Protein AF-0000000082584158 (afdb_homodimer)

Organism: NCBI:txid2716538

Solvent-accessible surface area (backbone atoms only — not comparable to full-atom values): 53406 Å² total; per-residue (Å²): 128,78,51,41,59,41,56,48,48,25,51,49,51,40,50,51,49,51,50,50,45,48,49,50,52,51,50,45,69,68,42,42,55,60,50,47,50,53,51,48,50,51,53,50,51,53,52,48,51,52,47,58,72,67,56,78,82,52,64,82,81,42,44,67,56,53,48,36,52,22,46,51,65,37,32,40,38,36,30,24,39,76,85,61,49,75,77,41,50,41,42,44,72,75,77,73,77,75,73,71,77,64,89,67,87,72,73,70,71,71,72,42,59,91,51,42,69,52,47,55,53,51,57,69,66,47,51,70,74,43,78,45,79,47,79,44,70,38,77,89,64,71,42,52,22,47,29,40,37,31,22,37,95,83,52,26,38,38,36,44,34,28,41,47,60,36,52,52,48,51,42,52,52,52,49,53,49,49,52,54,53,43,52,53,46,49,56,55,48,40,54,51,29,46,55,46,23,50,65,68,38,47,63,56,52,51,43,30,52,45,42,46,36,42,57,70,72,42,61,85,68,70,60,85,57,80,49,81,22,54,64,16,48,32,26,49,27,50,40,49,36,37,52,50,49,52,50,51,51,51,48,50,50,51,51,51,52,50,50,53,50,51,51,52,50,50,51,51,50,53,50,49,48,40,50,48,42,53,48,52,34,56,63,53,45,53,44,42,50,51,34,48,52,34,50,51,55,54,66,62,51,80,83,65,50,71,66,50,49,48,47,35,51,48,50,34,50,53,34,50,52,50,48,43,49,50,51,49,50,48,28,51,40,40,37,47,69,52,63,72,50,73,79,66,65,42,80,44,46,54,44,59,50,51,51,51,54,51,59,73,42,44,65,57,31,59,74,68,61,42,46,77,44,76,52,65,72,86,76,46,58,27,49,39,33,64,74,59,50,49,49,40,51,51,37,54,50,51,49,34,67,70,51,36,39,91,81,24,39,35,40,40,38,53,45,77,54,88,69,26,39,36,40,36,45,32,19,24,30,73,66,74,57,77,84,44,62,74,46,44,48,34,74,56,35,56,95,55,66,80,73,40,60,77,72,71,62,71,27,45,54,49,23,39,38,50,46,54,28,57,75,66,73,32,55,69,51,73,45,74,46,92,69,9,36,32,39,37,40,40,43,40,40,54,74,69,72,70,76,82,121,128,80,50,42,58,42,56,49,48,24,50,49,50,40,48,51,48,51,50,52,46,50,49,51,52,51,49,46,70,70,43,42,56,60,52,48,52,54,52,49,50,52,54,50,50,53,52,50,51,53,48,58,73,67,57,80,82,52,64,81,82,43,44,66,56,52,49,35,51,22,46,52,67,37,32,41,37,37,30,22,41,78,86,59,48,76,77,43,49,41,41,43,73,75,77,74,76,76,73,72,76,66,89,67,85,71,73,71,69,66,76,41,58,89,48,42,69,52,46,56,53,51,56,69,67,47,49,71,73,42,78,45,78,48,80,42,71,39,77,90,63,71,42,52,22,48,30,39,38,32,21,36,96,83,51,26,37,38,37,42,31,28,41,47,60,37,54,52,50,50,42,50,53,52,52,54,48,50,53,55,53,42,53,54,45,49,54,55,48,39,53,50,30,47,54,45,23,50,64,69,38,47,63,57,53,50,43,30,52,45,42,46,36,41,56,71,72,41,62,85,68,70,61,85,57,80,50,80,24,55,64,17,48,32,24,49,27,50,39,50,38,37,53,52,50,51,50,50,52,52,49,49,51,50,51,49,51,51,49,51,51,50,51,52,49,49,51,52,49,51,51,49,49,38,51,47,42,52,48,52,34,56,63,52,45,54,43,40,51,50,34,49,53,34,50,51,56,56,68,63,53,78,83,64,50,72,66,50,48,49,47,35,51,48,51,35,50,52,34,50,53,51,47,43,50,50,51,50,51,49,30,50,40,40,38,47,69,51,64,72,51,74,80,68,63,42,80,42,48,55,42,57,50,50,51,53,55,50,58,73,42,43,66,59,30,58,73,69,60,41,47,78,45,74,53,66,69,86,75,45,58,25,48,38,33,65,73,58,49,49,48,40,52,50,39,52,51,50,50,34,66,70,52,36,39,92,82,23,40,36,38,39,39,52,46,78,55,90,67,25,39,34,42,36,43,32,20,25,30,74,66,73,54,76,84,45,62,74,47,44,48,34,74,58,34,57,97,55,66,78,72,42,61,76,74,70,63,70,27,44,52,49,23,40,38,50,47,53,28,57,74,66,73,34,55,70,52,73,43,73,47,92,70,11,35,33,39,36,40,40,45,41,40,54,75,70,72,72,74,82,120

Radius of gyration: 66.21 Å; Cα contacts (8 Å, |Δi|>4): 1316; chains: 2; bounding box: 75×198×122 Å

Nearest PDB structures (foldseek):
  7zp0-assembly1_A  TM=9.210E-01  e=2.986E-15  Escherichia coli 'BL21-Gold(DE3)pLysS AG'
  4u7o-assembly1_B  TM=6.635E-01  e=1.120E-14  Lactiplantibacillus plantarum JDM1
  6paj-assembly1_B  TM=6.908E-01  e=1.089E-12  Staphylococcus aureus
  6paj-assembly1_A  TM=7.003E-01  e=5.620E-13  Staphylococcus aureus
  9eut-assembly1_B  TM=6.343E-01  e=1.836E-13  Pseudomonas aeruginosa

Secondary structure (DSSP, 8-state):
----HHHHHHHHHHHHHHHHHHHHHHHHHHHHHHHHHHHHHHHHHHHHHHHHHH-SS-GGGTHHHHHHHHHHTT-EEEEE-TTS-EEEESBPPP-------SSS-----S-S-TTHHHHHHHHHHSPBT-EEEEEEEETTTTEEEEEEEEE-TTS-EEEEEEEHHHHHHHHHHHHHHHHHHHHHHHHHHHHHHHHHHHHHHHHHHHHHHHHHHHHTT----------SSHHHHHHHHHHHHHHHHHHHHHHHHHHHHHHHHHHHHHHHHHHHHHHHHHHHHHHHHHHHHHHHHHHHHHHT-SS--HHHHHHHHHHHHHHHHHHHHHHHHHHHHHHHHTS------EEEEHHHHHHHHHHHTHHHHHHHT-EEEEE--S--EEEE-HHHHHHHHHHHHHHHHHT--TT-EEEEEEEEETTEEEEEEEEESPPPPHHHHTGGGSTT--SSTTTGGGGT--S-HHHHHHHHHHHHT--EEEEEETTEEEEEEEEEB--------/----HHHHHHHHHHHHHHHHHHHHHHHHHHHHHHHHHHHHHHHHHHHHHHHHHH-SS-GGGTHHHHHHHHHHHT-EEEEE-TTS-EEEESBPPP--------SS-----S-S-TTHHHHHHHHHHS-BT-EEEEEEEETTTTEEEEEEEEE-TTS-EEEEEEEHHHHHHHHHHHHHHHHHHHHHHHHHHHHHHHHHHHHHHHHHHHHHHHHHHHHTT----------SSHHHHHHHHHHHHHHHHHHHHHHHHHHHHHHHHHHHHHHHHHHHHHHHHHHHHHHHHHHHHHHHHHHHHHHT-SS--HHHHHHHHHHHHHHHHHHHHHHHHHHHHHHHHTS------EEEEHHHHHHHHHHHTHHHHHHTT-EEEEE--S--EEEE-HHHHHHHHHHHHHHHHHT--TT-EEEEEEEEETTEEEEEEEEESPPPPHHHHTGGGSTT--SSTTTGGGGT--S-HHHHHHHHHHHHT--EEEEEETTEEEEEEEEEB--------

Foldseek 3Di:
DDPDLLVVQLVVLLVVLVVVLVVVLVCLVPCVLVVLVVVLVVVVVVLVVVCLVVDPPDCVVCVVVQLVSCVVSVKWKWKAALQRHTPDTNDDDDPFPPDPPPPDPPDGDCSPVVPVVVVNVVLVVADAADKDWDWDADPVVRFIWTWIWHQHPNSMIMIITHTSVVSVVVSVVVSVVSVVVSVVCSVVSSVVSSVVSCVVCVLVVQLVVCVVCVVVVHLPDARPDCDPDPSNVSRVVSNVCSVVVVVVVVVVVVVVVVVVVVVVVVVVVVVLVVVVVVLLVVLLVVLVVLLVVLVVVLVVPDDDDPVSNVVSVVSNVVSVVLNVVSVVLVVLLCCLVVVVDQWDKDKDWVVVLLVVLCVVCVVVCVVVVAAEAEDEDDTFIFIGRSVLVSLLSVLLVLVQQQFADPVRYKYWYWDDDDQKIKIKIKHFHDDDDPVCFVVLLRFQDDSDNPPRVVSSDSSSSNVSNVSRCVSQVWDWGKDDDPRTIMTMIMTGGDPPPPPPD/DDPDLLVVQLVVLLVVLVVVLVVVLVCLVPCVLVVLVVVLVVVVVVLVVVCLVVDPPDCVVCVVVQLVSCVVSVKWKWKAALQRHTPDTNDDDDPDPPPPPDPDPPPPDVSPVVPVVVVNVVLVVADAADKDWDWDADPVVRFIWTWIWHQHPNSMIMIITHTSVVSVVVSVVVSVVSVVVSVVCSVVSSVVSSVVSCVVCVLVVQLVVCVVCVVVVHLPDARPDCDPDPSNVSRVVSNVCSVVVVVVVVVVVVVVVVVVVVVVVVVVVVVLVVVVVVLLVVLLVVLVVLLVVLVVVLVVPDDDDPVSNVVSVVSNVVSVVLNVVSVVLVVLLCCLVVVVDQWDKDKDWVVVLLVVLCVVCVVVCVVVVAAEAEAEDDTFIFIGRSVLVSLLSVLLVLVQQQFADPVRYWYWYWDDDPQKIKIKIKGFHDDDDPVCFVVLLRFQDDSDNPPRVVSSDSSSSNVSNVSRCVSQVWDWGKDDDPRTIMTMIMTGGPPPPPPPD

InterPro domains:
  IPR003594 Histidine kinase/HSP90-like ATPase domain [PF02518] (384-491)
  IPR003594 Histidine kinase/HSP90-like ATPase domain [SM00387] (384-495)
  IPR003660 HAMP domain [PF00672] (195-246)
  IPR003660 HAMP domain [PS50885] (198-250)
  IPR003660 HAMP domain [SM00304] (198-250)
  IPR003661 Signal transduction histidine kinase, dimerisation/phosphoacceptor domain [PF00512] (272-339)
  IPR003661 Signal transduction histidine kinase, dimerisation/phosphoacceptor domain [SM00388] (272-339)
  IPR003661 Signal transduction histidine kinase, dimerisation/phosphoacceptor domain [cd00082] (270-335)
  IPR005467 Histidine kinase domain [PS50109] (279-495)
  IPR008358 Signal transduction histidine kinase/phosphatase, lantibiotic regulatory protein MprB [PR01780] (124-139)
  IPR008358 Signal transduction histidine kinase/phosphatase, lantibiotic regulatory protein MprB [PR01780] (281-297)
  IPR008358 Signal transduction histidine kinase/phosphatase, lantibiotic regulatory protein MprB [PR01780] (380-395)
  IPR008358 Signal transduction histidine kinase/phosphatase, lantibiotic regulatory protein MprB [PR01780] (423-439)
  IPR008358 Signal transduction histidine kinase/phosphatase, lantibiotic regulatory protein MprB [PR01780] (444-459)
  IPR036097 Signal transduction histidine kinase, dimerisation/phosphoacceptor domain superfamily [SSF47384] (259-339)
  IPR036890 Histidine kinase/HSP90-like ATPase superfamily [G3DSA:3.30.565.10] (341-497)
  IPR036890 Histidine kinase/HSP90-like ATPase superfamily [SSF55874] (329-491)
  IPR050351 Bacteriophytochrome/Sensor protein kinase WalK/GraS-like [PTHR45453] (3-495)

Sequence (1002 aa):
MIKSIRAKLFMFITLLLICFISLIWILNSMYLEKYYINKKKNILKQNANTIVSMYKGNISSIQNELDRIANITGSNIDIRDKNGKIIYMSARRPPEEKNTDNNSQQKPPPDKPRNLDDYNAKAKEYPIGKISFENRMDVQMKIEFLTLVVKLSNEDIMAIRVPIVSIKESVDIANRFVIIIGSIIIFLGSIGAYLFSRKFTKPILEVNNIARNMAKFDFSQKCSISGSDEIGQLGQSVNYLSEELDTAITELNIKNKKLEEDIEKERKIDEMRKEFISSVSHELRTPLSLIQGYAEGLISNVNESEEDRNFYCDVIMQETIKMNKLVRDLLNLSQIESGYFQIEKSEFDIIHLIKYVLTKYKSIFTEKGIEVQTQLDESYIVYGDMVRIEQVLTNYINNAINHIDENRVIKITSSIDKSKIRVSIFNTGKHIPEDSLKKLWNSFYKVDKARTRAYGGYGLGLSIVKAIQDLHKSGYGVENVESGVSFWFEIGKKKSKDLTTMIKSIRAKLFMFITLLLICFISLIWILNSMYLEKYYINKKKNILKQNANTIVSMYKGNISSIQNELDRIANITGSNIDIRDKNGKIIYMSARRPPEEKNTDNNSQQKPPPDKPRNLDDYNAKAKEYPIGKISFENRMDVQMKIEFLTLVVKLSNEDIMAIRVPIVSIKESVDIANRFVIIIGSIIIFLGSIGAYLFSRKFTKPILEVNNIARNMAKFDFSQKCSISGSDEIGQLGQSVNYLSEELDTAITELNIKNKKLEEDIEKERKIDEMRKEFISSVSHELRTPLSLIQGYAEGLISNVNESEEDRNFYCDVIMQETIKMNKLVRDLLNLSQIESGYFQIEKSEFDIIHLIKYVLTKYKSIFTEKGIEVQTQLDESYIVYGDMVRIEQVLTNYINNAINHIDENRVIKITSSIDKSKIRVSIFNTGKHIPEDSLKKLWNSFYKVDKARTRAYGGYGLGLSIVKAIQDLHKSGYGVENVESGVSFWFEIGKKKSKDLTT

Structure (mmCIF, N/CA/C/O backbone):
data_AF-0000000082584158-model_v1
#
loop_
_entity.id
_entity.type
_entity.pdbx_description
1 polymer 'histidine kinase'
#
loop_
_atom_site.group_PDB
_atom_site.id
_atom_site.type_symbol
_atom_site.label_atom_id
_atom_site.label_alt_id
_atom_site.label_comp_id
_atom_site.label_asym_id
_atom_site.label_entity_id
_atom_site.label_seq_id
_atom_site.pdbx_PDB_ins_code
_atom_site.Cartn_x
_atom_site.Cartn_y
_atom_site.Cartn_z
_atom_site.occupancy
_atom_site.B_iso_or_equiv
_atom_site.auth_seq_id
_atom_site.auth_comp_id
_atom_site.auth_asym_id
_atom_site.auth_atom_id
_atom_site.pdbx_PDB_model_num
ATOM 1 N N . MET A 1 1 ? -0.15 -8.648 -24.781 1 51.31 1 MET A N 1
ATOM 2 C CA . MET A 1 1 ? 0.512 -8.914 -23.516 1 51.31 1 MET A CA 1
ATOM 3 C C . MET A 1 1 ? -0.51 -9.172 -22.406 1 51.31 1 MET A C 1
ATOM 5 O O . MET A 1 1 ? -1.52 -8.477 -22.312 1 51.31 1 MET A O 1
ATOM 9 N N . ILE A 1 2 ? -0.528 -10.266 -21.859 1 64.06 2 ILE A N 1
ATOM 10 C CA . ILE A 1 2 ? -1.55 -10.664 -20.891 1 64.06 2 ILE A CA 1
ATOM 11 C C . ILE A 1 2 ? -1.54 -9.711 -19.703 1 64.06 2 ILE A C 1
ATOM 13 O O . ILE A 1 2 ? -0.517 -9.555 -19.031 1 64.06 2 ILE A O 1
ATOM 17 N N . LYS A 1 3 ? -2.59 -9.023 -19.562 1 76.75 3 LYS A N 1
ATOM 18 C CA . LYS A 1 3 ? -2.695 -7.906 -18.625 1 76.75 3 LYS A CA 1
ATOM 19 C C . LYS A 1 3 ? -3.148 -8.383 -17.25 1 76.75 3 LYS A C 1
ATOM 21 O O . LYS A 1 3 ? -2.99 -7.672 -16.266 1 76.75 3 LYS A O 1
ATOM 26 N N . SER A 1 4 ? -3.559 -9.68 -17.203 1 88.56 4 SER A N 1
ATOM 27 C CA . SER A 1 4 ? -4.062 -10.141 -15.914 1 88.56 4 SER A CA 1
ATOM 28 C C . SER A 1 4 ? -3.109 -11.148 -15.281 1 88.56 4 SER A C 1
ATOM 30 O O . SER A 1 4 ? -2.633 -12.07 -15.953 1 88.56 4 SER A O 1
ATOM 32 N N . ILE A 1 5 ? -2.719 -10.922 -14.062 1 89.69 5 ILE A N 1
ATOM 33 C CA . ILE A 1 5 ? -1.833 -11.836 -13.344 1 89.69 5 ILE A CA 1
ATOM 34 C C . ILE A 1 5 ? -2.473 -13.219 -13.258 1 89.69 5 ILE A C 1
ATOM 36 O O . ILE A 1 5 ? -1.776 -14.234 -13.297 1 89.69 5 ILE A O 1
ATOM 40 N N . ARG A 1 6 ? -3.807 -13.211 -13.211 1 91.5 6 ARG A N 1
ATOM 41 C CA . ARG A 1 6 ? -4.543 -14.469 -13.203 1 91.5 6 ARG A CA 1
ATOM 42 C C . ARG A 1 6 ? -4.348 -15.227 -14.508 1 91.5 6 ARG A C 1
ATOM 44 O O . ARG A 1 6 ? -4.062 -16.422 -14.5 1 91.5 6 ARG A O 1
ATOM 51 N N . ALA A 1 7 ? -4.477 -14.523 -15.57 1 93 7 ALA A N 1
ATOM 52 C CA . ALA A 1 7 ? -4.297 -15.117 -16.891 1 93 7 ALA A CA 1
ATOM 53 C C . ALA A 1 7 ? -2.854 -15.57 -17.094 1 93 7 ALA A C 1
ATOM 55 O O . ALA A 1 7 ? -2.602 -16.609 -17.703 1 93 7 ALA A O 1
ATOM 56 N N . LYS A 1 8 ? -1.925 -14.828 -16.578 1 90.12 8 LYS A N 1
ATOM 57 C CA . LYS A 1 8 ? -0.514 -15.18 -16.719 1 90.12 8 LYS A CA 1
ATOM 58 C C . LYS A 1 8 ? -0.198 -16.484 -15.977 1 90.12 8 LYS A C 1
ATOM 60 O O . LYS A 1 8 ? 0.475 -17.359 -16.516 1 90.12 8 LYS A O 1
ATOM 65 N N . LEU A 1 9 ? -0.744 -16.516 -14.742 1 91.75 9 LEU A N 1
ATOM 66 C CA . LEU A 1 9 ? -0.518 -17.719 -13.945 1 91.75 9 LEU A CA 1
ATOM 67 C C . LEU A 1 9 ? -1.185 -18.922 -14.586 1 91.75 9 LEU A C 1
ATOM 69 O O . LEU A 1 9 ? -0.571 -19.984 -14.703 1 91.75 9 LEU A O 1
ATOM 73 N N . PHE A 1 10 ? -2.41 -18.797 -15.109 1 93.38 10 PHE A N 1
ATOM 74 C CA . PHE A 1 10 ? -3.154 -19.844 -15.789 1 93.38 10 PHE A CA 1
ATOM 75 C C . PHE A 1 10 ? -2.414 -20.328 -17.031 1 93.38 10 PHE A C 1
ATOM 77 O O . PHE A 1 10 ? -2.24 -21.531 -17.234 1 93.38 10 PHE A O 1
ATOM 84 N N . MET A 1 11 ? -1.994 -19.391 -17.844 1 91.94 11 MET A N 1
ATOM 85 C CA . MET A 1 11 ? -1.296 -19.719 -19.094 1 91.94 11 MET A CA 1
ATOM 86 C C . MET A 1 11 ? 0.007 -20.453 -18.797 1 91.94 11 MET A C 1
ATOM 88 O O . MET A 1 11 ? 0.359 -21.391 -19.516 1 91.94 11 MET A O 1
ATOM 92 N N . PHE A 1 12 ? 0.679 -20.047 -17.781 1 89.5 12 PHE A N 1
ATOM 93 C CA . PHE A 1 12 ? 1.949 -20.688 -17.469 1 89.5 12 PHE A CA 1
ATOM 94 C C . PHE A 1 12 ? 1.732 -22.125 -17.016 1 89.5 12 PHE A C 1
ATOM 96 O O . PHE A 1 12 ? 2.43 -23.031 -17.484 1 89.5 12 PHE A O 1
ATOM 103 N N . ILE A 1 13 ? 0.756 -22.312 -16.125 1 90.38 13 ILE A N 1
ATOM 104 C CA . ILE A 1 13 ? 0.507 -23.656 -15.617 1 90.38 13 ILE A CA 1
ATOM 105 C C . ILE A 1 13 ? 0.049 -24.562 -16.75 1 90.38 13 ILE A C 1
ATOM 107 O O . ILE A 1 13 ? 0.513 -25.703 -16.875 1 90.38 13 ILE A O 1
ATOM 111 N N . THR A 1 14 ? -0.797 -24.031 -17.609 1 92.19 14 THR A N 1
ATOM 112 C CA . THR A 1 14 ? -1.3 -24.797 -18.734 1 92.19 14 THR A CA 1
ATOM 113 C C . THR A 1 14 ? -0.176 -25.109 -19.719 1 92.19 14 THR A C 1
ATOM 115 O O . THR A 1 14 ? -0.085 -26.234 -20.234 1 92.19 14 THR A O 1
ATOM 118 N N . LEU A 1 15 ? 0.671 -24.156 -19.953 1 91.12 15 LEU A N 1
ATOM 119 C CA . LEU A 1 15 ? 1.805 -24.359 -20.844 1 91.12 15 LEU A CA 1
ATOM 120 C C . LEU A 1 15 ? 2.762 -25.406 -20.297 1 91.12 15 LEU A C 1
ATOM 122 O O . LEU A 1 15 ? 3.297 -26.219 -21.047 1 91.12 15 LEU A O 1
ATOM 126 N N . LEU A 1 16 ? 2.977 -25.344 -19.031 1 88.56 16 LEU A N 1
ATOM 127 C CA . LEU A 1 16 ? 3.828 -26.344 -18.391 1 88.56 16 LEU A CA 1
ATOM 128 C C . LEU A 1 16 ? 3.242 -27.734 -18.531 1 88.56 16 LEU A C 1
ATOM 130 O O . LEU A 1 16 ? 3.975 -28.703 -18.797 1 88.56 16 LEU A O 1
ATOM 134 N N . LEU A 1 17 ? 1.92 -27.812 -18.375 1 88.94 17 LEU A N 1
ATOM 135 C CA . LEU A 1 17 ? 1.229 -29.078 -18.531 1 88.94 17 LEU A CA 1
ATOM 136 C C . LEU A 1 17 ? 1.38 -29.609 -19.953 1 88.94 17 LEU A C 1
ATOM 138 O O . LEU A 1 17 ? 1.681 -30.797 -20.156 1 88.94 17 LEU A O 1
ATOM 142 N N . ILE A 1 18 ? 1.177 -28.766 -20.906 1 92.81 18 ILE A N 1
ATOM 143 C CA . ILE A 1 18 ? 1.3 -29.141 -22.312 1 92.81 18 ILE A CA 1
ATOM 144 C C . ILE A 1 18 ? 2.736 -29.562 -22.609 1 92.81 18 ILE A C 1
ATOM 146 O O . ILE A 1 18 ? 2.967 -30.562 -23.281 1 92.81 18 ILE A O 1
ATOM 150 N N . CYS A 1 19 ? 3.684 -28.859 -22.062 1 91.81 19 CYS A N 1
ATOM 151 C CA . CYS A 1 19 ? 5.094 -29.172 -22.281 1 91.81 19 CYS A CA 1
ATOM 152 C C . CYS A 1 19 ? 5.441 -30.531 -21.703 1 91.81 19 CYS A C 1
ATOM 154 O O . CYS A 1 19 ? 6.137 -31.328 -22.344 1 91.81 19 CYS A O 1
ATOM 156 N N . PHE A 1 20 ? 4.91 -30.828 -20.562 1 89.62 20 PHE A N 1
ATOM 157 C CA . PHE A 1 20 ? 5.227 -32.094 -19.922 1 89.62 20 PHE A CA 1
ATOM 158 C C . PHE A 1 20 ? 4.605 -33.25 -20.672 1 89.62 20 PHE A C 1
ATOM 160 O O . PHE A 1 20 ? 5.246 -34.312 -20.859 1 89.62 20 PHE A O 1
ATOM 167 N N . ILE A 1 21 ? 3.387 -33.094 -21.125 1 91.25 21 ILE A N 1
ATOM 168 C CA . ILE A 1 21 ? 2.715 -34.156 -21.859 1 91.25 21 ILE A CA 1
ATOM 169 C C . ILE A 1 21 ? 3.418 -34.375 -23.203 1 91.25 21 ILE A C 1
ATOM 171 O O . ILE A 1 21 ? 3.6 -35.531 -23.641 1 91.25 21 ILE A O 1
ATOM 175 N N . SER A 1 22 ? 3.811 -33.312 -23.828 1 93.25 22 SER A N 1
ATOM 176 C CA . SER A 1 22 ? 4.555 -33.406 -25.078 1 93.25 22 SER A CA 1
ATOM 177 C C . SER A 1 22 ? 5.891 -34.125 -24.875 1 93.25 22 SER A C 1
ATOM 179 O O . SER A 1 22 ? 6.301 -34.938 -25.703 1 93.25 22 SER A O 1
ATOM 181 N N . LEU A 1 23 ? 6.535 -33.812 -23.812 1 92.12 23 LEU A N 1
ATOM 182 C CA . LEU A 1 23 ? 7.809 -34.469 -23.5 1 92.12 23 LEU A CA 1
ATOM 183 C C . LEU A 1 23 ? 7.633 -35.969 -23.281 1 92.12 23 LEU A C 1
ATOM 185 O O . LEU A 1 23 ? 8.453 -36.75 -23.734 1 92.12 23 LEU A O 1
ATOM 189 N N . ILE A 1 24 ? 6.555 -36.344 -22.594 1 91.56 24 ILE A N 1
ATOM 190 C CA . ILE A 1 24 ? 6.258 -37.75 -22.375 1 91.56 24 ILE A CA 1
ATOM 191 C C . ILE A 1 24 ? 6.039 -38.438 -23.719 1 91.56 24 ILE A C 1
ATOM 193 O O . ILE A 1 24 ? 6.566 -39.531 -23.953 1 91.56 24 ILE A O 1
ATOM 197 N N . TRP A 1 25 ? 5.293 -37.75 -24.516 1 92.19 25 TRP A N 1
ATOM 198 C CA . TRP A 1 25 ? 4.996 -38.312 -25.828 1 92.19 25 TRP A CA 1
ATOM 199 C C . TRP A 1 25 ? 6.273 -38.469 -26.656 1 92.19 25 TRP A C 1
ATOM 201 O O . TRP A 1 25 ? 6.48 -39.531 -27.266 1 92.19 25 TRP A O 1
ATOM 211 N N . ILE A 1 26 ? 7.141 -37.531 -26.641 1 93.94 26 ILE A N 1
ATOM 212 C CA . ILE A 1 26 ? 8.383 -37.562 -27.406 1 93.94 26 ILE A CA 1
ATOM 213 C C . ILE A 1 26 ? 9.297 -38.656 -26.875 1 93.94 26 ILE A C 1
ATOM 215 O O . ILE A 1 26 ? 9.828 -39.469 -27.656 1 93.94 26 ILE A O 1
ATOM 219 N N . LEU A 1 27 ? 9.445 -38.75 -25.562 1 93.5 27 LEU A N 1
ATOM 220 C CA . LEU A 1 27 ? 10.32 -39.75 -24.969 1 93.5 27 LEU A CA 1
ATOM 221 C C . LEU A 1 27 ? 9.781 -41.156 -25.219 1 93.5 27 LEU A C 1
ATOM 223 O O . LEU A 1 27 ? 10.555 -42.094 -25.484 1 93.5 27 LEU A O 1
ATOM 227 N N . ASN A 1 28 ? 8.453 -41.281 -25.141 1 92.5 28 ASN A N 1
ATOM 228 C CA . ASN A 1 28 ? 7.844 -42.562 -25.438 1 92.5 28 ASN A CA 1
ATOM 229 C C . ASN A 1 28 ? 8.094 -42.969 -26.891 1 92.5 28 ASN A C 1
ATOM 231 O O . ASN A 1 28 ? 8.43 -44.125 -27.172 1 92.5 28 ASN A O 1
ATOM 235 N N . SER A 1 29 ? 7.934 -42.062 -27.781 1 93.06 29 SER A N 1
ATOM 236 C CA . SER A 1 29 ? 8.07 -42.344 -29.203 1 93.06 29 SER A CA 1
ATOM 237 C C . SER A 1 29 ? 9.523 -42.656 -29.562 1 93.06 29 SER A C 1
ATOM 239 O O . SER A 1 29 ? 9.781 -43.5 -30.438 1 93.06 29 SER A O 1
ATOM 241 N N . MET A 1 30 ? 10.445 -42.094 -28.875 1 93.31 30 MET A N 1
ATOM 242 C CA . MET A 1 30 ? 11.859 -42.219 -29.25 1 93.31 30 MET A CA 1
ATOM 243 C C . MET A 1 30 ? 12.492 -43.406 -28.547 1 93.31 30 MET A C 1
ATOM 245 O O . MET A 1 30 ? 13.336 -44.094 -29.141 1 93.31 30 MET A O 1
ATOM 249 N N . TYR A 1 31 ? 12.023 -43.625 -27.281 1 95.12 31 TYR A N 1
ATOM 250 C CA . TYR A 1 31 ? 12.844 -44.531 -26.484 1 95.12 31 TYR A CA 1
ATOM 251 C C . TYR A 1 31 ? 12.062 -45.781 -26.109 1 95.12 31 TYR A C 1
ATOM 253 O O . TYR A 1 31 ? 12.656 -46.781 -25.672 1 95.12 31 TYR A O 1
ATOM 261 N N . LEU A 1 32 ? 10.758 -45.812 -26.203 1 95.88 32 LEU A N 1
ATOM 262 C CA . LEU A 1 32 ? 9.984 -46.969 -25.766 1 95.88 32 LEU A CA 1
ATOM 263 C C . LEU A 1 32 ? 10.359 -48.219 -26.562 1 95.88 32 LEU A C 1
ATOM 265 O O . LEU A 1 32 ? 10.445 -49.312 -26 1 95.88 32 LEU A O 1
ATOM 269 N N . GLU A 1 33 ? 10.547 -48.062 -27.875 1 96.5 33 GLU A N 1
ATOM 270 C CA . GLU A 1 33 ? 10.906 -49.219 -28.719 1 96.5 33 GLU A CA 1
ATOM 271 C C . GLU A 1 33 ? 12.211 -49.844 -28.25 1 96.5 33 GLU A C 1
ATOM 273 O O . GLU A 1 33 ? 12.281 -51.062 -28.062 1 96.5 33 GLU A O 1
ATOM 278 N N . LYS A 1 34 ? 13.258 -49.062 -28.078 1 96.19 34 LYS A N 1
ATOM 279 C CA . LYS A 1 34 ? 14.547 -49.531 -27.609 1 96.19 34 LYS A CA 1
ATOM 280 C C . LYS A 1 34 ? 14.406 -50.188 -26.234 1 96.19 34 LYS A C 1
ATOM 282 O O . LYS A 1 34 ? 15 -51.25 -25.984 1 96.19 34 LYS A O 1
ATOM 287 N N . TYR A 1 35 ? 13.656 -49.5 -25.391 1 96.56 35 TYR A N 1
ATOM 288 C CA . TYR A 1 35 ? 13.414 -50.062 -24.062 1 96.56 35 TYR A CA 1
ATOM 289 C C . TYR A 1 35 ? 12.719 -51.438 -24.156 1 96.56 35 TYR A C 1
ATOM 291 O O . TYR A 1 35 ? 13.078 -52.375 -23.453 1 96.56 35 TYR A O 1
ATOM 299 N N . TYR A 1 36 ? 11.695 -51.5 -25.016 1 96.5 36 TYR A N 1
ATOM 300 C CA . TYR A 1 36 ? 10.961 -52.75 -25.234 1 96.5 36 TYR A CA 1
ATOM 301 C C . TYR A 1 36 ? 11.883 -53.844 -25.719 1 96.5 36 TYR A C 1
ATOM 303 O O . TYR A 1 36 ? 11.844 -54.969 -25.219 1 96.5 36 TYR A O 1
ATOM 311 N N . ILE A 1 37 ? 12.711 -53.594 -26.688 1 96.38 37 ILE A N 1
ATOM 312 C CA . ILE A 1 37 ? 13.633 -54.562 -27.266 1 96.38 37 ILE A CA 1
ATOM 313 C C . ILE A 1 37 ? 14.578 -55.094 -26.188 1 96.38 37 ILE A C 1
ATOM 315 O O . ILE A 1 37 ? 14.805 -56.281 -26.078 1 96.38 37 ILE A O 1
ATOM 319 N N . ASN A 1 38 ? 15.117 -54.219 -25.406 1 96.19 38 ASN A N 1
ATOM 320 C CA . ASN A 1 38 ? 16.016 -54.594 -24.328 1 96.19 38 ASN A CA 1
ATOM 321 C C . ASN A 1 38 ? 15.312 -55.5 -23.312 1 96.19 38 ASN A C 1
ATOM 323 O O . ASN A 1 38 ? 15.883 -56.469 -22.844 1 96.19 38 ASN A O 1
ATOM 327 N N . LYS A 1 39 ? 14.141 -55.062 -22.938 1 95.69 39 LYS A N 1
ATOM 328 C CA . LYS A 1 39 ? 13.383 -55.906 -22 1 95.69 39 LYS A CA 1
ATOM 329 C C . LYS A 1 39 ? 13.078 -57.281 -22.594 1 95.69 39 LYS A C 1
ATOM 331 O O . LYS A 1 39 ? 13.141 -58.281 -21.906 1 95.69 39 LYS A O 1
ATOM 336 N N . LYS A 1 40 ? 12.695 -57.312 -23.906 1 95.25 40 LYS A N 1
ATOM 337 C CA . LYS A 1 40 ? 12.43 -58.562 -24.594 1 95.25 40 LYS A CA 1
ATOM 338 C C . LYS A 1 40 ? 13.68 -59.438 -24.625 1 95.25 40 LYS A C 1
ATOM 340 O O . LYS A 1 40 ? 13.594 -60.656 -24.453 1 95.25 40 LYS A O 1
ATOM 345 N N . LYS A 1 41 ? 14.836 -58.875 -24.875 1 96.31 41 LYS A N 1
ATOM 346 C CA . LYS A 1 41 ? 16.094 -59.625 -24.844 1 96.31 41 LYS A CA 1
ATOM 347 C C . LYS A 1 41 ? 16.297 -60.312 -23.5 1 96.31 41 LYS A C 1
ATOM 349 O O . LYS A 1 41 ? 16.656 -61.5 -23.453 1 96.31 41 LYS A O 1
ATOM 354 N N . ASN A 1 42 ? 16.016 -59.625 -22.484 1 96.12 42 ASN A N 1
ATOM 355 C CA . ASN A 1 42 ? 16.172 -60.188 -21.156 1 96.12 42 ASN A CA 1
ATOM 356 C C . ASN A 1 42 ? 15.195 -61.344 -20.922 1 96.12 42 ASN A C 1
ATOM 358 O O . ASN A 1 42 ? 15.57 -62.344 -20.328 1 96.12 42 ASN A O 1
ATOM 362 N N . ILE A 1 43 ? 13.992 -61.094 -21.344 1 95 43 ILE A N 1
ATOM 363 C CA . ILE A 1 43 ? 12.984 -62.125 -21.203 1 95 43 ILE A CA 1
ATOM 364 C C . ILE A 1 43 ? 13.422 -63.375 -21.984 1 95 43 ILE A C 1
ATOM 366 O O . ILE A 1 43 ? 13.344 -64.5 -21.484 1 95 43 ILE A O 1
ATOM 370 N N . LEU A 1 44 ? 13.914 -63.25 -23.266 1 95.56 44 LEU A N 1
ATOM 371 C CA . LEU A 1 44 ? 14.375 -64.312 -24.109 1 95.56 44 LEU A CA 1
ATOM 372 C C . LEU A 1 44 ? 15.57 -65.062 -23.469 1 95.56 44 LEU A C 1
ATOM 374 O O . LEU A 1 44 ? 15.656 -66.25 -23.484 1 95.56 44 LEU A O 1
ATOM 378 N N . LYS A 1 45 ? 16.469 -64.312 -22.891 1 96 45 LYS A N 1
ATOM 379 C CA . LYS A 1 45 ? 17.625 -64.875 -22.203 1 96 45 LYS A CA 1
ATOM 380 C C . LYS A 1 45 ? 17.188 -65.75 -21.047 1 96 45 LYS A C 1
ATOM 382 O O . LYS A 1 45 ? 17.703 -66.875 -20.906 1 96 45 LYS A O 1
ATOM 387 N N . GLN A 1 46 ? 16.312 -65.312 -20.297 1 95.25 46 GLN A N 1
ATOM 388 C CA . GLN A 1 46 ? 15.82 -66.062 -19.156 1 95.25 46 GLN A CA 1
ATOM 389 C C . GLN A 1 46 ? 15.172 -67.375 -19.625 1 95.25 46 GLN A C 1
ATOM 391 O O . GLN A 1 46 ? 15.422 -68.438 -19.047 1 95.25 46 GLN A O 1
ATOM 396 N N . ASN A 1 47 ? 14.312 -67.25 -20.641 1 93.25 47 ASN A N 1
ATOM 397 C CA . ASN A 1 47 ? 13.648 -68.438 -21.172 1 93.25 47 ASN A CA 1
ATOM 398 C C . ASN A 1 47 ? 14.641 -69.375 -21.781 1 93.25 47 ASN A C 1
ATOM 400 O O . ASN A 1 47 ? 14.516 -70.625 -21.625 1 93.25 47 ASN A O 1
ATOM 404 N N . ALA A 1 48 ? 15.648 -68.875 -22.484 1 94 48 ALA A N 1
ATOM 405 C CA . ALA A 1 48 ? 16.688 -69.688 -23.078 1 94 48 ALA A CA 1
ATOM 406 C C . ALA A 1 48 ? 17.453 -70.438 -22 1 94 48 ALA A C 1
ATOM 408 O O . ALA A 1 48 ? 17.703 -71.625 -22.141 1 94 48 ALA A O 1
ATOM 409 N N . ASN A 1 49 ? 17.734 -69.812 -20.938 1 93.5 49 ASN A N 1
ATOM 410 C CA . ASN A 1 49 ? 18.438 -70.438 -19.828 1 93.5 49 ASN A CA 1
ATOM 411 C C . ASN A 1 49 ? 17.609 -71.562 -19.203 1 93.5 49 ASN A C 1
ATOM 413 O O . ASN A 1 49 ? 18.141 -72.625 -18.812 1 93.5 49 ASN A O 1
ATOM 417 N N . THR A 1 50 ? 16.359 -71.312 -19.109 1 91.62 50 THR A N 1
ATOM 418 C CA . THR A 1 50 ? 15.461 -72.375 -18.578 1 91.62 50 THR A CA 1
ATOM 419 C C . THR A 1 50 ? 15.484 -73.562 -19.469 1 91.62 50 THR A C 1
ATOM 421 O O . THR A 1 50 ? 15.555 -74.688 -18.969 1 91.62 50 THR A O 1
ATOM 424 N N . ILE A 1 51 ? 15.492 -73.438 -20.812 1 90.12 51 ILE A N 1
ATOM 425 C CA . ILE A 1 51 ? 15.5 -74.5 -21.766 1 90.12 51 ILE A CA 1
ATOM 426 C C . ILE A 1 51 ? 16.844 -75.25 -21.688 1 90.12 51 ILE A C 1
ATOM 428 O O . ILE A 1 51 ? 16.891 -76.5 -21.688 1 90.12 51 ILE A O 1
ATOM 432 N N . VAL A 1 52 ? 17.906 -74.562 -21.625 1 89.62 52 VAL A N 1
ATOM 433 C CA . VAL A 1 52 ? 19.234 -75.125 -21.562 1 89.62 52 VAL A CA 1
ATOM 434 C C . VAL A 1 52 ? 19.359 -76 -20.328 1 89.62 52 VAL A C 1
ATOM 436 O O . VAL A 1 52 ? 19.938 -77.062 -20.391 1 89.62 52 VAL A O 1
ATOM 439 N N . SER A 1 53 ? 18.781 -75.562 -19.25 1 89.5 53 SER A N 1
ATOM 440 C CA . SER A 1 53 ? 18.859 -76.312 -18 1 89.5 53 SER A CA 1
ATOM 441 C C . SER A 1 53 ? 18 -77.625 -18.062 1 89.5 53 SER A C 1
ATOM 443 O O . SER A 1 53 ? 18.344 -78.625 -17.453 1 89.5 53 SER A O 1
ATOM 445 N N . MET A 1 54 ? 16.922 -77.5 -18.828 1 87.75 54 MET A N 1
ATOM 446 C CA . MET A 1 54 ? 15.992 -78.625 -18.906 1 87.75 54 MET A CA 1
ATOM 447 C C . MET A 1 54 ? 16.422 -79.625 -19.969 1 87.75 54 MET A C 1
ATOM 449 O O . MET A 1 54 ? 16.094 -80.812 -19.875 1 87.75 54 MET A O 1
ATOM 453 N N . TYR A 1 55 ? 17.125 -79.125 -20.984 1 85.75 55 TYR A N 1
ATOM 454 C CA . TYR A 1 55 ? 17.469 -79.938 -22.141 1 85.75 55 TYR A CA 1
ATOM 455 C C . TYR A 1 55 ? 18.562 -80.938 -21.797 1 85.75 55 TYR A C 1
ATOM 457 O O . TYR A 1 55 ? 19.703 -80.562 -21.5 1 85.75 55 TYR A O 1
ATOM 465 N N . LYS A 1 56 ? 18.266 -82.25 -21.781 1 78.12 56 LYS A N 1
ATOM 466 C CA . LYS A 1 56 ? 19.219 -83.312 -21.469 1 78.12 56 LYS A CA 1
ATOM 467 C C . LYS A 1 56 ? 19.469 -84.188 -22.672 1 78.12 56 LYS A C 1
ATOM 469 O O . LYS A 1 56 ? 19.766 -85.375 -22.531 1 78.12 56 LYS A O 1
ATOM 474 N N . GLY A 1 57 ? 19.281 -83.688 -23.812 1 75.25 57 GLY A N 1
ATOM 475 C CA . GLY A 1 57 ? 19.625 -84.438 -25.016 1 75.25 57 GLY A CA 1
ATOM 476 C C . GLY A 1 57 ? 18.422 -85 -25.75 1 75.25 57 GLY A C 1
ATOM 477 O O . GLY A 1 57 ? 18.531 -85.375 -26.906 1 75.25 57 GLY A O 1
ATOM 478 N N . ASN A 1 58 ? 17.25 -85.125 -25.109 1 81.31 58 ASN A N 1
ATOM 479 C CA . ASN A 1 58 ? 16.047 -85.625 -25.75 1 81.31 58 ASN A CA 1
ATOM 480 C C . ASN A 1 58 ? 15.008 -84.5 -25.953 1 81.31 58 ASN A C 1
ATOM 482 O O . ASN A 1 58 ? 14.43 -84 -24.984 1 81.31 58 ASN A O 1
ATOM 486 N N . ILE A 1 59 ? 14.703 -84.25 -27.156 1 82.94 59 ILE A N 1
ATOM 487 C CA . ILE A 1 59 ? 13.82 -83.188 -27.531 1 82.94 59 ILE A CA 1
ATOM 488 C C . ILE A 1 59 ? 12.383 -83.5 -27.125 1 82.94 59 ILE A C 1
ATOM 490 O O . ILE A 1 59 ? 11.617 -82.625 -26.75 1 82.94 59 ILE A O 1
ATOM 494 N N . SER A 1 60 ? 11.984 -84.75 -27.141 1 80.62 60 SER A N 1
ATOM 495 C CA . SER A 1 60 ? 10.609 -85.125 -26.875 1 80.62 60 SER A CA 1
ATOM 496 C C . SER A 1 60 ? 10.195 -84.812 -25.438 1 80.62 60 SER A C 1
ATOM 498 O O . SER A 1 60 ? 9.023 -84.562 -25.172 1 80.62 60 SER A O 1
ATOM 500 N N . SER A 1 61 ? 11.195 -84.75 -24.547 1 82.69 61 SER A N 1
ATOM 501 C CA . SER A 1 61 ? 10.898 -84.5 -23.141 1 82.69 61 SER A CA 1
ATOM 502 C C . SER A 1 61 ? 10.609 -83 -22.875 1 82.69 61 SER A C 1
ATOM 504 O O . SER A 1 61 ? 10 -82.688 -21.859 1 82.69 61 SER A O 1
ATOM 506 N N . ILE A 1 62 ? 10.992 -82.188 -23.828 1 87.25 62 ILE A N 1
ATOM 507 C CA . ILE A 1 62 ? 10.836 -80.75 -23.516 1 87.25 62 ILE A CA 1
ATOM 508 C C . ILE A 1 62 ? 9.984 -80.062 -24.578 1 87.25 62 ILE A C 1
ATOM 510 O O . ILE A 1 62 ? 9.891 -78.812 -24.625 1 87.25 62 ILE A O 1
ATOM 514 N N . GLN A 1 63 ? 9.438 -80.75 -25.406 1 85.56 63 GLN A N 1
ATOM 515 C CA . GLN A 1 63 ? 8.672 -80.188 -26.531 1 85.56 63 GLN A CA 1
ATOM 516 C C . GLN A 1 63 ? 7.531 -79.312 -26.062 1 85.56 63 GLN A C 1
ATOM 518 O O . GLN A 1 63 ? 7.305 -78.25 -26.609 1 85.56 63 GLN A O 1
ATOM 523 N N . ASN A 1 64 ? 6.828 -79.812 -25.031 1 82.75 64 ASN A N 1
ATOM 524 C CA . ASN A 1 64 ? 5.715 -79 -24.5 1 82.75 64 ASN A CA 1
ATOM 525 C C . ASN A 1 64 ? 6.191 -77.688 -23.938 1 82.75 64 ASN A C 1
ATOM 527 O O . ASN A 1 64 ? 5.535 -76.688 -24.125 1 82.75 64 ASN A O 1
ATOM 531 N N . GLU A 1 65 ? 7.285 -77.75 -23.312 1 88.56 65 GLU A N 1
ATOM 532 C CA . GLU A 1 65 ? 7.84 -76.562 -22.75 1 88.56 65 GLU A CA 1
A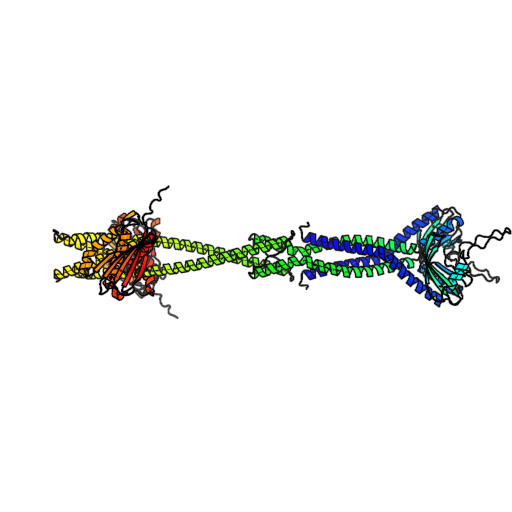TOM 533 C C . GLU A 1 65 ? 8.312 -75.562 -23.859 1 88.56 65 GLU A C 1
ATOM 535 O O . GLU A 1 65 ? 8.148 -74.375 -23.75 1 88.56 65 GLU A O 1
ATOM 540 N N . LEU A 1 66 ? 8.922 -76.125 -24.891 1 91 66 LEU A N 1
ATOM 541 C CA . LEU A 1 66 ? 9.344 -75.312 -26.047 1 91 66 LEU A CA 1
ATOM 542 C C . LEU A 1 66 ? 8.148 -74.625 -26.703 1 91 66 LEU A C 1
ATOM 544 O O . LEU A 1 66 ? 8.203 -73.438 -27.016 1 91 66 LEU A O 1
ATOM 548 N N . ASP A 1 67 ? 7.062 -75.375 -26.812 1 86.75 67 ASP A N 1
ATOM 549 C CA . ASP A 1 67 ? 5.844 -74.812 -27.391 1 86.75 67 ASP A CA 1
ATOM 550 C C . ASP A 1 67 ? 5.27 -73.75 -26.5 1 86.75 67 ASP A C 1
ATOM 552 O O . ASP A 1 67 ? 4.816 -72.688 -27.016 1 86.75 67 ASP A O 1
ATOM 556 N N . ARG A 1 68 ? 5.281 -74 -25.25 1 88.25 68 ARG A N 1
ATOM 557 C CA . ARG A 1 68 ? 4.773 -73 -24.297 1 88.25 68 ARG A CA 1
ATOM 558 C C . ARG A 1 68 ? 5.574 -71.688 -24.359 1 88.25 68 ARG A C 1
ATOM 560 O O . ARG A 1 68 ? 5.004 -70.625 -24.469 1 88.25 68 ARG A O 1
ATOM 567 N N . ILE A 1 69 ? 6.887 -71.812 -24.312 1 90.88 69 ILE A N 1
ATOM 568 C CA . ILE A 1 69 ? 7.766 -70.625 -24.328 1 90.88 69 ILE A CA 1
ATOM 569 C C . ILE A 1 69 ? 7.578 -69.875 -25.641 1 90.88 69 ILE A C 1
ATOM 571 O O . ILE A 1 69 ? 7.531 -68.625 -25.641 1 90.88 69 ILE A O 1
ATOM 575 N N . ALA A 1 70 ? 7.469 -70.562 -26.734 1 90.75 70 ALA A N 1
ATOM 576 C CA . ALA A 1 70 ? 7.246 -69.938 -28.031 1 90.75 70 ALA A CA 1
ATOM 577 C C . ALA A 1 70 ? 5.969 -69.125 -28.016 1 90.75 70 ALA A C 1
ATOM 579 O O . ALA A 1 70 ? 5.953 -68 -28.516 1 90.75 70 ALA A O 1
ATOM 580 N N . ASN A 1 71 ? 4.945 -69.625 -27.359 1 86.88 71 ASN A N 1
ATOM 581 C CA . ASN A 1 71 ? 3.666 -68.938 -27.312 1 86.88 71 ASN A CA 1
ATOM 582 C C . ASN A 1 71 ? 3.693 -67.75 -26.344 1 86.88 71 ASN A C 1
ATOM 584 O O . ASN A 1 71 ? 3.205 -66.688 -26.656 1 86.88 71 ASN A O 1
ATOM 588 N N . ILE A 1 72 ? 4.301 -67.938 -25.219 1 87.06 72 ILE A N 1
ATOM 589 C CA . ILE A 1 72 ? 4.297 -66.875 -24.203 1 87.06 72 ILE A CA 1
ATOM 590 C C . ILE A 1 72 ? 5.141 -65.688 -24.672 1 87.06 72 ILE A C 1
ATOM 592 O O . ILE A 1 72 ? 4.816 -64.562 -24.375 1 87.06 72 ILE A O 1
ATOM 596 N N . THR A 1 73 ? 6.184 -65.938 -25.438 1 88.81 73 THR A N 1
ATOM 597 C CA . THR A 1 73 ? 7.09 -64.875 -25.859 1 88.81 73 THR A CA 1
ATOM 598 C C . THR A 1 73 ? 6.73 -64.375 -27.25 1 88.81 73 THR A C 1
ATOM 600 O O . THR A 1 73 ? 7.316 -63.438 -27.75 1 88.81 73 THR A O 1
ATOM 603 N N . GLY A 1 74 ? 5.715 -65 -27.812 1 86 74 GLY A N 1
ATOM 604 C CA . GLY A 1 74 ? 5.402 -64.688 -29.203 1 86 74 GLY A CA 1
ATOM 605 C C . GLY A 1 74 ? 6.566 -64.875 -30.141 1 86 74 GLY A C 1
ATOM 606 O O . GLY A 1 74 ? 6.816 -64.062 -31.031 1 86 74 GLY A O 1
ATOM 607 N N . SER A 1 75 ? 7.293 -65.938 -29.938 1 90.81 75 SER A N 1
ATOM 608 C CA . SER A 1 75 ? 8.5 -66.25 -30.703 1 90.81 75 SER A CA 1
ATOM 609 C C . SER A 1 75 ? 8.406 -67.562 -31.453 1 90.81 75 SER A C 1
ATOM 611 O O . SER A 1 75 ? 7.449 -68.312 -31.281 1 90.81 75 SER A O 1
ATOM 613 N N . ASN A 1 76 ? 9.32 -67.75 -32.375 1 90 76 ASN A N 1
ATOM 614 C CA . ASN A 1 76 ? 9.57 -69 -33.031 1 90 76 ASN A CA 1
ATOM 615 C C . ASN A 1 76 ? 10.867 -69.625 -32.531 1 90 76 ASN A C 1
ATOM 617 O O . ASN A 1 76 ? 11.898 -69 -32.438 1 90 76 ASN A O 1
ATOM 621 N N . ILE A 1 77 ? 10.711 -70.938 -32.156 1 92.12 77 ILE A N 1
ATOM 622 C CA . ILE A 1 77 ? 11.891 -71.625 -31.672 1 92.12 77 ILE A CA 1
ATOM 623 C C . ILE A 1 77 ? 12.258 -72.75 -32.625 1 92.12 77 ILE A C 1
ATOM 625 O O . ILE A 1 77 ? 11.398 -73.5 -33.031 1 92.12 77 ILE A O 1
ATOM 629 N N . ASP A 1 78 ? 13.461 -72.812 -33 1 90.31 78 ASP A N 1
ATOM 630 C CA . ASP A 1 78 ? 13.969 -73.938 -33.781 1 90.31 78 ASP A CA 1
ATOM 631 C C . ASP A 1 78 ? 15.266 -74.5 -33.156 1 90.31 78 ASP A C 1
ATOM 633 O O . ASP A 1 78 ? 16.062 -73.688 -32.625 1 90.31 78 ASP A O 1
ATOM 637 N N . ILE A 1 79 ? 15.375 -75.75 -33.156 1 90.56 79 ILE A N 1
ATOM 638 C CA . ILE A 1 79 ? 16.594 -76.438 -32.719 1 90.56 79 ILE A CA 1
ATOM 639 C C . ILE A 1 79 ? 17.156 -77.25 -33.844 1 90.56 79 ILE A C 1
ATOM 641 O O . ILE A 1 79 ? 16.438 -78.062 -34.438 1 90.56 79 ILE A O 1
ATOM 645 N N . ARG A 1 80 ? 18.391 -77.062 -34.125 1 88.25 80 ARG A N 1
ATOM 646 C CA . ARG A 1 80 ? 19.109 -77.812 -35.188 1 88.25 80 ARG A CA 1
ATOM 647 C C . ARG A 1 80 ? 20.234 -78.625 -34.594 1 88.25 80 ARG A C 1
ATOM 649 O O . ARG A 1 80 ? 20.891 -78.188 -33.625 1 88.25 80 ARG A O 1
ATOM 656 N N . ASP A 1 81 ? 20.391 -79.75 -35.156 1 85.75 81 ASP A N 1
ATOM 657 C CA . ASP A 1 81 ? 21.484 -80.625 -34.688 1 85.75 81 ASP A CA 1
ATOM 658 C C . ASP A 1 81 ? 22.812 -80.125 -35.25 1 85.75 81 ASP A C 1
ATOM 660 O O . ASP A 1 81 ? 22.875 -79.188 -35.969 1 85.75 81 ASP A O 1
ATOM 664 N N . LYS A 1 82 ? 23.844 -80.875 -34.844 1 80.62 82 LYS A N 1
ATOM 665 C CA . LYS A 1 82 ? 25.203 -80.5 -35.188 1 80.62 82 LYS A CA 1
ATOM 666 C C . LYS A 1 82 ? 25.391 -80.5 -36.719 1 80.62 82 LYS A C 1
ATOM 668 O O . LYS A 1 82 ? 26.234 -79.812 -37.25 1 80.62 82 LYS A O 1
ATOM 673 N N . ASN A 1 83 ? 24.562 -81.25 -37.406 1 80.56 83 ASN A N 1
ATOM 674 C CA . ASN A 1 83 ? 24.672 -81.375 -38.875 1 80.56 83 ASN A CA 1
ATOM 675 C C . ASN A 1 83 ? 23.734 -80.375 -39.562 1 80.56 83 ASN A C 1
ATOM 677 O O . ASN A 1 83 ? 23.703 -80.312 -40.781 1 80.56 83 ASN A O 1
ATOM 681 N N . GLY A 1 84 ? 22.984 -79.562 -38.812 1 82.38 84 GLY A N 1
ATOM 682 C CA . GLY A 1 84 ? 22.125 -78.562 -39.375 1 82.38 84 GLY A CA 1
ATOM 683 C C . GLY A 1 84 ? 20.703 -79.062 -39.594 1 82.38 84 GLY A C 1
ATOM 684 O O . GLY A 1 84 ? 19.875 -78.312 -40.125 1 82.38 84 GLY A O 1
ATOM 685 N N . LYS A 1 85 ? 20.484 -80.25 -39.25 1 83.69 85 LYS A N 1
ATOM 686 C CA . LYS A 1 85 ? 19.125 -80.812 -39.438 1 83.69 85 LYS A CA 1
ATOM 687 C C . LYS A 1 85 ? 18.188 -80.312 -38.344 1 83.69 85 LYS A C 1
ATOM 689 O O . LYS A 1 85 ? 18.547 -80.25 -37.156 1 83.69 85 LYS A O 1
ATOM 694 N N . ILE A 1 86 ? 17.031 -80 -38.75 1 86.56 86 ILE A N 1
ATOM 695 C CA . ILE A 1 86 ? 16.047 -79.438 -37.812 1 86.56 86 ILE A CA 1
ATOM 696 C C . ILE A 1 86 ? 15.477 -80.562 -36.969 1 86.56 86 ILE A C 1
ATOM 698 O O . ILE A 1 86 ? 14.922 -81.562 -37.5 1 86.56 86 ILE A O 1
ATOM 702 N N . ILE A 1 87 ? 15.609 -80.438 -35.688 1 85.31 87 ILE A N 1
ATOM 703 C CA . ILE A 1 87 ? 15.109 -81.5 -34.781 1 85.31 87 ILE A CA 1
ATOM 704 C C . ILE A 1 87 ? 13.805 -81 -34.156 1 85.31 87 ILE A C 1
ATOM 706 O O . ILE A 1 87 ? 12.969 -81.812 -33.75 1 85.31 87 ILE A O 1
ATOM 710 N N . TYR A 1 88 ? 13.727 -79.75 -34.094 1 87.38 88 TYR A N 1
ATOM 711 C CA . TYR A 1 88 ? 12.508 -79.125 -33.562 1 87.38 88 TYR A CA 1
ATOM 712 C C . TYR A 1 88 ? 12.211 -77.812 -34.219 1 87.38 88 TYR A C 1
ATOM 714 O O . TYR A 1 88 ? 13.125 -77 -34.469 1 87.38 88 TYR A O 1
ATOM 722 N N . MET A 1 89 ? 10.953 -77.562 -34.469 1 86.44 89 MET A N 1
ATOM 723 C CA . MET A 1 89 ? 10.469 -76.312 -34.938 1 86.44 89 MET A CA 1
ATOM 724 C C . MET A 1 89 ? 9.086 -76 -34.344 1 86.44 89 MET A C 1
ATOM 726 O O . MET A 1 89 ? 8.18 -76.812 -34.438 1 86.44 89 MET A O 1
ATOM 730 N N . SER A 1 90 ? 9.07 -74.875 -33.688 1 82.31 90 SER A N 1
ATOM 731 C CA . SER A 1 90 ? 7.777 -74.5 -33.125 1 82.31 90 SER A CA 1
ATOM 732 C C . SER A 1 90 ? 6.809 -74.062 -34.188 1 82.31 90 SER A C 1
ATOM 734 O O . SER A 1 90 ? 5.594 -74.188 -34.062 1 82.31 90 SER A O 1
ATOM 736 N N . ALA A 1 91 ? 7.277 -73.438 -35.25 1 72.38 91 ALA A N 1
ATOM 737 C CA . ALA A 1 91 ? 6.473 -73 -36.375 1 72.38 91 ALA A CA 1
ATOM 738 C C . ALA A 1 91 ? 6.375 -74.062 -37.438 1 72.38 91 ALA A C 1
ATOM 740 O O . ALA A 1 91 ? 7.121 -75.062 -37.438 1 72.38 91 ALA A O 1
ATOM 741 N N . ARG A 1 92 ? 5.25 -74 -38.25 1 64.31 92 ARG A N 1
ATOM 742 C CA . ARG A 1 92 ? 5.051 -74.938 -39.344 1 64.31 92 ARG A CA 1
ATOM 743 C C . ARG A 1 92 ? 6.266 -75 -40.25 1 64.31 92 ARG A C 1
ATOM 745 O O . ARG A 1 92 ? 6.871 -73.938 -40.531 1 64.31 92 ARG A O 1
ATOM 752 N N . ARG A 1 93 ? 6.73 -76.312 -40.5 1 55.53 93 ARG A N 1
ATOM 753 C CA . ARG A 1 93 ? 7.762 -76.562 -41.5 1 55.53 93 ARG A CA 1
ATOM 754 C C . ARG A 1 93 ? 7.23 -76.25 -42.906 1 55.53 93 ARG A C 1
ATOM 756 O O . ARG A 1 93 ? 6.113 -76.625 -43.25 1 55.53 93 ARG A O 1
ATOM 763 N N . PRO A 1 94 ? 7.707 -75.375 -43.656 1 48.66 94 PRO A N 1
ATOM 764 C CA . PRO A 1 94 ? 7.254 -75.312 -45.062 1 48.66 94 PRO A CA 1
ATOM 765 C C . PRO A 1 94 ? 7.23 -76.688 -45.75 1 48.66 94 PRO A C 1
ATOM 767 O O . PRO A 1 94 ? 8.039 -77.5 -45.406 1 48.66 94 PRO A O 1
ATOM 770 N N . PRO A 1 95 ? 6.027 -77.188 -46.281 1 42.16 95 PRO A N 1
ATOM 771 C CA . PRO A 1 95 ? 6.043 -78.5 -46.969 1 42.16 95 PRO A CA 1
ATOM 772 C C . PRO A 1 95 ? 7.301 -78.688 -47.812 1 42.16 95 PRO A C 1
ATOM 774 O O . PRO A 1 95 ? 7.809 -77.75 -48.406 1 42.16 95 PRO A O 1
ATOM 777 N N . GLU A 1 96 ? 8.016 -79.688 -47.562 1 39.28 96 GLU A N 1
ATOM 778 C CA . GLU A 1 96 ? 8.992 -80.125 -48.562 1 39.28 96 GLU A CA 1
ATOM 779 C C . GLU A 1 96 ? 8.352 -80.25 -49.969 1 39.28 96 GLU A C 1
ATOM 781 O O . GLU A 1 96 ? 7.242 -80.75 -50.094 1 39.28 96 GLU A O 1
ATOM 786 N N . GLU A 1 97 ? 8.453 -79.438 -50.969 1 35.69 97 GLU A N 1
ATOM 787 C CA . GLU A 1 97 ? 8.102 -79.812 -52.344 1 35.69 97 GLU A CA 1
ATOM 788 C C . GLU A 1 97 ? 8.266 -81.312 -52.594 1 35.69 97 GLU A C 1
ATOM 790 O O . GLU A 1 97 ? 9.336 -81.875 -52.344 1 35.69 97 GLU A O 1
ATOM 795 N N . LYS A 1 98 ? 7.219 -82.125 -52.531 1 40.66 98 LYS A N 1
ATOM 796 C CA . LYS A 1 98 ? 7.273 -83.438 -53.156 1 40.66 98 LYS A CA 1
ATOM 797 C C . LYS A 1 98 ? 8.102 -83.375 -54.438 1 40.66 98 LYS A C 1
ATOM 799 O O . LYS A 1 98 ? 7.812 -82.625 -55.344 1 40.66 98 LYS A O 1
ATOM 804 N N . ASN A 1 99 ? 9.281 -83.875 -54.438 1 32.41 99 ASN A N 1
ATOM 805 C CA . ASN A 1 99 ? 9.875 -84.438 -55.656 1 32.41 99 ASN A CA 1
ATOM 806 C C . ASN A 1 99 ? 8.914 -85.375 -56.344 1 32.41 99 ASN A C 1
ATOM 808 O O . ASN A 1 99 ? 8.461 -86.375 -55.75 1 32.41 99 ASN A O 1
ATOM 812 N N . THR A 1 100 ? 8.055 -85 -57.281 1 32.84 100 THR A N 1
ATOM 813 C CA . THR A 1 100 ? 7.703 -86 -58.312 1 32.84 100 THR A CA 1
ATOM 814 C C . THR A 1 100 ? 8.891 -86.875 -58.656 1 32.84 100 THR A C 1
ATOM 816 O O . THR A 1 100 ? 9.992 -86.375 -58.938 1 32.84 100 THR A O 1
ATOM 819 N N . ASP A 1 101 ? 8.93 -88.125 -58.344 1 30.33 101 ASP A N 1
ATOM 820 C CA . ASP A 1 101 ? 9.82 -89.125 -58.812 1 30.33 101 ASP A CA 1
ATOM 821 C C . ASP A 1 101 ? 10.062 -89 -60.312 1 30.33 101 ASP A C 1
ATOM 823 O O . ASP A 1 101 ? 10.375 -90 -61 1 30.33 101 ASP A O 1
ATOM 827 N N . ASN A 1 102 ? 9.734 -88.25 -61.281 1 30.67 102 ASN A N 1
ATOM 828 C CA . ASN A 1 102 ? 10.609 -88.562 -62.375 1 30.67 102 ASN A CA 1
ATOM 829 C C . ASN A 1 102 ? 12.07 -88.625 -61.938 1 30.67 102 ASN A C 1
ATOM 831 O O . ASN A 1 102 ? 12.445 -88 -60.938 1 30.67 102 ASN A O 1
ATOM 835 N N . ASN A 1 103 ? 13.078 -89.438 -62.594 1 31.09 103 ASN A N 1
ATOM 836 C CA . ASN A 1 103 ? 14.508 -89.75 -62.469 1 31.09 103 ASN A CA 1
ATOM 837 C C . ASN A 1 103 ? 15.281 -88.5 -62.062 1 31.09 103 ASN A C 1
ATOM 839 O O . ASN A 1 103 ? 16.516 -88.5 -62.062 1 31.09 103 ASN A O 1
ATOM 843 N N . SER A 1 104 ? 14.969 -87.25 -62.562 1 29.11 104 SER A N 1
ATOM 844 C CA . SER A 1 104 ? 16.047 -86.312 -62.438 1 29.11 104 SER A CA 1
ATOM 845 C C . SER A 1 104 ? 16.312 -85.938 -61 1 29.11 104 SER A C 1
ATOM 847 O O . SER A 1 104 ? 15.406 -85.938 -60.156 1 29.11 104 SER A O 1
ATOM 849 N N . GLN A 1 105 ? 17.594 -85.812 -60.5 1 30.19 105 GLN A N 1
ATOM 850 C CA . GLN A 1 105 ? 18.359 -85.375 -59.312 1 30.19 105 GLN A CA 1
ATOM 851 C C . GLN A 1 105 ? 17.734 -84.188 -58.656 1 30.19 105 GLN A C 1
ATOM 853 O O . GLN A 1 105 ? 17.953 -83 -59.094 1 30.19 105 GLN A O 1
ATOM 858 N N . GLN A 1 106 ? 16.453 -84.188 -58.531 1 32.12 106 GLN A N 1
ATOM 859 C CA . GLN A 1 106 ? 15.891 -82.938 -57.969 1 32.12 106 GLN A CA 1
ATOM 860 C C . GLN A 1 106 ? 16.547 -82.625 -56.656 1 32.12 106 GLN A C 1
ATOM 862 O O . GLN A 1 106 ? 16.625 -83.438 -55.75 1 32.12 106 GLN A O 1
ATOM 867 N N . LYS A 1 107 ? 17.312 -81.5 -56.594 1 36.38 107 LYS A N 1
ATOM 868 C CA . LYS A 1 107 ? 18.141 -80.875 -55.562 1 36.38 107 LYS A CA 1
ATOM 869 C C . LYS A 1 107 ? 17.344 -80.688 -54.281 1 36.38 107 LYS A C 1
ATOM 871 O O . LYS A 1 107 ? 16.156 -80.375 -54.312 1 36.38 107 LYS A O 1
ATOM 876 N N . PRO A 1 108 ? 17.797 -81.25 -53.188 1 32.78 108 PRO A N 1
ATOM 877 C CA . PRO A 1 108 ? 17.25 -81.125 -51.844 1 32.78 108 PRO A CA 1
ATOM 878 C C . PRO A 1 108 ? 16.719 -79.75 -51.531 1 32.78 108 PRO A C 1
ATOM 880 O O . PRO A 1 108 ? 17.203 -78.75 -52.125 1 32.78 108 PRO A O 1
ATOM 883 N N . PRO A 1 109 ? 15.531 -79.688 -51.312 1 33.88 109 PRO A N 1
ATOM 884 C CA . PRO A 1 109 ? 15.086 -78.312 -50.938 1 33.88 109 PRO A CA 1
ATOM 885 C C . PRO A 1 109 ? 16.141 -77.562 -50.125 1 33.88 109 PRO A C 1
ATOM 887 O O . PRO A 1 109 ? 17 -78.188 -49.5 1 33.88 109 PRO A O 1
ATOM 890 N N . PRO A 1 110 ? 16.578 -76.312 -50.5 1 34.72 110 PRO A N 1
ATOM 891 C CA . PRO A 1 110 ? 17.594 -75.625 -49.719 1 34.72 110 PRO A CA 1
ATOM 892 C C . PRO A 1 110 ? 17.281 -75.688 -48.219 1 34.72 110 PRO A C 1
ATOM 894 O O . PRO A 1 110 ? 16.656 -74.75 -47.688 1 34.72 110 PRO A O 1
ATOM 897 N N . ASP A 1 111 ? 16.641 -76.625 -47.75 1 36.78 111 ASP A N 1
ATOM 898 C CA . ASP A 1 111 ? 16.641 -76.625 -46.312 1 36.78 111 ASP A CA 1
ATOM 899 C C . ASP A 1 111 ? 18.016 -76.25 -45.75 1 36.78 111 ASP A C 1
ATOM 901 O O . ASP A 1 111 ? 18.281 -76.438 -44.562 1 36.78 111 ASP A O 1
ATOM 905 N N . LYS A 1 112 ? 19.016 -76.562 -46.5 1 38.53 112 LYS A N 1
ATOM 906 C CA . LYS A 1 112 ? 20.328 -76.062 -46.094 1 38.53 112 LYS A CA 1
ATOM 907 C C . LYS A 1 112 ? 20.375 -74.562 -46.125 1 38.53 112 LYS A C 1
ATOM 909 O O . LYS A 1 112 ? 19.953 -73.938 -47.094 1 38.53 112 LYS A O 1
ATOM 914 N N . PRO A 1 113 ? 20.422 -73.812 -45 1 38.66 113 PRO A N 1
ATOM 915 C CA . PRO A 1 113 ? 20.797 -72.438 -45.375 1 38.66 113 PRO A CA 1
ATOM 916 C C . PRO A 1 113 ? 21.547 -72.375 -46.688 1 38.66 113 PRO A C 1
ATOM 918 O O . PRO A 1 113 ? 22.266 -73.312 -47.062 1 38.66 113 PRO A O 1
ATOM 921 N N . ARG A 1 114 ? 20.891 -71.938 -47.844 1 42.34 114 ARG A N 1
ATOM 922 C CA . ARG A 1 114 ? 21.609 -71.875 -49.125 1 42.34 114 ARG A CA 1
ATOM 923 C C . ARG A 1 114 ? 23.109 -72.062 -48.906 1 42.34 114 ARG A C 1
ATOM 925 O O . ARG A 1 114 ? 23.812 -72.625 -49.75 1 42.34 114 ARG A O 1
ATOM 932 N N . ASN A 1 115 ? 23.781 -71.375 -47.906 1 39.12 115 ASN A N 1
ATOM 933 C CA . ASN A 1 115 ? 25.203 -71.625 -47.656 1 39.12 115 ASN A CA 1
ATOM 934 C C . ASN A 1 115 ? 25.422 -72.5 -46.406 1 39.12 115 ASN A C 1
ATOM 936 O O . ASN A 1 115 ? 25.5 -71.938 -45.281 1 39.12 115 ASN A O 1
ATOM 940 N N . LEU A 1 116 ? 24.969 -73.625 -46.219 1 44.34 116 LEU A N 1
ATOM 941 C CA . LEU A 1 116 ? 25.344 -74.625 -45.25 1 44.34 116 LEU A CA 1
ATOM 942 C C . LEU A 1 116 ? 26.766 -74.375 -44.75 1 44.34 116 LEU A C 1
ATOM 944 O O . LEU A 1 116 ? 27.062 -74.625 -43.562 1 44.34 116 LEU A O 1
ATOM 948 N N . ASP A 1 117 ? 27.5 -74.188 -45.719 1 45.31 117 ASP A N 1
ATOM 949 C CA . ASP A 1 117 ? 28.859 -73.812 -45.375 1 45.31 117 ASP A CA 1
ATOM 950 C C . ASP A 1 117 ? 28.875 -72.625 -44.375 1 45.31 117 ASP A C 1
ATOM 952 O O . ASP A 1 117 ? 29.688 -72.625 -43.469 1 45.31 117 ASP A O 1
ATOM 956 N N . ASP A 1 118 ? 27.906 -71.75 -44.625 1 53.88 118 ASP A N 1
ATOM 957 C CA . ASP A 1 118 ? 27.844 -70.562 -43.75 1 53.88 118 ASP A CA 1
ATOM 958 C C . ASP A 1 118 ? 27.219 -70.875 -42.406 1 53.88 118 ASP A C 1
ATOM 960 O O . ASP A 1 118 ? 27.625 -70.375 -41.375 1 53.88 118 ASP A O 1
ATOM 964 N N . TYR A 1 119 ? 26.219 -71.875 -42.469 1 57.16 119 TYR A N 1
ATOM 965 C CA . TYR A 1 119 ? 25.688 -72.312 -41.188 1 57.16 119 TYR A CA 1
ATOM 966 C C . TYR A 1 119 ? 26.75 -73 -40.344 1 57.16 119 TYR A C 1
ATOM 968 O O . TYR A 1 119 ? 26.891 -72.688 -39.156 1 57.16 119 TYR A O 1
ATOM 976 N N . ASN A 1 120 ? 27.328 -73.938 -41.031 1 57.97 120 ASN A N 1
ATOM 977 C CA . ASN A 1 120 ? 28.375 -74.688 -40.312 1 57.97 120 ASN A CA 1
ATOM 978 C C . ASN A 1 120 ? 29.453 -73.75 -39.781 1 57.97 120 ASN A C 1
ATOM 980 O O . ASN A 1 120 ? 29.953 -73.938 -38.656 1 57.97 120 ASN A O 1
ATOM 984 N N . ALA A 1 121 ? 29.719 -72.812 -40.625 1 59.28 121 ALA A N 1
ATOM 985 C CA . ALA A 1 121 ? 30.734 -71.875 -40.219 1 59.28 121 ALA A CA 1
ATOM 986 C C . ALA A 1 121 ? 30.234 -71 -39.062 1 59.28 121 ALA A C 1
ATOM 988 O O . ALA A 1 121 ? 30.953 -70.75 -38.094 1 59.28 121 ALA A O 1
ATOM 989 N N . LYS A 1 122 ? 29.031 -70.625 -39.031 1 67.62 122 LYS A N 1
ATOM 990 C CA . LYS A 1 122 ? 28.484 -69.812 -37.969 1 67.62 122 LYS A CA 1
ATOM 991 C C . LYS A 1 122 ? 28.203 -70.625 -36.719 1 67.62 122 LYS A C 1
ATOM 993 O O . LYS A 1 122 ? 28.375 -70.125 -35.594 1 67.62 122 LYS A O 1
ATOM 998 N N . ALA A 1 123 ? 27.781 -71.875 -37 1 66.5 123 ALA A N 1
ATOM 999 C CA . ALA A 1 123 ? 27.5 -72.75 -35.875 1 66.5 123 ALA A CA 1
ATOM 1000 C C . ALA A 1 123 ? 28.734 -73 -35 1 66.5 123 ALA A C 1
ATOM 1002 O O . ALA A 1 123 ? 28.641 -73.125 -33.781 1 66.5 123 ALA A O 1
ATOM 1003 N N . LYS A 1 124 ? 29.859 -73.125 -35.812 1 68 124 LYS A N 1
ATOM 1004 C CA . LYS A 1 124 ? 31.109 -73.312 -35.094 1 68 124 LYS A CA 1
ATOM 1005 C C . LYS A 1 124 ? 31.5 -72.125 -34.281 1 68 124 LYS A C 1
ATOM 1007 O O . LYS A 1 124 ? 32.281 -72.188 -33.312 1 68 124 LYS A O 1
ATOM 1012 N N . GLU A 1 125 ? 30.953 -71 -34.594 1 74.5 125 GLU A N 1
ATOM 1013 C CA . GLU A 1 125 ? 31.328 -69.75 -33.969 1 74.5 125 GLU A CA 1
ATOM 1014 C C . GLU A 1 125 ? 30.594 -69.562 -32.625 1 74.5 125 GLU A C 1
ATOM 1016 O O . GLU A 1 125 ? 31.016 -68.75 -31.797 1 74.5 125 GLU A O 1
ATOM 1021 N N . TYR A 1 126 ? 29.562 -70.438 -32.375 1 78.88 126 TYR A N 1
ATOM 1022 C CA . TYR A 1 126 ? 28.812 -70.188 -31.141 1 78.88 126 TYR A CA 1
ATOM 1023 C C . TYR A 1 126 ? 29.375 -71.062 -30 1 78.88 126 TYR A C 1
ATOM 1025 O O . TYR A 1 126 ? 29.469 -72.25 -30.109 1 78.88 126 TYR A O 1
ATOM 1033 N N . PRO A 1 127 ? 29.891 -70.312 -29 1 80.38 127 PRO A N 1
ATOM 1034 C CA . PRO A 1 127 ? 30.328 -71.125 -27.844 1 80.38 127 PRO A CA 1
ATOM 1035 C C . PRO A 1 127 ? 29.172 -71.812 -27.125 1 80.38 127 PRO A C 1
ATOM 1037 O O . PRO A 1 127 ? 28.047 -71.312 -27.141 1 80.38 127 PRO A O 1
ATOM 1040 N N . ILE A 1 128 ? 29.516 -73 -26.594 1 81.38 128 ILE A N 1
ATOM 1041 C CA . ILE A 1 128 ? 28.5 -73.75 -25.891 1 81.38 128 ILE A CA 1
ATOM 1042 C C . ILE A 1 128 ? 28 -73 -24.688 1 81.38 128 ILE A C 1
ATOM 1044 O O . ILE A 1 128 ? 28.781 -72.5 -23.906 1 81.38 128 ILE A O 1
ATOM 1048 N N . GLY A 1 129 ? 26.766 -72.875 -24.547 1 81.12 129 GLY A N 1
ATOM 1049 C CA . GLY A 1 129 ? 26.109 -72.25 -23.391 1 81.12 129 GLY A CA 1
ATOM 1050 C C . GLY A 1 129 ? 26.094 -70.75 -23.422 1 81.12 129 GLY A C 1
ATOM 1051 O O . GLY A 1 129 ? 25.5 -70.125 -22.547 1 81.12 129 GLY A O 1
ATOM 1052 N N . LYS A 1 130 ? 26.734 -70.188 -24.375 1 88 130 LYS A N 1
ATOM 1053 C CA . LYS A 1 130 ? 26.766 -68.75 -24.438 1 88 130 LYS A CA 1
ATOM 1054 C C . LYS A 1 130 ? 25.672 -68.188 -25.359 1 88 130 LYS A C 1
ATOM 1056 O O . LYS A 1 130 ? 25.484 -68.688 -26.469 1 88 130 LYS A O 1
ATOM 1061 N N . ILE A 1 131 ? 24.922 -67.188 -24.875 1 93.12 131 ILE A N 1
ATOM 1062 C CA . ILE A 1 131 ? 23.797 -66.625 -25.594 1 93.12 131 ILE A CA 1
ATOM 1063 C C . ILE A 1 131 ? 24.266 -65.438 -26.469 1 93.12 131 ILE A C 1
ATOM 1065 O O . ILE A 1 131 ? 25.062 -64.625 -26.031 1 93.12 131 ILE A O 1
ATOM 1069 N N . SER A 1 132 ? 23.906 -65.438 -27.672 1 93.06 132 SER A N 1
ATOM 1070 C CA . SER A 1 132 ? 24.188 -64.312 -28.578 1 93.06 132 SER A CA 1
ATOM 1071 C C . SER A 1 132 ? 22.906 -63.812 -29.219 1 93.06 132 SER A C 1
ATOM 1073 O O . SER A 1 132 ? 22 -64.562 -29.531 1 93.06 132 SER A O 1
ATOM 1075 N N . PHE A 1 133 ? 22.844 -62.469 -29.375 1 94.38 133 PHE A N 1
ATOM 1076 C CA . PHE A 1 133 ? 21.703 -61.875 -30.047 1 94.38 133 PHE A CA 1
ATOM 1077 C C . PHE A 1 133 ? 22.094 -61.344 -31.422 1 94.38 133 PHE A C 1
ATOM 1079 O O . PHE A 1 133 ? 23.188 -60.781 -31.594 1 94.38 133 PHE A O 1
ATOM 1086 N N . GLU A 1 134 ? 21.203 -61.531 -32.375 1 92.5 134 GLU A N 1
ATOM 1087 C CA . GLU A 1 134 ? 21.422 -61 -33.719 1 92.5 134 GLU A CA 1
ATOM 1088 C C . GLU A 1 134 ? 20.078 -60.688 -34.375 1 92.5 134 GLU A C 1
ATOM 1090 O O . GLU A 1 134 ? 19.062 -61.281 -34.062 1 92.5 134 GLU A O 1
ATOM 1095 N N . ASN A 1 135 ? 20.078 -59.719 -35.281 1 92.06 135 ASN A N 1
ATOM 1096 C CA . ASN A 1 135 ? 18.922 -59.438 -36.125 1 92.06 135 ASN A CA 1
ATOM 1097 C C . ASN A 1 135 ? 19.016 -60.219 -37.438 1 92.06 135 ASN A C 1
ATOM 1099 O O . ASN A 1 135 ? 20.047 -60.156 -38.125 1 92.06 135 ASN A O 1
ATOM 1103 N N . ARG A 1 136 ? 17.984 -60.969 -37.688 1 90.62 136 ARG A N 1
ATOM 1104 C CA . ARG A 1 136 ? 17.953 -61.781 -38.906 1 90.62 136 ARG A CA 1
ATOM 1105 C C . ARG A 1 136 ? 16.734 -61.406 -39.781 1 90.62 136 ARG A C 1
ATOM 1107 O O . ARG A 1 136 ? 15.641 -61.188 -39.25 1 90.62 136 ARG A O 1
ATOM 1114 N N . MET A 1 137 ? 16.953 -61.312 -41 1 89.56 137 MET A N 1
ATOM 1115 C CA . MET A 1 137 ? 15.867 -61.031 -41.938 1 89.56 137 MET A CA 1
ATOM 1116 C C . MET A 1 137 ? 15.406 -62.344 -42.625 1 89.56 137 MET A C 1
ATOM 1118 O O . MET A 1 137 ? 16.234 -63.094 -43.094 1 89.56 137 MET A O 1
ATOM 1122 N N . ASP A 1 138 ? 14.164 -62.594 -42.5 1 82.44 138 ASP A N 1
ATOM 1123 C CA . ASP A 1 138 ? 13.586 -63.656 -43.312 1 82.44 138 ASP A CA 1
ATOM 1124 C C . ASP A 1 138 ? 13.219 -63.156 -44.688 1 82.44 138 ASP A C 1
ATOM 1126 O O . ASP A 1 138 ? 12.297 -62.344 -44.844 1 82.44 138 ASP A O 1
ATOM 1130 N N . VAL A 1 139 ? 13.914 -63.562 -45.656 1 80.06 139 VAL A N 1
ATOM 1131 C CA . VAL A 1 139 ? 13.812 -63.031 -47 1 80.06 139 VAL A CA 1
ATOM 1132 C C . VAL A 1 139 ? 12.461 -63.406 -47.594 1 80.06 139 VAL A C 1
ATOM 1134 O O . VAL A 1 139 ? 11.859 -62.625 -48.312 1 80.06 139 VAL A O 1
ATOM 1137 N N . GLN A 1 140 ? 11.984 -64.625 -47.25 1 75.88 140 GLN A N 1
ATOM 1138 C CA . GLN A 1 140 ? 10.719 -65.062 -47.844 1 75.88 140 GLN A CA 1
ATOM 1139 C C . GLN A 1 140 ? 9.547 -64.25 -47.25 1 75.88 140 GLN A C 1
ATOM 1141 O O . GLN A 1 140 ? 8.688 -63.781 -48 1 75.88 140 GLN A O 1
ATOM 1146 N N . MET A 1 141 ? 9.609 -64.062 -45.969 1 81.31 141 MET A N 1
ATOM 1147 C CA . MET A 1 141 ? 8.5 -63.375 -45.281 1 81.31 141 MET A CA 1
ATOM 1148 C C . MET A 1 141 ? 8.75 -61.875 -45.219 1 81.31 141 MET A C 1
ATOM 1150 O O . MET A 1 141 ? 7.84 -61.094 -44.906 1 81.31 141 MET A O 1
ATOM 1154 N N . LYS A 1 142 ? 9.953 -61.375 -45.5 1 86.44 142 LYS A N 1
ATOM 1155 C CA . LYS A 1 142 ? 10.359 -59.969 -45.438 1 86.44 142 LYS A CA 1
ATOM 1156 C C . LYS A 1 142 ? 10.133 -59.406 -44.062 1 86.44 142 LYS A C 1
ATOM 1158 O O . LYS A 1 142 ? 9.578 -58.312 -43.906 1 86.44 142 LYS A O 1
ATOM 1163 N N . ILE A 1 143 ? 10.43 -60.219 -43.094 1 90.5 143 ILE A N 1
ATOM 1164 C CA . ILE A 1 143 ? 10.273 -59.844 -41.719 1 90.5 143 ILE A CA 1
ATOM 1165 C C . ILE A 1 143 ? 11.625 -59.906 -41 1 90.5 143 ILE A C 1
ATOM 1167 O O . ILE A 1 143 ? 12.391 -60.844 -41.188 1 90.5 143 ILE A O 1
ATOM 1171 N N . GLU A 1 144 ? 11.906 -58.781 -40.281 1 92.69 144 GLU A N 1
ATOM 1172 C CA . GLU A 1 144 ? 13.109 -58.781 -39.438 1 92.69 144 GLU A CA 1
ATOM 1173 C C . GLU A 1 144 ? 12.828 -59.406 -38.062 1 92.69 144 GLU A C 1
ATOM 1175 O O . GLU A 1 144 ? 11.805 -59.094 -37.438 1 92.69 144 GLU A O 1
ATOM 1180 N N . PHE A 1 145 ? 13.734 -60.312 -37.625 1 94.31 145 PHE A N 1
ATOM 1181 C CA . PHE A 1 145 ? 13.562 -61 -36.344 1 94.31 145 PHE A CA 1
ATOM 1182 C C . PHE A 1 145 ? 14.695 -60.656 -35.375 1 94.31 145 PHE A C 1
ATOM 1184 O O . PHE A 1 145 ? 15.852 -60.531 -35.812 1 94.31 145 PHE A O 1
ATOM 1191 N N . LEU A 1 146 ? 14.289 -60.344 -34.188 1 95.5 146 LEU A N 1
ATOM 1192 C CA . LEU A 1 146 ? 15.25 -60.438 -33.094 1 95.5 146 LEU A CA 1
ATOM 1193 C C . LEU A 1 146 ? 15.531 -61.875 -32.719 1 95.5 146 LEU A C 1
ATOM 1195 O O . LEU A 1 146 ? 14.625 -62.594 -32.25 1 95.5 146 LEU A O 1
ATOM 1199 N N . THR A 1 147 ? 16.812 -62.344 -32.844 1 95.44 147 THR A N 1
ATOM 1200 C CA . THR A 1 147 ? 17.094 -63.75 -32.719 1 95.44 147 THR A CA 1
ATOM 1201 C C . THR A 1 147 ? 18.125 -64 -31.625 1 95.44 147 THR A C 1
ATOM 1203 O O . THR A 1 147 ? 19.188 -63.406 -31.609 1 95.44 147 THR A O 1
ATOM 1206 N N . LEU A 1 148 ? 17.703 -64.812 -30.75 1 96.31 148 LEU A N 1
ATOM 1207 C CA . LEU A 1 148 ? 18.625 -65.312 -29.75 1 96.31 148 LEU A CA 1
ATOM 1208 C C . LEU A 1 148 ? 19.141 -66.688 -30.156 1 96.31 148 LEU A C 1
ATOM 1210 O O . LEU A 1 148 ? 18.344 -67.562 -30.484 1 96.31 148 LEU A O 1
ATOM 1214 N N . VAL A 1 149 ? 20.469 -66.875 -30.125 1 94.75 149 VAL A N 1
ATOM 1215 C CA . VAL A 1 149 ? 21.062 -68.125 -30.5 1 94.75 149 VAL A CA 1
ATOM 1216 C C . VAL A 1 149 ? 21.906 -68.688 -29.328 1 94.75 149 VAL A C 1
ATOM 1218 O O . VAL A 1 149 ? 22.672 -67.938 -28.719 1 94.75 149 VAL A O 1
ATOM 1221 N N . VAL A 1 150 ? 21.688 -69.938 -29.094 1 93.75 150 VAL A N 1
ATOM 1222 C CA . VAL A 1 150 ? 22.469 -70.562 -28.047 1 93.75 150 VAL A CA 1
ATOM 1223 C C . VAL A 1 150 ? 22.828 -72 -28.469 1 93.75 150 VAL A C 1
ATOM 1225 O O . VAL A 1 150 ? 22 -72.688 -29.047 1 93.75 150 VAL A O 1
ATOM 1228 N N . LYS A 1 151 ? 24.047 -72.312 -28.281 1 90.94 151 LYS A N 1
ATOM 1229 C CA . LYS A 1 151 ? 24.5 -73.688 -28.516 1 90.94 151 LYS A CA 1
ATOM 1230 C C . LYS A 1 151 ? 24.312 -74.5 -27.266 1 90.94 151 LYS A C 1
ATOM 1232 O O . LYS A 1 151 ? 24.766 -74.188 -26.172 1 90.94 151 LYS A O 1
ATOM 1237 N N . LEU A 1 152 ? 23.625 -75.625 -27.438 1 88.69 152 LEU A N 1
ATOM 1238 C CA . LEU A 1 152 ? 23.281 -76.5 -26.312 1 88.69 152 LEU A CA 1
ATOM 1239 C C . LEU A 1 152 ? 24.422 -77.438 -26.031 1 88.69 152 LEU A C 1
ATOM 1241 O O . LEU A 1 152 ? 25.406 -77.5 -26.781 1 88.69 152 LEU A O 1
ATOM 1245 N N . SER A 1 153 ? 24.344 -78.188 -24.906 1 81.88 153 SER A N 1
ATOM 1246 C CA . SER A 1 153 ? 25.422 -79.062 -24.438 1 81.88 153 SER A CA 1
ATOM 1247 C C . SER A 1 153 ? 25.719 -80.125 -25.438 1 81.88 153 SER A C 1
ATOM 1249 O O . SER A 1 153 ? 26.859 -80.562 -25.562 1 81.88 153 SER A O 1
ATOM 1251 N N . ASN A 1 154 ? 24.703 -80.688 -26.234 1 83.44 154 ASN A N 1
ATOM 1252 C CA . ASN A 1 154 ? 24.891 -81.75 -27.219 1 83.44 154 ASN A CA 1
ATOM 1253 C C . ASN A 1 154 ? 25.281 -81.188 -28.578 1 83.44 154 ASN A C 1
ATOM 1255 O O . ASN A 1 154 ? 25.203 -81.875 -29.594 1 83.44 154 ASN A O 1
ATOM 1259 N N . GLU A 1 155 ? 25.625 -79.938 -28.609 1 86.19 155 GLU A N 1
ATOM 1260 C CA . GLU A 1 155 ? 26.094 -79.188 -29.781 1 86.19 155 GLU A CA 1
ATOM 1261 C C . GLU A 1 155 ? 24.922 -78.812 -30.688 1 86.19 155 GLU A C 1
ATOM 1263 O O . GLU A 1 155 ? 25.141 -78.312 -31.812 1 86.19 155 GLU A O 1
ATOM 1268 N N . ASP A 1 156 ? 23.75 -79.125 -30.156 1 89.5 156 ASP A N 1
ATOM 1269 C CA . ASP A 1 156 ? 22.578 -78.625 -30.859 1 89.5 156 ASP A CA 1
ATOM 1270 C C . ASP A 1 156 ? 22.516 -77.062 -30.766 1 89.5 156 ASP A C 1
ATOM 1272 O O . ASP A 1 156 ? 23.016 -76.5 -29.797 1 89.5 156 ASP A O 1
ATOM 1276 N N . ILE A 1 157 ? 21.953 -76.5 -31.766 1 91.88 157 ILE A N 1
ATOM 1277 C CA . ILE A 1 157 ? 21.812 -75 -31.766 1 91.88 157 ILE A CA 1
ATOM 1278 C C . ILE A 1 157 ? 20.344 -74.625 -31.688 1 91.88 157 ILE A C 1
ATOM 1280 O O . ILE A 1 157 ? 19.531 -75.062 -32.5 1 91.88 157 ILE A O 1
ATOM 1284 N N . MET A 1 158 ? 20.031 -73.875 -30.672 1 93 158 MET A N 1
ATOM 1285 C CA . MET A 1 158 ? 18.672 -73.375 -30.5 1 93 158 MET A CA 1
ATOM 1286 C C . MET A 1 158 ? 18.562 -71.875 -30.859 1 93 158 MET A C 1
ATOM 1288 O O . MET A 1 158 ? 19.406 -71.062 -30.453 1 93 158 MET A O 1
ATOM 1292 N N . ALA A 1 159 ? 17.578 -71.562 -31.672 1 93.5 159 ALA A N 1
ATOM 1293 C CA . ALA A 1 159 ? 17.297 -70.188 -32.062 1 93.5 159 ALA A CA 1
ATOM 1294 C C . ALA A 1 159 ? 15.883 -69.75 -31.656 1 93.5 159 ALA A C 1
ATOM 1296 O O . ALA A 1 159 ? 14.922 -70.5 -31.969 1 93.5 159 ALA A O 1
ATOM 1297 N N . ILE A 1 160 ? 15.812 -68.75 -30.875 1 94.69 160 ILE A N 1
ATOM 1298 C CA . ILE A 1 160 ? 14.531 -68.125 -30.531 1 94.69 160 ILE A CA 1
ATOM 1299 C C . ILE A 1 160 ? 14.375 -66.812 -31.281 1 94.69 160 ILE A C 1
ATOM 1301 O O . ILE A 1 160 ? 15.188 -65.875 -31.109 1 94.69 160 ILE A O 1
ATOM 1305 N N . ARG A 1 161 ? 13.352 -66.688 -32.125 1 93.81 161 ARG A N 1
ATOM 1306 C CA . ARG A 1 161 ? 13.18 -65.5 -32.969 1 93.81 161 ARG A CA 1
ATOM 1307 C C . ARG A 1 161 ? 11.875 -64.75 -32.656 1 93.81 161 ARG A C 1
ATOM 1309 O O . ARG A 1 161 ? 10.805 -65.375 -32.625 1 93.81 161 ARG A O 1
ATOM 1316 N N . VAL A 1 162 ? 11.961 -63.531 -32.438 1 94.19 162 VAL A N 1
ATOM 1317 C CA . VAL A 1 162 ? 10.797 -62.688 -32.219 1 94.19 162 VAL A CA 1
ATOM 1318 C C . VAL A 1 162 ? 10.703 -61.625 -33.344 1 94.19 162 VAL A C 1
ATOM 1320 O O . VAL A 1 162 ? 11.68 -60.938 -33.625 1 94.19 162 VAL A O 1
ATOM 1323 N N . PRO A 1 163 ? 9.523 -61.531 -34 1 93.25 163 PRO A N 1
ATOM 1324 C CA . PRO A 1 163 ? 9.391 -60.5 -35.031 1 93.25 163 PRO A CA 1
ATOM 1325 C C . PRO A 1 163 ? 9.453 -59.094 -34.469 1 93.25 163 PRO A C 1
ATOM 1327 O O . PRO A 1 163 ? 8.68 -58.75 -33.562 1 93.25 163 PRO A O 1
ATOM 1330 N N . ILE A 1 164 ? 10.297 -58.281 -35.031 1 94.56 164 ILE A N 1
ATOM 1331 C CA . ILE A 1 164 ? 10.477 -56.906 -34.594 1 94.56 164 ILE A CA 1
ATOM 1332 C C . ILE A 1 164 ? 9.203 -56.094 -34.844 1 94.56 164 ILE A C 1
ATOM 1334 O O . ILE A 1 164 ? 8.852 -55.219 -34.062 1 94.56 164 ILE A O 1
ATOM 1338 N N . VAL A 1 165 ? 8.477 -56.469 -35.875 1 93 165 VAL A N 1
ATOM 1339 C CA . VAL A 1 165 ? 7.25 -55.781 -36.281 1 93 165 VAL A CA 1
ATOM 1340 C C . VAL A 1 165 ? 6.219 -55.906 -35.156 1 93 165 VAL A C 1
ATOM 1342 O O . VAL A 1 165 ? 5.438 -54.969 -34.906 1 93 165 VAL A O 1
ATOM 1345 N N . SER A 1 166 ? 6.203 -57.031 -34.438 1 90.81 166 SER A N 1
ATOM 1346 C CA . SER A 1 166 ? 5.285 -57.219 -33.312 1 90.81 166 SER A CA 1
ATOM 1347 C C . SER A 1 166 ? 5.602 -56.281 -32.156 1 90.81 166 SER A C 1
ATOM 1349 O O . SER A 1 166 ? 4.691 -55.75 -31.516 1 90.81 166 SER A O 1
ATOM 1351 N N . ILE A 1 167 ? 6.883 -56.062 -31.938 1 93.56 167 ILE A N 1
ATOM 1352 C CA . ILE A 1 167 ? 7.32 -55.094 -30.922 1 93.56 167 ILE A CA 1
ATOM 1353 C C . ILE A 1 167 ? 6.891 -53.688 -31.312 1 93.56 167 ILE A C 1
ATOM 1355 O O . ILE A 1 167 ? 6.328 -52.969 -30.5 1 93.56 167 ILE A O 1
ATOM 1359 N N . LYS A 1 168 ? 7.121 -53.344 -32.562 1 94.62 168 LYS A N 1
ATOM 1360 C CA . LYS A 1 168 ? 6.762 -52.031 -33.062 1 94.62 168 LYS A CA 1
ATOM 1361 C C . LYS A 1 168 ? 5.262 -51.781 -32.969 1 94.62 168 LYS A C 1
ATOM 1363 O O . LYS A 1 168 ? 4.828 -50.656 -32.656 1 94.62 168 LYS A O 1
ATOM 1368 N N . GLU A 1 169 ? 4.52 -52.781 -33.188 1 93.69 169 GLU A N 1
ATOM 1369 C CA . GLU A 1 169 ? 3.068 -52.688 -33.031 1 93.69 169 GLU A CA 1
ATOM 1370 C C . GLU A 1 169 ? 2.67 -52.344 -31.609 1 93.69 169 GLU A C 1
ATOM 1372 O O . GLU A 1 169 ? 1.827 -51.469 -31.391 1 93.69 169 GLU A O 1
ATOM 1377 N N . SER A 1 170 ? 3.258 -53.062 -30.641 1 93.38 170 SER A N 1
ATOM 1378 C CA . SER A 1 170 ? 2.98 -52.812 -29.234 1 93.38 170 SER A CA 1
ATOM 1379 C C . SER A 1 170 ? 3.348 -51.375 -28.844 1 93.38 170 SER A C 1
ATOM 1381 O O . SER A 1 170 ? 2.6 -50.719 -28.125 1 93.38 170 SER A O 1
ATOM 1383 N N . VAL A 1 171 ? 4.465 -50.906 -29.375 1 95.69 171 VAL A N 1
ATOM 1384 C CA . VAL A 1 171 ? 4.949 -49.562 -29.094 1 95.69 171 VAL A CA 1
ATOM 1385 C C . VAL A 1 171 ? 3.977 -48.531 -29.672 1 95.69 171 VAL A C 1
ATOM 1387 O O . VAL A 1 171 ? 3.645 -47.531 -29.016 1 95.69 171 VAL A O 1
ATOM 1390 N N . ASP A 1 172 ? 3.504 -48.781 -30.891 1 95.44 172 ASP A N 1
ATOM 1391 C CA . ASP A 1 172 ? 2.572 -47.875 -31.547 1 95.44 172 ASP A CA 1
ATOM 1392 C C . ASP A 1 172 ? 1.258 -47.781 -30.766 1 95.44 172 ASP A C 1
ATOM 1394 O O . ASP A 1 172 ? 0.699 -46.688 -30.609 1 95.44 172 ASP A O 1
ATOM 1398 N N . ILE A 1 173 ? 0.78 -48.875 -30.266 1 94.88 173 ILE A N 1
ATOM 1399 C CA . ILE A 1 173 ? -0.457 -48.906 -29.484 1 94.88 173 ILE A CA 1
ATOM 1400 C C . ILE A 1 173 ? -0.277 -48.125 -28.188 1 94.88 173 ILE A C 1
ATOM 1402 O O . ILE A 1 173 ? -1.115 -47.281 -27.844 1 94.88 173 ILE A O 1
ATOM 1406 N N . ALA A 1 174 ? 0.813 -48.375 -27.547 1 94.94 174 ALA A N 1
ATOM 1407 C CA . ALA A 1 174 ? 1.108 -47.688 -26.312 1 94.94 174 ALA A CA 1
ATOM 1408 C C . ALA A 1 174 ? 1.232 -46.188 -26.531 1 94.94 174 ALA A C 1
ATOM 1410 O O . ALA A 1 174 ? 0.718 -45.375 -25.75 1 94.94 174 ALA A O 1
ATOM 1411 N N . ASN A 1 175 ? 1.935 -45.75 -27.609 1 94.69 175 ASN A N 1
ATOM 1412 C CA . ASN A 1 175 ? 2.125 -44.344 -27.922 1 94.69 175 ASN A CA 1
ATOM 1413 C C . ASN A 1 175 ? 0.798 -43.656 -28.219 1 94.69 175 ASN A C 1
ATOM 1415 O O . ASN A 1 175 ? 0.573 -42.531 -27.797 1 94.69 175 ASN A O 1
ATOM 1419 N N . ARG A 1 176 ? -0.066 -44.344 -28.922 1 94.94 176 ARG A N 1
ATOM 1420 C CA . ARG A 1 176 ? -1.378 -43.781 -29.219 1 94.94 176 ARG A CA 1
ATOM 1421 C C . ARG A 1 176 ? -2.201 -43.625 -27.938 1 94.94 176 ARG A C 1
ATOM 1423 O O . ARG A 1 176 ? -2.928 -42.625 -27.781 1 94.94 176 ARG A O 1
ATOM 1430 N N . PHE A 1 177 ? -2.051 -44.531 -27.062 1 95.56 177 PHE A N 1
ATOM 1431 C CA . PHE A 1 177 ? -2.773 -44.469 -25.797 1 95.56 177 PHE A CA 1
ATOM 1432 C C . PHE A 1 177 ? -2.289 -43.312 -24.953 1 95.56 177 PHE A C 1
ATOM 1434 O O . PHE A 1 177 ? -3.092 -42.594 -24.328 1 95.56 177 PHE A O 1
ATOM 1441 N N . VAL A 1 178 ? -1.013 -43.062 -24.938 1 93.31 178 VAL A N 1
ATOM 1442 C CA . VAL A 1 178 ? -0.434 -41.969 -24.172 1 93.31 178 VAL A CA 1
ATOM 1443 C C . VAL A 1 178 ? -0.982 -40.656 -24.688 1 93.31 178 VAL A C 1
ATOM 1445 O O . VAL A 1 178 ? -1.26 -39.719 -23.906 1 93.31 178 VAL A O 1
ATOM 1448 N N . ILE A 1 179 ? -1.16 -40.531 -26.016 1 93.69 179 ILE A N 1
ATOM 1449 C CA . ILE A 1 179 ? -1.696 -39.312 -26.609 1 93.69 179 ILE A CA 1
ATOM 1450 C C . ILE A 1 179 ? -3.133 -39.094 -26.141 1 93.69 179 ILE A C 1
ATOM 1452 O O . ILE A 1 179 ? -3.514 -37.969 -25.781 1 93.69 179 ILE A O 1
ATOM 1456 N N . ILE A 1 180 ? -3.893 -40.188 -26.062 1 95.62 180 ILE A N 1
ATOM 1457 C CA . ILE A 1 180 ? -5.289 -40.094 -25.641 1 95.62 180 ILE A CA 1
ATOM 1458 C C . ILE A 1 180 ? -5.367 -39.656 -24.188 1 95.62 180 ILE A C 1
ATOM 1460 O O . ILE A 1 180 ? -6.059 -38.688 -23.844 1 95.62 180 ILE A O 1
ATOM 1464 N N . ILE A 1 181 ? -4.625 -40.281 -23.344 1 94.44 181 ILE A N 1
ATOM 1465 C CA . ILE A 1 181 ? -4.641 -39.969 -21.906 1 94.44 181 ILE A CA 1
ATOM 1466 C C . ILE A 1 181 ? -4.07 -38.594 -21.672 1 94.44 181 ILE A C 1
ATOM 1468 O O . ILE A 1 181 ? -4.574 -37.844 -20.844 1 94.44 181 ILE A O 1
ATOM 1472 N N . GLY A 1 182 ? -2.969 -38.312 -22.453 1 93.38 182 GLY A N 1
ATOM 1473 C CA . GLY A 1 182 ? -2.385 -36.969 -22.344 1 93.38 182 GLY A CA 1
ATOM 1474 C C . GLY A 1 182 ? -3.365 -35.875 -22.656 1 93.38 182 GLY A C 1
ATOM 1475 O O . GLY A 1 182 ? -3.4 -34.844 -21.969 1 93.38 182 GLY A O 1
ATOM 1476 N N . SER A 1 183 ? -4.234 -36.031 -23.641 1 94.44 183 SER A N 1
ATOM 1477 C CA . SER A 1 183 ? -5.23 -35.031 -24.016 1 94.44 183 SER A CA 1
ATOM 1478 C C . SER A 1 183 ? -6.277 -34.844 -22.922 1 94.44 183 SER A C 1
ATOM 1480 O O . SER A 1 183 ? -6.688 -33.75 -22.625 1 94.44 183 SER A O 1
ATOM 1482 N N . ILE A 1 184 ? -6.648 -35.969 -22.297 1 93.81 184 ILE A N 1
ATOM 1483 C CA . ILE A 1 184 ? -7.625 -35.938 -21.219 1 93.81 184 ILE A CA 1
ATOM 1484 C C . ILE A 1 184 ? -7.035 -35.188 -20.016 1 93.81 184 ILE A C 1
ATOM 1486 O O . ILE A 1 184 ? -7.695 -34.344 -19.422 1 93.81 184 ILE A O 1
ATOM 1490 N N . ILE A 1 185 ? -5.809 -35.375 -19.766 1 92.19 185 ILE A N 1
ATOM 1491 C CA . ILE A 1 185 ? -5.145 -34.781 -18.625 1 92.19 185 ILE A CA 1
ATOM 1492 C C . ILE A 1 185 ? -4.957 -33.281 -18.859 1 92.19 185 ILE A C 1
ATOM 1494 O O . ILE A 1 185 ? -5.121 -32.469 -17.938 1 92.19 185 ILE A O 1
ATOM 1498 N N . ILE A 1 186 ? -4.602 -32.875 -20.094 1 93.38 186 ILE A N 1
ATOM 1499 C CA . ILE A 1 186 ? -4.453 -31.469 -20.406 1 93.38 186 ILE A CA 1
ATOM 1500 C C . ILE A 1 186 ? -5.785 -30.75 -20.188 1 93.38 186 ILE A C 1
ATOM 1502 O O . ILE A 1 186 ? -5.816 -29.656 -19.625 1 93.38 186 ILE A O 1
ATOM 1506 N N . PHE A 1 187 ? -6.832 -31.406 -20.531 1 94.44 187 PHE A N 1
ATOM 1507 C CA . PHE A 1 187 ? -8.148 -30.797 -20.391 1 94.44 187 PHE A CA 1
ATOM 1508 C C . PHE A 1 187 ? -8.516 -30.625 -18.922 1 94.44 187 PHE A C 1
ATOM 1510 O O . PHE A 1 187 ? -8.859 -29.531 -18.484 1 94.44 187 PHE A O 1
ATOM 1517 N N . LEU A 1 188 ? -8.391 -31.703 -18.141 1 91.75 188 LEU A N 1
ATOM 1518 C CA . LEU A 1 188 ? -8.719 -31.656 -16.719 1 91.75 188 LEU A CA 1
ATOM 1519 C C . LEU A 1 188 ? -7.738 -30.766 -15.961 1 91.75 188 LEU A C 1
ATOM 1521 O O . LEU A 1 188 ? -8.133 -30.031 -15.047 1 91.75 188 LEU A O 1
ATOM 1525 N N . GLY A 1 189 ? -6.453 -30.906 -16.391 1 91.19 189 GLY A N 1
ATOM 1526 C CA . GLY A 1 189 ? -5.434 -30.078 -15.773 1 91.19 189 GLY A CA 1
ATOM 1527 C C . GLY A 1 189 ? -5.645 -28.594 -16.016 1 91.19 189 GLY A C 1
ATOM 1528 O O . GLY A 1 189 ? -5.391 -27.781 -15.125 1 91.19 189 GLY A O 1
ATOM 1529 N N . SER A 1 190 ? -6.195 -28.234 -17.141 1 93.69 190 SER A N 1
ATOM 1530 C CA . SER A 1 190 ? -6.477 -26.844 -17.469 1 93.69 190 SER A CA 1
ATOM 1531 C C . SER A 1 190 ? -7.605 -26.281 -16.594 1 93.69 190 SER A C 1
ATOM 1533 O O . SER A 1 190 ? -7.574 -25.125 -16.188 1 93.69 190 SER A O 1
ATOM 1535 N N . ILE A 1 191 ? -8.539 -27.078 -16.312 1 93.75 191 ILE A N 1
ATOM 1536 C CA . ILE A 1 191 ? -9.625 -26.688 -15.414 1 93.75 191 ILE A CA 1
ATOM 1537 C C . ILE A 1 191 ? -9.07 -26.438 -14.008 1 93.75 191 ILE A C 1
ATOM 1539 O O . ILE A 1 191 ? -9.383 -25.422 -13.383 1 93.75 191 ILE A O 1
ATOM 1543 N N . GLY A 1 192 ? -8.203 -27.406 -13.602 1 90.25 192 GLY A N 1
ATOM 1544 C CA . GLY A 1 192 ? -7.551 -27.234 -12.312 1 90.25 192 GLY A CA 1
ATOM 1545 C C . GLY A 1 192 ? -6.672 -26 -12.242 1 90.25 192 GLY A C 1
ATOM 1546 O O . GLY A 1 192 ? -6.684 -25.266 -11.25 1 90.25 192 GLY A O 1
ATOM 1547 N N . ALA A 1 193 ? -6.008 -25.766 -13.328 1 92.25 193 ALA A N 1
ATOM 1548 C CA . ALA A 1 193 ? -5.137 -24.594 -13.414 1 92.25 193 ALA A CA 1
ATOM 1549 C C . ALA A 1 193 ? -5.941 -23.297 -13.32 1 92.25 193 ALA A C 1
ATOM 1551 O O . ALA A 1 193 ? -5.516 -22.344 -12.672 1 92.25 193 ALA A O 1
ATOM 1552 N N . TYR A 1 194 ? -7.066 -23.266 -13.883 1 94.19 194 TYR A N 1
ATOM 1553 C CA . TYR A 1 194 ? -7.926 -22.078 -13.867 1 94.19 194 TYR A CA 1
ATOM 1554 C C . TYR A 1 194 ? -8.438 -21.797 -12.453 1 94.19 194 TYR A C 1
ATOM 1556 O O . TYR A 1 194 ? -8.398 -20.656 -11.992 1 94.19 194 TYR A O 1
ATOM 1564 N N . LEU A 1 195 ? -8.859 -22.875 -11.797 1 93.44 195 LEU A N 1
ATOM 1565 C CA . LEU A 1 195 ? -9.391 -22.719 -10.445 1 93.44 195 LEU A CA 1
ATOM 1566 C C . LEU A 1 195 ? -8.297 -22.281 -9.477 1 93.44 195 LEU A C 1
ATOM 1568 O O . LEU A 1 195 ? -8.523 -21.422 -8.625 1 93.44 195 LEU A O 1
ATOM 1572 N N . PHE A 1 196 ? -7.156 -22.781 -9.648 1 91.88 196 PHE A N 1
ATOM 1573 C CA . PHE A 1 196 ? -6.031 -22.422 -8.789 1 91.88 196 PHE A CA 1
ATOM 1574 C C . PHE A 1 196 ? -5.617 -20.984 -9.023 1 91.88 196 PHE A C 1
ATOM 1576 O O . PHE A 1 196 ? -5.363 -20.234 -8.07 1 91.88 196 PHE A O 1
ATOM 1583 N N . SER A 1 197 ? -5.508 -20.703 -10.305 1 92.94 197 SER A N 1
ATOM 1584 C CA . SER A 1 197 ? -5.098 -19.344 -10.633 1 92.94 197 SER A CA 1
ATOM 1585 C C . SER A 1 197 ? -6.059 -18.312 -10.047 1 92.94 197 SER A C 1
ATOM 1587 O O . SER A 1 197 ? -5.633 -17.281 -9.523 1 92.94 197 SER A O 1
ATOM 1589 N N . ARG A 1 198 ? -7.316 -18.656 -10.07 1 93.19 198 ARG A N 1
ATOM 1590 C CA . ARG A 1 198 ? -8.328 -17.75 -9.516 1 93.19 198 ARG A CA 1
ATOM 1591 C C . ARG A 1 198 ? -8.195 -17.641 -8.008 1 93.19 198 ARG A C 1
ATOM 1593 O O . ARG A 1 198 ? -8.211 -16.531 -7.457 1 93.19 198 ARG A O 1
ATOM 1600 N N . LYS A 1 199 ? -8.031 -18.688 -7.328 1 92.25 199 LYS A N 1
ATOM 1601 C CA . LYS A 1 199 ? -7.934 -18.719 -5.871 1 92.25 199 LYS A CA 1
ATOM 1602 C C . LYS A 1 199 ? -6.645 -18.047 -5.395 1 92.25 199 LYS A C 1
ATOM 1604 O O . LYS A 1 199 ? -6.645 -17.328 -4.398 1 92.25 199 LYS A O 1
ATOM 1609 N N . PHE A 1 200 ? -5.543 -18.219 -6.113 1 90.75 200 PHE A N 1
ATOM 1610 C CA . PHE A 1 200 ? -4.219 -17.734 -5.73 1 90.75 200 PHE A CA 1
ATOM 1611 C C . PHE A 1 200 ? -4.113 -16.234 -5.914 1 90.75 200 PHE A C 1
ATOM 1613 O O . PHE A 1 200 ? -3.438 -15.555 -5.141 1 90.75 200 PHE A O 1
ATOM 1620 N N . THR A 1 201 ? -4.766 -15.719 -6.949 1 91.94 201 THR A N 1
ATOM 1621 C CA . THR A 1 201 ? -4.547 -14.32 -7.301 1 91.94 201 THR A CA 1
ATOM 1622 C C . THR A 1 201 ? -5.609 -13.43 -6.664 1 91.94 201 THR A C 1
ATOM 1624 O O . THR A 1 201 ? -5.445 -12.211 -6.602 1 91.94 201 THR A O 1
ATOM 1627 N N . LYS A 1 202 ? -6.68 -14 -6.184 1 92.94 202 LYS A N 1
ATOM 1628 C CA . LYS A 1 202 ? -7.793 -13.227 -5.637 1 92.94 202 LYS A CA 1
ATOM 1629 C C . LYS A 1 202 ? -7.312 -12.273 -4.547 1 92.94 202 LYS A C 1
ATOM 1631 O O . LYS A 1 202 ? -7.613 -11.078 -4.586 1 92.94 202 LYS A O 1
ATOM 1636 N N . PRO A 1 203 ? -6.551 -12.75 -3.627 1 91.56 203 PRO A N 1
ATOM 1637 C CA . PRO A 1 203 ? -6.082 -11.844 -2.576 1 91.56 203 PRO A CA 1
ATOM 1638 C C . PRO A 1 203 ? -5.191 -10.727 -3.115 1 91.56 203 PRO A C 1
ATOM 1640 O O . PRO A 1 203 ? -5.219 -9.609 -2.602 1 91.56 203 PRO A O 1
ATOM 1643 N N . ILE A 1 204 ? -4.438 -10.969 -4.039 1 89.88 204 ILE A N 1
ATOM 1644 C CA . ILE A 1 204 ? -3.533 -9.992 -4.629 1 89.88 204 ILE A CA 1
ATOM 1645 C C . ILE A 1 204 ? -4.344 -8.883 -5.301 1 89.88 204 ILE A C 1
ATOM 1647 O O . ILE A 1 204 ? -4.02 -7.699 -5.168 1 89.88 204 ILE A O 1
ATOM 1651 N N . LEU A 1 205 ? -5.359 -9.297 -5.965 1 91.88 205 LEU A N 1
ATOM 1652 C CA . LEU A 1 205 ? -6.227 -8.336 -6.637 1 91.88 205 LEU A CA 1
ATOM 1653 C C . LEU A 1 205 ? -6.945 -7.453 -5.625 1 91.88 205 LEU A C 1
ATOM 1655 O O . LEU A 1 205 ? -7.125 -6.258 -5.855 1 91.88 205 LEU A O 1
ATOM 1659 N N . GLU A 1 206 ? -7.305 -8.016 -4.547 1 93.06 206 GLU A N 1
ATOM 1660 C CA . GLU A 1 206 ? -7.957 -7.258 -3.482 1 93.06 206 GLU A CA 1
ATOM 1661 C C . GLU A 1 206 ? -7.035 -6.172 -2.932 1 93.06 206 GLU A C 1
ATOM 1663 O O . GLU A 1 206 ? -7.449 -5.02 -2.781 1 93.06 206 GLU A O 1
ATOM 1668 N N . VAL A 1 207 ? -5.848 -6.516 -2.646 1 92 207 VAL A N 1
ATOM 1669 C CA . VAL A 1 207 ? -4.879 -5.559 -2.117 1 92 207 VAL A CA 1
ATOM 1670 C C . VAL A 1 207 ? -4.648 -4.445 -3.135 1 92 207 VAL A C 1
ATOM 1672 O O . VAL A 1 207 ? -4.578 -3.268 -2.77 1 92 207 VAL A O 1
ATOM 1675 N N . ASN A 1 208 ? -4.516 -4.867 -4.363 1 91.12 208 ASN A N 1
ATOM 1676 C CA . ASN A 1 208 ? -4.32 -3.881 -5.422 1 91.12 208 ASN A CA 1
ATOM 1677 C C . ASN A 1 208 ? -5.465 -2.875 -5.469 1 91.12 208 ASN A C 1
ATOM 1679 O O . ASN A 1 208 ? -5.238 -1.672 -5.598 1 91.12 208 ASN A O 1
ATOM 1683 N N . ASN A 1 209 ? -6.629 -3.336 -5.367 1 91.69 209 ASN A N 1
ATOM 1684 C CA . ASN A 1 209 ? -7.801 -2.463 -5.41 1 91.69 209 ASN A CA 1
ATOM 1685 C C . ASN A 1 209 ? -7.812 -1.485 -4.238 1 91.69 209 ASN A C 1
ATOM 1687 O O . ASN A 1 209 ? -8.102 -0.301 -4.418 1 91.69 209 ASN A O 1
ATOM 1691 N N . ILE A 1 210 ? -7.512 -1.975 -3.146 1 92.06 210 ILE A N 1
ATOM 1692 C CA . ILE A 1 210 ? -7.527 -1.152 -1.94 1 92.06 210 ILE A CA 1
ATOM 1693 C C . ILE A 1 210 ? -6.418 -0.105 -2.018 1 92.06 210 ILE A C 1
ATOM 1695 O O . ILE A 1 210 ? -6.645 1.07 -1.722 1 92.06 210 ILE A O 1
ATOM 1699 N N . ALA A 1 211 ? -5.273 -0.544 -2.42 1 88.75 211 ALA A N 1
ATOM 1700 C CA . ALA A 1 211 ? -4.152 0.379 -2.574 1 88.75 211 ALA A CA 1
ATOM 1701 C C . ALA A 1 211 ? -4.484 1.48 -3.578 1 88.75 211 ALA A C 1
ATOM 1703 O O . ALA A 1 211 ? -4.152 2.648 -3.359 1 88.75 211 ALA A O 1
ATOM 1704 N N . ARG A 1 212 ? -5.145 1.088 -4.586 1 86.56 212 ARG A N 1
ATOM 1705 C CA . ARG A 1 212 ? -5.531 2.055 -5.609 1 86.56 212 ARG A CA 1
ATOM 1706 C C . ARG A 1 212 ? -6.527 3.066 -5.055 1 86.56 212 ARG A C 1
ATOM 1708 O O . ARG A 1 212 ? -6.465 4.254 -5.379 1 86.56 212 ARG A O 1
ATOM 1715 N N . ASN A 1 213 ? -7.438 2.6 -4.301 1 89.88 213 ASN A N 1
ATOM 1716 C CA . ASN A 1 213 ? -8.406 3.482 -3.662 1 89.88 213 ASN A CA 1
ATOM 1717 C C . ASN A 1 213 ? -7.738 4.426 -2.67 1 89.88 213 ASN A C 1
ATOM 1719 O O . ASN A 1 213 ? -8.086 5.605 -2.598 1 89.88 213 ASN A O 1
ATOM 1723 N N . MET A 1 214 ? -6.797 3.959 -1.956 1 87.19 214 MET A N 1
ATOM 1724 C CA . MET A 1 214 ? -6.051 4.781 -1.01 1 87.19 214 MET A CA 1
ATOM 1725 C C . MET A 1 214 ? -5.32 5.91 -1.729 1 87.19 214 MET A C 1
ATOM 1727 O O . MET A 1 214 ? -5.242 7.027 -1.219 1 87.19 214 MET A O 1
ATOM 1731 N N . ALA A 1 215 ? -4.801 5.527 -2.875 1 81.06 215 ALA A N 1
ATOM 1732 C CA . ALA A 1 215 ? -4.105 6.527 -3.68 1 81.06 215 ALA A CA 1
ATOM 1733 C C . ALA A 1 215 ? -5.047 7.656 -4.09 1 81.06 215 ALA A C 1
ATOM 1735 O O . ALA A 1 215 ? -4.605 8.781 -4.348 1 81.06 215 ALA A O 1
ATOM 1736 N N . LYS A 1 216 ? -6.332 7.34 -4.094 1 82.44 216 LYS A N 1
ATOM 1737 C CA . LYS A 1 216 ? -7.348 8.344 -4.398 1 82.44 216 LYS A CA 1
ATOM 1738 C C . LYS A 1 216 ? -7.941 8.93 -3.119 1 82.44 216 LYS A C 1
ATOM 1740 O O . LYS A 1 216 ? -9.047 9.477 -3.137 1 82.44 216 LYS A O 1
ATOM 1745 N N . PHE A 1 217 ? -7.395 8.602 -2.047 1 81.5 217 PHE A N 1
ATOM 1746 C CA . PHE A 1 217 ? -7.707 9.156 -0.732 1 81.5 217 PHE A CA 1
ATOM 1747 C C . PHE A 1 217 ? -9.008 8.555 -0.194 1 81.5 217 PHE A C 1
ATOM 1749 O O . PHE A 1 217 ? -9.742 9.219 0.538 1 81.5 217 PHE A O 1
ATOM 1756 N N . ASP A 1 218 ? -9.266 7.414 -0.635 1 87.69 218 ASP A N 1
ATOM 1757 C CA . ASP A 1 218 ? -10.359 6.625 -0.079 1 87.69 218 ASP A CA 1
ATOM 1758 C C . ASP A 1 218 ? -9.836 5.543 0.865 1 87.69 218 ASP A C 1
ATOM 1760 O O . ASP A 1 218 ? -9.336 4.512 0.418 1 87.69 218 ASP A O 1
ATOM 1764 N N . PHE A 1 219 ? -10.023 5.727 2.121 1 89.56 219 PHE A N 1
ATOM 1765 C CA . PHE A 1 219 ? -9.492 4.816 3.129 1 89.56 219 PHE A CA 1
ATOM 1766 C C . PHE A 1 219 ? -10.602 3.992 3.76 1 89.56 219 PHE A C 1
ATOM 1768 O O . PHE A 1 219 ? -10.422 3.402 4.828 1 89.56 219 PHE A O 1
ATOM 1775 N N . SER A 1 220 ? -11.758 3.941 3.102 1 89.5 220 SER A N 1
ATOM 1776 C CA . SER A 1 220 ? -12.953 3.344 3.684 1 89.5 220 SER A CA 1
ATOM 1777 C C . SER A 1 220 ? -12.883 1.82 3.641 1 89.5 220 SER A C 1
ATOM 1779 O O . SER A 1 220 ? -13.469 1.144 4.492 1 89.5 220 SER A O 1
ATOM 1781 N N . GLN A 1 221 ? -12.125 1.316 2.746 1 91.25 221 GLN A N 1
ATOM 1782 C CA . GLN A 1 221 ? -12.07 -0.131 2.572 1 91.25 221 GLN A CA 1
ATOM 1783 C C . GLN A 1 221 ? -10.805 -0.712 3.199 1 91.25 221 GLN A C 1
ATOM 1785 O O . GLN A 1 221 ? -9.742 -0.092 3.152 1 91.25 221 GLN A O 1
ATOM 1790 N N . LYS A 1 222 ? -11 -1.98 3.781 1 92 222 LYS A N 1
ATOM 1791 C CA . LYS A 1 222 ? -9.883 -2.689 4.391 1 92 222 LYS A CA 1
ATOM 1792 C C . LYS A 1 222 ? -9.695 -4.07 3.766 1 92 222 LYS A C 1
ATOM 1794 O O . LYS A 1 222 ? -10.656 -4.664 3.271 1 92 222 LYS A O 1
ATOM 1799 N N . CYS A 1 223 ? -8.414 -4.465 3.699 1 90.81 223 CYS A N 1
ATOM 1800 C CA . CYS A 1 223 ? -8.109 -5.805 3.201 1 90.81 223 CYS A CA 1
ATOM 1801 C C . CYS A 1 223 ? -8.625 -6.871 4.164 1 90.81 223 CYS A C 1
ATOM 1803 O O . CYS A 1 223 ? -8.359 -6.809 5.367 1 90.81 223 CYS A O 1
ATOM 1805 N N . SER A 1 224 ? -9.398 -7.84 3.674 1 88.44 224 SER A N 1
ATOM 1806 C CA . SER A 1 224 ? -9.953 -8.93 4.473 1 88.44 224 SER A CA 1
ATOM 1807 C C . SER A 1 224 ? -9.047 -10.156 4.434 1 88.44 224 SER A C 1
ATOM 1809 O O . SER A 1 224 ? -9.438 -11.234 4.898 1 88.44 224 SER A O 1
ATOM 1811 N N . ILE A 1 225 ? -7.824 -9.984 4.094 1 81.94 225 ILE A N 1
ATOM 1812 C CA . ILE A 1 225 ? -6.93 -11.117 3.885 1 81.94 225 ILE A CA 1
ATOM 1813 C C . ILE A 1 225 ? -6.348 -11.57 5.223 1 81.94 225 ILE A C 1
ATOM 1815 O O . ILE A 1 225 ? -5.828 -10.758 5.988 1 81.94 225 ILE A O 1
ATOM 1819 N N . SER A 1 226 ? -6.59 -12.789 5.621 1 74.19 226 SER A N 1
ATOM 1820 C CA . SER A 1 226 ? -6.125 -13.312 6.902 1 74.19 226 SER A CA 1
ATOM 1821 C C . SER A 1 226 ? -5.012 -14.344 6.707 1 74.19 226 SER A C 1
ATOM 1823 O O . SER A 1 226 ? -4.664 -15.07 7.641 1 74.19 226 SER A O 1
ATOM 1825 N N . GLY A 1 227 ? -4.312 -14.328 5.711 1 76.56 227 GLY A N 1
ATOM 1826 C CA . GLY A 1 227 ? -3.273 -15.32 5.504 1 76.56 227 GLY A CA 1
ATOM 1827 C C . GLY A 1 227 ? -1.985 -15.008 6.238 1 76.56 227 GLY A C 1
ATOM 1828 O O . GLY A 1 227 ? -1.742 -13.859 6.613 1 76.56 227 GLY A O 1
ATOM 1829 N N . SER A 1 228 ? -1.208 -16.016 6.555 1 80.81 228 SER A N 1
ATOM 1830 C CA . SER A 1 228 ? 0.042 -15.828 7.285 1 80.81 228 SER A CA 1
ATOM 1831 C C . SER A 1 228 ? 1.227 -15.695 6.332 1 80.81 228 SER A C 1
ATOM 1833 O O . SER A 1 228 ? 2.377 -15.641 6.77 1 80.81 228 SER A O 1
ATOM 1835 N N . ASP A 1 229 ? 0.919 -15.633 5.039 1 87.31 229 ASP A N 1
ATOM 1836 C CA . ASP A 1 229 ? 2.012 -15.5 4.078 1 87.31 229 ASP A CA 1
ATOM 1837 C C . ASP A 1 229 ? 2.281 -14.039 3.75 1 87.31 229 ASP A C 1
ATOM 1839 O O . ASP A 1 229 ? 1.795 -13.141 4.441 1 87.31 229 ASP A O 1
ATOM 1843 N N . GLU A 1 230 ? 3.092 -13.797 2.738 1 88.25 230 GLU A N 1
ATOM 1844 C CA . GLU A 1 230 ? 3.523 -12.445 2.393 1 88.25 230 GLU A CA 1
ATOM 1845 C C . GLU A 1 230 ? 2.361 -11.609 1.86 1 88.25 230 GLU A C 1
ATOM 1847 O O . GLU A 1 230 ? 2.355 -10.383 1.993 1 88.25 230 GLU A O 1
ATOM 1852 N N . ILE A 1 231 ? 1.362 -12.266 1.346 1 89.19 231 ILE A N 1
ATOM 1853 C CA . ILE A 1 231 ? 0.19 -11.539 0.869 1 89.19 231 ILE A CA 1
ATOM 1854 C C . ILE A 1 231 ? -0.632 -11.047 2.059 1 89.19 231 ILE A C 1
ATOM 1856 O O . ILE A 1 231 ? -1.138 -9.922 2.047 1 89.19 231 ILE A O 1
ATOM 1860 N N . GLY A 1 232 ? -0.726 -11.984 2.951 1 90 232 GLY A N 1
ATOM 1861 C CA . GLY A 1 232 ? -1.379 -11.57 4.184 1 90 232 GLY A CA 1
ATOM 1862 C C . GLY A 1 232 ? -0.68 -10.406 4.867 1 90 232 GLY A C 1
ATOM 1863 O O . GLY A 1 232 ? -1.33 -9.469 5.32 1 90 232 GLY A O 1
ATOM 1864 N N . GLN A 1 233 ? 0.591 -10.461 4.945 1 88.12 233 GLN A N 1
ATOM 1865 C CA . GLN A 1 233 ? 1.382 -9.375 5.52 1 88.12 233 GLN A CA 1
ATOM 1866 C C . GLN A 1 233 ? 1.186 -8.078 4.742 1 88.12 233 GLN A C 1
ATOM 1868 O O . GLN A 1 233 ? 1.066 -7.004 5.336 1 88.12 233 GLN A O 1
ATOM 1873 N N . LEU A 1 234 ? 1.199 -8.227 3.486 1 89.31 234 LEU A N 1
ATOM 1874 C CA . LEU A 1 234 ? 0.976 -7.066 2.627 1 89.31 234 LEU A CA 1
ATOM 1875 C C . LEU A 1 234 ? -0.379 -6.43 2.918 1 89.31 234 LEU A C 1
ATOM 1877 O O . LEU A 1 234 ? -0.481 -5.207 3.037 1 89.31 234 LEU A O 1
ATOM 1881 N N . GLY A 1 235 ? -1.376 -7.312 2.971 1 91.69 235 GLY A N 1
ATOM 1882 C CA . GLY A 1 235 ? -2.699 -6.812 3.305 1 91.69 235 GLY A CA 1
ATOM 1883 C C . GLY A 1 235 ? -2.742 -6.074 4.633 1 91.69 235 GLY A C 1
ATOM 1884 O O . GLY A 1 235 ? -3.359 -5.016 4.738 1 91.69 235 GLY A O 1
ATOM 1885 N N . GLN A 1 236 ? -2.082 -6.574 5.609 1 90 236 GLN A N 1
ATOM 1886 C CA . GLN A 1 236 ? -2.023 -5.957 6.93 1 90 236 GLN A CA 1
ATOM 1887 C C . GLN A 1 236 ? -1.293 -4.617 6.875 1 90 236 GLN A C 1
ATOM 1889 O O . GLN A 1 236 ? -1.711 -3.65 7.516 1 90 236 GLN A O 1
ATOM 1894 N N . SER A 1 237 ? -0.204 -4.625 6.199 1 87.25 237 SER A N 1
ATOM 1895 C CA . SER A 1 237 ? 0.559 -3.391 6.059 1 87.25 237 SER A CA 1
ATOM 1896 C C . SER A 1 237 ? -0.269 -2.305 5.379 1 87.25 237 SER A C 1
ATOM 1898 O O . SER A 1 237 ? -0.245 -1.145 5.793 1 87.25 237 SER A O 1
ATOM 1900 N N . VAL A 1 238 ? -0.96 -2.676 4.426 1 89.25 238 VAL A N 1
ATOM 1901 C CA . VAL A 1 238 ? -1.803 -1.733 3.695 1 89.25 238 VAL A CA 1
ATOM 1902 C C . VAL A 1 238 ? -2.912 -1.217 4.605 1 89.25 238 VAL A C 1
ATOM 1904 O O . VAL A 1 238 ? -3.211 -0.02 4.617 1 89.25 238 VAL A O 1
ATOM 1907 N N . ASN A 1 239 ? -3.496 -2.125 5.324 1 90.12 239 ASN A N 1
ATOM 1908 C CA . ASN A 1 239 ? -4.52 -1.718 6.281 1 90.12 239 ASN A CA 1
ATOM 1909 C C . ASN A 1 239 ? -3.965 -0.743 7.316 1 90.12 239 ASN A C 1
ATOM 1911 O O . ASN A 1 239 ? -4.617 0.245 7.656 1 90.12 239 ASN A O 1
ATOM 1915 N N . TYR A 1 240 ? -2.871 -1.003 7.797 1 87.88 240 TYR A N 1
ATOM 1916 C CA . TYR A 1 240 ? -2.217 -0.143 8.773 1 87.88 240 TYR A CA 1
ATOM 1917 C C . TYR A 1 240 ? -1.957 1.242 8.195 1 87.88 240 TYR A C 1
ATOM 1919 O O . TYR A 1 240 ? -2.236 2.254 8.844 1 87.88 240 TYR A O 1
ATOM 1927 N N . LEU A 1 241 ? -1.396 1.262 7.066 1 84.19 241 LEU A N 1
ATOM 1928 C CA . LEU A 1 241 ? -1.121 2.523 6.387 1 84.19 241 LEU A CA 1
ATOM 1929 C C . LEU A 1 241 ? -2.406 3.314 6.172 1 84.19 241 LEU A C 1
ATOM 1931 O O . LEU A 1 241 ? -2.426 4.535 6.348 1 84.19 241 LEU A O 1
ATOM 1935 N N . SER A 1 242 ? -3.359 2.564 5.766 1 87.12 242 SER A N 1
ATOM 1936 C CA . SER A 1 242 ? -4.664 3.188 5.551 1 87.12 242 SER A CA 1
ATOM 1937 C C . SER A 1 242 ? -5.16 3.873 6.82 1 87.12 242 SER A C 1
ATOM 1939 O O . SER A 1 242 ? -5.621 5.016 6.773 1 87.12 242 SER A O 1
ATOM 1941 N N . GLU A 1 243 ? -5.078 3.248 7.859 1 87.88 243 GLU A N 1
ATOM 1942 C CA . GLU A 1 243 ? -5.531 3.777 9.148 1 87.88 243 GLU A CA 1
ATOM 1943 C C . GLU A 1 243 ? -4.688 4.973 9.578 1 87.88 243 GLU A C 1
ATOM 1945 O O . GLU A 1 243 ? -5.223 5.988 10.023 1 87.88 243 GLU A O 1
ATOM 1950 N N . GLU A 1 244 ? -3.451 4.852 9.477 1 81.44 244 GLU A N 1
ATOM 1951 C CA . GLU A 1 244 ? -2.533 5.914 9.883 1 81.44 244 GLU A CA 1
ATOM 1952 C C . GLU A 1 244 ? -2.719 7.16 9.023 1 81.44 244 GLU A C 1
ATOM 1954 O O . GLU A 1 244 ? -2.703 8.281 9.531 1 81.44 244 GLU A O 1
ATOM 1959 N N . LEU A 1 245 ? -2.836 6.891 7.801 1 80.88 245 LEU A N 1
ATOM 1960 C CA . LEU A 1 245 ? -3.014 8.008 6.879 1 80.88 245 LEU A CA 1
ATOM 1961 C C . LEU A 1 245 ? -4.348 8.703 7.121 1 80.88 245 LEU A C 1
ATOM 1963 O O . LEU A 1 245 ? -4.426 9.938 7.086 1 80.88 245 LEU A O 1
ATOM 1967 N N . ASP A 1 246 ? -5.293 7.918 7.309 1 83.94 246 ASP A N 1
ATOM 1968 C CA . ASP A 1 246 ? -6.609 8.469 7.617 1 83.94 246 ASP A CA 1
ATOM 1969 C C . ASP A 1 246 ? -6.559 9.344 8.867 1 83.94 246 ASP A C 1
ATOM 1971 O O . ASP A 1 246 ? -7.102 10.445 8.883 1 83.94 246 ASP A O 1
ATOM 1975 N N . THR A 1 247 ? -5.922 8.969 9.891 1 83.19 247 THR A N 1
ATOM 1976 C CA . THR A 1 247 ? -5.773 9.703 11.148 1 83.19 247 THR A CA 1
ATOM 1977 C C . THR A 1 247 ? -4.957 10.977 10.938 1 83.19 247 THR A C 1
ATOM 1979 O O . THR A 1 247 ? -5.34 12.047 11.414 1 83.19 247 THR A O 1
ATOM 1982 N N . ALA A 1 248 ? -3.84 10.781 10.227 1 74.62 248 ALA A N 1
ATOM 1983 C CA . ALA A 1 248 ? -2.961 11.922 9.992 1 74.62 248 ALA A CA 1
ATOM 1984 C C . ALA A 1 248 ? -3.682 13.016 9.203 1 74.62 248 ALA A C 1
ATOM 1986 O O . ALA A 1 248 ? -3.59 14.195 9.547 1 74.62 248 ALA A O 1
ATOM 1987 N N . ILE A 1 249 ? -4.391 12.625 8.273 1 77.31 249 ILE A N 1
ATOM 1988 C CA . ILE A 1 249 ? -5.105 13.578 7.434 1 77.31 249 ILE A CA 1
ATOM 1989 C C . ILE A 1 249 ? -6.223 14.242 8.234 1 77.31 249 ILE A C 1
ATOM 1991 O O . ILE A 1 249 ? -6.434 15.453 8.133 1 77.31 249 ILE A O 1
ATOM 1995 N N . THR A 1 250 ? -6.883 13.523 9.023 1 81.94 250 THR A N 1
ATOM 1996 C CA . THR A 1 250 ? -7.938 14.07 9.875 1 81.94 250 THR A CA 1
ATOM 1997 C C . THR A 1 250 ? -7.363 15.062 10.875 1 81.94 250 THR A C 1
ATOM 1999 O O . THR A 1 250 ? -7.914 16.156 11.062 1 81.94 250 THR A O 1
ATOM 2002 N N . GLU A 1 251 ? -6.262 14.742 11.43 1 77.5 251 GLU A N 1
ATOM 2003 C CA . GLU A 1 251 ? -5.59 15.633 12.375 1 77.5 251 GLU A CA 1
ATOM 2004 C C . GLU A 1 251 ? -5.117 16.906 11.695 1 77.5 251 GLU A C 1
ATOM 2006 O O . GLU A 1 251 ? -5.23 18 12.258 1 77.5 251 GLU A O 1
ATOM 2011 N N . LEU A 1 252 ? -4.586 16.656 10.562 1 75 252 LEU A N 1
ATOM 2012 C CA . LEU A 1 252 ? -4.145 17.812 9.789 1 75 252 LEU A CA 1
ATOM 2013 C C . LEU A 1 252 ? -5.312 18.734 9.484 1 75 252 LEU A C 1
ATOM 2015 O O . LEU A 1 252 ? -5.18 19.953 9.57 1 75 252 LEU A O 1
ATOM 2019 N N . ASN A 1 253 ? -6.363 18.203 9.195 1 79 253 ASN A N 1
ATOM 2020 C CA . ASN A 1 253 ? -7.551 19 8.891 1 79 253 ASN A CA 1
ATOM 2021 C C . ASN A 1 253 ? -8.055 19.734 10.125 1 79 253 ASN A C 1
ATOM 2023 O O . ASN A 1 253 ? -8.438 20.906 10.031 1 79 253 ASN A O 1
ATOM 2027 N N . ILE A 1 254 ? -8.023 19.156 11.258 1 81.31 254 ILE A N 1
ATOM 2028 C CA . ILE A 1 254 ? -8.461 19.766 12.516 1 81.31 254 ILE A CA 1
ATOM 2029 C C . ILE A 1 254 ? -7.512 20.891 12.891 1 81.31 254 ILE A C 1
ATOM 2031 O O . ILE A 1 254 ? -7.957 22 13.234 1 81.31 254 ILE A O 1
ATOM 2035 N N . LYS A 1 255 ? -6.273 20.594 12.758 1 76.06 255 LYS A N 1
ATOM 2036 C CA . LYS A 1 255 ? -5.281 21.609 13.094 1 76.06 255 LYS A CA 1
ATOM 2037 C C . LYS A 1 255 ? -5.363 22.797 12.148 1 76.06 255 LYS A C 1
ATOM 2039 O O . LYS A 1 255 ? -5.223 23.953 12.57 1 76.06 255 LYS A O 1
ATOM 2044 N N . ASN A 1 256 ? -5.582 22.469 10.93 1 75.88 256 ASN A N 1
ATOM 2045 C CA . ASN A 1 256 ? -5.73 23.547 9.953 1 75.88 256 ASN A CA 1
ATOM 2046 C C . ASN A 1 256 ? -6.953 24.406 10.258 1 75.88 256 ASN A C 1
ATOM 2048 O O . ASN A 1 256 ? -6.898 25.625 10.117 1 75.88 256 ASN A O 1
ATOM 2052 N N . LYS A 1 257 ? -7.957 23.859 10.656 1 81.12 257 LYS A N 1
ATOM 2053 C CA . LYS A 1 257 ? -9.164 24.609 11.016 1 81.12 257 LYS A CA 1
ATOM 2054 C C . LYS A 1 257 ? -8.93 25.469 12.25 1 81.12 257 LYS A C 1
ATOM 2056 O O . LYS A 1 257 ? -9.336 26.625 12.289 1 81.12 257 LYS A O 1
ATOM 2061 N N . LYS A 1 258 ? -8.266 24.922 13.203 1 80.19 258 LYS A N 1
ATOM 2062 C CA . LYS A 1 258 ? -7.941 25.656 14.414 1 80.19 258 LYS A CA 1
ATOM 2063 C C . LYS A 1 258 ? -7.023 26.844 14.109 1 80.19 258 LYS A C 1
ATOM 2065 O O . LYS A 1 258 ? -7.203 27.938 14.656 1 80.19 258 LYS A O 1
ATOM 2070 N N . LEU A 1 259 ? -6.129 26.578 13.25 1 76.62 259 LEU A N 1
ATOM 2071 C CA . LEU A 1 259 ? -5.207 27.641 12.852 1 76.62 259 LEU A CA 1
ATOM 2072 C C . LEU A 1 259 ? -5.953 28.781 12.156 1 76.62 259 LEU A C 1
ATOM 2074 O O . LEU A 1 259 ? -5.668 29.953 12.391 1 76.62 259 LEU A O 1
ATOM 2078 N N . GLU A 1 260 ? -6.809 28.438 11.398 1 77.88 260 GLU A N 1
ATOM 2079 C CA . GLU A 1 260 ? -7.617 29.438 10.711 1 77.88 260 GLU A CA 1
ATOM 2080 C C . GLU A 1 260 ? -8.43 30.266 11.703 1 77.88 260 GLU A C 1
ATOM 2082 O O . GLU A 1 260 ? -8.523 31.484 11.57 1 77.88 260 GLU A O 1
ATOM 2087 N N . GLU A 1 261 ? -8.938 29.641 12.672 1 81.06 261 GLU A N 1
ATOM 2088 C CA . GLU A 1 261 ? -9.711 30.328 13.703 1 81.06 261 GLU A CA 1
ATOM 2089 C C . GLU A 1 261 ? -8.828 31.25 14.531 1 81.06 261 GLU A C 1
ATOM 2091 O O . GLU A 1 261 ? -9.227 32.375 14.852 1 81.06 261 GLU A O 1
ATOM 2096 N N . ASP A 1 262 ? -7.68 30.797 14.812 1 75.25 262 ASP A N 1
ATOM 2097 C CA . ASP A 1 262 ? -6.746 31.578 15.609 1 75.25 262 ASP A CA 1
ATOM 2098 C C . ASP A 1 262 ? -6.281 32.812 14.844 1 75.25 262 ASP A C 1
ATOM 2100 O O . ASP A 1 262 ? -6.145 33.906 15.422 1 75.25 262 ASP A O 1
ATOM 2104 N N . ILE A 1 263 ? -6.105 32.625 13.617 1 74.06 263 ILE A N 1
ATOM 2105 C CA . ILE A 1 263 ? -5.688 33.75 12.766 1 74.06 263 ILE A CA 1
ATOM 2106 C C . ILE A 1 263 ? -6.797 34.781 12.711 1 74.06 263 ILE A C 1
ATOM 2108 O O . ILE A 1 263 ? -6.527 35.969 12.773 1 74.06 263 ILE A O 1
ATOM 2112 N N . GLU A 1 264 ? -7.934 34.312 12.648 1 77.44 264 GLU A N 1
ATOM 2113 C CA . GLU A 1 264 ? -9.078 35.219 12.609 1 77.44 264 GLU A CA 1
ATOM 2114 C C . GLU A 1 264 ? -9.211 35.969 13.93 1 77.44 264 GLU A C 1
ATOM 2116 O O . GLU A 1 264 ? -9.492 37.188 13.93 1 77.44 264 GLU A O 1
ATOM 2121 N N . LYS A 1 265 ? -8.992 35.375 14.984 1 74.44 265 LYS A N 1
ATOM 2122 C CA . LYS A 1 265 ? -9.047 36 16.312 1 74.44 265 LYS A CA 1
ATOM 2123 C C . LYS A 1 265 ? -7.941 37.062 16.453 1 74.44 265 LYS A C 1
ATOM 2125 O O . LYS A 1 265 ? -8.18 38.156 16.984 1 74.44 265 LYS A O 1
ATOM 2130 N N . GLU A 1 266 ? -6.812 36.625 16.016 1 69.81 266 GLU A N 1
ATOM 2131 C CA . GLU A 1 266 ? -5.688 37.562 16.094 1 69.81 266 GLU A CA 1
ATOM 2132 C C . GLU A 1 266 ? -5.953 38.812 15.273 1 69.81 266 GLU A C 1
ATOM 2134 O O . GLU A 1 266 ? -5.617 39.906 15.703 1 69.81 266 GLU A O 1
ATOM 2139 N N . ARG A 1 267 ? -6.516 38.531 14.164 1 72 267 ARG A N 1
ATOM 2140 C CA . ARG A 1 267 ? -6.859 39.688 13.312 1 72 267 ARG A CA 1
ATOM 2141 C C . ARG A 1 267 ? -7.859 40.594 14 1 72 267 ARG A C 1
ATOM 2143 O O . ARG A 1 267 ? -7.719 41.812 13.945 1 72 267 ARG A O 1
ATOM 2150 N N . LYS A 1 268 ? -8.773 40.094 14.688 1 71 268 LYS A N 1
ATOM 2151 C CA . LYS A 1 268 ? -9.781 40.875 15.391 1 71 268 LYS A CA 1
ATOM 2152 C C . LYS A 1 268 ? -9.172 41.625 16.562 1 71 268 LYS A C 1
ATOM 2154 O O . LYS A 1 268 ? -9.5 42.812 16.781 1 71 268 LYS A O 1
ATOM 2159 N N . ILE A 1 269 ? -8.273 41.031 17.219 1 65.75 269 ILE A N 1
ATOM 2160 C CA . ILE A 1 269 ? -7.586 41.656 18.344 1 65.75 269 ILE A CA 1
ATOM 2161 C C . ILE A 1 269 ? -6.75 42.812 17.844 1 65.75 269 ILE A C 1
ATOM 2163 O O . ILE A 1 269 ? -6.73 43.875 18.469 1 65.75 269 ILE A O 1
ATOM 2167 N N . ASP A 1 270 ? -6.133 42.562 16.734 1 63.09 270 ASP A N 1
ATOM 2168 C CA . ASP A 1 270 ? -5.309 43.594 16.156 1 63.09 270 ASP A CA 1
ATOM 2169 C C . ASP A 1 270 ? -6.16 44.812 15.773 1 63.09 270 ASP A C 1
ATOM 2171 O O . ASP A 1 270 ? -5.766 45.969 16.016 1 63.09 270 ASP A O 1
ATOM 2175 N N . GLU A 1 271 ? -7.277 44.531 15.273 1 67.69 271 GLU A N 1
ATOM 2176 C CA . GLU A 1 271 ? -8.195 45.594 14.898 1 67.69 271 GLU A CA 1
ATOM 2177 C C . GLU A 1 271 ? -8.688 46.344 16.125 1 67.69 271 GLU A C 1
ATOM 2179 O O . GLU A 1 271 ? -8.766 47.594 16.109 1 67.69 271 GLU A O 1
ATOM 2184 N N . MET A 1 272 ? -9 45.688 17.172 1 61.88 272 MET A N 1
ATOM 2185 C CA . MET A 1 272 ? -9.469 46.312 18.422 1 61.88 272 MET A CA 1
ATOM 2186 C C . MET A 1 272 ? -8.375 47.156 19.047 1 61.88 272 MET A C 1
ATOM 2188 O O . MET A 1 272 ? -8.656 48.25 19.578 1 61.88 272 MET A O 1
ATOM 2192 N N . ARG A 1 273 ? -7.246 46.594 18.938 1 63.62 273 ARG A N 1
ATOM 2193 C CA . ARG A 1 273 ? -6.105 47.344 19.453 1 63.62 273 ARG A CA 1
ATOM 2194 C C . ARG A 1 273 ? -5.93 48.656 18.719 1 63.62 273 ARG A C 1
ATOM 2196 O O . ARG A 1 273 ? -5.734 49.719 19.328 1 63.62 273 ARG A O 1
ATOM 2203 N N . LYS A 1 274 ? -6.031 48.531 17.469 1 62.44 274 LYS A N 1
ATOM 2204 C CA . LYS A 1 274 ? -5.895 49.719 16.641 1 62.44 274 LYS A CA 1
ATOM 2205 C C . LYS A 1 274 ? -6.98 50.75 16.969 1 62.44 274 LYS A C 1
ATOM 2207 O O . LYS A 1 274 ? -6.695 51.938 17.109 1 62.44 274 LYS A O 1
ATOM 2212 N N . GLU A 1 275 ? -8.148 50.219 17.156 1 63.62 275 GLU A N 1
ATOM 2213 C CA . GLU A 1 275 ? -9.281 51.094 17.484 1 63.62 275 GLU A CA 1
ATOM 2214 C C . GLU A 1 275 ? -9.125 51.719 18.859 1 63.62 275 GLU A C 1
ATOM 2216 O O . GLU A 1 275 ? -9.461 52.875 19.078 1 63.62 275 GLU A O 1
ATOM 2221 N N . PHE A 1 276 ? -8.586 50.969 19.781 1 64.19 276 PHE A N 1
ATOM 2222 C CA . PHE A 1 276 ? -8.367 51.438 21.156 1 64.19 276 PHE A CA 1
ATOM 2223 C C . PHE A 1 276 ? -7.367 52.562 21.188 1 64.19 276 PHE A C 1
ATOM 2225 O O . PHE A 1 276 ? -7.633 53.625 21.781 1 64.19 276 PHE A O 1
ATOM 2232 N N . ILE A 1 277 ? -6.344 52.344 20.562 1 62.53 277 ILE A N 1
ATOM 2233 C CA . ILE A 1 277 ? -5.273 53.312 20.562 1 62.53 277 ILE A CA 1
ATOM 2234 C C . ILE A 1 277 ? -5.758 54.625 19.906 1 62.53 277 ILE A C 1
ATOM 2236 O O . ILE A 1 277 ? -5.5 55.719 20.391 1 62.53 277 ILE A O 1
ATOM 2240 N N . SER A 1 278 ? -6.496 54.406 18.797 1 62.94 278 SER A N 1
ATOM 2241 C CA . SER A 1 278 ? -7.039 55.562 18.094 1 62.94 278 SER A CA 1
ATOM 2242 C C . SER A 1 278 ? -7.996 56.375 18.969 1 62.94 278 SER A C 1
ATOM 2244 O O . SER A 1 278 ? -7.941 57.594 19 1 62.94 278 SER A O 1
ATOM 2246 N N . SER A 1 279 ? -8.789 55.688 19.734 1 63.47 279 SER A N 1
ATOM 2247 C CA . SER A 1 279 ? -9.781 56.344 20.578 1 63.47 279 SER A CA 1
ATOM 2248 C C . SER A 1 279 ? -9.133 57.062 21.75 1 63.47 279 SER A C 1
ATOM 2250 O O . SER A 1 279 ? -9.508 58.188 22.094 1 63.47 279 SER A O 1
ATOM 2252 N N . VAL A 1 280 ? -8.188 56.406 22.375 1 66.81 280 VAL A N 1
ATOM 2253 C CA . VAL A 1 280 ? -7.461 57 23.5 1 66.81 280 VAL A CA 1
ATOM 2254 C C . VAL A 1 280 ? -6.781 58.281 23.062 1 66.81 280 VAL A C 1
ATOM 2256 O O . VAL A 1 280 ? -6.875 59.312 23.75 1 66.81 280 VAL A O 1
ATOM 2259 N N . SER A 1 281 ? -6.145 58.188 21.938 1 61.56 281 SER A N 1
ATOM 2260 C CA . SER A 1 281 ? -5.441 59.344 21.406 1 61.56 281 SER A CA 1
ATOM 2261 C C . SER A 1 281 ? -6.395 60.5 21.203 1 61.56 281 SER A C 1
ATOM 2263 O O . SER A 1 281 ? -6.086 61.656 21.578 1 61.56 281 SER A O 1
ATOM 2265 N N . HIS A 1 282 ? -7.488 60.281 20.641 1 65.06 282 HIS A N 1
ATOM 2266 C CA . HIS A 1 282 ? -8.477 61.312 20.328 1 65.06 282 HIS A CA 1
ATOM 2267 C C . HIS A 1 282 ? -9.031 61.938 21.594 1 65.06 282 HIS A C 1
ATOM 2269 O O . HIS A 1 282 ? -9.148 63.156 21.688 1 65.06 282 HIS A O 1
ATOM 2275 N N . GLU A 1 283 ? -9.312 61.125 22.625 1 69.12 283 GLU A N 1
ATOM 2276 C CA . GLU A 1 283 ? -9.969 61.594 23.828 1 69.12 283 GLU A CA 1
ATOM 2277 C C . GLU A 1 283 ? -9 62.375 24.703 1 69.12 283 GLU A C 1
ATOM 2279 O O . GLU A 1 283 ? -9.406 63.281 25.422 1 69.12 283 GLU A O 1
ATOM 2284 N N . LEU A 1 284 ? -7.777 62.031 24.594 1 68.56 284 LEU A N 1
ATOM 2285 C CA . LEU A 1 284 ? -6.785 62.75 25.375 1 68.56 284 LEU A CA 1
ATOM 2286 C C . LEU A 1 284 ? -6.395 64.062 24.703 1 68.56 284 LEU A C 1
ATOM 2288 O O . LEU A 1 284 ? -6.082 65.062 25.375 1 68.56 284 LEU A O 1
ATOM 2292 N N . ARG A 1 285 ? -6.594 64.188 23.422 1 66.31 285 ARG A N 1
ATOM 2293 C CA . ARG A 1 285 ? -6.203 65.375 22.656 1 66.31 285 ARG A CA 1
ATOM 2294 C C . ARG A 1 285 ? -7.105 66.562 22.984 1 66.31 285 ARG A C 1
ATOM 2296 O O . ARG A 1 285 ? -6.633 67.688 23.094 1 66.31 285 ARG A O 1
ATOM 2303 N N . THR A 1 286 ? -8.258 66.312 23.156 1 71.94 286 THR A N 1
ATOM 2304 C CA . THR A 1 286 ? -9.242 67.375 23.344 1 71.94 286 THR A CA 1
ATOM 2305 C C . THR A 1 286 ? -9.008 68.062 24.656 1 71.94 286 THR A C 1
ATOM 2307 O O . THR A 1 286 ? -8.852 69.312 24.672 1 71.94 286 THR A O 1
ATOM 2310 N N . PRO A 1 287 ? -8.984 67.438 25.781 1 72.19 287 PRO A N 1
ATOM 2311 C CA . PRO A 1 287 ? -8.734 68.125 27.016 1 72.19 287 PRO A CA 1
ATOM 2312 C C . PRO A 1 287 ? -7.355 68.812 27.062 1 72.19 287 PRO A C 1
ATOM 2314 O O . PRO A 1 287 ? -7.199 69.875 27.594 1 72.19 287 PRO A O 1
ATOM 2317 N N . LEU A 1 288 ? -6.492 68.188 26.453 1 68.62 288 LEU A N 1
ATOM 2318 C CA . LEU A 1 288 ? -5.137 68.75 26.453 1 68.62 288 LEU A CA 1
ATOM 2319 C C . LEU A 1 288 ? -5.074 70.062 25.656 1 68.62 288 LEU A C 1
ATOM 2321 O O . LEU A 1 288 ? -4.387 71 26.047 1 68.62 288 LEU A O 1
ATOM 2325 N N . SER A 1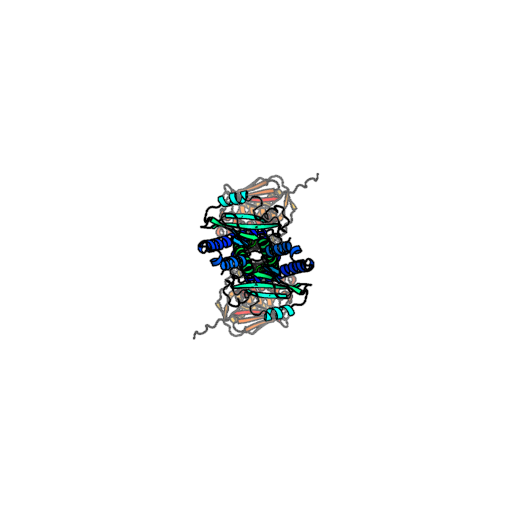 289 ? -5.773 70 24.562 1 71.19 289 SER A N 1
ATOM 2326 C CA . SER A 1 289 ? -5.824 71.25 23.766 1 71.19 289 SER A CA 1
ATOM 2327 C C . SER A 1 289 ? -6.496 72.375 24.516 1 71.19 289 SER A C 1
ATOM 2329 O O . SER A 1 289 ? -6.07 73.562 24.406 1 71.19 289 SER A O 1
ATOM 2331 N N . LEU A 1 290 ? -7.48 72.125 25.234 1 72.75 290 LEU A N 1
ATOM 2332 C CA . LEU A 1 290 ? -8.18 73.125 26.031 1 72.75 290 LEU A CA 1
ATOM 2333 C C . LEU A 1 290 ? -7.285 73.625 27.141 1 72.75 290 LEU A C 1
ATOM 2335 O O . LEU A 1 290 ? -7.195 74.875 27.328 1 72.75 290 LEU A O 1
ATOM 2339 N N . ILE A 1 291 ? -6.676 72.75 27.781 1 69.19 291 ILE A N 1
ATOM 2340 C CA . ILE A 1 291 ? -5.773 73.188 28.859 1 69.19 291 ILE A CA 1
ATOM 2341 C C . ILE A 1 291 ? -4.668 74.062 28.297 1 69.19 291 ILE A C 1
ATOM 2343 O O . ILE A 1 291 ? -4.367 75.125 28.859 1 69.19 291 ILE A O 1
ATOM 2347 N N . GLN A 1 292 ? -4.176 73.625 27.172 1 67.81 292 GLN A N 1
ATOM 2348 C CA . GLN A 1 292 ? -3.117 74.438 26.531 1 67.81 292 GLN A CA 1
ATOM 2349 C C . GLN A 1 292 ? -3.617 75.812 26.125 1 67.81 292 GLN A C 1
ATOM 2351 O O . GLN A 1 292 ? -2.941 76.812 26.359 1 67.81 292 GLN A O 1
ATOM 2356 N N . GLY A 1 293 ? -4.66 75.812 25.531 1 70.19 293 GLY A N 1
ATOM 2357 C CA . GLY A 1 293 ? -5.23 77.062 25.078 1 70.19 293 GLY A CA 1
ATOM 2358 C C . GLY A 1 293 ? -5.484 78.062 26.203 1 70.19 293 GLY A C 1
ATOM 2359 O O . GLY A 1 293 ? -5.113 79.25 26.109 1 70.19 293 GLY A O 1
ATOM 2360 N N . TYR A 1 294 ? -6.016 77.562 27.25 1 69.88 294 TYR A N 1
ATOM 2361 C CA . TYR A 1 294 ? -6.355 78.438 28.375 1 69.88 294 TYR A CA 1
ATOM 2362 C C . TYR A 1 294 ? -5.109 78.812 29.156 1 69.88 294 TYR A C 1
ATOM 2364 O O . TYR A 1 294 ? -5.023 79.875 29.703 1 69.88 294 TYR A O 1
ATOM 2372 N N . ALA A 1 295 ? -4.227 77.938 29.234 1 67.69 295 ALA A N 1
ATOM 2373 C CA . ALA A 1 295 ? -2.947 78.25 29.875 1 67.69 295 ALA A CA 1
ATOM 2374 C C . ALA A 1 295 ? -2.211 79.312 29.109 1 67.69 295 ALA A C 1
ATOM 2376 O O . ALA A 1 295 ? -1.646 80.25 29.719 1 67.69 295 ALA A O 1
ATOM 2377 N N . GLU A 1 296 ? -2.275 79.188 27.828 1 69.25 296 GLU A N 1
ATOM 2378 C CA . GLU A 1 296 ? -1.686 80.25 26.984 1 69.25 296 GLU A CA 1
ATOM 2379 C C . GLU A 1 296 ? -2.395 81.562 27.188 1 69.25 296 GLU A C 1
ATOM 2381 O O . GLU A 1 296 ? -1.752 82.625 27.219 1 69.25 296 GLU A O 1
ATOM 2386 N N . GLY A 1 297 ? -3.598 81.438 27.359 1 69 297 GLY A N 1
ATOM 2387 C CA . GLY A 1 297 ? -4.375 82.688 27.641 1 69 297 GLY A CA 1
ATOM 2388 C C . GLY A 1 297 ? -4.012 83.312 28.969 1 69 297 GLY A C 1
ATOM 2389 O O . GLY A 1 297 ? -3.939 84.562 29.062 1 69 297 GLY A O 1
ATOM 2390 N N . LEU A 1 298 ? -3.75 82.5 29.891 1 69 298 LEU A N 1
ATOM 2391 C CA . LEU A 1 298 ? -3.391 82.938 31.219 1 69 298 LEU A CA 1
ATOM 2392 C C . LEU A 1 298 ? -2.027 83.625 31.203 1 69 298 LEU A C 1
ATOM 2394 O O . LEU A 1 298 ? -1.821 84.625 31.891 1 69 298 LEU A O 1
ATOM 2398 N N . ILE A 1 299 ? -1.175 83.062 30.5 1 63.88 299 ILE A N 1
ATOM 2399 C CA . ILE A 1 299 ? 0.183 83.562 30.422 1 63.88 299 ILE A CA 1
ATOM 2400 C C . ILE A 1 299 ? 0.187 84.875 29.625 1 63.88 299 ILE A C 1
ATOM 2402 O O . ILE A 1 299 ? 0.908 85.812 29.953 1 63.88 299 ILE A O 1
ATOM 2406 N N . SER A 1 300 ? -0.493 84.875 28.75 1 62.09 300 SER A N 1
ATOM 2407 C CA . SER A 1 300 ? -0.477 86.062 27.891 1 62.09 300 SER A CA 1
ATOM 2408 C C . SER A 1 300 ? -1.113 87.25 28.578 1 62.09 300 SER A C 1
ATOM 2410 O O . SER A 1 300 ? -0.955 88.375 28.141 1 62.09 300 SER A O 1
ATOM 2412 N N . ASN A 1 301 ? -1.26 87.375 29.984 1 55.12 301 ASN A N 1
ATOM 2413 C CA . ASN A 1 301 ? -1.529 88.312 31.078 1 55.12 301 ASN A CA 1
ATOM 2414 C C . ASN A 1 301 ? -2.352 89.5 30.625 1 55.12 301 ASN A C 1
ATOM 2416 O O . ASN A 1 301 ? -2.416 90.5 31.312 1 55.12 301 ASN A O 1
ATOM 2420 N N . VAL A 1 302 ? -2.238 90.062 29.531 1 54.97 302 VAL A N 1
ATOM 2421 C CA . VAL A 1 302 ? -2.115 91.562 29.516 1 54.97 302 VAL A CA 1
ATOM 2422 C C . VAL A 1 302 ? -3.256 92.188 30.312 1 54.97 302 VAL A C 1
ATOM 2424 O O . VAL A 1 302 ? -3.041 93.125 31.062 1 54.97 302 VAL A O 1
ATOM 2427 N N . ASN A 1 303 ? -4.465 92.125 29.891 1 52.62 303 ASN A N 1
ATOM 2428 C CA . ASN A 1 303 ? -5.531 92.938 30.422 1 52.62 303 ASN A CA 1
ATOM 2429 C C . ASN A 1 303 ? -6.676 92.125 30.984 1 52.62 303 ASN A C 1
ATOM 2431 O O . ASN A 1 303 ? -7.832 92.5 30.953 1 52.62 303 ASN A O 1
ATOM 2435 N N . GLU A 1 304 ? -6.289 90.875 31.578 1 61.12 304 GLU A N 1
ATOM 2436 C CA . GLU A 1 304 ? -7.457 90.125 31.953 1 61.12 304 GLU A CA 1
ATOM 2437 C C . GLU A 1 304 ? -7.863 90.375 33.406 1 61.12 304 GLU A C 1
ATOM 2439 O O . GLU A 1 304 ? -7.012 90.625 34.25 1 61.12 304 GLU A O 1
ATOM 2444 N N . SER A 1 305 ? -9.188 90.688 33.531 1 73 305 SER A N 1
ATOM 2445 C CA . SER A 1 305 ? -9.758 90.875 34.844 1 73 305 SER A CA 1
ATOM 2446 C C . SER A 1 305 ? -9.508 89.625 35.75 1 73 305 SER A C 1
ATOM 2448 O O . SER A 1 305 ? -9.164 88.562 35.25 1 73 305 SER A O 1
ATOM 2450 N N . GLU A 1 306 ? -9.445 89.812 36.844 1 69.88 306 GLU A N 1
ATOM 2451 C CA . GLU A 1 306 ? -9.32 88.75 37.812 1 69.88 306 GLU A CA 1
ATOM 2452 C C . GLU A 1 306 ? -10.367 87.688 37.594 1 69.88 306 GLU A C 1
ATOM 2454 O O . GLU A 1 306 ? -10.086 86.5 37.781 1 69.88 306 GLU A O 1
ATOM 2459 N N . GLU A 1 307 ? -11.469 88.125 37.062 1 74.81 307 GLU A N 1
ATOM 2460 C CA . GLU A 1 307 ? -12.555 87.188 36.781 1 74.81 307 GLU A CA 1
ATOM 2461 C C . GLU A 1 307 ? -12.211 86.312 35.625 1 74.81 307 GLU A C 1
ATOM 2463 O O . GLU A 1 307 ? -12.492 85.062 35.656 1 74.81 307 GLU A O 1
ATOM 2468 N N . ASP A 1 308 ? -11.5 86.875 34.688 1 75 308 ASP A N 1
ATOM 2469 C CA . ASP A 1 308 ? -11.109 86.062 33.5 1 75 308 ASP A CA 1
ATOM 2470 C C . ASP A 1 308 ? -10.023 85.062 33.875 1 75 308 ASP A C 1
ATOM 2472 O O . ASP A 1 308 ? -10.062 83.938 33.406 1 75 308 ASP A O 1
ATOM 2476 N N . ARG A 1 309 ? -9.234 85.5 34.594 1 70 309 ARG A N 1
ATOM 2477 C CA . ARG A 1 309 ? -8.148 84.688 35.031 1 70 309 ARG A CA 1
ATOM 2478 C C . ARG A 1 309 ? -8.68 83.5 35.844 1 70 309 ARG A C 1
ATOM 2480 O O . ARG A 1 309 ? -8.234 82.375 35.656 1 70 309 ARG A O 1
ATOM 2487 N N . ASN A 1 310 ? -9.625 83.875 36.625 1 70.38 310 ASN A N 1
ATOM 2488 C CA . ASN A 1 310 ? -10.242 82.812 37.438 1 70.38 310 ASN A CA 1
ATOM 2489 C C . ASN A 1 310 ? -11 81.812 36.562 1 70.38 310 ASN A C 1
ATOM 2491 O O . ASN A 1 310 ? -10.984 80.625 36.812 1 70.38 310 ASN A O 1
ATOM 2495 N N . PHE A 1 311 ? -11.516 82.375 35.562 1 73.31 311 PHE A N 1
ATOM 2496 C CA . PHE A 1 311 ? -12.242 81.5 34.625 1 73.31 311 PHE A CA 1
ATOM 2497 C C . PHE A 1 311 ? -11.297 80.562 33.906 1 73.31 311 PHE A C 1
ATOM 2499 O O . PHE A 1 311 ? -11.578 79.375 33.781 1 73.31 311 PHE A O 1
ATOM 2506 N N . TYR A 1 312 ? -10.234 81.125 33.5 1 70.5 312 TYR A N 1
ATOM 2507 C CA . TYR A 1 312 ? -9.25 80.312 32.781 1 70.5 312 TYR A CA 1
ATOM 2508 C C . TYR A 1 312 ? -8.703 79.188 33.719 1 70.5 312 TYR A C 1
ATOM 2510 O O . TYR A 1 312 ? -8.586 78.062 33.281 1 70.5 312 TYR A O 1
ATOM 2518 N N . CYS A 1 313 ? -8.5 79.562 34.844 1 67.06 313 CYS A N 1
ATOM 2519 C CA . CYS A 1 313 ? -7.973 78.625 35.812 1 67.06 313 CYS A CA 1
ATOM 2520 C C . CYS A 1 313 ? -8.992 77.5 36.094 1 67.06 313 CYS A C 1
ATOM 2522 O O . CYS A 1 313 ? -8.633 76.375 36.219 1 67.06 313 CYS A O 1
ATOM 2524 N N . ASP A 1 314 ? -10.164 78 36.094 1 71.06 314 ASP A N 1
ATOM 2525 C CA . ASP A 1 314 ? -11.234 77 36.375 1 71.06 314 ASP A CA 1
ATOM 2526 C C . ASP A 1 314 ? -11.375 76 35.25 1 71.06 314 ASP A C 1
ATOM 2528 O O . ASP A 1 314 ? -11.578 74.812 35.5 1 71.06 314 ASP A O 1
ATOM 2532 N N . VAL A 1 315 ? -11.25 76.5 34.094 1 74.12 315 VAL A N 1
ATOM 2533 C CA . VAL A 1 315 ? -11.383 75.625 32.938 1 74.12 315 VAL A CA 1
ATOM 2534 C C . VAL A 1 315 ? -10.227 74.625 32.906 1 74.12 315 VAL A C 1
ATOM 2536 O O . VAL A 1 315 ? -10.43 73.438 32.688 1 74.12 315 VAL A O 1
ATOM 2539 N N . ILE A 1 316 ? -9.125 75.125 33.125 1 69.5 316 ILE A N 1
ATOM 2540 C CA . ILE A 1 316 ? -7.938 74.312 33.125 1 69.5 316 ILE A CA 1
ATOM 2541 C C . ILE A 1 316 ? -8.078 73.25 34.219 1 69.5 316 ILE A C 1
ATOM 2543 O O . ILE A 1 316 ? -7.785 72.062 33.969 1 69.5 316 ILE A O 1
ATOM 2547 N N . MET A 1 317 ? -8.57 73.688 35.312 1 67.31 317 MET A N 1
ATOM 2548 C CA . MET A 1 317 ? -8.75 72.75 36.438 1 67.31 317 MET A CA 1
ATOM 2549 C C . MET A 1 317 ? -9.773 71.688 36.094 1 67.31 317 MET A C 1
ATOM 2551 O O . MET A 1 317 ? -9.547 70.5 36.344 1 67.31 317 MET A O 1
ATOM 2555 N N . GLN A 1 318 ? -10.797 72.062 35.5 1 70.94 318 GLN A N 1
ATOM 2556 C CA . GLN A 1 318 ? -11.859 71.125 35.156 1 70.94 318 GLN A CA 1
ATOM 2557 C C . GLN A 1 318 ? -11.383 70.125 34.125 1 70.94 318 GLN A C 1
ATOM 2559 O O . GLN A 1 318 ? -11.664 68.938 34.25 1 70.94 318 GLN A O 1
ATOM 2564 N N . GLU A 1 319 ? -10.656 70.625 33.25 1 73.5 319 GLU A N 1
ATOM 2565 C CA . GLU A 1 319 ? -10.164 69.75 32.188 1 73.5 319 GLU A CA 1
ATOM 2566 C C . GLU A 1 319 ? -9.102 68.812 32.719 1 73.5 319 GLU A C 1
ATOM 2568 O O . GLU A 1 319 ? -9.016 67.625 32.25 1 73.5 319 GLU A O 1
ATOM 2573 N N . THR A 1 320 ? -8.352 69.25 33.562 1 67.75 320 THR A N 1
ATOM 2574 C CA . THR A 1 320 ? -7.332 68.438 34.156 1 67.75 320 THR A CA 1
ATOM 2575 C C . THR A 1 320 ? -7.984 67.25 34.969 1 67.75 320 THR A C 1
ATOM 2577 O O . THR A 1 320 ? -7.523 66.125 34.906 1 67.75 320 THR A O 1
ATOM 2580 N N . ILE A 1 321 ? -9 67.625 35.625 1 67.81 321 ILE A N 1
ATOM 2581 C CA . ILE A 1 321 ? -9.719 66.625 36.406 1 67.81 321 ILE A CA 1
ATOM 2582 C C . ILE A 1 321 ? -10.32 65.562 35.469 1 67.81 321 ILE A C 1
ATOM 2584 O O . ILE A 1 321 ? -10.258 64.375 35.75 1 67.81 321 ILE A O 1
ATOM 2588 N N . LYS A 1 322 ? -10.766 66.062 34.406 1 70.81 322 LYS A N 1
ATOM 2589 C CA . LYS A 1 322 ? -11.344 65.125 33.406 1 70.81 322 LYS A CA 1
ATOM 2590 C C . LYS A 1 322 ? -10.289 64.188 32.844 1 70.81 322 LYS A C 1
ATOM 2592 O O . LYS A 1 322 ? -10.531 63 32.719 1 70.81 322 LYS A O 1
ATOM 2597 N N . MET A 1 323 ? -9.219 64.688 32.562 1 70.62 323 MET A N 1
ATOM 2598 C CA . MET A 1 323 ? -8.109 63.906 32.031 1 70.62 323 MET A CA 1
ATOM 2599 C C . MET A 1 323 ? -7.625 62.875 33.031 1 70.62 323 MET A C 1
ATOM 2601 O O . MET A 1 323 ? -7.312 61.75 32.656 1 70.62 323 MET A O 1
ATOM 2605 N N . ASN A 1 324 ? -7.555 63.312 34.188 1 65.06 324 ASN A N 1
ATOM 2606 C CA . ASN A 1 324 ? -7.148 62.406 35.25 1 65.06 324 ASN A CA 1
ATOM 2607 C C . ASN A 1 324 ? -8.094 61.219 35.375 1 65.06 324 ASN A C 1
ATOM 2609 O O . ASN A 1 324 ? -7.656 60.062 35.531 1 65.06 324 ASN A O 1
ATOM 2613 N N . LYS A 1 325 ? -9.312 61.562 35.25 1 70 325 LYS A N 1
ATOM 2614 C CA . LYS A 1 325 ? -10.305 60.5 35.281 1 70 325 LYS A CA 1
ATOM 2615 C C . LYS A 1 325 ? -10.148 59.562 34.094 1 70 325 LYS A C 1
ATOM 2617 O O . LYS A 1 325 ? -10.219 58.344 34.25 1 70 325 LYS A O 1
ATOM 2622 N N . LEU A 1 326 ? -9.953 60.094 32.969 1 70.81 326 LEU A N 1
ATOM 2623 C CA . LEU A 1 326 ? -9.789 59.281 31.766 1 70.81 326 LEU A CA 1
ATOM 2624 C C . LEU A 1 326 ? -8.57 58.375 31.859 1 70.81 326 LEU A C 1
ATOM 2626 O O . LEU A 1 326 ? -8.641 57.188 31.531 1 70.81 326 LEU A O 1
ATOM 2630 N N . VAL A 1 327 ? -7.457 58.938 32.219 1 67.62 327 VAL A N 1
ATOM 2631 C CA . VAL A 1 327 ? -6.207 58.188 32.344 1 67.62 327 VAL A CA 1
ATOM 2632 C C . VAL A 1 327 ? -6.367 57.062 33.375 1 67.62 327 VAL A C 1
ATOM 2634 O O . VAL A 1 327 ? -5.914 55.938 33.156 1 67.62 327 VAL A O 1
ATOM 2637 N N . ARG A 1 328 ? -7.023 57.438 34.469 1 64.69 328 ARG A N 1
ATOM 2638 C CA . ARG A 1 328 ? -7.277 56.438 35.5 1 64.69 328 ARG A CA 1
ATOM 2639 C C . ARG A 1 328 ? -8.133 55.312 34.969 1 64.69 328 ARG A C 1
ATOM 2641 O O . ARG A 1 328 ? -7.867 54.125 35.25 1 64.69 328 ARG A O 1
ATOM 2648 N N . ASP A 1 329 ? -9.125 55.719 34.25 1 70.06 329 ASP A N 1
ATOM 2649 C CA . ASP A 1 329 ? -10.016 54.719 33.688 1 70.06 329 ASP A CA 1
ATOM 2650 C C . ASP A 1 329 ? -9.273 53.844 32.656 1 70.06 329 ASP A C 1
ATOM 2652 O O . ASP A 1 329 ? -9.477 52.625 32.625 1 70.06 329 ASP A O 1
ATOM 2656 N N . LEU A 1 330 ? -8.469 54.406 31.969 1 69.06 330 LEU A N 1
ATOM 2657 C CA . LEU A 1 330 ? -7.672 53.688 30.969 1 69.06 330 LEU A CA 1
ATOM 2658 C C . LEU A 1 330 ? -6.695 52.719 31.656 1 69.06 330 LEU A C 1
ATOM 2660 O O . LEU A 1 330 ? -6.523 51.594 31.219 1 69.06 330 LEU A O 1
ATOM 2664 N N . LEU A 1 331 ? -6.09 53.219 32.625 1 61.78 331 LEU A N 1
ATOM 2665 C CA . LEU A 1 331 ? -5.16 52.406 33.406 1 61.78 331 LEU A CA 1
ATOM 2666 C C . LEU A 1 331 ? -5.879 51.219 34.062 1 61.78 331 LEU A C 1
ATOM 2668 O O . LEU A 1 331 ? -5.371 50.094 34.031 1 61.78 331 LEU A O 1
ATOM 2672 N N . ASN A 1 332 ? -6.965 51.594 34.594 1 64.5 332 ASN A N 1
ATOM 2673 C CA . ASN A 1 332 ? -7.77 50.562 35.219 1 64.5 332 ASN A CA 1
ATOM 2674 C C . ASN A 1 332 ? -8.156 49.469 34.219 1 64.5 332 ASN A C 1
ATOM 2676 O O . ASN A 1 332 ? -8.047 48.281 34.5 1 64.5 332 ASN A O 1
ATOM 2680 N N . LEU A 1 333 ? -8.539 49.906 33.125 1 67.06 333 LEU A N 1
ATOM 2681 C CA . LEU A 1 333 ? -8.938 49 32.062 1 67.06 333 LEU A CA 1
ATOM 2682 C C . LEU A 1 333 ? -7.758 48.156 31.594 1 67.06 333 LEU A C 1
ATOM 2684 O O . LEU A 1 333 ? -7.887 46.938 31.406 1 67.06 333 LEU A O 1
ATOM 2688 N N . SER A 1 334 ? -6.68 48.719 31.344 1 62.12 334 SER A N 1
ATOM 2689 C CA . SER A 1 334 ? -5.473 48.031 30.891 1 62.12 334 SER A CA 1
ATOM 2690 C C . SER A 1 334 ? -5.008 47 31.906 1 62.12 334 SER A C 1
ATOM 2692 O O . SER A 1 334 ? -4.594 45.906 31.531 1 62.12 334 SER A O 1
ATOM 2694 N N . GLN A 1 335 ? -5.082 47.438 33.125 1 60.69 335 GLN A N 1
ATOM 2695 C CA . GLN A 1 335 ? -4.676 46.531 34.219 1 60.69 335 GLN A CA 1
ATOM 2696 C C . GLN A 1 335 ? -5.605 45.312 34.281 1 60.69 335 GLN A C 1
ATOM 2698 O O . GLN A 1 335 ? -5.152 44.188 34.5 1 60.69 335 GLN A O 1
ATOM 2703 N N . ILE A 1 336 ? -6.797 45.594 34.156 1 62.66 336 ILE A N 1
ATOM 2704 C CA . ILE A 1 336 ? -7.789 44.531 34.219 1 62.66 336 ILE A CA 1
ATOM 2705 C C . ILE A 1 336 ? -7.621 43.594 33.031 1 62.66 336 ILE A C 1
ATOM 2707 O O . ILE A 1 336 ? -7.645 42.344 33.188 1 62.66 336 ILE A O 1
ATOM 2711 N N . GLU A 1 337 ? -7.285 44.156 31.953 1 60.72 337 GLU A N 1
ATOM 2712 C CA . GLU A 1 337 ? -7.199 43.375 30.734 1 60.72 337 GLU A CA 1
ATOM 2713 C C . GLU A 1 337 ? -5.887 42.594 30.656 1 60.72 337 GLU A C 1
ATOM 2715 O O . GLU A 1 337 ? -5.809 41.562 30 1 60.72 337 GLU A O 1
ATOM 2720 N N . SER A 1 338 ? -4.848 43.188 31.203 1 55.56 338 SER A N 1
ATOM 2721 C CA . SER A 1 338 ? -3.545 42.531 31.156 1 55.56 338 SER A CA 1
ATOM 2722 C C . SER A 1 338 ? -3.514 41.312 32.062 1 55.56 338 SER A C 1
ATOM 2724 O O . SER A 1 338 ? -2.562 40.531 32.031 1 55.56 338 SER A O 1
ATOM 2726 N N . GLY A 1 339 ? -4.598 40.906 32.625 1 56.94 339 GLY A N 1
ATOM 2727 C CA . GLY A 1 339 ? -4.652 39.719 33.5 1 56.94 339 GLY A CA 1
ATOM 2728 C C . GLY A 1 339 ? -3.891 39.938 34.781 1 56.94 339 GLY A C 1
ATOM 2729 O O . GLY A 1 339 ? -3.916 39.062 35.656 1 56.94 339 GLY A O 1
ATOM 2730 N N . TYR A 1 340 ? -3.062 40.938 34.812 1 50.31 340 TYR A N 1
ATOM 2731 C CA . TYR A 1 340 ? -2.213 41.156 36 1 50.31 340 TYR A CA 1
ATOM 2732 C C . TYR A 1 340 ? -3.018 41.719 37.156 1 50.31 340 TYR A C 1
ATOM 2734 O O . TYR A 1 340 ? -2.525 41.781 38.281 1 50.31 340 TYR A O 1
ATOM 2742 N N . PHE A 1 341 ? -4.176 42.094 36.812 1 56.41 341 PHE A N 1
ATOM 2743 C CA . PHE A 1 341 ? -4.941 42.688 37.906 1 56.41 341 PHE A CA 1
ATOM 2744 C C . PHE A 1 341 ? -5.621 41.625 38.75 1 56.41 341 PHE A C 1
ATOM 2746 O O . PHE A 1 341 ? -6.379 40.781 38.219 1 56.41 341 PHE A O 1
ATOM 2753 N N . GLN A 1 342 ? -4.977 41.312 39.875 1 70.88 342 GLN A N 1
ATOM 2754 C CA . GLN A 1 342 ? -5.598 40.406 40.844 1 70.88 342 GLN A CA 1
ATOM 2755 C C . GLN A 1 342 ? -6.598 41.156 41.719 1 70.88 342 GLN A C 1
ATOM 2757 O O . GLN A 1 342 ? -6.289 42.219 42.281 1 70.88 342 GLN A O 1
ATOM 2762 N N . ILE A 1 343 ? -7.887 40.781 41.656 1 76.69 343 ILE A N 1
ATOM 2763 C CA . ILE A 1 343 ? -8.898 41.375 42.5 1 76.69 343 ILE A CA 1
ATOM 2764 C C . ILE A 1 343 ? -8.789 40.844 43.906 1 76.69 343 ILE A C 1
ATOM 2766 O O . ILE A 1 343 ? -8.469 39.656 44.125 1 76.69 343 ILE A O 1
ATOM 2770 N N . GLU A 1 344 ? -8.711 41.688 44.938 1 82.5 344 GLU A N 1
ATOM 2771 C CA . GLU A 1 344 ? -8.727 41.312 46.344 1 82.5 344 GLU A CA 1
ATOM 2772 C C . GLU A 1 344 ? -10.148 41.125 46.844 1 82.5 344 GLU A C 1
ATOM 2774 O O . GLU A 1 344 ? -10.82 42.094 47.188 1 82.5 344 GLU A O 1
ATOM 2779 N N . LYS A 1 345 ? -10.516 39.875 46.969 1 89.81 345 LYS A N 1
ATOM 2780 C CA . LYS A 1 345 ? -11.898 39.594 47.375 1 89.81 345 LYS A CA 1
ATOM 2781 C C . LYS A 1 345 ? -12.047 39.562 48.875 1 89.81 345 LYS A C 1
ATOM 2783 O O . LYS A 1 345 ? -11.156 39.062 49.594 1 89.81 345 LYS A O 1
ATOM 2788 N N . SER A 1 346 ? -12.992 40.219 49.375 1 92.38 346 SER A N 1
ATOM 2789 C CA . SER A 1 346 ? -13.359 40.188 50.781 1 92.38 346 SER A CA 1
ATOM 2790 C C . SER A 1 346 ? -14.867 40.156 50.969 1 92.38 346 SER A C 1
ATOM 2792 O O . SER A 1 346 ? -15.625 40.25 50 1 92.38 346 SER A O 1
ATOM 2794 N N . GLU A 1 347 ? -15.258 39.875 52.25 1 94.56 347 GLU A N 1
ATOM 2795 C CA . GLU A 1 347 ? -16.672 39.906 52.562 1 94.56 347 GLU A CA 1
ATOM 2796 C C . GLU A 1 347 ? -17.141 41.312 52.906 1 94.56 347 GLU A C 1
ATOM 2798 O O . GLU A 1 347 ? -16.438 42.062 53.594 1 94.56 347 GLU A O 1
ATOM 2803 N N . PHE A 1 348 ? -18.172 41.719 52.312 1 94.5 348 PHE A N 1
ATOM 2804 C CA . PHE A 1 348 ? -18.734 43.031 52.625 1 94.5 348 PHE A CA 1
ATOM 2805 C C . PHE A 1 348 ? -20.234 43.031 52.344 1 94.5 348 PHE A C 1
ATOM 2807 O O . PHE A 1 348 ? -20.766 42.156 51.688 1 94.5 348 PHE A O 1
ATOM 2814 N N . ASP A 1 349 ? -20.922 43.969 53 1 95.31 349 ASP A N 1
ATOM 2815 C CA . ASP A 1 349 ? -22.359 44.156 52.781 1 95.31 349 ASP A CA 1
ATOM 2816 C C . ASP A 1 349 ? -22.641 45.031 51.562 1 95.31 349 ASP A C 1
ATOM 2818 O O . ASP A 1 349 ? -22.359 46.219 51.594 1 95.31 349 ASP A O 1
ATOM 2822 N N . ILE A 1 350 ? -23.297 44.406 50.594 1 95.44 350 ILE A N 1
ATOM 2823 C CA . ILE A 1 350 ? -23.5 45.094 49.312 1 95.44 350 ILE A CA 1
ATOM 2824 C C . ILE A 1 350 ? -24.531 46.188 49.5 1 95.44 350 ILE A C 1
ATOM 2826 O O . ILE A 1 350 ? -24.453 47.219 48.812 1 95.44 350 ILE A O 1
ATOM 2830 N N . ILE A 1 351 ? -25.469 46.062 50.344 1 95.38 351 ILE A N 1
ATOM 2831 C CA . ILE A 1 351 ? -26.516 47.062 50.562 1 95.38 351 ILE A CA 1
ATOM 2832 C C . ILE A 1 351 ? -25.906 48.312 51.219 1 95.38 351 ILE A C 1
ATOM 2834 O O . ILE A 1 351 ? -26.234 49.438 50.844 1 95.38 351 ILE A O 1
ATOM 2838 N N . HIS A 1 352 ? -25.016 48.062 52.125 1 95.12 352 HIS A N 1
ATOM 2839 C CA . HIS A 1 352 ? -24.312 49.188 52.75 1 95.12 352 HIS A CA 1
ATOM 2840 C C . HIS A 1 352 ? -23.469 49.938 51.719 1 95.12 352 HIS A C 1
ATOM 2842 O O . HIS A 1 352 ? -23.391 51.188 51.781 1 95.12 352 HIS A O 1
ATOM 2848 N N . LEU A 1 353 ? -22.891 49.156 50.906 1 95.69 353 LEU A N 1
ATOM 2849 C CA . LEU A 1 353 ? -22.078 49.781 49.875 1 95.69 353 LEU A CA 1
ATOM 2850 C C . LEU A 1 353 ? -22.938 50.656 48.938 1 95.69 353 LEU A C 1
ATOM 2852 O O . LEU A 1 353 ? -22.547 51.75 48.594 1 95.69 353 LEU A O 1
ATOM 2856 N N . ILE A 1 354 ? -24.078 50.188 48.531 1 96.31 354 ILE A N 1
ATOM 2857 C CA . ILE A 1 354 ? -24.984 50.906 47.656 1 96.31 354 ILE A CA 1
ATOM 2858 C C . ILE A 1 354 ? -25.422 52.219 48.312 1 96.31 354 ILE A C 1
ATOM 2860 O O . ILE A 1 354 ? -25.391 53.281 47.688 1 96.31 354 ILE A O 1
ATOM 2864 N N . LYS A 1 355 ? -25.797 52.125 49.531 1 94.44 355 LYS A N 1
ATOM 2865 C CA . LYS A 1 355 ? -26.25 53.312 50.281 1 94.44 355 LYS A CA 1
ATOM 2866 C C . LYS A 1 355 ? -25.125 54.344 50.406 1 94.44 355 LYS A C 1
ATOM 2868 O O . LYS A 1 355 ? -25.375 55.531 50.312 1 94.44 355 LYS A O 1
ATOM 2873 N N . TYR A 1 356 ? -24 53.781 50.688 1 93.56 356 TYR A N 1
ATOM 2874 C CA . TYR A 1 356 ? -22.828 54.656 50.781 1 93.56 356 TYR A CA 1
ATOM 2875 C C . TYR A 1 356 ? -22.609 55.438 49.5 1 93.56 356 TYR A C 1
ATOM 2877 O O . TYR A 1 356 ? -22.406 56.656 49.5 1 93.56 356 TYR A O 1
ATOM 2885 N N . VAL A 1 357 ? -22.688 54.75 48.344 1 94.06 357 VAL A N 1
ATOM 2886 C CA . VAL A 1 357 ? -22.484 55.375 47.031 1 94.06 357 VAL A CA 1
ATOM 2887 C C . VAL A 1 357 ? -23.609 56.375 46.75 1 94.06 357 VAL A C 1
ATOM 2889 O O . VAL A 1 357 ? -23.344 57.469 46.281 1 94.06 357 VAL A O 1
ATOM 2892 N N . LEU A 1 358 ? -24.781 56.094 47.062 1 94.44 358 LEU A N 1
ATOM 2893 C CA . LEU A 1 358 ? -25.922 56.969 46.844 1 94.44 358 LEU A CA 1
ATOM 2894 C C . LEU A 1 358 ? -25.797 58.25 47.656 1 94.44 358 LEU A C 1
ATOM 2896 O O . LEU A 1 358 ? -26.172 59.344 47.219 1 94.44 358 LEU A O 1
ATOM 2900 N N . THR A 1 359 ? -25.281 58.094 48.844 1 92.38 359 THR A N 1
ATOM 2901 C CA . THR A 1 359 ? -25.078 59.25 49.688 1 92.38 359 THR A CA 1
ATOM 2902 C C . THR A 1 359 ? -24.047 60.188 49.094 1 92.38 359 THR A C 1
ATOM 2904 O O . THR A 1 359 ? -24.203 61.406 49.188 1 92.38 359 THR A O 1
ATOM 2907 N N . LYS A 1 360 ? -23.078 59.594 48.562 1 89.31 360 LYS A N 1
ATOM 2908 C CA . LYS A 1 360 ? -22.047 60.406 47.906 1 89.31 360 LYS A CA 1
ATOM 2909 C C . LYS A 1 360 ? -22.609 61.219 46.781 1 89.31 360 LYS A C 1
ATOM 2911 O O . LYS A 1 360 ? -22.125 62.312 46.5 1 89.31 360 LYS A O 1
ATOM 2916 N N . TYR A 1 361 ? -23.672 60.781 46.125 1 91.88 361 TYR A N 1
ATOM 2917 C CA . TYR A 1 361 ? -24.234 61.438 44.938 1 91.88 361 TYR A CA 1
ATOM 2918 C C . TYR A 1 361 ? -25.453 62.25 45.281 1 91.88 361 TYR A C 1
ATOM 2920 O O . TYR A 1 361 ? -26.094 62.844 44.406 1 91.88 361 TYR A O 1
ATOM 2928 N N . LYS A 1 362 ? -25.766 62.344 46.469 1 91.62 362 LYS A N 1
ATOM 2929 C CA . LYS A 1 362 ? -26.984 63 46.906 1 91.62 362 LYS A CA 1
ATOM 2930 C C . LYS A 1 362 ? -27.031 64.438 46.438 1 91.62 362 LYS A C 1
ATOM 2932 O O . LYS A 1 362 ? -28.078 64.938 45.969 1 91.62 362 LYS A O 1
ATOM 2937 N N . SER A 1 363 ? -25.953 65.125 46.562 1 90.75 363 SER A N 1
ATOM 2938 C CA . SER A 1 363 ? -25.891 66.5 46.156 1 90.75 363 SER A CA 1
ATOM 2939 C C . SER A 1 363 ? -26.156 66.688 44.656 1 90.75 363 SER A C 1
ATOM 2941 O O . SER A 1 363 ? -26.844 67.625 44.219 1 90.75 363 SER A O 1
ATOM 2943 N N . ILE A 1 364 ? -25.688 65.812 43.969 1 91.12 364 ILE A N 1
ATOM 2944 C CA . ILE A 1 364 ? -25.844 65.812 42.531 1 91.12 364 ILE A CA 1
ATOM 2945 C C . ILE A 1 364 ? -27.281 65.5 42.125 1 91.12 364 ILE A C 1
ATOM 2947 O O . ILE A 1 364 ? -27.844 66.125 41.25 1 91.12 364 ILE A O 1
ATOM 2951 N N . PHE A 1 365 ? -27.922 64.625 42.812 1 93.94 365 PHE A N 1
ATOM 2952 C CA . PHE A 1 365 ? -29.312 64.25 42.531 1 93.94 365 PHE A CA 1
ATOM 2953 C C . PHE A 1 365 ? -30.234 65.438 42.781 1 93.94 365 PHE A C 1
ATOM 2955 O O . PHE A 1 365 ? -31.109 65.75 41.969 1 93.94 365 PHE A O 1
ATOM 2962 N N . THR A 1 366 ? -29.891 66.125 43.812 1 92.81 366 THR A N 1
ATOM 2963 C CA . THR A 1 366 ? -30.703 67.25 44.188 1 92.81 366 THR A CA 1
ATOM 2964 C C . THR A 1 366 ? -30.5 68.438 43.188 1 92.81 366 THR A C 1
ATOM 2966 O O . THR A 1 366 ? -31.469 69 42.75 1 92.81 366 THR A O 1
ATOM 2969 N N . GLU A 1 367 ? -29.312 68.562 42.906 1 91.12 367 GLU A N 1
ATOM 2970 C CA . GLU A 1 367 ? -28.984 69.625 41.969 1 91.12 367 GLU A CA 1
ATOM 2971 C C . GLU A 1 367 ? -29.609 69.438 40.594 1 91.12 367 GLU A C 1
ATOM 2973 O O . GLU A 1 367 ? -30.094 70.375 39.969 1 91.12 367 GLU A O 1
ATOM 2978 N N . LYS A 1 368 ? -29.719 68.25 40.219 1 92.31 368 LYS A N 1
ATOM 2979 C CA . LYS A 1 368 ? -30.219 67.938 38.875 1 92.31 368 LYS A CA 1
ATOM 2980 C C . LYS A 1 368 ? -31.688 67.562 38.906 1 92.31 368 LYS A C 1
ATOM 2982 O O . LYS A 1 368 ? -32.281 67.25 37.875 1 92.31 368 LYS A O 1
ATOM 2987 N N . GLY A 1 369 ? -32.219 67.625 40.062 1 94.5 369 GLY A N 1
ATOM 2988 C CA . GLY A 1 369 ? -33.625 67.312 40.219 1 94.5 369 GLY A CA 1
ATOM 2989 C C . GLY A 1 369 ? -33.969 65.875 39.938 1 94.5 369 GLY A C 1
ATOM 2990 O O . GLY A 1 369 ? -35 65.562 39.312 1 94.5 369 GLY A O 1
ATOM 2991 N N . ILE A 1 370 ? -33.125 65 40.312 1 96.31 370 ILE A N 1
ATOM 2992 C CA . ILE A 1 370 ? -33.312 63.562 40.062 1 96.31 370 ILE A CA 1
ATOM 2993 C C . ILE A 1 370 ? -33.969 62.875 41.25 1 96.31 370 ILE A C 1
ATOM 2995 O O . ILE A 1 370 ? -33.531 63.062 42.375 1 96.31 370 ILE A O 1
ATOM 2999 N N . GLU A 1 371 ? -35.031 62.156 41.031 1 96.81 371 GLU A N 1
ATOM 3000 C CA . GLU A 1 371 ? -35.656 61.344 42.062 1 96.81 371 GLU A CA 1
ATOM 3001 C C . GLU A 1 371 ? -35.062 59.938 42.125 1 96.81 371 GLU A C 1
ATOM 3003 O O . GLU A 1 371 ? -35.062 59.219 41.156 1 96.81 371 GLU A O 1
ATOM 3008 N N . VAL A 1 372 ? -34.531 59.625 43.25 1 96.88 372 VAL A N 1
ATOM 3009 C CA . VAL A 1 372 ? -33.906 58.312 43.438 1 96.88 372 VAL A CA 1
ATOM 3010 C C . VAL A 1 372 ? -34.812 57.406 44.281 1 96.88 372 VAL A C 1
ATOM 3012 O O . VAL A 1 372 ? -35.219 57.781 45.375 1 96.88 372 VAL A O 1
ATOM 3015 N N . GLN A 1 373 ? -35.188 56.281 43.688 1 96.44 373 GLN A N 1
ATOM 3016 C CA . GLN A 1 373 ? -36 55.281 44.375 1 96.44 373 GLN A CA 1
ATOM 3017 C C . GLN A 1 373 ? -35.188 54 44.656 1 96.44 373 GLN A C 1
ATOM 3019 O O . GLN A 1 373 ? -34.469 53.531 43.781 1 96.44 373 GLN A O 1
ATOM 3024 N N . THR A 1 374 ? -35.25 53.531 45.844 1 95.31 374 THR A N 1
ATOM 3025 C CA . THR A 1 374 ? -34.5 52.312 46.188 1 95.31 374 THR A CA 1
ATOM 3026 C C . THR A 1 374 ? -35.406 51.25 46.719 1 95.31 374 THR A C 1
ATOM 3028 O O . THR A 1 374 ? -36.375 51.531 47.438 1 95.31 374 THR A O 1
ATOM 3031 N N . GLN A 1 375 ? -35.312 50.062 46.219 1 93.56 375 GLN A N 1
ATOM 3032 C CA . GLN A 1 375 ? -35.938 48.844 46.75 1 93.56 375 GLN A CA 1
ATOM 3033 C C . GLN A 1 375 ? -34.875 47.812 47.125 1 93.56 375 GLN A C 1
ATOM 3035 O O . GLN A 1 375 ? -34.562 46.906 46.312 1 93.56 375 GLN A O 1
ATOM 3040 N N . LEU A 1 376 ? -34.312 48 48.25 1 91.56 376 LEU A N 1
ATOM 3041 C CA . LEU A 1 376 ? -33.156 47.188 48.719 1 91.56 376 LEU A CA 1
ATOM 3042 C C . LEU A 1 376 ? -33.531 46.406 49.969 1 91.56 376 LEU A C 1
ATOM 3044 O O . LEU A 1 376 ? -34.312 46.875 50.781 1 91.56 376 LEU A O 1
ATOM 3048 N N . ASP A 1 377 ? -33.031 45.25 50 1 84.12 377 ASP A N 1
ATOM 3049 C CA . ASP A 1 377 ? -33.156 44.469 51.219 1 84.12 377 ASP A CA 1
ATOM 3050 C C . ASP A 1 377 ? -32.312 45.031 52.375 1 84.12 377 ASP A C 1
ATOM 3052 O O . ASP A 1 377 ? -31.656 46.094 52.188 1 84.12 377 ASP A O 1
ATOM 3056 N N . GLU A 1 378 ? -32.406 44.406 53.5 1 79.06 378 GLU A N 1
ATOM 3057 C CA . GLU A 1 378 ? -31.719 44.969 54.656 1 79.06 378 GLU A CA 1
ATOM 3058 C C . GLU A 1 378 ? -30.219 44.75 54.562 1 79.06 378 GLU A C 1
ATOM 3060 O O . GLU A 1 378 ? -29.438 45.656 54.781 1 79.06 378 GLU A O 1
ATOM 3065 N N . SER A 1 379 ? -29.781 43.562 54.375 1 87.69 379 SER A N 1
ATOM 3066 C CA . SER A 1 379 ? -28.344 43.281 54.312 1 87.69 379 SER A CA 1
ATOM 3067 C C . SER A 1 379 ? -28.062 42 53.531 1 87.69 379 SER A C 1
ATOM 3069 O O . SER A 1 379 ? -28.797 41.031 53.656 1 87.69 379 SER A O 1
ATOM 3071 N N . TYR A 1 380 ? -27.094 42.094 52.625 1 90.94 380 TYR A N 1
ATOM 3072 C CA . TYR A 1 380 ? -26.578 40.938 51.938 1 90.94 380 TYR A CA 1
ATOM 3073 C C . TYR A 1 380 ? -25.062 40.906 51.938 1 90.94 380 TYR A C 1
ATOM 3075 O O . TYR A 1 380 ? -24.406 41.844 51.438 1 90.94 380 TYR A O 1
ATOM 3083 N N . ILE A 1 381 ? -24.484 39.812 52.531 1 92.62 381 ILE A N 1
ATOM 3084 C CA . ILE A 1 381 ? -23.031 39.656 52.562 1 92.62 381 ILE A CA 1
ATOM 3085 C C . ILE A 1 381 ? -22.578 38.969 51.281 1 92.62 381 ILE A C 1
ATOM 3087 O O . ILE A 1 381 ? -23.062 37.906 50.938 1 92.62 381 ILE A O 1
ATOM 3091 N N . VAL A 1 382 ? -21.719 39.625 50.562 1 94.69 382 VAL A N 1
ATOM 3092 C CA . VAL A 1 382 ? -21.188 39.094 49.312 1 94.69 382 VAL A CA 1
ATOM 3093 C C . VAL A 1 382 ? -19.672 38.938 49.406 1 94.69 382 VAL A C 1
ATOM 3095 O O . VAL A 1 382 ? -19.062 39.406 50.375 1 94.69 382 VAL A O 1
ATOM 3098 N N . TYR A 1 383 ? -19.172 38.156 48.5 1 94 383 TYR A N 1
ATOM 3099 C CA . TYR A 1 383 ? -17.734 37.906 48.406 1 94 383 TYR A CA 1
ATOM 3100 C C . TYR A 1 383 ? -17.156 38.469 47.125 1 94 383 TYR A C 1
ATOM 3102 O O . TYR A 1 383 ? -17.406 37.906 46.031 1 94 383 TYR A O 1
ATOM 3110 N N . GLY A 1 384 ? -16.438 39.531 47.188 1 93.44 384 GLY A N 1
ATOM 3111 C CA . GLY A 1 384 ? -15.836 40.219 46.031 1 93.44 384 GLY A CA 1
ATOM 3112 C C . GLY A 1 384 ? -14.922 41.344 46.438 1 93.44 384 GLY A C 1
ATOM 3113 O O . GLY A 1 384 ? -14.617 41.531 47.594 1 93.44 384 GLY A O 1
ATOM 3114 N N . ASP A 1 385 ? -14.367 42 45.469 1 92.56 385 ASP A N 1
ATOM 3115 C CA . ASP A 1 385 ? -13.539 43.156 45.688 1 92.56 385 ASP A CA 1
ATOM 3116 C C . ASP A 1 385 ? -14.398 44.406 45.844 1 92.56 385 ASP A C 1
ATOM 3118 O O . ASP A 1 385 ? -14.961 44.938 44.875 1 92.56 385 ASP A O 1
ATOM 3122 N N . MET A 1 386 ? -14.461 44.938 47.062 1 92.75 386 MET A N 1
ATOM 3123 C CA . MET A 1 386 ? -15.367 46 47.406 1 92.75 386 MET A CA 1
ATOM 3124 C C . MET A 1 386 ? -15.039 47.281 46.625 1 92.75 386 MET A C 1
ATOM 3126 O O . MET A 1 386 ? -15.945 47.969 46.156 1 92.75 386 MET A O 1
ATOM 3130 N N . VAL A 1 387 ? -13.789 47.562 46.438 1 87.25 387 VAL A N 1
ATOM 3131 C CA . VAL A 1 387 ? -13.344 48.75 45.75 1 87.25 387 VAL A CA 1
ATOM 3132 C C . VAL A 1 387 ? -13.781 48.719 44.281 1 87.25 387 VAL A C 1
ATOM 3134 O O . VAL A 1 387 ? -14.273 49.719 43.75 1 87.25 387 VAL A O 1
ATOM 3137 N N . ARG A 1 388 ? -13.688 47.562 43.75 1 88.56 388 ARG A N 1
ATOM 3138 C CA . ARG A 1 388 ? -14.031 47.406 42.344 1 88.56 388 ARG A CA 1
ATOM 3139 C C . ARG A 1 388 ? -15.547 47.406 42.156 1 88.56 388 ARG A C 1
ATOM 3141 O O . ARG A 1 388 ? -16.047 47.938 41.156 1 88.56 388 ARG A O 1
ATOM 3148 N N . ILE A 1 389 ? -16.172 46.812 43.094 1 94.12 389 ILE A N 1
ATOM 3149 C CA . ILE A 1 389 ? -17.641 46.781 42.969 1 94.12 389 ILE A CA 1
ATOM 3150 C C . ILE A 1 389 ? -18.172 48.219 43.156 1 94.12 389 ILE A C 1
ATOM 3152 O O . ILE A 1 389 ? -19.156 48.594 42.5 1 94.12 389 ILE A O 1
ATOM 3156 N N . GLU A 1 390 ? -17.594 48.969 44.031 1 93.62 390 GLU A N 1
ATOM 3157 C CA . GLU A 1 390 ? -17.969 50.375 44.125 1 93.62 390 GLU A CA 1
ATOM 3158 C C . GLU A 1 390 ? -17.812 51.094 42.781 1 93.62 390 GLU A C 1
ATOM 3160 O O . GLU A 1 390 ? -18.641 51.906 42.406 1 93.62 390 GLU A O 1
ATOM 3165 N N . GLN A 1 391 ? -16.797 50.719 42.094 1 88.62 391 GLN A N 1
ATOM 3166 C CA . GLN A 1 391 ? -16.531 51.281 40.781 1 88.62 391 GLN A CA 1
ATOM 3167 C C . GLN A 1 391 ? -17.641 50.938 39.812 1 88.62 391 GLN A C 1
ATOM 3169 O O . GLN A 1 391 ? -18.062 51.75 39 1 88.62 391 GLN A O 1
ATOM 3174 N N . VAL A 1 392 ? -18.094 49.688 39.875 1 93.88 392 VAL A N 1
ATOM 3175 C CA . VAL A 1 392 ? -19.203 49.25 39.031 1 93.88 392 VAL A CA 1
ATOM 3176 C C . VAL A 1 392 ? -20.438 50.094 39.312 1 93.88 392 VAL A C 1
ATOM 3178 O O . VAL A 1 392 ? -21.062 50.625 38.375 1 93.88 392 VAL A O 1
ATOM 3181 N N . LEU A 1 393 ? -20.703 50.25 40.531 1 95.62 393 LEU A N 1
ATOM 3182 C CA . LEU A 1 393 ? -21.859 51 40.969 1 95.62 393 LEU A CA 1
ATOM 3183 C C . LEU A 1 393 ? -21.766 52.438 40.469 1 95.62 393 LEU A C 1
ATOM 3185 O O . LEU A 1 393 ? -22.734 53 39.938 1 95.62 393 LEU A O 1
ATOM 3189 N N . THR A 1 394 ? -20.625 53.031 40.688 1 92.5 394 THR A N 1
ATOM 3190 C CA . THR A 1 394 ? -20.406 54.438 40.281 1 92.5 394 THR A CA 1
ATOM 3191 C C . THR A 1 394 ? -20.562 54.594 38.781 1 92.5 394 THR A C 1
ATOM 3193 O O . THR A 1 394 ? -21.172 55.594 38.344 1 92.5 394 THR A O 1
ATOM 3196 N N . ASN A 1 395 ? -20.125 53.688 38.062 1 89.94 395 ASN A N 1
ATOM 3197 C CA . ASN A 1 395 ? -20.234 53.781 36.594 1 89.94 395 ASN A CA 1
ATOM 3198 C C . ASN A 1 395 ? -21.688 53.688 36.156 1 89.94 395 ASN A C 1
ATOM 3200 O O . ASN A 1 395 ? -22.109 54.438 35.25 1 89.94 395 ASN A O 1
ATOM 3204 N N . TYR A 1 396 ? -22.406 52.75 36.781 1 95.5 396 TYR A N 1
ATOM 3205 C CA . TYR A 1 396 ? -23.797 52.594 36.406 1 95.5 396 TYR A CA 1
ATOM 3206 C C . TYR A 1 396 ? -24.609 53.844 36.812 1 95.5 396 TYR A C 1
ATOM 3208 O O . TYR A 1 396 ? -25.453 54.312 36.062 1 95.5 396 TYR A O 1
ATOM 3216 N N . ILE A 1 397 ? -24.344 54.344 37.938 1 94.81 397 ILE A N 1
ATOM 3217 C CA . ILE A 1 397 ? -25.062 55.531 38.406 1 94.81 397 ILE A CA 1
ATOM 3218 C C . ILE A 1 397 ? -24.75 56.719 37.531 1 94.81 397 ILE A C 1
ATOM 3220 O O . ILE A 1 397 ? -25.656 57.469 37.125 1 94.81 397 ILE A O 1
ATOM 3224 N N . ASN A 1 398 ? -23.469 56.906 37.25 1 89.81 398 ASN A N 1
ATOM 3225 C CA . ASN A 1 398 ? -23.078 58 36.344 1 89.81 398 ASN A CA 1
ATOM 3226 C C . ASN A 1 398 ? -23.75 57.875 35 1 89.81 398 ASN A C 1
ATOM 3228 O O . ASN A 1 398 ? -24.203 58.844 34.406 1 89.81 398 ASN A O 1
ATOM 3232 N N . ASN A 1 399 ? -23.828 56.688 34.531 1 90.12 399 ASN A N 1
ATOM 3233 C CA . ASN A 1 399 ? -24.5 56.438 33.25 1 90.12 399 ASN A CA 1
ATOM 3234 C C . ASN A 1 399 ? -25.984 56.781 33.312 1 90.12 399 ASN A C 1
ATOM 3236 O O . ASN A 1 399 ? -26.516 57.375 32.375 1 90.12 399 ASN A O 1
ATOM 3240 N N . ALA A 1 400 ? -26.547 56.406 34.375 1 93.62 400 ALA A N 1
ATOM 3241 C CA . ALA A 1 400 ? -27.969 56.719 34.594 1 93.62 400 ALA A CA 1
ATOM 3242 C C . ALA A 1 400 ? -28.188 58.219 34.625 1 93.62 400 ALA A C 1
ATOM 3244 O O . ALA A 1 400 ? -29.141 58.719 33.969 1 93.62 400 ALA A O 1
ATOM 3245 N N . ILE A 1 401 ? -27.328 58.969 35.281 1 91.5 401 ILE A N 1
ATOM 3246 C CA . ILE A 1 401 ? -27.438 60.406 35.406 1 91.5 401 ILE A CA 1
ATOM 3247 C C . ILE A 1 401 ? -27.266 61.062 34.031 1 91.5 401 ILE A C 1
ATOM 3249 O O . ILE A 1 401 ? -28 62 33.688 1 91.5 401 ILE A O 1
ATOM 3253 N N . ASN A 1 402 ? -26.375 60.531 33.25 1 87.56 402 ASN A N 1
ATOM 3254 C CA . ASN A 1 402 ? -26.016 61.125 31.984 1 87.56 402 ASN A CA 1
ATOM 3255 C C . ASN A 1 402 ? -27.078 60.875 30.922 1 87.56 402 ASN A C 1
ATOM 3257 O O . ASN A 1 402 ? -27.234 61.656 29.984 1 87.56 402 ASN A O 1
ATOM 3261 N N . HIS A 1 403 ? -27.828 59.844 31.062 1 89.81 403 HIS A N 1
ATOM 3262 C CA . HIS A 1 403 ? -28.75 59.438 30 1 89.81 403 HIS A CA 1
ATOM 3263 C C . HIS A 1 403 ? -30.188 59.531 30.453 1 89.81 403 HIS A C 1
ATOM 3265 O O . HIS A 1 403 ? -31.094 59.062 29.766 1 89.81 403 HIS A O 1
ATOM 3271 N N . ILE A 1 404 ? -30.328 60.156 31.531 1 91.75 404 ILE A N 1
ATOM 3272 C CA . ILE A 1 404 ? -31.656 60.281 32.094 1 91.75 404 ILE A CA 1
ATOM 3273 C C . ILE A 1 404 ? -32.469 61.25 31.281 1 91.75 404 ILE A C 1
ATOM 3275 O O . ILE A 1 404 ? -31.953 62.219 30.734 1 91.75 404 ILE A O 1
ATOM 3279 N N . ASP A 1 405 ? -33.75 61.031 31.078 1 92.12 405 ASP A N 1
ATOM 3280 C CA . ASP A 1 405 ? -34.625 61.938 30.328 1 92.12 405 ASP A CA 1
ATOM 3281 C C . ASP A 1 405 ? -35.25 62.969 31.234 1 92.12 405 ASP A C 1
ATOM 3283 O O . ASP A 1 405 ? -34.75 63.25 32.312 1 92.12 405 ASP A O 1
ATOM 3287 N N . GLU A 1 406 ? -36.312 63.562 30.766 1 91.88 406 GLU A N 1
ATOM 3288 C CA . GLU A 1 406 ? -36.938 64.688 31.469 1 91.88 406 GLU A CA 1
ATOM 3289 C C . GLU A 1 406 ? -37.688 64.188 32.719 1 91.88 406 GLU A C 1
ATOM 3291 O O . GLU A 1 406 ? -37.938 64.938 33.625 1 91.88 406 GLU A O 1
ATOM 3296 N N . ASN A 1 407 ? -38.094 62.875 32.75 1 93.19 407 ASN A N 1
ATOM 3297 C CA . ASN A 1 407 ? -38.781 62.344 33.938 1 93.19 407 ASN A CA 1
ATOM 3298 C C . ASN A 1 407 ? -37.812 62.281 35.125 1 93.19 407 ASN A C 1
ATOM 3300 O O . ASN A 1 407 ? -38.25 62.344 36.281 1 93.19 407 ASN A O 1
ATOM 3304 N N . ARG A 1 408 ? -36.562 62.062 34.906 1 95.44 408 ARG A N 1
ATOM 3305 C CA . ARG A 1 408 ? -35.438 62.188 35.844 1 95.44 408 ARG A CA 1
ATOM 3306 C C . ARG A 1 408 ? -35.625 61.281 37.031 1 95.44 408 ARG A C 1
ATOM 3308 O O . ARG A 1 408 ? -35.562 61.719 38.188 1 95.44 408 ARG A O 1
ATOM 3315 N N . VAL A 1 409 ? -35.938 59.969 36.781 1 96.69 409 VAL A N 1
ATOM 3316 C CA . VAL A 1 409 ? -36.062 58.969 37.812 1 96.69 409 VAL A CA 1
ATOM 3317 C C . VAL A 1 409 ? -34.969 57.938 37.688 1 96.69 409 VAL A C 1
ATOM 3319 O O . VAL A 1 409 ? -34.688 57.438 36.594 1 96.69 409 VAL A O 1
ATOM 3322 N N . ILE A 1 410 ? -34.344 57.656 38.75 1 97.44 410 ILE A N 1
ATOM 3323 C CA . ILE A 1 410 ? -33.406 56.531 38.875 1 97.44 410 ILE A CA 1
ATOM 3324 C C . ILE A 1 410 ? -33.875 55.562 39.969 1 97.44 410 ILE A C 1
ATOM 3326 O O . ILE A 1 410 ? -34.25 55.969 41.062 1 97.44 410 ILE A O 1
ATOM 3330 N N . LYS A 1 411 ? -33.969 54.281 39.625 1 97.25 411 LYS A N 1
ATOM 3331 C CA . LYS A 1 411 ? -34.438 53.25 40.531 1 97.25 411 LYS A CA 1
ATOM 3332 C C . LYS A 1 411 ? -33.344 52.219 40.75 1 97.25 411 LYS A C 1
ATOM 3334 O O . LYS A 1 411 ? -32.75 51.719 39.781 1 97.25 411 LYS A O 1
ATOM 3339 N N . ILE A 1 412 ? -32.969 51.875 41.969 1 97.25 412 ILE A N 1
ATOM 3340 C CA . ILE A 1 412 ? -32 50.844 42.281 1 97.25 412 ILE A CA 1
ATOM 3341 C C . ILE A 1 412 ? -32.688 49.688 43.031 1 97.25 412 ILE A C 1
ATOM 3343 O O . ILE A 1 412 ? -33.375 49.906 44.031 1 97.25 412 ILE A O 1
ATOM 3347 N N . THR A 1 413 ? -32.56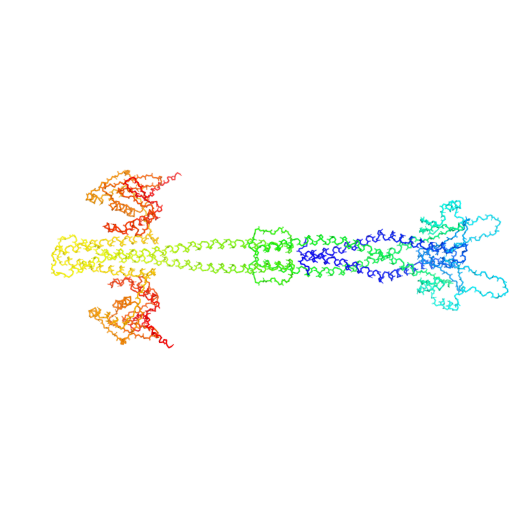2 48.5 42.5 1 95.88 413 THR A N 1
ATOM 3348 C CA . THR A 1 413 ? -33.188 47.312 43.094 1 95.88 413 THR A CA 1
ATOM 3349 C C . THR A 1 413 ? -32.156 46.188 43.281 1 95.88 413 THR A C 1
ATOM 3351 O O . THR A 1 413 ? -31.125 46.156 42.594 1 95.88 413 THR A O 1
ATOM 3354 N N . SER A 1 414 ? -32.344 45.438 44.25 1 94.06 414 SER A N 1
ATOM 3355 C CA . SER A 1 414 ? -31.547 44.219 44.469 1 94.06 414 SER A CA 1
ATOM 3356 C C . SER A 1 414 ? -32.438 43 44.594 1 94.06 414 SER A C 1
ATOM 3358 O O . SER A 1 414 ? -33.531 43.062 45.156 1 94.06 414 SER A O 1
ATOM 3360 N N . SER A 1 415 ? -31.969 41.969 43.906 1 91 415 SER A N 1
ATOM 3361 C CA . SER A 1 415 ? -32.688 40.719 44 1 91 415 SER A CA 1
ATOM 3362 C C . SER A 1 415 ? -31.719 39.562 44.219 1 91 415 SER A C 1
ATOM 3364 O O . SER A 1 415 ? -30.547 39.625 43.844 1 91 415 SER A O 1
ATOM 3366 N N . ILE A 1 416 ? -32.219 38.562 44.906 1 88.19 416 ILE A N 1
ATOM 3367 C CA . ILE A 1 416 ? -31.422 37.375 45.125 1 88.19 416 ILE A CA 1
ATOM 3368 C C . ILE A 1 416 ? -31.781 36.312 44.125 1 88.19 416 ILE A C 1
ATOM 3370 O O . ILE A 1 416 ? -32.969 36 43.906 1 88.19 416 ILE A O 1
ATOM 3374 N N . ASP A 1 417 ? -30.812 36 43.375 1 79.75 417 ASP A N 1
ATOM 3375 C CA . ASP A 1 417 ? -30.969 34.875 42.469 1 79.75 417 ASP A CA 1
ATOM 3376 C C . ASP A 1 417 ? -30.031 33.719 42.844 1 79.75 417 ASP A C 1
ATOM 3378 O O . ASP A 1 417 ? -28.859 33.719 42.438 1 79.75 417 ASP A O 1
ATOM 3382 N N . LYS A 1 418 ? -30.562 32.75 43.531 1 80.19 418 LYS A N 1
ATOM 3383 C CA . LYS A 1 418 ? -29.781 31.594 44 1 80.19 418 LYS A CA 1
ATOM 3384 C C . LYS A 1 418 ? -28.609 32.031 44.875 1 80.19 418 LYS A C 1
ATOM 3386 O O . LYS A 1 418 ? -28.797 32.656 45.906 1 80.19 418 LYS A O 1
ATOM 3391 N N . SER A 1 419 ? -27.25 31.719 44.281 1 87.31 419 SER A N 1
ATOM 3392 C CA . SER A 1 419 ? -26.047 32.031 45.062 1 87.31 419 SER A CA 1
ATOM 3393 C C . SER A 1 419 ? -25.453 33.375 44.688 1 87.31 419 SER A C 1
ATOM 3395 O O . SER A 1 419 ? -24.359 33.719 45.125 1 87.31 419 SER A O 1
ATOM 3397 N N . LYS A 1 420 ? -26.312 34.125 43.969 1 92 420 LYS A N 1
ATOM 3398 C CA . LYS A 1 420 ? -25.812 35.438 43.562 1 92 420 LYS A CA 1
ATOM 3399 C C . LYS A 1 420 ? -26.812 36.562 43.844 1 92 420 LYS A C 1
ATOM 3401 O O . LYS A 1 420 ? -28.016 36.281 43.938 1 92 420 LYS A O 1
ATOM 3406 N N . ILE A 1 421 ? -26.344 37.688 44.156 1 93.81 421 ILE A N 1
ATOM 3407 C CA . ILE A 1 421 ? -27.156 38.906 44.312 1 93.81 421 ILE A CA 1
ATOM 3408 C C . ILE A 1 421 ? -27.078 39.719 43.031 1 93.81 421 ILE A C 1
ATOM 3410 O O . ILE A 1 421 ? -25.984 39.969 42.5 1 93.81 421 ILE A O 1
ATOM 3414 N N . ARG A 1 422 ? -28.25 40.031 42.531 1 95.31 422 ARG A N 1
ATOM 3415 C CA . ARG A 1 422 ? -28.297 40.906 41.375 1 95.31 422 ARG A CA 1
ATOM 3416 C C . ARG A 1 422 ? -28.688 42.344 41.75 1 95.31 422 ARG A C 1
ATOM 3418 O O . ARG A 1 422 ? -29.688 42.531 42.469 1 95.31 422 ARG A O 1
ATOM 3425 N N . VAL A 1 423 ? -27.906 43.312 41.438 1 96.12 423 VAL A N 1
ATOM 3426 C CA . VAL A 1 423 ? -28.203 44.719 41.625 1 96.12 423 VAL A CA 1
ATOM 3427 C C . VAL A 1 423 ? -28.531 45.375 40.281 1 96.12 423 VAL A C 1
ATOM 3429 O O . VAL A 1 423 ? -27.797 45.219 39.281 1 96.12 423 VAL A O 1
ATOM 3432 N N . SER A 1 424 ? -29.688 46 40.219 1 96.62 424 SER A N 1
ATOM 3433 C CA . SER A 1 424 ? -30.125 46.656 38.969 1 96.62 424 SER A CA 1
ATOM 3434 C C . SER A 1 424 ? -30.297 48.156 39.156 1 96.62 424 SER A C 1
ATOM 3436 O O . SER A 1 424 ? -30.812 48.594 40.188 1 96.62 424 SER A O 1
ATOM 3438 N N . ILE A 1 425 ? -29.797 48.906 38.25 1 97.38 425 ILE A N 1
ATOM 3439 C CA . ILE A 1 425 ? -29.938 50.375 38.219 1 97.38 425 ILE A CA 1
ATOM 3440 C C . ILE A 1 425 ? -30.734 50.781 37 1 97.38 425 ILE A C 1
ATOM 3442 O O . ILE A 1 425 ? -30.266 50.656 35.875 1 97.38 425 ILE A O 1
ATOM 3446 N N . PHE A 1 426 ? -31.891 51.312 37.219 1 97 426 PHE A N 1
ATOM 3447 C CA . PHE A 1 426 ? -32.812 51.781 36.188 1 97 426 PHE A CA 1
ATOM 3448 C C . PHE A 1 426 ? -32.781 53.281 36.062 1 97 426 PHE A C 1
ATOM 3450 O O . PHE A 1 426 ? -32.75 54 37.094 1 97 426 PHE A O 1
ATOM 3457 N N . ASN A 1 427 ? -32.75 53.812 34.906 1 96.56 427 ASN A N 1
ATOM 3458 C CA . ASN A 1 427 ? -33 55.219 34.656 1 96.56 427 ASN A CA 1
ATOM 3459 C C . ASN A 1 427 ? -34.031 55.438 33.531 1 96.56 427 ASN A C 1
ATOM 3461 O O . ASN A 1 427 ? -34.062 54.656 32.562 1 96.56 427 ASN A O 1
ATOM 3465 N N . THR A 1 428 ? -34.844 56.469 33.719 1 95.75 428 THR A N 1
ATOM 3466 C CA . THR A 1 428 ? -35.75 56.844 32.625 1 95.75 428 THR A CA 1
ATOM 3467 C C . THR A 1 428 ? -34.969 57.406 31.438 1 95.75 428 THR A C 1
ATOM 3469 O O . THR A 1 428 ? -33.938 58.062 31.625 1 95.75 428 THR A O 1
ATOM 3472 N N . GLY A 1 429 ? -35.406 57.062 30.25 1 93 429 GLY A N 1
ATOM 3473 C CA . GLY A 1 429 ? -34.719 57.562 29.078 1 93 429 GLY A CA 1
ATOM 3474 C C . GLY A 1 429 ? -35.031 56.781 27.828 1 93 429 GLY A C 1
ATOM 3475 O O . GLY A 1 429 ? -35.938 55.938 27.812 1 93 429 GLY A O 1
ATOM 3476 N N . LYS A 1 430 ? -34.25 57.031 26.766 1 91.25 430 LYS A N 1
ATOM 3477 C CA . LYS A 1 430 ? -34.438 56.375 25.469 1 91.25 430 LYS A CA 1
ATOM 3478 C C . LYS A 1 430 ? -33.844 54.969 25.469 1 91.25 430 LYS A C 1
ATOM 3480 O O . LYS A 1 430 ? -32.812 54.719 26.109 1 91.25 430 LYS A O 1
ATOM 3485 N N . HIS A 1 431 ? -34.5 54.188 24.797 1 93.56 431 HIS A N 1
ATOM 3486 C CA . HIS A 1 431 ? -34 52.812 24.641 1 93.56 431 HIS A CA 1
ATOM 3487 C C . HIS A 1 431 ? -32.719 52.781 23.844 1 93.56 431 HIS A C 1
ATOM 3489 O O . HIS A 1 431 ? -32.5 53.625 22.969 1 93.56 431 HIS A O 1
ATOM 3495 N N . ILE A 1 432 ? -31.875 51.812 24.188 1 92.38 432 ILE A N 1
ATOM 3496 C CA . ILE A 1 432 ? -30.641 51.562 23.438 1 92.38 432 ILE A CA 1
ATOM 3497 C C . ILE A 1 432 ? -30.953 50.688 22.219 1 92.38 432 ILE A C 1
ATOM 3499 O O . ILE A 1 432 ? -31.609 49.656 22.328 1 92.38 432 ILE A O 1
ATOM 3503 N N . PRO A 1 433 ? -30.484 51.125 21.047 1 92.19 433 PRO A N 1
ATOM 3504 C CA . PRO A 1 433 ? -30.703 50.281 19.859 1 92.19 433 PRO A CA 1
ATOM 3505 C C . PRO A 1 433 ? -30.141 48.875 20.016 1 92.19 433 PRO A C 1
ATOM 3507 O O . PRO A 1 433 ? -29.078 48.688 20.625 1 92.19 433 PRO A O 1
ATOM 3510 N N . GLU A 1 434 ? -30.781 47.969 19.453 1 89.5 434 GLU A N 1
ATOM 3511 C CA . GLU A 1 434 ? -30.422 46.531 19.609 1 89.5 434 GLU A CA 1
ATOM 3512 C C . GLU A 1 434 ? -29.016 46.281 19.094 1 89.5 434 GLU A C 1
ATOM 3514 O O . GLU A 1 434 ? -28.266 45.5 19.703 1 89.5 434 GLU A O 1
ATOM 3519 N N . ASP A 1 435 ? -28.672 46.906 18.062 1 86.75 435 ASP A N 1
ATOM 3520 C CA . ASP A 1 435 ? -27.359 46.688 17.438 1 86.75 435 ASP A CA 1
ATOM 3521 C C . ASP A 1 435 ? -26.234 47.219 18.328 1 86.75 435 ASP A C 1
ATOM 3523 O O . ASP A 1 435 ? -25.094 46.781 18.203 1 86.75 435 ASP A O 1
ATOM 3527 N N . SER A 1 436 ? -26.594 48.062 19.281 1 87.81 436 SER A N 1
ATOM 3528 C CA . SER A 1 436 ? -25.578 48.719 20.125 1 87.81 436 SER A CA 1
ATOM 3529 C C . SER A 1 436 ? -25.422 47.969 21.438 1 87.81 436 SER A C 1
ATOM 3531 O O . SER A 1 436 ? -24.438 48.188 22.156 1 87.81 436 SER A O 1
ATOM 3533 N N . LEU A 1 437 ? -26.328 47.125 21.656 1 88.94 437 LEU A N 1
ATOM 3534 C CA . LEU A 1 437 ? -26.359 46.5 22.984 1 88.94 437 LEU A CA 1
ATOM 3535 C C . LEU A 1 437 ? -25.094 45.688 23.234 1 88.94 437 LEU A C 1
ATOM 3537 O O . LEU A 1 437 ? -24.547 45.719 24.344 1 88.94 437 LEU A O 1
ATOM 3541 N N . LYS A 1 438 ? -24.594 45.062 22.203 1 85.31 438 LYS A N 1
ATOM 3542 C CA . LYS A 1 438 ? -23.391 44.25 22.375 1 85.31 438 LYS A CA 1
ATOM 3543 C C . LYS A 1 438 ? -22.125 45.094 22.344 1 85.31 438 LYS A C 1
ATOM 3545 O O . LYS A 1 438 ? -21.156 44.781 23.031 1 85.31 438 LYS A O 1
ATOM 3550 N N . LYS A 1 439 ? -22.156 46.156 21.734 1 82.81 439 LYS A N 1
ATOM 3551 C CA . LYS A 1 439 ? -20.984 47 21.484 1 82.81 439 LYS A CA 1
ATOM 3552 C C . LYS A 1 439 ? -20.75 47.969 22.656 1 82.81 439 LYS A C 1
ATOM 3554 O O . LYS A 1 439 ? -19.656 48.5 22.797 1 82.81 439 LYS A O 1
ATOM 3559 N N . LEU A 1 440 ? -21.766 48.062 23.484 1 87.88 440 LEU A N 1
ATOM 3560 C CA . LEU A 1 440 ? -21.734 49 24.594 1 87.88 440 LEU A CA 1
ATOM 3561 C C . LEU A 1 440 ? -20.562 48.719 25.516 1 87.88 440 LEU A C 1
ATOM 3563 O O . LEU A 1 440 ? -20.062 49.625 26.188 1 87.88 440 LEU A O 1
ATOM 3567 N N . TRP A 1 441 ? -20.172 47.469 25.453 1 86.69 441 TRP A N 1
ATOM 3568 C CA . TRP A 1 441 ? -19.188 47.031 26.438 1 86.69 441 TRP A CA 1
ATOM 3569 C C . TRP A 1 441 ? -17.781 47.188 25.906 1 86.69 441 TRP A C 1
ATOM 3571 O O . TRP A 1 441 ? -16.797 46.938 26.609 1 86.69 441 TRP A O 1
ATOM 3581 N N . ASN A 1 442 ? -17.75 47.625 24.688 1 80.12 442 ASN A N 1
ATOM 3582 C CA . ASN A 1 442 ? -16.453 47.906 24.078 1 80.12 442 ASN A CA 1
ATOM 3583 C C . ASN A 1 442 ? -15.93 49.281 24.5 1 80.12 442 ASN A C 1
ATOM 3585 O O . ASN A 1 442 ? -16.703 50.219 24.672 1 80.12 442 ASN A O 1
ATOM 3589 N N . SER A 1 443 ? -14.617 49.312 24.703 1 74.56 443 SER A N 1
ATOM 3590 C CA . SER A 1 443 ? -13.984 50.562 25.078 1 74.56 443 SER A CA 1
ATOM 3591 C C . SER A 1 443 ? -14.25 51.656 24.031 1 74.56 443 SER A C 1
ATOM 3593 O O . SER A 1 443 ? -14.219 51.406 22.828 1 74.56 443 SER A O 1
ATOM 3595 N N . PHE A 1 444 ? -14.742 52.844 24.516 1 73.38 444 PHE A N 1
ATOM 3596 C CA . PHE A 1 444 ? -14.898 54.094 23.766 1 73.38 444 PHE A CA 1
ATOM 3597 C C . PHE A 1 444 ? -16.141 54.031 22.875 1 73.38 444 PHE A C 1
ATOM 3599 O O . PHE A 1 444 ? -16.297 54.812 21.953 1 73.38 444 PHE A O 1
ATOM 3606 N N . TYR A 1 445 ? -16.906 53 23.125 1 76.81 445 TYR A N 1
ATOM 3607 C CA . TYR A 1 445 ? -18.141 52.906 22.344 1 76.81 445 TYR A CA 1
ATOM 3608 C C . TYR A 1 445 ? -19.219 53.812 22.922 1 76.81 445 TYR A C 1
ATOM 3610 O O . TYR A 1 445 ? -19.406 53.875 24.141 1 76.81 445 TYR A O 1
ATOM 3618 N N . LYS A 1 446 ? -19.797 54.625 22 1 79 446 LYS A N 1
ATOM 3619 C CA . LYS A 1 446 ? -20.938 55.469 22.344 1 79 446 LYS A CA 1
ATOM 3620 C C . LYS A 1 446 ? -22.016 55.406 21.266 1 79 446 LYS A C 1
ATOM 3622 O O . LYS A 1 446 ? -21.719 55.312 20.078 1 79 446 LYS A O 1
ATOM 3627 N N . VAL A 1 447 ? -23.219 55.156 21.672 1 74.5 447 VAL A N 1
ATOM 3628 C CA . VAL A 1 447 ? -24.328 55.062 20.719 1 74.5 447 VAL A CA 1
ATOM 3629 C C . VAL A 1 447 ? -24.391 56.344 19.906 1 74.5 447 VAL A C 1
ATOM 3631 O O . VAL A 1 447 ? -24.516 56.312 18.672 1 74.5 447 VAL A O 1
ATOM 3634 N N . ASP A 1 448 ? -24.375 57.531 20.547 1 63.53 448 ASP A N 1
ATOM 3635 C CA . ASP A 1 448 ? -24.391 58.812 19.875 1 63.53 448 ASP A CA 1
ATOM 3636 C C . ASP A 1 448 ? -23.141 59.625 20.203 1 63.53 448 ASP A C 1
ATOM 3638 O O . ASP A 1 448 ? -23.016 60.188 21.297 1 63.53 448 ASP A O 1
ATOM 3642 N N . LYS A 1 449 ? -22 59.438 19.438 1 58.25 449 LYS A N 1
ATOM 3643 C CA . LYS A 1 449 ? -20.719 60.094 19.672 1 58.25 449 LYS A CA 1
ATOM 3644 C C . LYS A 1 449 ? -20.875 61.594 19.812 1 58.25 449 LYS A C 1
ATOM 3646 O O . LYS A 1 449 ? -20.203 62.219 20.641 1 58.25 449 LYS A O 1
ATOM 3651 N N . ALA A 1 450 ? -21.688 62.219 19.016 1 52.5 450 ALA A N 1
ATOM 3652 C CA . ALA A 1 450 ? -21.859 63.656 18.906 1 52.5 450 ALA A CA 1
ATOM 3653 C C . ALA A 1 450 ? -22.469 64.25 20.188 1 52.5 450 ALA A C 1
ATOM 3655 O O . ALA A 1 450 ? -22.016 65.25 20.688 1 52.5 450 ALA A O 1
ATOM 3656 N N . ARG A 1 451 ? -23.484 63.656 20.656 1 48.72 451 ARG A N 1
ATOM 3657 C CA . ARG A 1 451 ? -24.297 64.25 21.703 1 48.72 451 ARG A CA 1
ATOM 3658 C C . ARG A 1 451 ? -23.656 64.062 23.078 1 48.72 451 ARG A C 1
ATOM 3660 O O . ARG A 1 451 ? -23.812 64.938 23.953 1 48.72 451 ARG A O 1
ATOM 3667 N N . THR A 1 452 ? -22.906 63.062 23.234 1 51.41 452 THR A N 1
ATOM 3668 C CA . THR A 1 452 ? -22.531 62.719 24.609 1 51.41 452 THR A CA 1
ATOM 3669 C C . THR A 1 452 ? -21.188 63.344 24.969 1 51.41 452 THR A C 1
ATOM 3671 O O . THR A 1 452 ? -20.719 63.219 26.109 1 51.41 452 THR A O 1
ATOM 3674 N N . ARG A 1 453 ? -20.609 64 24.109 1 51.5 453 ARG A N 1
ATOM 3675 C CA . ARG A 1 453 ? -19.375 64.688 24.453 1 51.5 453 ARG A CA 1
ATOM 3676 C C . ARG A 1 453 ? -19.578 65.625 25.609 1 51.5 453 ARG A C 1
ATOM 3678 O O . ARG A 1 45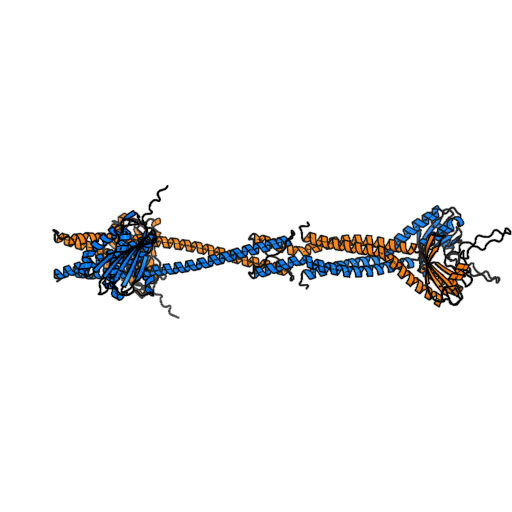3 ? -18.641 65.875 26.375 1 51.5 453 ARG A O 1
ATOM 3685 N N . ALA A 1 454 ? -20.828 66 25.781 1 48.66 454 ALA A N 1
ATOM 3686 C CA . ALA A 1 454 ? -21.125 67.062 26.75 1 48.66 454 ALA A CA 1
ATOM 3687 C C . ALA A 1 454 ? -21 66.5 28.172 1 48.66 454 ALA A C 1
ATOM 3689 O O . ALA A 1 454 ? -20.688 67.25 29.094 1 48.66 454 ALA A O 1
ATOM 3690 N N . TYR A 1 455 ? -21.312 65.25 28.328 1 49.12 455 TYR A N 1
ATOM 3691 C CA . TYR A 1 455 ? -21.422 64.812 29.719 1 49.12 455 TYR A CA 1
ATOM 3692 C C . TYR A 1 455 ? -20.172 64.062 30.156 1 49.12 455 TYR A C 1
ATOM 3694 O O . TYR A 1 455 ? -20.141 63.5 31.25 1 49.12 455 TYR A O 1
ATOM 3702 N N . GLY A 1 456 ? -19.016 64.25 29.469 1 55.72 456 GLY A N 1
ATOM 3703 C CA . GLY A 1 456 ? -17.703 63.906 29.953 1 55.72 456 GLY A CA 1
ATOM 3704 C C . GLY A 1 456 ? -17.422 62.406 29.875 1 55.72 456 GLY A C 1
ATOM 3705 O O . GLY A 1 456 ? -16.406 61.938 30.406 1 55.72 456 GLY A O 1
ATOM 3706 N N . GLY A 1 457 ? -18.375 61.562 29.406 1 63.59 457 GLY A N 1
ATOM 3707 C CA . GLY A 1 457 ? -18.031 60.156 29.453 1 63.59 457 GLY A CA 1
ATOM 3708 C C . GLY A 1 457 ? -17.266 59.688 28.234 1 63.59 457 GLY A C 1
ATOM 3709 O O . GLY A 1 457 ? -17.562 60.094 27.109 1 63.59 457 GLY A O 1
ATOM 3710 N N . TYR A 1 458 ? -16.141 59.125 28.453 1 64.81 458 TYR A N 1
ATOM 3711 C CA . TYR A 1 458 ? -15.25 58.719 27.375 1 64.81 458 TYR A CA 1
ATOM 3712 C C . TYR A 1 458 ? -15.625 57.344 26.844 1 64.81 458 TYR A C 1
ATOM 3714 O O . TYR A 1 458 ? -14.984 56.812 25.938 1 64.81 458 TYR A O 1
ATOM 3722 N N . GLY A 1 459 ? -16.766 56.812 27.391 1 76.62 459 GLY A N 1
ATOM 3723 C CA . GLY A 1 459 ? -17.188 55.5 26.969 1 76.62 459 GLY A CA 1
ATOM 3724 C C . GLY A 1 459 ? -16.312 54.406 27.5 1 76.62 459 GLY A C 1
ATOM 3725 O O . GLY A 1 459 ? -16.141 53.344 26.859 1 76.62 459 GLY A O 1
ATOM 3726 N N . LEU A 1 460 ? -15.711 54.594 28.578 1 80.25 460 LEU A N 1
ATOM 3727 C CA . LEU A 1 460 ? -14.844 53.594 29.188 1 80.25 460 LEU A CA 1
ATOM 3728 C C . LEU A 1 460 ? -15.531 52.938 30.391 1 80.25 460 LEU A C 1
ATOM 3730 O O . LEU A 1 460 ? -15.102 51.875 30.859 1 80.25 460 LEU A O 1
ATOM 3734 N N . GLY A 1 461 ? -16.594 53.594 30.812 1 84.94 461 GLY A N 1
ATOM 3735 C CA . GLY A 1 461 ? -17.234 53.125 32.031 1 84.94 461 GLY A CA 1
ATOM 3736 C C . GLY A 1 461 ? -17.75 51.719 31.953 1 84.94 461 GLY A C 1
ATOM 3737 O O . GLY A 1 461 ? -17.453 50.875 32.812 1 84.94 461 GLY A O 1
ATOM 3738 N N . LEU A 1 462 ? -18.438 51.438 30.875 1 89.69 462 LEU A N 1
ATOM 3739 C CA . LEU A 1 462 ? -19.078 50.156 30.766 1 89.69 462 LEU A CA 1
ATOM 3740 C C . LEU A 1 462 ? -18.047 49.062 30.453 1 89.69 462 LEU A C 1
ATOM 3742 O O . LEU A 1 462 ? -18.234 47.906 30.828 1 89.69 462 LEU A O 1
ATOM 3746 N N . SER A 1 463 ? -17.016 49.438 29.719 1 86.81 463 SER A N 1
ATOM 3747 C CA . SER A 1 463 ? -15.953 48.469 29.453 1 86.81 463 SER A CA 1
ATOM 3748 C C . SER A 1 463 ? -15.234 48.094 30.75 1 86.81 463 SER A C 1
ATOM 3750 O O . SER A 1 463 ? -14.805 46.938 30.906 1 86.81 463 SER A O 1
ATOM 3752 N N . ILE A 1 464 ? -15.117 49.031 31.656 1 82.69 464 ILE A N 1
ATOM 3753 C CA . ILE A 1 464 ? -14.523 48.75 32.969 1 82.69 464 ILE A CA 1
ATOM 3754 C C . ILE A 1 464 ? -15.414 47.812 33.75 1 82.69 464 ILE A C 1
ATOM 3756 O O . ILE A 1 464 ? -14.93 46.875 34.375 1 82.69 464 ILE A O 1
ATOM 3760 N N . VAL A 1 465 ? -16.703 48.062 33.688 1 91.56 465 VAL A N 1
ATOM 3761 C CA . VAL A 1 465 ? -17.656 47.156 34.344 1 91.56 465 VAL A CA 1
ATOM 3762 C C . VAL A 1 465 ? -17.484 45.75 33.812 1 91.56 465 VAL A C 1
ATOM 3764 O O . VAL A 1 465 ? -17.406 44.781 34.625 1 91.56 465 VAL A O 1
ATOM 3767 N N . LYS A 1 466 ? -17.484 45.625 32.562 1 90.94 466 LYS A N 1
ATOM 3768 C CA . LYS A 1 466 ? -17.281 44.344 31.938 1 90.94 466 LYS A CA 1
ATOM 3769 C C . LYS A 1 466 ? -16.016 43.656 32.469 1 90.94 466 LYS A C 1
ATOM 3771 O O . LYS A 1 466 ? -16.031 42.5 32.844 1 90.94 466 LYS A O 1
ATOM 3776 N N . ALA A 1 467 ? -14.883 44.281 32.5 1 83.31 467 ALA A N 1
ATOM 3777 C CA . ALA A 1 467 ? -13.594 43.75 32.906 1 83.31 467 ALA A CA 1
ATOM 3778 C C . ALA A 1 467 ? -13.648 43.281 34.375 1 83.31 467 ALA A C 1
ATOM 3780 O O . ALA A 1 467 ? -13.141 42.219 34.719 1 83.31 467 ALA A O 1
ATOM 3781 N N . ILE A 1 468 ? -14.266 44.094 35.219 1 88 468 ILE A N 1
ATOM 3782 C CA . ILE A 1 468 ? -14.375 43.781 36.625 1 88 468 ILE A CA 1
ATOM 3783 C C . ILE A 1 468 ? -15.227 42.531 36.844 1 88 468 ILE A C 1
ATOM 3785 O O . ILE A 1 468 ? -14.859 41.656 37.594 1 88 468 ILE A O 1
ATOM 3789 N N . GLN A 1 469 ? -16.297 42.562 36.125 1 92.25 469 GLN A N 1
ATOM 3790 C CA . GLN A 1 469 ? -17.203 41.438 36.25 1 92.25 469 GLN A CA 1
ATOM 3791 C C . GLN A 1 469 ? -16.594 40.156 35.719 1 92.25 469 GLN A C 1
ATOM 3793 O O . GLN A 1 469 ? -16.812 39.062 36.25 1 92.25 469 GLN A O 1
ATOM 3798 N N . ASP A 1 470 ? -15.891 40.25 34.688 1 87.62 470 ASP A N 1
ATOM 3799 C CA . ASP A 1 470 ? -15.18 39.094 34.125 1 87.62 470 ASP A CA 1
ATOM 3800 C C . ASP A 1 470 ? -14.188 38.531 35.156 1 87.62 470 ASP A C 1
ATOM 3802 O O . ASP A 1 470 ? -14.07 37.312 35.281 1 87.62 470 ASP A O 1
ATOM 3806 N N . LEU A 1 471 ? -13.477 39.375 35.812 1 84.75 471 LEU A N 1
ATOM 3807 C CA . LEU A 1 471 ? -12.523 38.969 36.844 1 84.75 471 LEU A CA 1
ATOM 3808 C C . LEU A 1 471 ? -13.242 38.281 38 1 84.75 471 LEU A C 1
ATOM 3810 O O . LEU A 1 471 ? -12.695 37.375 38.625 1 84.75 471 LEU A O 1
ATOM 3814 N N . HIS A 1 472 ? -14.398 38.812 38.281 1 90.62 472 HIS A N 1
ATOM 3815 C CA . HIS A 1 472 ? -15.203 38.25 39.344 1 90.62 472 HIS A CA 1
ATOM 3816 C C . HIS A 1 472 ? -15.93 37 38.875 1 90.62 472 HIS A C 1
ATOM 3818 O O . HIS A 1 472 ? -16.562 36.312 39.688 1 90.62 472 HIS A O 1
ATOM 3824 N N . LYS A 1 473 ? -15.859 36.688 37.562 1 90.19 473 LYS A N 1
ATOM 3825 C CA . LYS A 1 473 ? -16.625 35.594 36.969 1 90.19 473 LYS A CA 1
ATOM 3826 C C . LYS A 1 473 ? -18.109 35.719 37.281 1 90.19 473 LYS A C 1
ATOM 3828 O O . LYS A 1 473 ? -18.75 34.75 37.719 1 90.19 473 LYS A O 1
ATOM 3833 N N . SER A 1 474 ? -18.578 36.938 37.25 1 92.94 474 SER A N 1
ATOM 3834 C CA . SER A 1 474 ? -19.969 37.25 37.562 1 92.94 474 SER A CA 1
ATOM 3835 C C . SER A 1 474 ? -20.656 37.906 36.344 1 92.94 474 SER A C 1
ATOM 3837 O O . SER A 1 474 ? -19.984 38.469 35.5 1 92.94 474 SER A O 1
ATOM 3839 N N . GLY A 1 475 ? -21.938 37.844 36.344 1 94.44 475 GLY A N 1
ATOM 3840 C CA . GLY A 1 475 ? -22.719 38.312 35.219 1 94.44 475 GLY A CA 1
ATOM 3841 C C . GLY A 1 475 ? -22.922 39.812 35.25 1 94.44 475 GLY A C 1
ATOM 3842 O O . GLY A 1 475 ? -22.828 40.438 36.281 1 94.44 475 GLY A O 1
ATOM 3843 N N . TYR A 1 476 ? -23.125 40.438 34.094 1 95.62 476 TYR A N 1
ATOM 3844 C CA . TYR A 1 476 ? -23.484 41.812 33.844 1 95.62 476 TYR A CA 1
ATOM 3845 C C . TYR A 1 476 ? -24.344 41.969 32.625 1 95.62 476 TYR A C 1
ATOM 3847 O O . TYR A 1 476 ? -24.391 41.094 31.766 1 95.62 476 TYR A O 1
ATOM 3855 N N . GLY A 1 477 ? -25.078 43.094 32.562 1 95.06 477 GLY A N 1
ATOM 3856 C CA . GLY A 1 477 ? -25.891 43.281 31.359 1 95.06 477 GLY A CA 1
ATOM 3857 C C . GLY A 1 477 ? -26.719 44.531 31.375 1 95.06 477 GLY A C 1
ATOM 3858 O O . GLY A 1 477 ? -26.562 45.375 32.281 1 95.06 477 GLY A O 1
ATOM 3859 N N . VAL A 1 478 ? -27.438 44.719 30.281 1 95.88 478 VAL A N 1
ATOM 3860 C CA . VAL A 1 478 ? -28.328 45.875 30.094 1 95.88 478 VAL A CA 1
ATOM 3861 C C . VAL A 1 478 ? -29.625 45.406 29.422 1 95.88 478 VAL A C 1
ATOM 3863 O O . VAL A 1 478 ? -29.625 44.469 28.609 1 95.88 478 VAL A O 1
ATOM 3866 N N . GLU A 1 479 ? -30.75 45.906 29.859 1 94.88 479 GLU A N 1
ATOM 3867 C CA . GLU A 1 479 ? -32.062 45.594 29.25 1 94.88 479 GLU A CA 1
ATOM 3868 C C . GLU A 1 479 ? -32.875 46.875 29.062 1 94.88 479 GLU A C 1
ATOM 3870 O O . GLU A 1 479 ? -32.875 47.75 29.922 1 94.88 479 GLU A O 1
ATOM 3875 N N . ASN A 1 480 ? -33.406 46.938 27.859 1 95.25 480 ASN A N 1
ATOM 3876 C CA . ASN A 1 480 ? -34.438 47.969 27.641 1 95.25 480 ASN A CA 1
ATOM 3877 C C . ASN A 1 480 ? -35.719 47.625 28.359 1 95.25 480 ASN A C 1
ATOM 3879 O O . ASN A 1 480 ? -36.281 46.531 28.156 1 95.25 480 ASN A O 1
ATOM 3883 N N . VAL A 1 481 ? -36.156 48.406 29.219 1 94.38 481 VAL A N 1
ATOM 3884 C CA . VAL A 1 481 ? -37.406 48.188 29.953 1 94.38 481 VAL A CA 1
ATOM 3885 C C . VAL A 1 481 ? -38.375 49.344 29.672 1 94.38 481 VAL A C 1
ATOM 3887 O O . VAL A 1 481 ? -38 50.312 29 1 94.38 481 VAL A O 1
ATOM 3890 N N . GLU A 1 482 ? -39.562 49.156 30.203 1 90.56 482 GLU A N 1
ATOM 3891 C CA . GLU A 1 482 ? -40.594 50.188 29.969 1 90.56 482 GLU A CA 1
ATOM 3892 C C . GLU A 1 482 ? -40.156 51.562 30.453 1 90.56 482 GLU A C 1
ATOM 3894 O O . GLU A 1 482 ? -39.719 51.688 31.609 1 90.56 482 GLU A O 1
ATOM 3899 N N . SER A 1 483 ? -40.094 52.5 29.656 1 91.31 483 SER A N 1
ATOM 3900 C CA . SER A 1 483 ? -39.844 53.906 29.938 1 91.31 483 SER A CA 1
ATOM 3901 C C . SER A 1 483 ? -38.375 54.188 30.219 1 91.31 483 SER A C 1
ATOM 3903 O O . SER A 1 483 ? -38.031 55.219 30.781 1 91.31 483 SER A O 1
ATOM 3905 N N . GLY A 1 484 ? -37.531 53.156 29.984 1 95.5 484 GLY A N 1
ATOM 3906 C CA . GLY A 1 484 ? -36.125 53.438 30.203 1 95.5 484 GLY A CA 1
ATOM 3907 C C . GLY A 1 484 ? -35.219 52.25 29.984 1 95.5 484 GLY A C 1
ATOM 3908 O O . GLY A 1 484 ? -35.5 51.406 29.141 1 95.5 484 GLY A O 1
ATOM 3909 N N . VAL A 1 485 ? -34.031 52.281 30.625 1 96.19 485 VAL A N 1
ATOM 3910 C CA . VAL A 1 485 ? -33 51.25 30.484 1 96.19 485 VAL A CA 1
ATOM 3911 C C . VAL A 1 485 ? -32.531 50.812 31.875 1 96.19 485 VAL A C 1
ATOM 3913 O O . VAL A 1 485 ? -32.469 51.625 32.812 1 96.19 485 VAL A O 1
ATOM 3916 N N . SER A 1 486 ? -32.281 49.562 31.969 1 96.81 486 SER A N 1
ATOM 3917 C CA . SER A 1 486 ? -31.812 49 33.219 1 96.81 486 SER A CA 1
ATOM 3918 C C . SER A 1 486 ? -30.484 48.281 33.062 1 96.81 486 SER A C 1
ATOM 3920 O O . SER A 1 486 ? -30.375 47.312 32.281 1 96.81 486 SER A O 1
ATOM 3922 N N . PHE A 1 487 ? -29.484 48.75 33.781 1 97.38 487 PHE A N 1
ATOM 3923 C CA . PHE A 1 487 ? -28.188 48.062 33.844 1 97.38 487 PHE A CA 1
ATOM 3924 C C . PHE A 1 487 ? -28.109 47.219 35.125 1 97.38 487 PHE A C 1
ATOM 3926 O O . PHE A 1 487 ? -28.594 47.625 36.156 1 97.38 487 PHE A O 1
ATOM 3933 N N . TRP A 1 488 ? -27.484 46.062 34.969 1 96.81 488 TRP A N 1
ATOM 3934 C CA . TRP A 1 488 ? -27.438 45.188 36.156 1 96.81 488 TRP A CA 1
ATOM 3935 C C . TRP A 1 488 ? -26.094 44.469 36.25 1 96.81 488 TRP A C 1
ATOM 3937 O O . TRP A 1 488 ? -25.406 44.312 35.219 1 96.81 488 TRP A O 1
ATOM 3947 N N . PHE A 1 489 ? -25.703 44.031 37.469 1 97.19 489 PHE A N 1
ATOM 3948 C CA . PHE A 1 489 ? -24.547 43.156 37.719 1 97.19 489 PHE A CA 1
ATOM 3949 C C . PHE A 1 489 ? -24.844 42.188 38.844 1 97.19 489 PHE A C 1
ATOM 3951 O O . PHE A 1 489 ? -25.75 42.406 39.656 1 97.19 489 PHE A O 1
ATOM 3958 N N . GLU A 1 490 ? -24.109 41.125 38.781 1 96.06 490 GLU A N 1
ATOM 3959 C CA . GLU A 1 490 ? -24.25 40.062 39.812 1 96.06 490 GLU A CA 1
ATOM 3960 C C . GLU A 1 490 ? -22.984 39.938 40.656 1 96.06 490 GLU A C 1
ATOM 3962 O O . GLU A 1 490 ? -21.875 40.25 40.188 1 96.06 490 GLU A O 1
ATOM 3967 N N . ILE A 1 491 ? -23.156 39.5 41.875 1 94.81 491 ILE A N 1
ATOM 3968 C CA . ILE A 1 491 ? -22.031 39.219 42.75 1 94.81 491 ILE A CA 1
ATOM 3969 C C . ILE A 1 491 ? -22.344 38.031 43.656 1 94.81 491 ILE A C 1
ATOM 3971 O O . ILE A 1 491 ? -23.5 37.844 44.062 1 94.81 491 ILE A O 1
ATOM 3975 N N . GLY A 1 492 ? -21.328 37.156 43.875 1 92.69 492 GLY A N 1
ATOM 3976 C CA . GLY A 1 492 ? -21.516 35.938 44.625 1 92.69 492 GLY A CA 1
ATOM 3977 C C . GLY A 1 492 ? -21.766 36.219 46.094 1 92.69 492 GLY A C 1
ATOM 3978 O O . GLY A 1 492 ? -21.141 37.094 46.688 1 92.69 492 GLY A O 1
ATOM 3979 N N . LYS A 1 493 ? -22.656 35.406 46.656 1 88.31 493 LYS A N 1
ATOM 3980 C CA . LYS A 1 493 ? -22.922 35.438 48.094 1 88.31 493 LYS A CA 1
ATOM 3981 C C . LYS A 1 493 ? -21.844 34.688 48.875 1 88.31 493 LYS A C 1
ATOM 3983 O O . LYS A 1 493 ? -21.141 33.844 48.312 1 88.31 493 LYS A O 1
ATOM 3988 N N . LYS A 1 494 ? -21.594 35.156 50.062 1 79.06 494 LYS A N 1
ATOM 3989 C CA . LYS A 1 494 ? -20.719 34.406 50.938 1 79.06 494 LYS A CA 1
ATOM 3990 C C . LYS A 1 494 ? -21.141 32.938 51 1 79.06 494 LYS A C 1
ATOM 3992 O O . LYS A 1 494 ? -22.328 32.625 51.125 1 79.06 494 LYS A O 1
ATOM 3997 N N . LYS A 1 495 ? -20.25 31.969 50.438 1 59.28 495 LYS A N 1
ATOM 3998 C CA . LYS A 1 495 ? -20.562 30.562 50.656 1 59.28 495 LYS A CA 1
ATOM 3999 C C . LYS A 1 495 ? -20.781 30.281 52.156 1 59.28 495 LYS A C 1
ATOM 4001 O O . LYS A 1 495 ? -19.984 30.688 53 1 59.28 495 LYS A O 1
ATOM 4006 N N . SER A 1 496 ? -21.953 30.266 52.531 1 51.88 496 SER A N 1
ATOM 4007 C CA . SER A 1 496 ? -22.109 29.672 53.875 1 51.88 496 SER A CA 1
ATOM 4008 C C . SER A 1 496 ? -21.219 28.453 54.031 1 51.88 496 SER A C 1
ATOM 4010 O O . SER A 1 496 ? -21.047 27.672 53.125 1 51.88 496 SER A O 1
ATOM 4012 N N . LYS A 1 497 ? -20.125 28.516 54.812 1 42.03 497 LYS A N 1
ATOM 4013 C CA . LYS A 1 497 ? -19.469 27.281 55.25 1 42.03 497 LYS A CA 1
ATOM 4014 C C . LYS A 1 497 ? -20.484 26.141 55.406 1 42.03 497 LYS A C 1
ATOM 4016 O O . LYS A 1 497 ? -21.469 26.281 56.125 1 42.03 497 LYS A O 1
ATOM 4021 N N . ASP A 1 498 ? -20.688 25.438 54.469 1 38.19 498 ASP A N 1
ATOM 4022 C CA . ASP A 1 498 ? -21.281 24.188 54.906 1 38.19 498 ASP A CA 1
ATOM 4023 C C . ASP A 1 498 ? -20.734 23.75 56.281 1 38.19 498 ASP A C 1
ATOM 4025 O O . ASP A 1 498 ? -19.516 23.719 56.469 1 38.19 498 ASP A O 1
ATOM 4029 N N . LEU A 1 499 ? -21.516 23.875 57.375 1 32.94 499 LEU A N 1
ATOM 4030 C CA . LEU A 1 499 ? -21.281 23.062 58.562 1 32.94 499 LEU A CA 1
ATOM 4031 C C . LEU A 1 499 ? -20.922 21.641 58.156 1 32.94 499 LEU A C 1
ATOM 4033 O O . LEU A 1 499 ? -21.672 20.953 57.469 1 32.94 499 LEU A O 1
ATOM 4037 N N . THR A 1 500 ? -19.656 21.297 57.875 1 30.81 500 THR A N 1
ATOM 4038 C CA . THR A 1 500 ? -19.281 19.906 58.094 1 30.81 500 THR A CA 1
ATOM 4039 C C . THR A 1 500 ? -20.016 19.359 59.312 1 30.81 500 THR A C 1
ATOM 4041 O O . THR A 1 500 ? -19.828 19.828 60.438 1 30.81 500 THR A O 1
ATOM 4044 N N . THR A 1 501 ? -21.297 18.969 59.094 1 24.62 501 THR A N 1
ATOM 4045 C CA . THR A 1 501 ? -21.547 17.719 59.844 1 24.62 501 THR A CA 1
ATOM 4046 C C . THR A 1 501 ? -20.672 16.594 59.281 1 24.62 501 THR A C 1
ATOM 4048 O O . THR A 1 501 ? -20.484 16.469 58.094 1 24.62 501 THR A O 1
ATOM 4051 N N . MET B 1 1 ? 2.428 -24.594 8.531 1 51.75 1 MET B N 1
ATOM 4052 C CA . MET B 1 1 ? 1.754 -23.844 7.473 1 51.75 1 MET B CA 1
ATOM 4053 C C . MET B 1 1 ? 2.76 -23.047 6.648 1 51.75 1 MET B C 1
ATOM 4055 O O . MET B 1 1 ? 3.688 -22.453 7.199 1 51.75 1 MET B O 1
ATOM 4059 N N . ILE B 1 2 ? 2.869 -23.281 5.438 1 63.94 2 ILE B N 1
ATOM 4060 C CA . ILE B 1 2 ? 3.889 -22.688 4.582 1 63.94 2 ILE B CA 1
ATOM 4061 C C . ILE B 1 2 ? 3.727 -21.172 4.586 1 63.94 2 ILE B C 1
ATOM 4063 O O . ILE B 1 2 ? 2.666 -20.641 4.227 1 63.94 2 ILE B O 1
ATOM 4067 N N . LYS B 1 3 ? 4.703 -20.531 5.094 1 77.06 3 LYS B N 1
ATOM 4068 C CA . LYS B 1 3 ? 4.645 -19.109 5.379 1 77.06 3 LYS B CA 1
ATOM 4069 C C . LYS B 1 3 ? 5.082 -18.281 4.168 1 77.06 3 LYS B C 1
ATOM 4071 O O . LYS B 1 3 ? 4.789 -17.094 4.082 1 77.06 3 LYS B O 1
ATOM 4076 N N . SER B 1 4 ? 5.617 -19 3.145 1 88.75 4 SER B N 1
ATOM 4077 C CA . SER B 1 4 ? 6.109 -18.234 1.998 1 88.75 4 SER B CA 1
ATOM 4078 C C . SER B 1 4 ? 5.227 -18.453 0.773 1 88.75 4 SER B C 1
ATOM 4080 O O . SER B 1 4 ? 4.875 -19.578 0.446 1 88.75 4 SER B O 1
ATOM 4082 N N . ILE B 1 5 ? 4.77 -17.406 0.163 1 89.88 5 ILE B N 1
ATOM 4083 C CA . ILE B 1 5 ? 3.943 -17.484 -1.037 1 89.88 5 ILE B CA 1
ATOM 4084 C C . ILE B 1 5 ? 4.707 -18.203 -2.143 1 89.88 5 ILE B C 1
ATOM 4086 O O . ILE B 1 5 ? 4.113 -18.938 -2.947 1 89.88 5 ILE B O 1
ATOM 4090 N N . ARG B 1 6 ? 6.031 -18.031 -2.102 1 91.56 6 ARG B N 1
ATOM 4091 C CA . ARG B 1 6 ? 6.883 -18.734 -3.061 1 91.56 6 ARG B CA 1
ATOM 4092 C C . ARG B 1 6 ? 6.816 -20.25 -2.854 1 91.56 6 ARG B C 1
ATOM 4094 O O . ARG B 1 6 ? 6.645 -21 -3.812 1 91.56 6 ARG B O 1
ATOM 4101 N N . ALA B 1 7 ? 6.918 -20.641 -1.636 1 93.06 7 ALA B N 1
ATOM 4102 C CA . ALA B 1 7 ? 6.855 -22.047 -1.295 1 93.06 7 ALA B CA 1
ATOM 4103 C C . ALA B 1 7 ? 5.473 -22.625 -1.584 1 93.06 7 ALA B C 1
ATOM 4105 O O . ALA B 1 7 ? 5.348 -23.766 -2.045 1 93.06 7 ALA B O 1
ATOM 4106 N N . LYS B 1 8 ? 4.457 -21.844 -1.373 1 90.06 8 LYS B N 1
ATOM 4107 C CA . LYS B 1 8 ? 3.094 -22.297 -1.628 1 90.06 8 LYS B CA 1
ATOM 4108 C C . LYS B 1 8 ? 2.867 -22.547 -3.117 1 90.06 8 LYS B C 1
ATOM 4110 O O . LYS B 1 8 ? 2.303 -23.578 -3.5 1 90.06 8 LYS B O 1
ATOM 4115 N N . LEU B 1 9 ? 3.355 -21.562 -3.883 1 91.75 9 LEU B N 1
ATOM 4116 C CA . LEU B 1 9 ? 3.209 -21.688 -5.328 1 91.75 9 LEU B CA 1
ATOM 4117 C C . LEU B 1 9 ? 4.016 -22.875 -5.848 1 91.75 9 LEU B C 1
ATOM 4119 O O . LEU B 1 9 ? 3.51 -23.672 -6.641 1 91.75 9 LEU B O 1
ATOM 4123 N N . PHE B 1 10 ? 5.246 -23.094 -5.367 1 93.5 10 PHE B N 1
ATOM 4124 C CA . PHE B 1 10 ? 6.117 -24.203 -5.742 1 93.5 10 PHE B CA 1
ATOM 4125 C C . PHE B 1 10 ? 5.48 -25.531 -5.379 1 93.5 10 PHE B C 1
ATOM 4127 O O . PHE B 1 10 ? 5.43 -26.453 -6.203 1 93.5 10 PHE B O 1
ATOM 4134 N N . MET B 1 11 ? 5.012 -25.641 -4.172 1 91.94 11 MET B N 1
ATOM 4135 C CA . MET B 1 11 ? 4.406 -26.875 -3.688 1 91.94 11 MET B CA 1
ATOM 4136 C C . MET B 1 11 ? 3.166 -27.234 -4.504 1 91.94 11 MET B C 1
ATOM 4138 O O . MET B 1 11 ? 2.939 -28.406 -4.816 1 91.94 11 MET B O 1
ATOM 4142 N N . PHE B 1 12 ? 2.41 -26.25 -4.852 1 89.44 12 PHE B N 1
ATOM 4143 C CA . PHE B 1 12 ? 1.194 -26.516 -5.609 1 89.44 12 PHE B CA 1
ATOM 4144 C C . PHE B 1 12 ? 1.529 -27.031 -7.004 1 89.44 12 PHE B C 1
ATOM 4146 O O . PHE B 1 12 ? 0.944 -28.016 -7.465 1 89.44 12 PHE B O 1
ATOM 4153 N N . ILE B 1 13 ? 2.473 -26.344 -7.648 1 90.38 13 ILE B N 1
ATOM 4154 C CA . ILE B 1 13 ? 2.828 -26.75 -9.008 1 90.38 13 ILE B CA 1
ATOM 4155 C C . ILE B 1 13 ? 3.42 -28.156 -8.992 1 90.38 13 ILE B C 1
ATOM 4157 O O . ILE B 1 13 ? 3.074 -28.984 -9.828 1 90.38 13 ILE B O 1
ATOM 4161 N N . THR B 1 14 ? 4.25 -28.406 -7.996 1 92.25 14 THR B N 1
ATOM 4162 C CA . THR B 1 14 ? 4.871 -29.719 -7.879 1 92.25 14 THR B CA 1
ATOM 4163 C C . THR B 1 14 ? 3.828 -30.797 -7.57 1 92.25 14 THR B C 1
ATOM 4165 O O . THR B 1 14 ? 3.867 -31.891 -8.133 1 92.25 14 THR B O 1
ATOM 4168 N N . LEU B 1 15 ? 2.908 -30.469 -6.723 1 91.12 15 LEU B N 1
ATOM 4169 C CA . LEU B 1 15 ? 1.84 -31.391 -6.383 1 91.12 15 LEU B CA 1
ATOM 4170 C C . LEU B 1 15 ? 0.964 -31.688 -7.594 1 91.12 15 LEU B C 1
ATOM 4172 O O . LEU B 1 15 ? 0.543 -32.844 -7.801 1 91.12 15 LEU B O 1
ATOM 4176 N N . LEU B 1 16 ? 0.684 -30.688 -8.336 1 88.62 16 LEU B N 1
ATOM 4177 C CA . LEU B 1 16 ? -0.096 -30.859 -9.555 1 88.62 16 LEU B CA 1
ATOM 4178 C C . LEU B 1 16 ? 0.625 -31.797 -10.531 1 88.62 16 LEU B C 1
ATOM 4180 O O . LEU B 1 16 ? -0.001 -32.656 -11.156 1 88.62 16 LEU B O 1
ATOM 4184 N N . LEU B 1 17 ? 1.947 -31.578 -10.625 1 89 17 LEU B N 1
ATOM 4185 C CA . LEU B 1 17 ? 2.762 -32.438 -11.5 1 89 17 LEU B CA 1
ATOM 4186 C C . LEU B 1 17 ? 2.725 -33.875 -11.047 1 89 17 LEU B C 1
ATOM 4188 O O . LEU B 1 17 ? 2.545 -34.781 -11.867 1 89 17 LEU B O 1
ATOM 4192 N N . ILE B 1 18 ? 2.887 -34.094 -9.781 1 92.94 18 ILE B N 1
ATOM 4193 C CA . ILE B 1 18 ? 2.865 -35.438 -9.219 1 92.94 18 ILE B CA 1
ATOM 4194 C C . ILE B 1 18 ? 1.49 -36.062 -9.43 1 92.94 18 ILE B C 1
ATOM 4196 O O . ILE B 1 18 ? 1.388 -37.219 -9.812 1 92.94 18 ILE B O 1
ATOM 4200 N N . CYS B 1 19 ? 0.453 -35.281 -9.258 1 91.88 19 CYS B N 1
ATOM 4201 C CA . CYS B 1 19 ? -0.911 -35.781 -9.438 1 91.88 19 CYS B CA 1
ATOM 4202 C C . CYS B 1 19 ? -1.152 -36.188 -10.883 1 91.88 19 CYS B C 1
ATOM 4204 O O . CYS B 1 19 ? -1.737 -37.25 -11.133 1 91.88 19 CYS B O 1
ATOM 4206 N N . PHE B 1 20 ? -0.65 -35.438 -11.789 1 89.62 20 PHE B N 1
ATOM 4207 C CA . PHE B 1 20 ? -0.872 -35.719 -13.195 1 89.62 20 PHE B CA 1
ATOM 4208 C C . PHE B 1 20 ? -0.11 -36.969 -13.617 1 89.62 20 PHE B C 1
ATOM 4210 O O . PHE B 1 20 ? -0.641 -37.812 -14.344 1 89.62 20 PHE B O 1
ATOM 4217 N N . ILE B 1 21 ? 1.109 -37.125 -13.148 1 91.19 21 ILE B N 1
ATOM 4218 C CA . ILE B 1 21 ? 1.911 -38.281 -13.492 1 91.19 21 ILE B CA 1
ATOM 4219 C C . ILE B 1 21 ? 1.292 -39.531 -12.867 1 91.19 21 ILE B C 1
ATOM 4221 O O . ILE B 1 21 ? 1.236 -40.594 -13.508 1 91.19 21 ILE B O 1
ATOM 4225 N N . SER B 1 22 ? 0.83 -39.406 -11.688 1 93.19 22 SER B N 1
ATOM 4226 C CA . SER B 1 22 ? 0.155 -40.531 -11.016 1 93.19 22 SER B CA 1
ATOM 4227 C C . SER B 1 22 ? -1.118 -40.906 -11.758 1 93.19 22 SER B C 1
ATOM 4229 O O . SER B 1 22 ? -1.412 -42.094 -11.906 1 93.19 22 SER B O 1
ATOM 4231 N N . LEU B 1 23 ? -1.831 -39.969 -12.211 1 92.19 23 LEU B N 1
ATOM 4232 C CA . LEU B 1 23 ? -3.053 -40.219 -12.961 1 92.19 23 LEU B CA 1
ATOM 4233 C C . LEU B 1 23 ? -2.744 -40.969 -14.258 1 92.19 23 LEU B C 1
ATOM 4235 O O . LEU B 1 23 ? -3.467 -41.875 -14.648 1 92.19 23 LEU B O 1
ATOM 4239 N N . ILE B 1 24 ? -1.666 -40.562 -14.922 1 91.56 24 ILE B N 1
ATOM 4240 C CA . ILE B 1 24 ? -1.251 -41.219 -16.156 1 91.56 24 ILE B CA 1
ATOM 4241 C C . ILE B 1 24 ? -0.906 -42.688 -15.867 1 91.56 24 ILE B C 1
ATOM 4243 O O . ILE B 1 24 ? -1.318 -43.594 -16.594 1 91.56 24 ILE B O 1
ATOM 4247 N N . TRP B 1 25 ? -0.195 -42.812 -14.797 1 92.25 25 TRP B N 1
ATOM 4248 C CA . TRP B 1 25 ? 0.212 -44.156 -14.398 1 92.25 25 TRP B CA 1
ATOM 4249 C C . TRP B 1 25 ? -1.004 -45.031 -14.094 1 92.25 25 TRP B C 1
ATOM 4251 O O . TRP B 1 25 ? -1.084 -46.188 -14.539 1 92.25 25 TRP B O 1
ATOM 4261 N N . ILE B 1 26 ? -1.956 -44.531 -13.406 1 94.06 26 ILE B N 1
ATOM 4262 C CA . ILE B 1 26 ? -3.152 -45.281 -13.008 1 94.06 26 ILE B CA 1
ATOM 4263 C C . ILE B 1 26 ? -3.982 -45.594 -14.242 1 94.06 26 ILE B C 1
ATOM 4265 O O . ILE B 1 26 ? -4.402 -46.75 -14.422 1 94.06 26 ILE B O 1
ATOM 4269 N N . LEU B 1 27 ? -4.188 -44.656 -15.125 1 93.56 27 LEU B N 1
ATOM 4270 C CA . LEU B 1 27 ? -4.984 -44.875 -16.328 1 93.56 27 LEU B CA 1
ATOM 4271 C C . LEU B 1 27 ? -4.312 -45.875 -17.25 1 93.56 27 LEU B C 1
ATOM 4273 O O . LEU B 1 27 ? -4.98 -46.719 -17.844 1 93.56 27 LEU B O 1
ATOM 4277 N N . ASN B 1 28 ? -2.982 -45.75 -17.328 1 92.62 28 ASN B N 1
ATOM 4278 C CA . ASN B 1 28 ? -2.242 -46.719 -18.125 1 92.62 28 ASN B CA 1
ATOM 4279 C C . ASN B 1 28 ? -2.385 -48.125 -17.578 1 92.62 28 ASN B C 1
ATOM 4281 O O . ASN B 1 28 ? -2.6 -49.094 -18.328 1 92.62 28 ASN B O 1
ATOM 4285 N N . SER B 1 29 ? -2.264 -48.281 -16.328 1 93.12 29 SER B N 1
ATOM 4286 C CA . SER B 1 29 ? -2.311 -49.562 -15.664 1 93.12 29 SER B CA 1
ATOM 4287 C C . SER B 1 29 ? -3.705 -50.188 -15.75 1 93.12 29 SER B C 1
ATOM 4289 O O . SER B 1 29 ? -3.848 -51.406 -15.891 1 93.12 29 SER B O 1
ATOM 4291 N N . MET B 1 30 ? -4.711 -49.375 -15.773 1 93.38 30 MET B N 1
ATOM 4292 C CA . MET B 1 30 ? -6.082 -49.875 -15.711 1 93.38 30 MET B CA 1
ATOM 4293 C C . MET B 1 30 ? -6.633 -50.125 -17.109 1 93.38 30 MET B C 1
ATOM 4295 O O . MET B 1 30 ? -7.379 -51.094 -17.328 1 93.38 30 MET B O 1
ATOM 4299 N N . TYR B 1 31 ? -6.199 -49.219 -18.047 1 95.19 31 TYR B N 1
ATOM 4300 C CA . TYR B 1 31 ? -6.969 -49.219 -19.281 1 95.19 31 TYR B CA 1
ATOM 4301 C C . TYR B 1 31 ? -6.09 -49.625 -20.469 1 95.19 31 TYR B C 1
ATOM 4303 O O . TYR B 1 31 ? -6.598 -49.938 -21.547 1 95.19 31 TYR B O 1
ATOM 4311 N N . LEU B 1 32 ? -4.773 -49.594 -20.359 1 95.94 32 LEU B N 1
ATOM 4312 C CA . LEU B 1 32 ? -3.91 -49.875 -21.5 1 95.94 32 LEU B CA 1
ATOM 4313 C C . LEU B 1 32 ? -4.129 -51.281 -22.016 1 95.94 32 LEU B C 1
ATOM 4315 O O . LEU B 1 32 ? -4.141 -51.531 -23.234 1 95.94 32 LEU B O 1
ATOM 4319 N N . GLU B 1 33 ? -4.277 -52.25 -21.109 1 96.56 33 GLU B N 1
ATOM 4320 C CA . GLU B 1 33 ? -4.488 -53.656 -21.516 1 96.56 33 GLU B CA 1
ATOM 4321 C C . GLU B 1 33 ? -5.746 -53.812 -22.359 1 96.56 33 GLU B C 1
ATOM 4323 O O . GLU B 1 33 ? -5.711 -54.406 -23.438 1 96.56 33 GLU B O 1
ATOM 4328 N N . LYS B 1 34 ? -6.871 -53.281 -21.891 1 96.19 34 LYS B N 1
ATOM 4329 C CA . LYS B 1 34 ? -8.125 -53.344 -22.625 1 96.19 34 LYS B CA 1
ATOM 4330 C C . LYS B 1 34 ? -7.992 -52.656 -23.984 1 96.19 34 LYS B C 1
ATOM 4332 O O . LYS B 1 34 ? -8.5 -53.156 -24.984 1 96.19 34 LYS B O 1
ATOM 4337 N N . TYR B 1 35 ? -7.348 -51.469 -23.938 1 96.56 35 TYR B N 1
ATOM 4338 C CA . TYR B 1 35 ? -7.113 -50.75 -25.172 1 96.56 35 TYR B CA 1
ATOM 4339 C C . TYR B 1 35 ? -6.289 -51.594 -26.141 1 96.56 35 TYR B C 1
ATOM 4341 O O . TYR B 1 35 ? -6.594 -51.625 -27.344 1 96.56 35 TYR B O 1
ATOM 4349 N N . TYR B 1 36 ? -5.219 -52.219 -25.641 1 96.56 36 TYR B N 1
ATOM 4350 C CA . TYR B 1 36 ? -4.359 -53.062 -26.453 1 96.56 36 TYR B CA 1
ATOM 4351 C C . TYR B 1 36 ? -5.152 -54.219 -27.062 1 96.56 36 TYR B C 1
ATOM 4353 O O . TYR B 1 36 ? -5.027 -54.5 -28.25 1 96.56 36 TYR B O 1
ATOM 4361 N N . ILE B 1 37 ? -5.949 -54.906 -26.297 1 96.44 37 ILE B N 1
ATOM 4362 C CA . ILE B 1 37 ? -6.75 -56.031 -26.75 1 96.44 37 ILE B CA 1
ATOM 4363 C C . ILE B 1 37 ? -7.691 -55.594 -27.859 1 96.44 37 ILE B C 1
ATOM 4365 O O . ILE B 1 37 ? -7.809 -56.25 -28.891 1 96.44 37 ILE B O 1
ATOM 4369 N N . ASN B 1 38 ? -8.352 -54.5 -27.672 1 96.25 38 ASN B N 1
ATOM 4370 C CA . ASN B 1 38 ? -9.266 -53.969 -28.688 1 96.25 38 ASN B CA 1
ATOM 4371 C C . ASN B 1 38 ? -8.531 -53.625 -29.984 1 96.25 38 ASN B C 1
ATOM 4373 O O . ASN B 1 38 ? -9.023 -53.938 -31.078 1 96.25 38 ASN B O 1
ATOM 4377 N N . LYS B 1 39 ? -7.414 -52.969 -29.844 1 95.69 39 LYS B N 1
ATOM 4378 C CA . LYS B 1 39 ? -6.625 -52.656 -31.031 1 95.69 39 LYS B CA 1
ATOM 4379 C C . LYS B 1 39 ? -6.164 -53.938 -31.734 1 95.69 39 LYS B C 1
ATOM 4381 O O . LYS B 1 39 ? -6.164 -54.031 -32.969 1 95.69 39 LYS B O 1
ATOM 4386 N N . LYS B 1 40 ? -5.723 -54.969 -30.938 1 95.38 40 LYS B N 1
ATOM 4387 C CA . LYS B 1 40 ? -5.301 -56.25 -31.484 1 95.38 40 LYS B CA 1
ATOM 4388 C C . LYS B 1 40 ? -6.457 -56.938 -32.219 1 95.38 40 LYS B C 1
ATOM 4390 O O . LYS B 1 40 ? -6.262 -57.531 -33.281 1 95.38 40 LYS B O 1
ATOM 4395 N N . LYS B 1 41 ? -7.645 -56.875 -31.688 1 96.38 41 LYS B N 1
ATOM 4396 C CA . LYS B 1 41 ? -8.828 -57.438 -32.344 1 96.38 41 LYS B CA 1
ATOM 4397 C C . LYS B 1 41 ? -9.023 -56.812 -33.719 1 96.38 41 LYS B C 1
ATOM 4399 O O . LYS B 1 41 ? -9.281 -57.531 -34.688 1 96.38 41 LYS B O 1
ATOM 4404 N N . ASN B 1 42 ? -8.875 -55.562 -33.781 1 96.12 42 ASN B N 1
ATOM 4405 C CA . ASN B 1 42 ? -9.031 -54.875 -35.062 1 96.12 42 ASN B CA 1
ATOM 4406 C C . ASN B 1 42 ? -7.969 -55.312 -36.062 1 96.12 42 ASN B C 1
ATOM 4408 O O . ASN B 1 42 ? -8.266 -55.5 -37.25 1 96.12 42 ASN B O 1
ATOM 4412 N N . ILE B 1 43 ? -6.773 -55.375 -35.531 1 95 43 ILE B N 1
ATOM 4413 C CA . ILE B 1 43 ? -5.676 -55.781 -36.406 1 95 43 ILE B CA 1
ATOM 4414 C C . ILE B 1 43 ? -5.953 -57.219 -36.938 1 95 43 ILE B C 1
ATOM 4416 O O . ILE B 1 43 ? -5.789 -57.469 -38.125 1 95 43 ILE B O 1
ATOM 4420 N N . LEU B 1 44 ? -6.398 -58.188 -36.062 1 95.62 44 LEU B N 1
ATOM 4421 C CA . LEU B 1 44 ? -6.719 -59.562 -36.438 1 95.62 44 LEU B CA 1
ATOM 4422 C C . LEU B 1 44 ? -7.867 -59.594 -37.438 1 95.62 44 LEU B C 1
ATOM 4424 O O . LEU B 1 44 ? -7.84 -60.375 -38.375 1 95.62 44 LEU B O 1
ATOM 4428 N N . LYS B 1 45 ? -8.852 -58.75 -37.219 1 96 45 LYS B N 1
ATOM 4429 C CA . LYS B 1 45 ? -9.984 -58.688 -38.156 1 96 45 LYS B CA 1
ATOM 4430 C C . LYS B 1 45 ? -9.523 -58.281 -39.562 1 96 45 LYS B C 1
ATOM 4432 O O . LYS B 1 45 ? -9.93 -58.906 -40.531 1 96 45 LYS B O 1
ATOM 4437 N N . GLN B 1 46 ? -8.727 -57.312 -39.625 1 95.25 46 GLN B N 1
ATOM 4438 C CA . GLN B 1 46 ? -8.219 -56.844 -40.906 1 95.25 46 GLN B CA 1
ATOM 4439 C C . GLN B 1 46 ? -7.426 -57.906 -41.594 1 95.25 46 GLN B C 1
ATOM 4441 O O . GLN B 1 46 ? -7.598 -58.125 -42.812 1 95.25 46 GLN B O 1
ATOM 4446 N N . ASN B 1 47 ? -6.539 -58.562 -40.844 1 93.25 47 ASN B N 1
ATOM 4447 C CA . ASN B 1 47 ? -5.738 -59.656 -41.406 1 93.25 47 ASN B CA 1
ATOM 4448 C C . ASN B 1 47 ? -6.609 -60.812 -41.844 1 93.25 47 ASN B C 1
ATOM 4450 O O . ASN B 1 47 ? -6.375 -61.406 -42.906 1 93.25 47 ASN B O 1
ATOM 4454 N N . ALA B 1 48 ? -7.625 -61.156 -41.031 1 94 48 ALA B N 1
ATOM 4455 C CA . ALA B 1 48 ? -8.555 -62.219 -41.375 1 94 48 ALA B CA 1
ATOM 4456 C C . ALA B 1 48 ? -9.289 -61.906 -42.688 1 94 48 ALA B C 1
ATOM 4458 O O . ALA B 1 48 ? -9.43 -62.781 -43.562 1 94 48 ALA B O 1
ATOM 4459 N N . ASN B 1 49 ? -9.68 -60.719 -42.844 1 93.5 49 ASN B N 1
ATOM 4460 C CA . ASN B 1 49 ? -10.367 -60.281 -44.062 1 93.5 49 ASN B CA 1
ATOM 4461 C C . ASN B 1 49 ? -9.453 -60.375 -45.281 1 93.5 49 ASN B C 1
ATOM 4463 O O . ASN B 1 49 ? -9.906 -60.781 -46.375 1 93.5 49 ASN B O 1
ATOM 4467 N N . THR B 1 50 ? -8.25 -60.031 -45.094 1 91.56 50 THR B N 1
ATOM 4468 C CA . THR B 1 50 ? -7.281 -60.156 -46.188 1 91.56 50 THR B CA 1
ATOM 4469 C C . THR B 1 50 ? -7.145 -61.625 -46.625 1 91.56 50 THR B C 1
ATOM 4471 O O . THR B 1 50 ? -7.121 -61.906 -47.812 1 91.56 50 THR B O 1
ATOM 4474 N N . ILE B 1 51 ? -7.113 -62.562 -45.656 1 90.06 51 ILE B N 1
ATOM 4475 C CA . ILE B 1 51 ? -6.969 -64 -45.938 1 90.06 51 ILE B CA 1
ATOM 4476 C C . ILE B 1 51 ? -8.234 -64.5 -46.625 1 90.06 51 ILE B C 1
ATOM 4478 O O . ILE B 1 51 ? -8.164 -65.25 -47.625 1 90.06 51 ILE B O 1
ATOM 4482 N N . VAL B 1 52 ? -9.359 -64.125 -46.156 1 89.56 52 VAL B N 1
ATOM 4483 C CA . VAL B 1 52 ? -10.641 -64.562 -46.719 1 89.56 52 VAL B CA 1
ATOM 4484 C C . VAL B 1 52 ? -10.727 -64.125 -48.188 1 89.56 52 VAL B C 1
ATOM 4486 O O . VAL B 1 52 ? -11.188 -64.875 -49.031 1 89.56 52 VAL B O 1
ATOM 4489 N N . SER B 1 53 ? -10.242 -62.969 -48.5 1 89.38 53 SER B N 1
ATOM 4490 C CA . SER B 1 53 ? -10.312 -62.438 -49.844 1 89.38 53 SER B CA 1
ATOM 4491 C C . SER B 1 53 ? -9.336 -63.156 -50.75 1 89.38 53 SER B C 1
ATOM 4493 O O . SER B 1 53 ? -9.602 -63.344 -51.969 1 89.38 53 SER B O 1
ATOM 4495 N N . MET B 1 54 ? -8.242 -63.625 -50.188 1 87.75 54 MET B N 1
ATOM 4496 C CA . MET B 1 54 ? -7.203 -64.25 -50.969 1 87.75 54 MET B CA 1
ATOM 4497 C C . MET B 1 54 ? -7.488 -65.75 -51.125 1 87.75 54 MET B C 1
ATOM 4499 O O . MET B 1 54 ? -7.055 -66.375 -52.094 1 87.75 54 MET B O 1
ATOM 4503 N N . TYR B 1 55 ? -8.172 -66.312 -50.156 1 85.69 55 TYR B N 1
ATOM 4504 C CA . TYR B 1 55 ? -8.375 -67.75 -50.094 1 85.69 55 TYR B CA 1
ATOM 4505 C C . TYR B 1 55 ? -9.398 -68.188 -51.125 1 85.69 55 TYR B C 1
ATOM 4507 O O . TYR B 1 55 ? -10.57 -67.812 -51.062 1 85.69 55 TYR B O 1
ATOM 4515 N N . LYS B 1 56 ? -8.984 -68.938 -52.156 1 78.06 56 LYS B N 1
ATOM 4516 C CA . LYS B 1 56 ? -9.844 -69.438 -53.219 1 78.06 56 LYS B CA 1
ATOM 4517 C C . LYS B 1 56 ? -9.945 -70.938 -53.188 1 78.06 56 LYS B C 1
ATOM 4519 O O . LYS B 1 56 ? -10.117 -71.562 -54.25 1 78.06 56 LYS B O 1
ATOM 4524 N N . GLY B 1 57 ? -9.758 -71.5 -52.062 1 75.38 57 GLY B N 1
ATOM 4525 C CA . GLY B 1 57 ? -9.984 -72.938 -51.938 1 75.38 57 GLY B CA 1
ATOM 4526 C C . GLY B 1 57 ? -8.695 -73.75 -51.875 1 75.38 57 GLY B C 1
ATOM 4527 O O . GLY B 1 57 ? -8.703 -74.938 -51.531 1 75.38 57 GLY B O 1
ATOM 4528 N N . ASN B 1 58 ? -7.543 -73.188 -52.312 1 81.44 58 ASN B N 1
ATOM 4529 C CA . ASN B 1 58 ? -6.262 -73.875 -52.281 1 81.44 58 ASN B CA 1
ATOM 4530 C C . ASN B 1 58 ? -5.324 -73.312 -51.219 1 81.44 58 ASN B C 1
ATOM 4532 O O . ASN B 1 58 ? -4.848 -72.188 -51.406 1 81.44 58 ASN B O 1
ATOM 4536 N N . ILE B 1 59 ? -4.98 -74.062 -50.281 1 83 59 ILE B N 1
ATOM 4537 C CA . ILE B 1 59 ? -4.191 -73.625 -49.156 1 83 59 ILE B CA 1
ATOM 4538 C C . ILE B 1 59 ? -2.752 -73.375 -49.594 1 83 59 ILE B C 1
ATOM 4540 O O . ILE B 1 59 ? -2.088 -72.438 -49.094 1 83 59 ILE B O 1
ATOM 4544 N N . SER B 1 60 ? -2.223 -74.062 -50.531 1 80.88 60 SER B N 1
ATOM 4545 C CA . SER B 1 60 ? -0.831 -74 -50.969 1 80.88 60 SER B CA 1
ATOM 4546 C C . SER B 1 60 ? -0.521 -72.625 -51.562 1 80.88 60 SER B C 1
ATOM 4548 O O . SER B 1 60 ? 0.608 -72.125 -51.469 1 80.88 60 SER B O 1
ATOM 4550 N N . SER B 1 61 ? -1.568 -72 -52.094 1 82.69 61 SER B N 1
ATOM 4551 C CA . SER B 1 61 ? -1.365 -70.688 -52.75 1 82.69 61 SER B CA 1
ATOM 4552 C C . SER B 1 61 ? -1.23 -69.562 -51.75 1 82.69 61 SER B C 1
ATOM 4554 O O . SER B 1 61 ? -0.706 -68.5 -52.062 1 82.69 61 SER B O 1
ATOM 4556 N N . ILE B 1 62 ? -1.655 -69.812 -50.5 1 87.25 62 ILE B N 1
ATOM 4557 C CA . ILE B 1 62 ? -1.655 -68.688 -49.562 1 87.25 62 ILE B CA 1
ATOM 4558 C C . ILE B 1 62 ? -0.823 -69.062 -48.344 1 87.25 62 ILE B C 1
ATOM 4560 O O . ILE B 1 62 ? -0.849 -68.312 -47.344 1 87.25 62 ILE B O 1
ATOM 4564 N N . GLN B 1 63 ? -0.167 -70.062 -48.344 1 85.69 63 GLN B N 1
ATOM 4565 C CA . GLN B 1 63 ? 0.588 -70.562 -47.219 1 85.69 63 GLN B CA 1
ATOM 4566 C C . GLN B 1 63 ? 1.616 -69.5 -46.75 1 85.69 63 GLN B C 1
ATOM 4568 O O . GLN B 1 63 ? 1.756 -69.312 -45.531 1 85.69 63 GLN B O 1
ATOM 4573 N N . ASN B 1 64 ? 2.318 -68.938 -47.719 1 82.81 64 ASN B N 1
ATOM 4574 C CA . ASN B 1 64 ? 3.322 -67.938 -47.344 1 82.81 64 ASN B CA 1
ATOM 4575 C C . ASN B 1 64 ? 2.693 -66.75 -46.656 1 82.81 64 ASN B C 1
ATOM 4577 O O . ASN B 1 64 ? 3.254 -66.188 -45.719 1 82.81 64 ASN B O 1
ATOM 4581 N N . GLU B 1 65 ? 1.589 -66.375 -47.156 1 88.56 65 GLU B N 1
ATOM 4582 C CA . GLU B 1 65 ? 0.893 -65.25 -46.562 1 88.56 65 GLU B CA 1
ATOM 4583 C C . GLU B 1 65 ? 0.385 -65.625 -45.156 1 88.56 65 GLU B C 1
ATOM 4585 O O . GLU B 1 65 ? 0.423 -64.75 -44.25 1 88.56 65 GLU B O 1
ATOM 4590 N N . LEU B 1 66 ? -0.117 -66.812 -44.969 1 91 66 LEU B N 1
ATOM 4591 C CA . LEU B 1 66 ? -0.562 -67.25 -43.656 1 91 66 LEU B CA 1
ATOM 4592 C C . LEU B 1 66 ? 0.591 -67.25 -42.656 1 91 66 LEU B C 1
ATOM 4594 O O . LEU B 1 66 ? 0.44 -66.812 -41.531 1 91 66 LEU B O 1
ATOM 4598 N N . ASP B 1 67 ? 1.741 -67.688 -43.125 1 86.81 67 ASP B N 1
ATOM 4599 C CA . ASP B 1 67 ? 2.928 -67.688 -42.281 1 86.81 67 ASP B CA 1
ATOM 4600 C C . ASP B 1 67 ? 3.354 -66.25 -41.906 1 86.81 67 ASP B C 1
ATOM 4602 O O . ASP B 1 67 ? 3.721 -66 -40.781 1 86.81 67 ASP B O 1
ATOM 4606 N N . ARG B 1 68 ? 3.309 -65.438 -42.906 1 88.31 68 ARG B N 1
ATOM 4607 C CA . ARG B 1 68 ? 3.672 -64.062 -42.688 1 88.31 68 ARG B CA 1
ATOM 4608 C C . ARG B 1 68 ? 2.75 -63.375 -41.656 1 88.31 68 ARG B C 1
ATOM 4610 O O . ARG B 1 68 ? 3.219 -62.75 -40.719 1 88.31 68 ARG B O 1
ATOM 4617 N N . ILE B 1 69 ? 1.455 -63.531 -41.812 1 90.94 69 ILE B N 1
ATOM 4618 C CA . ILE B 1 69 ? 0.468 -62.938 -40.938 1 90.94 69 ILE B CA 1
ATOM 4619 C C . ILE B 1 69 ? 0.641 -63.469 -39.531 1 90.94 69 ILE B C 1
ATOM 4621 O O . ILE B 1 69 ? 0.563 -62.719 -38.562 1 90.94 69 ILE B O 1
ATOM 4625 N N . ALA B 1 70 ? 0.871 -64.75 -39.406 1 90.69 70 ALA B N 1
ATOM 4626 C CA . ALA B 1 70 ? 1.092 -65.375 -38.094 1 90.69 70 ALA B CA 1
ATOM 4627 C C . ALA B 1 70 ? 2.279 -64.75 -37.375 1 90.69 70 ALA B C 1
ATOM 4629 O O . ALA B 1 70 ? 2.205 -64.438 -36.188 1 90.69 70 ALA B O 1
ATOM 4630 N N . ASN B 1 71 ? 3.316 -64.438 -38.125 1 86.88 71 ASN B N 1
ATOM 4631 C CA . ASN B 1 71 ? 4.52 -63.844 -37.562 1 86.88 71 ASN B CA 1
ATOM 4632 C C . ASN B 1 71 ? 4.336 -62.344 -37.219 1 86.88 71 ASN B C 1
ATOM 4634 O O . ASN B 1 71 ? 4.738 -61.875 -36.156 1 86.88 71 ASN B O 1
ATOM 4638 N N . ILE B 1 72 ? 3.695 -61.625 -38.094 1 87.06 72 ILE B N 1
ATOM 4639 C CA . ILE B 1 72 ? 3.551 -60.188 -37.906 1 87.06 72 ILE B CA 1
ATOM 4640 C C . ILE B 1 72 ? 2.617 -59.938 -36.719 1 87.06 72 ILE B C 1
ATOM 4642 O O . ILE B 1 72 ? 2.814 -58.969 -35.969 1 87.06 72 ILE B O 1
ATOM 4646 N N . THR B 1 73 ? 1.647 -60.781 -36.5 1 88.88 73 THR B N 1
ATOM 4647 C CA . THR B 1 73 ? 0.664 -60.562 -35.438 1 88.88 73 THR B CA 1
ATOM 4648 C C . THR B 1 73 ? 1.036 -61.344 -34.188 1 88.88 73 THR B C 1
ATOM 4650 O O . THR B 1 73 ? 0.386 -61.188 -33.125 1 88.88 73 THR B O 1
ATOM 4653 N N . GLY B 1 74 ? 2.129 -62.062 -34.25 1 85.81 74 GLY B N 1
ATOM 4654 C CA . GLY B 1 74 ? 2.471 -62.906 -33.125 1 85.81 74 GLY B CA 1
ATOM 4655 C C . GLY B 1 74 ? 1.382 -63.906 -32.781 1 85.81 74 GLY B C 1
ATOM 4656 O O . GLY B 1 74 ? 1.101 -64.125 -31.609 1 85.81 74 GLY B O 1
ATOM 4657 N N . SER B 1 75 ? 0.752 -64.438 -33.812 1 90.88 75 SER B N 1
ATOM 4658 C CA . SER B 1 75 ? -0.392 -65.312 -33.594 1 90.88 75 SER B CA 1
ATOM 4659 C C . SER B 1 75 ? -0.13 -66.688 -34.156 1 90.88 75 SER B C 1
ATOM 4661 O O . SER B 1 75 ? 0.886 -66.938 -34.812 1 90.88 75 SER B O 1
ATOM 4663 N N . ASN B 1 76 ? -0.976 -67.625 -33.781 1 90.12 76 ASN B N 1
ATOM 4664 C CA . ASN B 1 76 ? -1.08 -68.938 -34.406 1 90.12 76 ASN B CA 1
ATOM 4665 C C . ASN B 1 76 ? -2.324 -69.062 -35.281 1 90.12 76 ASN B C 1
ATOM 4667 O O . ASN B 1 76 ? -3.418 -68.688 -34.875 1 90.12 76 ASN B O 1
ATOM 4671 N N . ILE B 1 77 ? -2.066 -69.562 -36.5 1 92.12 77 ILE B N 1
ATOM 4672 C CA . ILE B 1 77 ? -3.195 -69.688 -37.406 1 92.12 77 ILE B CA 1
ATOM 4673 C C . ILE B 1 77 ? -3.412 -71.188 -37.719 1 92.12 77 ILE B C 1
ATOM 4675 O O . ILE B 1 77 ? -2.463 -71.875 -38.062 1 92.12 77 ILE B O 1
ATOM 4679 N N . ASP B 1 78 ? -4.582 -71.625 -37.625 1 90.31 78 ASP B N 1
ATOM 4680 C CA . ASP B 1 78 ? -4.938 -73 -38.062 1 90.31 78 ASP B CA 1
ATOM 4681 C C . ASP B 1 78 ? -6.211 -72.938 -38.906 1 90.31 78 ASP B C 1
ATOM 4683 O O . ASP B 1 78 ? -7.105 -72.125 -38.688 1 90.31 78 ASP B O 1
ATOM 4687 N N . ILE B 1 79 ? -6.195 -73.688 -39.906 1 90.62 79 ILE B N 1
ATOM 4688 C CA . ILE B 1 79 ? -7.359 -73.875 -40.781 1 90.62 79 ILE B CA 1
ATOM 4689 C C . ILE B 1 79 ? -7.793 -75.375 -40.781 1 90.62 79 ILE B C 1
ATOM 4691 O O . ILE B 1 79 ? -6.973 -76.25 -41 1 90.62 79 ILE B O 1
ATOM 4695 N N . ARG B 1 80 ? -9.031 -75.562 -40.5 1 88.25 80 ARG B N 1
ATOM 4696 C CA . ARG B 1 80 ? -9.617 -76.875 -40.469 1 88.25 80 ARG B CA 1
ATOM 4697 C C . ARG B 1 80 ? -10.695 -77 -41.531 1 88.25 80 ARG B C 1
ATOM 4699 O O . ARG B 1 80 ? -11.438 -76.062 -41.812 1 88.25 80 ARG B O 1
ATOM 4706 N N . ASP B 1 81 ? -10.711 -78.188 -42.125 1 85.75 81 ASP B N 1
ATOM 4707 C CA . ASP B 1 81 ? -11.742 -78.438 -43.125 1 85.75 81 ASP B CA 1
ATOM 4708 C C . ASP B 1 81 ? -13.094 -78.75 -42.469 1 85.75 81 ASP B C 1
ATOM 4710 O O . ASP B 1 81 ? -13.211 -78.688 -41.25 1 85.75 81 ASP B O 1
ATOM 4714 N N . LYS B 1 82 ? -14.062 -78.938 -43.344 1 80.62 82 LYS B N 1
ATOM 4715 C CA . LYS B 1 82 ? -15.438 -79.125 -42.875 1 80.62 82 LYS B CA 1
ATOM 4716 C C . LYS B 1 82 ? -15.539 -80.375 -41.969 1 80.62 82 LYS B C 1
ATOM 4718 O O . LYS B 1 82 ? -16.438 -80.438 -41.094 1 80.62 82 LYS B O 1
ATOM 4723 N N . ASN B 1 83 ? -14.625 -81.25 -42.062 1 80.75 83 ASN B N 1
ATOM 4724 C CA . ASN B 1 83 ? -14.648 -82.5 -41.25 1 80.75 83 ASN B CA 1
ATOM 4725 C C . ASN B 1 83 ? -13.789 -82.375 -40 1 80.75 83 ASN B C 1
ATOM 4727 O O . ASN B 1 83 ? -13.695 -83.25 -39.188 1 80.75 83 ASN B O 1
ATOM 4731 N N . GLY B 1 84 ? -13.164 -81.25 -39.844 1 82.5 84 GLY B N 1
ATOM 4732 C CA . GLY B 1 84 ? -12.367 -80.938 -38.625 1 82.5 84 GLY B CA 1
ATOM 4733 C C . GLY B 1 84 ? -10.898 -81.312 -38.812 1 82.5 84 GLY B C 1
ATOM 4734 O O . GLY B 1 84 ? -10.109 -81.188 -37.875 1 82.5 84 GLY B O 1
ATOM 4735 N N . LYS B 1 85 ? -10.57 -81.75 -39.969 1 83.81 85 LYS B N 1
ATOM 4736 C CA . LYS B 1 85 ? -9.18 -82.062 -40.25 1 83.81 85 LYS B CA 1
ATOM 4737 C C . LYS B 1 85 ? -8.336 -80.812 -40.438 1 83.81 85 LYS B C 1
ATOM 4739 O O . LYS B 1 85 ? -8.75 -79.938 -41.156 1 83.81 85 LYS B O 1
ATOM 4744 N N . ILE B 1 86 ? -7.18 -80.875 -39.906 1 86.5 86 ILE B N 1
ATOM 4745 C CA . ILE B 1 86 ? -6.293 -79.688 -40.031 1 86.5 86 ILE B CA 1
ATOM 4746 C C . ILE B 1 86 ? -5.66 -79.688 -41.406 1 86.5 86 ILE B C 1
ATOM 4748 O O . ILE B 1 86 ? -5 -80.625 -41.812 1 86.5 86 ILE B O 1
ATOM 4752 N N . ILE B 1 87 ? -5.875 -78.625 -42.094 1 85.31 87 ILE B N 1
ATOM 4753 C CA . ILE B 1 87 ? -5.324 -78.438 -43.438 1 85.31 87 ILE B CA 1
ATOM 4754 C C . ILE B 1 87 ? -4.094 -77.562 -43.375 1 85.31 87 ILE B C 1
ATOM 4756 O O . ILE B 1 87 ? -3.203 -77.625 -44.219 1 85.31 87 ILE B O 1
ATOM 4760 N N . TYR B 1 88 ? -4.121 -76.75 -42.375 1 87.31 88 TYR B N 1
ATOM 4761 C CA . TYR B 1 88 ? -2.992 -75.812 -42.219 1 87.31 88 TYR B CA 1
ATOM 4762 C C . TYR B 1 88 ? -2.791 -75.5 -40.719 1 87.31 88 TYR B C 1
ATOM 4764 O O . TYR B 1 88 ? -3.762 -75.312 -40 1 87.31 88 TYR B O 1
ATOM 4772 N N . MET B 1 89 ? -1.559 -75.438 -40.344 1 86.5 89 MET B N 1
ATOM 4773 C CA . MET B 1 89 ? -1.176 -74.938 -39 1 86.5 89 MET B CA 1
ATOM 4774 C C . MET B 1 89 ? 0.138 -74.188 -39.062 1 86.5 89 MET B C 1
ATOM 4776 O O . MET B 1 89 ? 1.13 -74.688 -39.594 1 86.5 89 MET B O 1
ATOM 4780 N N . SER B 1 90 ? 0.023 -73 -38.625 1 82.31 90 SER B N 1
ATOM 4781 C CA . SER B 1 90 ? 1.244 -72.188 -38.594 1 82.31 90 SER B CA 1
ATOM 4782 C C . SER B 1 90 ? 2.211 -72.688 -37.531 1 82.31 90 SER B C 1
ATOM 4784 O O . SER B 1 90 ? 3.428 -72.562 -37.656 1 82.31 90 SER B O 1
ATOM 4786 N N . ALA B 1 91 ? 1.74 -73.188 -36.438 1 72.5 91 ALA B N 1
ATOM 4787 C CA . ALA B 1 91 ? 2.547 -73.688 -35.344 1 72.5 91 ALA B CA 1
ATOM 4788 C C . ALA B 1 91 ? 2.791 -75.188 -35.531 1 72.5 91 ALA B C 1
ATOM 4790 O O . ALA B 1 91 ? 2.123 -75.875 -36.312 1 72.5 91 ALA B O 1
ATOM 4791 N N . ARG B 1 92 ? 3.939 -75.688 -34.938 1 64.38 92 ARG B N 1
ATOM 4792 C CA . ARG B 1 92 ? 4.277 -77.125 -35 1 64.38 92 ARG B CA 1
ATOM 4793 C C . ARG B 1 92 ? 3.115 -77.938 -34.531 1 64.38 92 ARG B C 1
ATOM 4795 O O . ARG B 1 92 ? 2.436 -77.625 -33.562 1 64.38 92 ARG B O 1
ATOM 4802 N N . ARG B 1 93 ? 2.785 -79 -35.438 1 55.47 93 ARG B N 1
ATOM 4803 C CA . ARG B 1 93 ? 1.836 -80.062 -35.031 1 55.47 93 ARG B CA 1
ATOM 4804 C C . ARG B 1 93 ? 2.41 -80.875 -33.906 1 55.47 93 ARG B C 1
ATOM 4806 O O . ARG B 1 93 ? 3.576 -81.312 -33.938 1 55.47 93 ARG B O 1
ATOM 4813 N N . PRO B 1 94 ? 1.885 -81 -32.75 1 48.88 94 PRO B N 1
ATOM 4814 C CA . PRO B 1 94 ? 2.402 -82 -31.828 1 48.88 94 PRO B CA 1
ATOM 4815 C C . PRO B 1 94 ? 2.582 -83.375 -32.469 1 48.88 94 PRO B C 1
ATOM 4817 O O . PRO B 1 94 ? 1.836 -83.75 -33.406 1 48.88 94 PRO B O 1
ATOM 4820 N N . PRO B 1 95 ? 3.842 -84 -32.531 1 42.22 95 PRO B N 1
ATOM 4821 C CA . PRO B 1 95 ? 3.98 -85.312 -33.094 1 42.22 95 PRO B CA 1
ATOM 4822 C C . PRO B 1 95 ? 2.795 -86.25 -32.781 1 42.22 95 PRO B C 1
ATOM 4824 O O . PRO B 1 95 ? 2.244 -86.188 -31.672 1 42.22 95 PRO B O 1
ATOM 4827 N N . GLU B 1 96 ? 2.152 -86.75 -33.75 1 39.44 96 GLU B N 1
ATOM 4828 C CA . GLU B 1 96 ? 1.266 -87.875 -33.5 1 39.44 96 GLU B CA 1
ATOM 4829 C C . GLU B 1 96 ? 1.984 -89 -32.719 1 39.44 96 GLU B C 1
ATOM 4831 O O . GLU B 1 96 ? 3.143 -89.312 -33 1 39.44 96 GLU B O 1
ATOM 4836 N N . GLU B 1 97 ? 1.821 -89.312 -31.5 1 35.53 97 GLU B N 1
ATOM 4837 C CA . GLU B 1 97 ? 2.273 -90.562 -30.906 1 35.53 97 GLU B CA 1
ATOM 4838 C C . GLU B 1 97 ? 2.281 -91.688 -31.922 1 35.53 97 GLU B C 1
ATOM 4840 O O . GLU B 1 97 ? 1.261 -91.938 -32.562 1 35.53 97 GLU B O 1
ATOM 4845 N N . LYS B 1 98 ? 3.393 -92 -32.531 1 40.25 98 LYS B N 1
ATOM 4846 C CA . LYS B 1 98 ? 3.502 -93.312 -33.156 1 40.25 98 LYS B CA 1
ATOM 4847 C C . LYS B 1 98 ? 2.752 -94.375 -32.375 1 40.25 98 LYS B C 1
ATOM 4849 O O . LYS B 1 98 ? 3.037 -94.562 -31.188 1 40.25 98 LYS B O 1
ATOM 4854 N N . ASN B 1 99 ? 1.583 -94.75 -32.75 1 32.41 99 ASN B N 1
ATOM 4855 C CA . ASN B 1 99 ? 1.105 -96.125 -32.469 1 32.41 99 ASN B CA 1
ATOM 4856 C C . ASN B 1 99 ? 2.166 -97.188 -32.75 1 32.41 99 ASN B C 1
ATOM 4858 O O . ASN B 1 99 ? 2.652 -97.25 -33.875 1 32.41 99 ASN B O 1
ATOM 4862 N N . THR B 1 100 ? 3.006 -97.625 -31.859 1 32.84 100 THR B N 1
ATOM 4863 C CA . THR B 1 100 ? 3.473 -99 -31.922 1 32.84 100 THR B CA 1
ATOM 4864 C C . THR B 1 100 ? 2.375 -99.938 -32.469 1 32.84 100 THR B C 1
ATOM 4866 O O . THR B 1 100 ? 1.235 -99.875 -32 1 32.84 100 THR B O 1
ATOM 4869 N N . ASP B 1 101 ? 2.465 -100.562 -33.594 1 30.73 101 ASP B N 1
ATOM 4870 C CA . ASP B 1 101 ? 1.695 -101.625 -34.188 1 30.73 101 ASP B CA 1
ATOM 4871 C C . ASP B 1 101 ? 1.341 -102.688 -33.156 1 30.73 101 ASP B C 1
ATOM 4873 O O . ASP B 1 101 ? 1.035 -103.812 -33.531 1 30.73 101 ASP B O 1
ATOM 4877 N N . ASN B 1 102 ? 1.563 -102.875 -31.922 1 30.56 102 ASN B N 1
ATOM 4878 C CA . ASN B 1 102 ? 0.735 -104 -31.578 1 30.56 102 ASN B CA 1
ATOM 4879 C C . ASN B 1 102 ? -0.714 -103.812 -32 1 30.56 102 ASN B C 1
ATOM 4881 O O . ASN B 1 102 ? -1.158 -102.688 -32.188 1 30.56 102 ASN B O 1
ATOM 4885 N N . ASN B 1 103 ? -1.607 -104.938 -32.281 1 31.38 103 ASN B N 1
ATOM 4886 C CA . ASN B 1 103 ? -2.98 -105.188 -32.719 1 31.38 103 ASN B CA 1
ATOM 4887 C C . ASN B 1 103 ? -3.939 -104.125 -32.125 1 31.38 103 ASN B C 1
ATOM 4889 O O . ASN B 1 103 ? -5.156 -104.312 -32.25 1 31.38 103 ASN B O 1
ATOM 4893 N N . SER B 1 104 ? -3.809 -103.688 -30.875 1 29.67 104 SER B N 1
ATOM 4894 C CA . SER B 1 104 ? -5.02 -103.125 -30.328 1 29.67 104 SER B CA 1
ATOM 4895 C C . SER B 1 104 ? -5.348 -101.812 -31.047 1 29.67 104 SER B C 1
ATOM 4897 O O . SER B 1 104 ? -4.453 -101.125 -31.562 1 29.67 104 SER B O 1
ATOM 4899 N N . GLN B 1 105 ? -6.652 -101.438 -31.312 1 30.33 105 GLN B N 1
ATOM 4900 C CA . GLN B 1 105 ? -7.422 -100.312 -31.891 1 30.33 105 GLN B CA 1
ATOM 4901 C C . GLN B 1 105 ? -6.863 -99 -31.453 1 30.33 105 GLN B C 1
ATOM 4903 O O . GLN B 1 105 ? -6.945 -98.625 -30.281 1 30.33 105 GLN B O 1
ATOM 4908 N N . GLN B 1 106 ? -5.73 -98.688 -31.938 1 33.12 106 GLN B N 1
ATOM 4909 C CA . GLN B 1 106 ? -5.047 -97.438 -31.688 1 33.12 106 GLN B CA 1
ATOM 4910 C C . GLN B 1 106 ? -6 -96.25 -31.844 1 33.12 106 GLN B C 1
ATOM 4912 O O . GLN B 1 106 ? -6.551 -96 -32.938 1 33.12 106 GLN B O 1
ATOM 4917 N N . LYS B 1 107 ? -6.648 -95.812 -30.719 1 36.59 107 LYS B N 1
ATOM 4918 C CA . LYS B 1 107 ? -7.562 -94.688 -30.719 1 36.59 107 LYS B CA 1
ATOM 4919 C C . LYS B 1 107 ? -6.926 -93.438 -31.375 1 36.59 107 LYS B C 1
ATOM 4921 O O . LYS B 1 107 ? -5.738 -93.188 -31.188 1 36.59 107 LYS B O 1
ATOM 4926 N N . PRO B 1 108 ? -7.504 -92.938 -32.406 1 33.59 108 PRO B N 1
ATOM 4927 C CA . PRO B 1 108 ? -7.074 -91.688 -33.125 1 33.59 108 PRO B CA 1
ATOM 4928 C C . PRO B 1 108 ? -6.566 -90.625 -32.188 1 33.59 108 PRO B C 1
ATOM 4930 O O . PRO B 1 108 ? -6.973 -90.562 -31.031 1 33.59 108 PRO B O 1
ATOM 4933 N N . PRO B 1 109 ? -5.406 -90.312 -32.375 1 34.38 109 PRO B N 1
ATOM 4934 C CA . PRO B 1 109 ? -4.953 -89.125 -31.547 1 34.38 109 PRO B CA 1
ATOM 4935 C C . PRO B 1 109 ? -6.062 -88.125 -31.266 1 34.38 109 PRO B C 1
ATOM 4937 O O . PRO B 1 109 ? -7.016 -88.062 -32.031 1 34.38 109 PRO B O 1
ATOM 4940 N N . PRO B 1 110 ? -6.355 -87.75 -30.016 1 35.56 110 PRO B N 1
ATOM 4941 C CA . PRO B 1 110 ? -7.391 -86.75 -29.766 1 35.56 110 PRO B CA 1
ATOM 4942 C C . PRO B 1 110 ? -7.258 -85.562 -30.688 1 35.56 110 PRO B C 1
ATOM 4944 O O . PRO B 1 110 ? -7.668 -84.438 -30.312 1 35.56 110 PRO B O 1
ATOM 4947 N N . ASP B 1 111 ? -6.574 -85.625 -31.703 1 37.44 111 ASP B N 1
ATOM 4948 C CA . ASP B 1 111 ? -6.656 -84.5 -32.562 1 37.44 111 ASP B CA 1
ATOM 4949 C C . ASP B 1 111 ? -8.102 -84 -32.719 1 37.44 111 ASP B C 1
ATOM 4951 O O . ASP B 1 111 ? -8.406 -83.188 -33.594 1 37.44 111 ASP B O 1
ATOM 4955 N N . LYS B 1 112 ? -8.984 -84.938 -32.562 1 39.03 112 LYS B N 1
ATOM 4956 C CA . LYS B 1 112 ? -10.375 -84.438 -32.5 1 39.03 112 LYS B CA 1
ATOM 4957 C C . LYS B 1 112 ? -10.602 -83.562 -31.281 1 39.03 112 LYS B C 1
ATOM 4959 O O . LYS B 1 112 ? -10.211 -83.938 -30.172 1 39.03 112 LYS B O 1
ATOM 4964 N N . PRO B 1 113 ? -10.805 -82.25 -31.375 1 38.91 113 PRO B N 1
ATOM 4965 C CA . PRO B 1 113 ? -11.305 -81.75 -30.094 1 38.91 113 PRO B CA 1
ATOM 4966 C C . PRO B 1 113 ? -12.008 -82.812 -29.266 1 38.91 113 PRO B C 1
ATOM 4968 O O . PRO B 1 113 ? -12.617 -83.75 -29.844 1 38.91 113 PRO B O 1
ATOM 4971 N N . ARG B 1 114 ? -11.344 -83.438 -28.188 1 43.12 114 ARG B N 1
ATOM 4972 C CA . ARG B 1 114 ? -12.008 -84.438 -27.391 1 43.12 114 ARG B CA 1
ATOM 4973 C C . ARG B 1 114 ? -13.492 -84.562 -27.734 1 43.12 114 ARG B C 1
ATOM 4975 O O . ARG B 1 114 ? -14.086 -85.625 -27.688 1 43.12 114 ARG B O 1
ATOM 4982 N N . ASN B 1 115 ? -14.266 -83.438 -27.844 1 39.09 115 ASN B N 1
ATOM 4983 C CA . ASN B 1 115 ? -15.664 -83.5 -28.25 1 39.09 115 ASN B CA 1
ATOM 4984 C C . ASN B 1 115 ? -15.852 -83.125 -29.703 1 39.09 115 ASN B C 1
ATOM 4986 O O . ASN B 1 115 ? -16.047 -81.938 -30 1 39.09 115 ASN B O 1
ATOM 4990 N N . LEU B 1 116 ? -15.312 -83.625 -30.688 1 44.25 116 LEU B N 1
ATOM 4991 C CA . LEU B 1 116 ? -15.648 -83.5 -32.094 1 44.25 116 LEU B CA 1
ATOM 4992 C C . LEU B 1 116 ? -17.109 -83.125 -32.281 1 44.25 116 LEU B C 1
ATOM 4994 O O . LEU B 1 116 ? -17.438 -82.312 -33.188 1 44.25 116 LEU B O 1
ATOM 4998 N N . ASP B 1 117 ? -17.812 -83.812 -31.578 1 45.34 117 ASP B N 1
ATOM 4999 C CA . ASP B 1 117 ? -19.219 -83.438 -31.578 1 45.34 117 ASP B CA 1
ATOM 5000 C C . ASP B 1 117 ? -19.391 -81.938 -31.25 1 45.34 117 ASP B C 1
ATOM 5002 O O . ASP B 1 117 ? -20.25 -81.312 -31.828 1 45.34 117 ASP B O 1
ATOM 5006 N N . ASP B 1 118 ? -18.516 -81.5 -30.344 1 54.12 118 ASP B N 1
ATOM 5007 C CA . ASP B 1 118 ? -18.609 -80.125 -29.938 1 54.12 118 ASP B CA 1
ATOM 5008 C C . ASP B 1 118 ? -18.016 -79.188 -31 1 54.12 118 ASP B C 1
ATOM 5010 O O . ASP B 1 118 ? -18.516 -78.062 -31.234 1 54.12 118 ASP B O 1
ATOM 5014 N N . TYR B 1 119 ? -16.953 -79.75 -31.688 1 57.09 119 TYR B N 1
ATOM 5015 C CA . TYR B 1 119 ? -16.438 -78.938 -32.781 1 57.09 119 TYR B CA 1
ATOM 5016 C C . TYR B 1 119 ? -17.469 -78.75 -33.906 1 57.09 119 TYR B C 1
ATOM 5018 O O . TYR B 1 119 ? -17.688 -77.688 -34.406 1 57.09 119 TYR B O 1
ATOM 5026 N N . ASN B 1 120 ? -17.922 -79.938 -34.281 1 58.03 120 ASN B N 1
ATOM 5027 C CA . ASN B 1 120 ? -18.922 -79.938 -35.344 1 58.03 120 ASN B CA 1
ATOM 5028 C C . ASN B 1 120 ? -20.109 -79.062 -34.969 1 58.03 120 ASN B C 1
ATOM 5030 O O . ASN B 1 120 ? -20.641 -78.312 -35.844 1 58.03 120 ASN B O 1
ATOM 5034 N N . ALA B 1 121 ? -20.422 -79.188 -33.719 1 59.28 121 ALA B N 1
ATOM 5035 C CA . ALA B 1 121 ? -21.547 -78.375 -33.281 1 59.28 121 ALA B CA 1
ATOM 5036 C C . ALA B 1 121 ? -21.172 -76.875 -33.281 1 59.28 121 ALA B C 1
ATOM 5038 O O . ALA B 1 121 ? -21.953 -76.062 -33.719 1 59.28 121 ALA B O 1
ATOM 5039 N N . LYS B 1 122 ? -20.031 -76.5 -32.969 1 67.94 122 LYS B N 1
ATOM 5040 C CA . LYS B 1 122 ? -19.609 -75.125 -32.938 1 67.94 122 LYS B CA 1
ATOM 5041 C C . LYS B 1 122 ? -19.297 -74.625 -34.312 1 67.94 122 LYS B C 1
ATOM 5043 O O . LYS B 1 122 ? -19.578 -73.438 -34.656 1 67.94 122 LYS B O 1
ATOM 5048 N N . ALA B 1 123 ? -18.734 -75.562 -35.125 1 66.56 123 ALA B N 1
ATOM 5049 C CA . ALA B 1 123 ? -18.406 -75.188 -36.5 1 66.56 123 ALA B CA 1
ATOM 5050 C C . ALA B 1 123 ? -19.672 -74.75 -37.281 1 66.56 123 ALA B C 1
ATOM 5052 O O . ALA B 1 123 ? -19.609 -73.875 -38.125 1 66.56 123 ALA B O 1
ATOM 5053 N N . LYS B 1 124 ? -20.734 -75.562 -36.938 1 68 124 LYS B N 1
ATOM 5054 C CA . LYS B 1 124 ? -22 -75.25 -37.594 1 68 124 LYS B CA 1
ATOM 5055 C C . LYS B 1 124 ? -22.531 -73.875 -37.125 1 68 124 LYS B C 1
ATOM 5057 O O . LYS B 1 124 ? -23.328 -73.25 -37.844 1 68 124 LYS B O 1
ATOM 5062 N N . GLU B 1 125 ? -22.094 -73.438 -36.062 1 74.81 125 GLU B N 1
ATOM 5063 C CA . GLU B 1 125 ? -22.609 -72.25 -35.469 1 74.81 125 GLU B CA 1
ATOM 5064 C C . GLU B 1 125 ? -21.969 -71 -36.094 1 74.81 125 GLU B C 1
ATOM 5066 O O . GLU B 1 125 ? -22.5 -69.875 -36 1 74.81 125 GLU B O 1
ATOM 5071 N N . TYR B 1 126 ? -20.859 -71.188 -36.875 1 79.25 126 TYR B N 1
ATOM 5072 C CA . TYR B 1 126 ? -20.188 -70.062 -37.406 1 79.25 126 TYR B CA 1
ATOM 5073 C C . TYR B 1 126 ? -20.719 -69.688 -38.812 1 79.25 126 TYR B C 1
ATOM 5075 O O . TYR B 1 126 ? -20.703 -70.562 -39.719 1 79.25 126 TYR B O 1
ATOM 5083 N N . PRO B 1 127 ? -21.344 -68.562 -38.875 1 80.44 127 PRO B N 1
ATOM 5084 C CA . PRO B 1 127 ? -21.766 -68.125 -40.219 1 80.44 127 PRO B CA 1
ATOM 5085 C C . PRO B 1 127 ? -20.578 -67.875 -41.156 1 80.44 127 PRO B C 1
ATOM 5087 O O . PRO B 1 127 ? -19.516 -67.5 -40.719 1 80.44 127 PRO B O 1
ATOM 5090 N N . ILE B 1 128 ? -20.844 -68.25 -42.438 1 81.31 128 ILE B N 1
ATOM 5091 C CA . ILE B 1 128 ? -19.781 -68.062 -43.438 1 81.31 128 ILE B CA 1
ATOM 5092 C C . ILE B 1 128 ? -19.422 -66.562 -43.531 1 81.31 128 ILE B C 1
ATOM 5094 O O . ILE B 1 128 ? -20.297 -65.688 -43.656 1 81.31 128 ILE B O 1
ATOM 5098 N N . GLY B 1 129 ? -18.203 -66.25 -43.469 1 81.12 129 GLY B N 1
ATOM 5099 C CA . GLY B 1 129 ? -17.672 -64.938 -43.688 1 81.12 129 GLY B CA 1
ATOM 5100 C C . GLY B 1 129 ? -17.781 -64 -42.469 1 81.12 129 GLY B C 1
ATOM 5101 O O . GLY B 1 129 ? -17.297 -62.875 -42.469 1 81.12 129 GLY B O 1
ATOM 5102 N N . LYS B 1 130 ? -18.438 -64.5 -41.469 1 88.12 130 LYS B N 1
ATOM 5103 C CA . LYS B 1 130 ? -18.594 -63.656 -40.281 1 88.12 130 LYS B CA 1
ATOM 5104 C C . LYS B 1 130 ? -17.516 -63.969 -39.25 1 88.12 130 LYS B C 1
ATOM 5106 O O . LYS B 1 130 ? -17.25 -65.125 -38.938 1 88.12 130 LYS B O 1
ATOM 5111 N N . ILE B 1 131 ? -16.891 -62.906 -38.688 1 93.25 131 ILE B N 1
ATOM 5112 C CA . ILE B 1 131 ? -15.797 -63 -37.75 1 93.25 131 ILE B CA 1
ATOM 5113 C C . ILE B 1 131 ? -16.344 -63.031 -36.312 1 93.25 131 ILE B C 1
ATOM 5115 O O . ILE B 1 131 ? -17.219 -62.25 -35.969 1 93.25 131 ILE B O 1
ATOM 5119 N N . SER B 1 132 ? -15.922 -63.938 -35.562 1 93.12 132 SER B N 1
ATOM 5120 C CA . SER B 1 132 ? -16.266 -64 -34.156 1 93.12 132 SER B CA 1
ATOM 5121 C C . SER B 1 132 ? -15.016 -64.062 -33.281 1 93.12 132 SER B C 1
ATOM 5123 O O . SER B 1 132 ? -14.023 -64.688 -33.656 1 93.12 132 SER B O 1
ATOM 5125 N N . PHE B 1 133 ? -15.062 -63.375 -32.125 1 94.44 133 PHE B N 1
ATOM 5126 C CA . PHE B 1 133 ? -13.961 -63.438 -31.188 1 94.44 133 PHE B CA 1
ATOM 5127 C C . PHE B 1 133 ? -14.344 -64.25 -29.953 1 94.44 133 PHE B C 1
ATOM 5129 O O . PHE B 1 133 ? -15.469 -64.125 -29.453 1 94.44 133 PHE B O 1
ATOM 5136 N N . GLU B 1 134 ? -13.391 -65 -29.484 1 92.5 134 GLU B N 1
ATOM 5137 C CA . GLU B 1 134 ? -13.586 -65.75 -28.25 1 92.5 134 GLU B CA 1
ATOM 5138 C C . GLU B 1 134 ? -12.266 -65.938 -27.516 1 92.5 134 GLU B C 1
ATOM 5140 O O . GLU B 1 134 ? -11.203 -66 -28.141 1 92.5 134 GLU B O 1
ATOM 5145 N N . ASN B 1 135 ? -12.305 -66.062 -26.219 1 92.12 135 ASN B N 1
ATOM 5146 C CA . ASN B 1 135 ? -11.148 -66.5 -25.422 1 92.12 135 ASN B CA 1
ATOM 5147 C C . ASN B 1 135 ? -11.109 -68 -25.234 1 92.12 135 ASN B C 1
ATOM 5149 O O . ASN B 1 135 ? -12.102 -68.625 -24.828 1 92.12 135 ASN B O 1
ATOM 5153 N N . ARG B 1 136 ? -9.992 -68.562 -25.625 1 90.69 136 ARG B N 1
ATOM 5154 C CA . ARG B 1 136 ? -9.828 -70 -25.5 1 90.69 136 ARG B CA 1
ATOM 5155 C C . ARG B 1 136 ? -8.625 -70.375 -24.625 1 90.69 136 ARG B C 1
ATOM 5157 O O . ARG B 1 136 ? -7.582 -69.688 -24.719 1 90.69 136 ARG B O 1
ATOM 5164 N N . MET B 1 137 ? -8.789 -71.25 -23.812 1 89.69 137 MET B N 1
ATOM 5165 C CA . MET B 1 137 ? -7.695 -71.75 -22.969 1 89.69 137 MET B CA 1
ATOM 5166 C C . MET B 1 137 ? -7.09 -73 -23.531 1 89.69 137 MET B C 1
ATOM 5168 O O . MET B 1 137 ? -7.812 -73.938 -23.891 1 89.69 137 MET B O 1
ATOM 5172 N N . ASP B 1 138 ? -5.824 -73 -23.766 1 82.38 138 ASP B N 1
ATOM 5173 C CA . ASP B 1 138 ? -5.113 -74.25 -24.078 1 82.38 138 ASP B CA 1
ATOM 5174 C C . ASP B 1 138 ? -4.738 -74.938 -22.797 1 82.38 138 ASP B C 1
ATOM 5176 O O . ASP B 1 138 ? -3.896 -74.5 -22.031 1 82.38 138 ASP B O 1
ATOM 5180 N N . VAL B 1 139 ? -5.34 -76.062 -22.594 1 80.12 139 VAL B N 1
ATOM 5181 C CA . VAL B 1 139 ? -5.23 -76.75 -21.344 1 80.12 139 VAL B CA 1
ATOM 5182 C C . VAL B 1 139 ? -3.82 -77.312 -21.203 1 80.12 139 VAL B C 1
ATOM 5184 O O . VAL B 1 139 ? -3.27 -77.375 -20.094 1 80.12 139 VAL B O 1
ATOM 5187 N N . GLN B 1 140 ? -3.252 -77.75 -22.312 1 75.88 140 GLN B N 1
ATOM 5188 C CA . GLN B 1 140 ? -1.924 -78.375 -22.25 1 75.88 140 GLN B CA 1
ATOM 5189 C C . GLN B 1 140 ? -0.862 -77.312 -21.938 1 75.88 140 GLN B C 1
ATOM 5191 O O . GLN B 1 140 ? -0.021 -77.5 -21.062 1 75.88 140 GLN B O 1
ATOM 5196 N N . MET B 1 141 ? -0.996 -76.188 -22.562 1 81.44 141 MET B N 1
ATOM 5197 C CA . MET B 1 141 ? 0.009 -75.125 -22.375 1 81.44 141 MET B CA 1
ATOM 5198 C C . MET B 1 141 ? -0.387 -74.188 -21.25 1 81.44 141 MET B C 1
ATOM 5200 O O . MET B 1 141 ? 0.431 -73.375 -20.797 1 81.44 141 MET B O 1
ATOM 5204 N N . LYS B 1 142 ? -1.632 -74.25 -20.75 1 86.56 142 LYS B N 1
ATOM 5205 C CA . LYS B 1 142 ? -2.178 -73.375 -19.703 1 86.56 142 LYS B CA 1
ATOM 5206 C C . LYS B 1 142 ? -2.072 -71.875 -20.094 1 86.56 142 LYS B C 1
ATOM 5208 O O . LYS B 1 142 ? -1.635 -71.062 -19.297 1 86.56 142 LYS B O 1
ATOM 5213 N N . ILE B 1 143 ? -2.32 -71.688 -21.344 1 90.56 143 ILE B N 1
ATOM 5214 C CA . ILE B 1 143 ? -2.264 -70.312 -21.875 1 90.56 143 ILE B CA 1
ATOM 5215 C C . ILE B 1 143 ? -3.627 -69.938 -22.438 1 90.56 143 ILE B C 1
ATOM 5217 O O . ILE B 1 143 ? -4.289 -70.75 -23.094 1 90.56 143 ILE B O 1
ATOM 5221 N N . GLU B 1 144 ? -4.055 -68.688 -22 1 92.62 144 GLU B N 1
ATOM 5222 C CA . GLU B 1 144 ? -5.285 -68.125 -22.562 1 92.62 144 GLU B CA 1
ATOM 5223 C C . GLU B 1 144 ? -5.012 -67.438 -23.875 1 92.62 144 GLU B C 1
ATOM 5225 O O . GLU B 1 144 ? -4.055 -66.625 -23.969 1 92.62 144 GLU B O 1
ATOM 5230 N N . PHE B 1 145 ? -5.836 -67.688 -24.922 1 94.31 145 PHE B N 1
ATOM 5231 C CA . PHE B 1 145 ? -5.656 -67.125 -26.234 1 94.31 145 PHE B CA 1
ATOM 5232 C C . PHE B 1 145 ? -6.859 -66.25 -26.609 1 94.31 145 PHE B C 1
ATOM 5234 O O . PHE B 1 145 ? -8 -66.625 -26.328 1 94.31 145 PHE B O 1
ATOM 5241 N N . LEU B 1 146 ? -6.551 -65.062 -27.094 1 95.5 146 LEU B N 1
ATOM 5242 C CA . LEU B 1 146 ? -7.551 -64.312 -27.875 1 95.5 146 LEU B CA 1
ATOM 5243 C C . LEU B 1 146 ? -7.699 -64.938 -29.25 1 95.5 146 LEU B C 1
ATOM 5245 O O . LEU B 1 146 ? -6.758 -64.938 -30.047 1 95.5 146 LEU B O 1
ATOM 5249 N N . THR B 1 147 ? -8.914 -65.438 -29.609 1 95.44 147 THR B N 1
ATOM 5250 C CA . THR B 1 147 ? -9.07 -66.25 -30.812 1 95.44 147 THR B CA 1
ATOM 5251 C C . THR B 1 147 ? -10.109 -65.625 -31.734 1 95.44 147 THR B C 1
ATOM 5253 O O . THR B 1 147 ? -11.234 -65.375 -31.312 1 95.44 147 THR B O 1
ATOM 5256 N N . LEU B 1 148 ? -9.664 -65.375 -32.875 1 96.31 148 LEU B N 1
ATOM 5257 C CA . LEU B 1 148 ? -10.578 -65 -33.969 1 96.31 148 LEU B CA 1
ATOM 5258 C C . LEU B 1 148 ? -10.938 -66.188 -34.812 1 96.31 148 LEU B C 1
ATOM 5260 O O . LEU B 1 148 ? -10.055 -66.938 -35.281 1 96.31 148 LEU B O 1
ATOM 5264 N N . VAL B 1 149 ? -12.234 -66.438 -35.031 1 94.81 149 VAL B N 1
ATOM 5265 C CA . VAL B 1 149 ? -12.695 -67.562 -35.844 1 94.81 149 VAL B CA 1
ATOM 5266 C C . VAL B 1 149 ? -13.531 -67.062 -37 1 94.81 149 VAL B C 1
ATOM 5268 O O . VAL B 1 149 ? -14.391 -66.188 -36.844 1 94.81 149 VAL B O 1
ATOM 5271 N N . VAL B 1 150 ? -13.211 -67.562 -38.125 1 93.69 150 VAL B N 1
ATOM 5272 C CA . VAL B 1 150 ? -13.984 -67.188 -39.312 1 93.69 150 VAL B CA 1
ATOM 5273 C C . VAL B 1 150 ? -14.188 -68.438 -40.188 1 93.69 150 VAL B C 1
ATOM 5275 O O . VAL B 1 150 ? -13.266 -69.25 -40.375 1 93.69 150 VAL B O 1
ATOM 5278 N N . LYS B 1 151 ? -15.391 -68.625 -40.594 1 90.94 151 LYS B N 1
ATOM 5279 C CA . LYS B 1 151 ? -15.703 -69.625 -41.562 1 90.94 151 LYS B CA 1
ATOM 5280 C C . LYS B 1 151 ? -15.477 -69.188 -43 1 90.94 151 LYS B C 1
ATOM 5282 O O . LYS B 1 151 ? -16.031 -68.125 -43.406 1 90.94 151 LYS B O 1
ATOM 5287 N N . LEU B 1 152 ? -14.695 -69.875 -43.688 1 88.69 152 LEU B N 1
ATOM 5288 C CA . LEU B 1 152 ? -14.328 -69.5 -45.062 1 88.69 152 LEU B CA 1
ATOM 5289 C C . LEU B 1 152 ? -15.383 -70 -46.062 1 88.69 152 LEU B C 1
ATOM 5291 O O . LEU B 1 152 ? -16.312 -70.688 -45.688 1 88.69 152 LEU B O 1
ATOM 5295 N N . S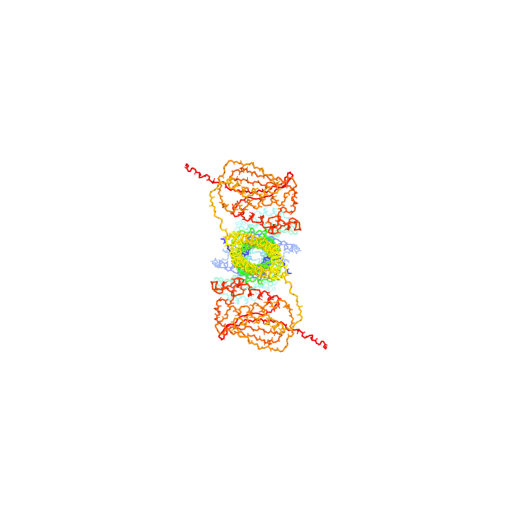ER B 1 153 ? -15.273 -69.5 -47.312 1 81.75 153 SER B N 1
ATOM 5296 C CA . SER B 1 153 ? -16.281 -69.75 -48.344 1 81.75 153 SER B CA 1
ATOM 5297 C C . SER B 1 153 ? -16.422 -71.25 -48.625 1 81.75 153 SER B C 1
ATOM 5299 O O . SER B 1 153 ? -17.5 -71.75 -48.938 1 81.75 153 SER B O 1
ATOM 5301 N N . ASN B 1 154 ? -15.32 -72.125 -48.5 1 83.38 154 ASN B N 1
ATOM 5302 C CA . ASN B 1 154 ? -15.367 -73.562 -48.719 1 83.38 154 ASN B CA 1
ATOM 5303 C C . ASN B 1 154 ? -15.75 -74.312 -47.469 1 83.38 154 ASN B C 1
ATOM 5305 O O . ASN B 1 154 ? -15.562 -75.562 -47.406 1 83.38 154 ASN B O 1
ATOM 5309 N N . GLU B 1 155 ? -16.203 -73.625 -46.469 1 86.06 155 GLU B N 1
ATOM 5310 C CA . GLU B 1 155 ? -16.688 -74.125 -45.219 1 86.06 155 GLU B CA 1
ATOM 5311 C C . GLU B 1 155 ? -15.523 -74.5 -44.281 1 86.06 155 GLU B C 1
ATOM 5313 O O . GLU B 1 155 ? -15.727 -75.125 -43.25 1 86.06 155 GLU B O 1
ATOM 5318 N N . ASP B 1 156 ? -14.344 -74.188 -44.812 1 89.5 156 ASP B N 1
ATOM 5319 C CA . ASP B 1 156 ? -13.203 -74.312 -43.938 1 89.5 156 ASP B CA 1
ATOM 5320 C C . ASP B 1 156 ? -13.281 -73.312 -42.781 1 89.5 156 ASP B C 1
ATOM 5322 O O . ASP B 1 156 ? -13.875 -72.25 -42.938 1 89.5 156 ASP B O 1
ATOM 5326 N N . ILE B 1 157 ? -12.734 -73.688 -41.656 1 91.81 157 ILE B N 1
ATOM 5327 C CA . ILE B 1 157 ? -12.734 -72.75 -40.5 1 91.81 157 ILE B CA 1
ATOM 5328 C C . ILE B 1 157 ? -11.305 -72.375 -40.188 1 91.81 157 ILE B C 1
ATOM 5330 O O . ILE B 1 157 ? -10.422 -73.188 -40 1 91.81 157 ILE B O 1
ATOM 5334 N N . MET B 1 158 ? -11.109 -71.062 -40.188 1 93 158 MET B N 1
ATOM 5335 C CA . MET B 1 158 ? -9.812 -70.5 -39.812 1 93 158 MET B CA 1
ATOM 5336 C C . MET B 1 158 ? -9.844 -69.875 -38.438 1 93 158 MET B C 1
ATOM 5338 O O . MET B 1 158 ? -10.773 -69.125 -38.094 1 93 158 MET B O 1
ATOM 5342 N N . ALA B 1 159 ? -8.859 -70.188 -37.625 1 93.5 159 ALA B N 1
ATOM 5343 C CA . ALA B 1 159 ? -8.695 -69.625 -36.281 1 93.5 159 ALA B CA 1
ATOM 5344 C C . ALA B 1 159 ? -7.344 -68.938 -36.156 1 93.5 159 ALA B C 1
ATOM 5346 O O . ALA B 1 159 ? -6.305 -69.562 -36.469 1 93.5 159 ALA B O 1
ATOM 5347 N N . ILE B 1 160 ? -7.402 -67.688 -35.812 1 94.62 160 ILE B N 1
ATOM 5348 C CA . ILE B 1 160 ? -6.203 -66.938 -35.469 1 94.62 160 ILE B CA 1
ATOM 5349 C C . ILE B 1 160 ? -6.145 -66.688 -33.969 1 94.62 160 ILE B C 1
ATOM 5351 O O . ILE B 1 160 ? -7.043 -66.125 -33.375 1 94.62 160 ILE B O 1
ATOM 5355 N N . ARG B 1 161 ? -5.109 -67.188 -33.312 1 93.88 161 ARG B N 1
ATOM 5356 C CA . ARG B 1 161 ? -5.012 -67.125 -31.844 1 93.88 161 ARG B CA 1
ATOM 5357 C C . ARG B 1 161 ? -3.791 -66.312 -31.406 1 93.88 161 ARG B C 1
ATOM 5359 O O . ARG B 1 161 ? -2.678 -66.562 -31.875 1 93.88 161 ARG B O 1
ATOM 5366 N N . VAL B 1 162 ? -3.994 -65.375 -30.562 1 94.19 162 VAL B N 1
ATOM 5367 C CA . VAL B 1 162 ? -2.926 -64.625 -29.953 1 94.19 162 VAL B CA 1
ATOM 5368 C C . VAL B 1 162 ? -2.893 -64.875 -28.453 1 94.19 162 VAL B C 1
ATOM 5370 O O . VAL B 1 162 ? -3.918 -64.75 -27.766 1 94.19 162 VAL B O 1
ATOM 5373 N N . PRO B 1 163 ? -1.692 -65.188 -27.906 1 93.25 163 PRO B N 1
ATOM 5374 C CA . PRO B 1 163 ? -1.617 -65.375 -26.453 1 93.25 163 PRO B CA 1
ATOM 5375 C C . PRO B 1 163 ? -1.836 -64.062 -25.688 1 93.25 163 PRO B C 1
ATOM 5377 O O . PRO B 1 163 ? -1.143 -63.062 -25.922 1 93.25 163 PRO B O 1
ATOM 5380 N N . ILE B 1 164 ? -2.734 -64.125 -24.734 1 94.69 164 ILE B N 1
ATOM 5381 C CA . ILE B 1 164 ? -3.064 -62.938 -23.938 1 94.69 164 ILE B CA 1
ATOM 5382 C C . ILE B 1 164 ? -1.861 -62.531 -23.094 1 94.69 164 ILE B C 1
ATOM 5384 O O . ILE B 1 164 ? -1.632 -61.344 -22.844 1 94.69 164 ILE B O 1
ATOM 5388 N N . VAL B 1 165 ? -1.066 -63.469 -22.688 1 93.06 165 VAL B N 1
ATOM 5389 C CA . VAL B 1 165 ? 0.107 -63.25 -21.859 1 93.06 165 VAL B CA 1
ATOM 5390 C C . VAL B 1 165 ? 1.095 -62.344 -22.594 1 93.06 165 VAL B C 1
ATOM 5392 O O . VAL B 1 165 ? 1.771 -61.531 -21.984 1 93.06 165 VAL B O 1
ATOM 5395 N N . SER B 1 166 ? 1.204 -62.469 -23.938 1 90.88 166 SER B N 1
ATOM 5396 C CA . SER B 1 166 ? 2.086 -61.625 -24.734 1 90.88 166 SER B CA 1
ATOM 5397 C C . SER B 1 166 ? 1.628 -60.188 -24.703 1 90.88 166 SER B C 1
ATOM 5399 O O . SER B 1 166 ? 2.451 -59.25 -24.641 1 90.88 166 SER B O 1
ATOM 5401 N N . ILE B 1 167 ? 0.322 -59.969 -24.719 1 93.62 167 ILE B N 1
ATOM 5402 C CA . ILE B 1 167 ? -0.25 -58.656 -24.625 1 93.62 167 ILE B CA 1
ATOM 5403 C C . ILE B 1 167 ? 0.057 -58.062 -23.25 1 93.62 167 ILE B C 1
ATOM 5405 O O . ILE B 1 167 ? 0.51 -56.906 -23.141 1 93.62 167 ILE B O 1
ATOM 5409 N N . LYS B 1 168 ? -0.153 -58.844 -22.219 1 94.69 168 LYS B N 1
ATOM 5410 C CA . LYS B 1 168 ? 0.098 -58.406 -20.844 1 94.69 168 LYS B CA 1
ATOM 5411 C C . LYS B 1 168 ? 1.563 -58.031 -20.656 1 94.69 168 LYS B C 1
ATOM 5413 O O . LYS B 1 168 ? 1.874 -57.062 -19.938 1 94.69 168 LYS B O 1
ATOM 5418 N N . GLU B 1 169 ? 2.414 -58.719 -21.266 1 93.69 169 GLU B N 1
ATOM 5419 C CA . GLU B 1 169 ? 3.842 -58.438 -21.203 1 93.69 169 GLU B CA 1
ATOM 5420 C C . GLU B 1 169 ? 4.137 -57.062 -21.797 1 93.69 169 GLU B C 1
ATOM 5422 O O . GLU B 1 169 ? 4.887 -56.281 -21.219 1 93.69 169 GLU B O 1
ATOM 5427 N N . SER B 1 170 ? 3.576 -56.781 -23 1 93.44 170 SER B N 1
ATOM 5428 C CA . SER B 1 170 ? 3.762 -55.5 -23.656 1 93.44 170 SER B CA 1
ATOM 5429 C C . SER B 1 170 ? 3.242 -54.375 -22.781 1 93.44 170 SER B C 1
ATOM 5431 O O . SER B 1 170 ? 3.889 -53.312 -22.672 1 93.44 170 SER B O 1
ATOM 5433 N N . VAL B 1 171 ? 2.107 -54.594 -22.141 1 95.75 171 VAL B N 1
ATOM 5434 C CA . VAL B 1 171 ? 1.487 -53.594 -21.266 1 95.75 171 VAL B CA 1
ATOM 5435 C C . VAL B 1 171 ? 2.385 -53.344 -20.062 1 95.75 171 VAL B C 1
ATOM 5437 O O . VAL B 1 171 ? 2.594 -52.188 -19.672 1 95.75 171 VAL B O 1
ATOM 5440 N N . ASP B 1 172 ? 2.938 -54.375 -19.484 1 95.56 172 ASP B N 1
ATOM 5441 C CA . ASP B 1 172 ? 3.809 -54.25 -18.312 1 95.56 172 ASP B CA 1
ATOM 5442 C C . ASP B 1 172 ? 5.07 -53.469 -18.656 1 95.56 172 ASP B C 1
ATOM 5444 O O . ASP B 1 172 ? 5.516 -52.625 -17.875 1 95.56 172 ASP B O 1
ATOM 5448 N N . ILE B 1 173 ? 5.637 -53.688 -19.828 1 94.88 173 ILE B N 1
ATOM 5449 C CA . ILE B 1 173 ? 6.832 -53 -20.266 1 94.88 173 ILE B CA 1
ATOM 5450 C C . ILE B 1 173 ? 6.516 -51.5 -20.453 1 94.88 173 ILE B C 1
ATOM 5452 O O . ILE B 1 173 ? 7.254 -50.656 -19.969 1 94.88 173 ILE B O 1
ATOM 5456 N N . ALA B 1 174 ? 5.418 -51.281 -21.109 1 94.88 174 ALA B N 1
ATOM 5457 C CA . ALA B 1 174 ? 5 -49.906 -21.344 1 94.88 174 ALA B CA 1
ATOM 5458 C C . ALA B 1 174 ? 4.746 -49.156 -20.016 1 94.88 174 ALA B C 1
ATOM 5460 O O . ALA B 1 174 ? 5.145 -48.031 -19.844 1 94.88 174 ALA B O 1
ATOM 5461 N N . ASN B 1 175 ? 4.059 -49.812 -19.062 1 94.81 175 ASN B N 1
ATOM 5462 C CA . ASN B 1 175 ? 3.752 -49.219 -17.766 1 94.81 175 ASN B CA 1
ATOM 5463 C C . ASN B 1 175 ? 5.02 -48.906 -16.969 1 94.81 175 ASN B C 1
ATOM 5465 O O . ASN B 1 175 ? 5.117 -47.875 -16.344 1 94.81 175 ASN B O 1
ATOM 5469 N N . ARG B 1 176 ? 5.98 -49.812 -17.031 1 95 176 ARG B N 1
ATOM 5470 C CA . ARG B 1 176 ? 7.242 -49.562 -16.344 1 95 176 ARG B CA 1
ATOM 5471 C C . ARG B 1 176 ? 7.988 -48.375 -16.969 1 95 176 ARG B C 1
ATOM 5473 O O . ARG B 1 176 ? 8.609 -47.594 -16.25 1 95 176 ARG B O 1
ATOM 5480 N N . PHE B 1 177 ? 7.891 -48.281 -18.234 1 95.56 177 PHE B N 1
ATOM 5481 C CA . PHE B 1 177 ? 8.547 -47.156 -18.938 1 95.56 177 PHE B CA 1
ATOM 5482 C C . PHE B 1 177 ? 7.914 -45.844 -18.562 1 95.56 177 PHE B C 1
ATOM 5484 O O . PHE B 1 177 ? 8.617 -44.844 -18.359 1 95.56 177 PHE B O 1
ATOM 5491 N N . VAL B 1 178 ? 6.613 -45.812 -18.453 1 93.25 178 VAL B N 1
ATOM 5492 C CA . VAL B 1 178 ? 5.898 -44.594 -18.078 1 93.25 178 VAL B CA 1
ATOM 5493 C C . VAL B 1 178 ? 6.34 -44.125 -16.688 1 93.25 178 VAL B C 1
ATOM 5495 O O . VAL B 1 178 ? 6.492 -42.938 -16.438 1 93.25 178 VAL B O 1
ATOM 5498 N N . ILE B 1 179 ? 6.57 -45.094 -15.766 1 93.81 179 ILE B N 1
ATOM 5499 C CA . ILE B 1 179 ? 7.016 -44.75 -14.414 1 93.81 179 ILE B CA 1
ATOM 5500 C C . ILE B 1 179 ? 8.398 -44.125 -14.469 1 93.81 179 ILE B C 1
ATOM 5502 O O . ILE B 1 179 ? 8.656 -43.125 -13.797 1 93.81 179 ILE B O 1
ATOM 5506 N N . ILE B 1 180 ? 9.258 -44.656 -15.352 1 95.62 180 ILE B N 1
ATOM 5507 C CA . ILE B 1 180 ? 10.617 -44.125 -15.477 1 95.62 180 ILE B CA 1
ATOM 5508 C C . ILE B 1 180 ? 10.586 -42.719 -16.031 1 95.62 180 ILE B C 1
ATOM 5510 O O . ILE B 1 180 ? 11.164 -41.781 -15.445 1 95.62 180 ILE B O 1
ATOM 5514 N N . ILE B 1 181 ? 9.859 -42.5 -17.078 1 94.44 181 ILE B N 1
ATOM 5515 C CA . ILE B 1 181 ? 9.781 -41.188 -17.703 1 94.44 181 ILE B CA 1
ATOM 5516 C C . ILE B 1 181 ? 9.07 -40.219 -16.781 1 94.44 181 ILE B C 1
ATOM 5518 O O . ILE B 1 181 ? 9.445 -39.031 -16.688 1 94.44 181 ILE B O 1
ATOM 5522 N N . GLY B 1 182 ? 7.988 -40.75 -16.141 1 93.38 182 GLY B N 1
ATOM 5523 C CA . GLY B 1 182 ? 7.273 -39.906 -15.188 1 93.38 182 GLY B CA 1
ATOM 5524 C C . GLY B 1 182 ? 8.156 -39.375 -14.07 1 93.38 182 GLY B C 1
ATOM 5525 O O . GLY B 1 182 ? 8.062 -38.219 -13.695 1 93.38 182 GLY B O 1
ATOM 5526 N N . SER B 1 183 ? 9.086 -40.188 -13.555 1 94.5 183 SER B N 1
ATOM 5527 C CA . SER B 1 183 ? 10 -39.75 -12.492 1 94.5 183 SER B CA 1
ATOM 5528 C C . SER B 1 183 ? 10.969 -38.688 -12.984 1 94.5 183 SER B C 1
ATOM 5530 O O . SER B 1 183 ? 11.258 -37.75 -12.266 1 94.5 183 SER B O 1
ATOM 5532 N N . ILE B 1 184 ? 11.43 -38.875 -14.219 1 93.88 184 ILE B N 1
ATOM 5533 C CA . ILE B 1 184 ? 12.344 -37.906 -14.812 1 93.88 184 ILE B CA 1
ATOM 5534 C C . ILE B 1 184 ? 11.625 -36.562 -15 1 93.88 184 ILE B C 1
ATOM 5536 O O . ILE B 1 184 ? 12.18 -35.5 -14.672 1 93.88 184 ILE B O 1
ATOM 5540 N N . ILE B 1 185 ? 10.414 -36.594 -15.352 1 92.25 185 ILE B N 1
ATOM 5541 C CA . ILE B 1 185 ? 9.641 -35.375 -15.617 1 92.25 185 ILE B CA 1
ATOM 5542 C C . ILE B 1 185 ? 9.32 -34.656 -14.305 1 92.25 185 ILE B C 1
ATOM 5544 O O . ILE B 1 185 ? 9.367 -33.438 -14.234 1 92.25 185 ILE B O 1
ATOM 5548 N N . ILE B 1 186 ? 8.984 -35.438 -13.258 1 93.44 186 ILE B N 1
ATOM 5549 C CA . ILE B 1 186 ? 8.719 -34.812 -11.953 1 93.44 186 ILE B CA 1
ATOM 5550 C C . ILE B 1 186 ? 9.961 -34.094 -11.461 1 93.44 186 ILE B C 1
ATOM 5552 O O . ILE B 1 186 ? 9.867 -32.969 -10.953 1 93.44 186 ILE B O 1
ATOM 5556 N N . PHE B 1 187 ? 11.078 -34.656 -11.727 1 94.5 187 PHE B N 1
ATOM 5557 C CA . PHE B 1 187 ? 12.328 -34.062 -11.281 1 94.5 187 PHE B CA 1
ATOM 5558 C C . PHE B 1 187 ? 12.609 -32.75 -12.039 1 94.5 187 PHE B C 1
ATOM 5560 O O . PHE B 1 187 ? 12.828 -31.703 -11.438 1 94.5 187 PHE B O 1
ATOM 5567 N N . LEU B 1 188 ? 12.555 -32.812 -13.375 1 91.81 188 LEU B N 1
ATOM 5568 C CA . LEU B 1 188 ? 12.805 -31.641 -14.203 1 91.81 188 LEU B CA 1
ATOM 5569 C C . LEU B 1 188 ? 11.711 -30.594 -14.008 1 91.81 188 LEU B C 1
ATOM 5571 O O . LEU B 1 188 ? 11.992 -29.391 -13.977 1 91.81 188 LEU B O 1
ATOM 5575 N N . GLY B 1 189 ? 10.469 -31.141 -13.898 1 91.19 189 GLY B N 1
ATOM 5576 C CA . GLY B 1 189 ? 9.344 -30.25 -13.672 1 91.19 189 GLY B CA 1
ATOM 5577 C C . GLY B 1 189 ? 9.43 -29.5 -12.352 1 91.19 189 GLY B C 1
ATOM 5578 O O . GLY B 1 189 ? 9.055 -28.328 -12.266 1 91.19 189 GLY B O 1
ATOM 5579 N N . SER B 1 190 ? 9.992 -30.125 -11.352 1 93.62 190 SER B N 1
ATOM 5580 C CA . SER B 1 190 ? 10.148 -29.484 -10.039 1 93.62 190 SER B CA 1
ATOM 5581 C C . SER B 1 190 ? 11.18 -28.359 -10.094 1 93.62 190 SER B C 1
ATOM 5583 O O . SER B 1 190 ? 11.023 -27.344 -9.43 1 93.62 190 SER B O 1
ATOM 5585 N N . ILE B 1 191 ? 12.18 -28.547 -10.852 1 93.75 191 ILE B N 1
ATOM 5586 C CA . ILE B 1 191 ? 13.18 -27.5 -11.039 1 93.75 191 ILE B CA 1
ATOM 5587 C C . ILE B 1 191 ? 12.539 -26.297 -11.742 1 93.75 191 ILE B C 1
ATOM 5589 O O . ILE B 1 191 ? 12.734 -25.156 -11.32 1 93.75 191 ILE B O 1
ATOM 5593 N N . GLY B 1 192 ? 11.75 -26.656 -12.789 1 90.31 192 GLY B N 1
ATOM 5594 C CA . GLY B 1 192 ? 11.031 -25.594 -13.477 1 90.31 192 GLY B CA 1
ATOM 5595 C C . GLY B 1 192 ? 10.039 -24.859 -12.594 1 90.31 192 GLY B C 1
ATOM 5596 O O . GLY B 1 192 ? 9.938 -23.641 -12.641 1 90.31 192 GLY B O 1
ATOM 5597 N N . ALA B 1 193 ? 9.398 -25.625 -11.773 1 92.31 193 ALA B N 1
ATOM 5598 C CA . ALA B 1 193 ? 8.43 -25.062 -10.836 1 92.31 193 ALA B CA 1
ATOM 5599 C C . ALA B 1 193 ? 9.102 -24.125 -9.844 1 92.31 193 ALA B C 1
ATOM 5601 O O . ALA B 1 193 ? 8.562 -23.062 -9.516 1 92.31 193 ALA B O 1
ATOM 5602 N N . TYR B 1 194 ? 10.242 -24.438 -9.406 1 94.31 194 TYR B N 1
ATOM 5603 C CA . TYR B 1 194 ? 10.984 -23.625 -8.453 1 94.31 194 TYR B CA 1
ATOM 5604 C C . TYR B 1 194 ? 11.406 -22.297 -9.086 1 94.31 194 TYR B C 1
ATOM 5606 O O . TYR B 1 194 ? 11.234 -21.234 -8.477 1 94.31 194 TYR B O 1
ATOM 5614 N N . LEU B 1 195 ? 11.914 -22.391 -10.305 1 93.56 195 LEU B N 1
ATOM 5615 C CA . LEU B 1 195 ? 12.367 -21.203 -11 1 93.56 195 LEU B CA 1
ATOM 5616 C C . LEU B 1 195 ? 11.188 -20.266 -11.297 1 93.56 195 LEU B C 1
ATOM 5618 O O . LEU B 1 195 ? 11.305 -19.047 -11.141 1 93.56 195 LEU B O 1
ATOM 5622 N N . PHE B 1 196 ? 10.102 -20.812 -11.641 1 91.88 196 PHE B N 1
ATOM 5623 C CA . PHE B 1 196 ? 8.914 -20.031 -11.938 1 91.88 196 PHE B CA 1
ATOM 5624 C C . PHE B 1 196 ? 8.367 -19.359 -10.68 1 91.88 196 PHE B C 1
ATOM 5626 O O . PHE B 1 196 ? 8.008 -18.188 -10.695 1 91.88 196 PHE B O 1
ATOM 5633 N N . SER B 1 197 ? 8.297 -20.203 -9.68 1 93 197 SER B N 1
ATOM 5634 C CA . SER B 1 197 ? 7.773 -19.672 -8.43 1 93 197 SER B CA 1
ATOM 5635 C C . SER B 1 197 ? 8.602 -18.484 -7.945 1 93 197 SER B C 1
ATOM 5637 O O . SER B 1 197 ? 8.055 -17.484 -7.484 1 93 197 SER B O 1
ATOM 5639 N N . ARG B 1 198 ? 9.883 -18.594 -8.125 1 93.19 198 ARG B N 1
ATOM 5640 C CA . ARG B 1 198 ? 10.789 -17.516 -7.723 1 93.19 198 ARG B CA 1
ATOM 5641 C C . ARG B 1 198 ? 10.57 -16.266 -8.578 1 93.19 198 ARG B C 1
ATOM 5643 O O . ARG B 1 198 ? 10.453 -15.164 -8.055 1 93.19 198 ARG B O 1
ATOM 5650 N N . LYS B 1 199 ? 10.477 -16.406 -9.836 1 92.44 199 LYS B N 1
ATOM 5651 C CA . LYS B 1 199 ? 10.32 -15.281 -10.766 1 92.44 199 LYS B CA 1
ATOM 5652 C C . LYS B 1 199 ? 8.953 -14.625 -10.602 1 92.44 199 LYS B C 1
ATOM 5654 O O . LYS B 1 199 ? 8.836 -13.398 -10.656 1 92.44 199 LYS B O 1
ATOM 5659 N N . PHE B 1 200 ? 7.906 -15.398 -10.336 1 90.69 200 PHE B N 1
ATOM 5660 C CA . PHE B 1 200 ? 6.527 -14.93 -10.266 1 90.69 200 PHE B CA 1
ATOM 5661 C C . PHE B 1 200 ? 6.285 -14.156 -8.969 1 90.69 200 PHE B C 1
ATOM 5663 O O . PHE B 1 200 ? 5.512 -13.195 -8.953 1 90.69 200 PHE B O 1
ATOM 5670 N N . THR B 1 201 ? 6.93 -14.586 -7.906 1 92 201 THR B N 1
ATOM 5671 C CA . THR B 1 201 ? 6.59 -14.023 -6.602 1 92 201 THR B CA 1
ATOM 5672 C C . THR B 1 201 ? 7.535 -12.883 -6.246 1 92 201 THR B C 1
ATOM 5674 O O . THR B 1 201 ? 7.254 -12.094 -5.336 1 92 201 THR B O 1
ATOM 5677 N N . LYS B 1 202 ? 8.633 -12.758 -6.938 1 93 202 LYS B N 1
ATOM 5678 C CA . LYS B 1 202 ? 9.641 -11.75 -6.617 1 93 202 LYS B CA 1
ATOM 5679 C C . LYS B 1 202 ? 9.023 -10.352 -6.566 1 93 202 LYS B C 1
ATOM 5681 O O . LYS B 1 202 ? 9.211 -9.625 -5.59 1 93 202 LYS B O 1
ATOM 5686 N N . PRO B 1 203 ? 8.273 -10 -7.539 1 91.56 203 PRO B N 1
ATOM 5687 C CA . PRO B 1 203 ? 7.676 -8.664 -7.504 1 91.56 203 PRO B CA 1
ATOM 5688 C C . PRO B 1 203 ? 6.707 -8.477 -6.34 1 91.56 203 PRO B C 1
ATOM 5690 O O . PRO B 1 203 ? 6.602 -7.383 -5.777 1 91.56 203 PRO B O 1
ATOM 5693 N N . ILE B 1 204 ? 6.012 -9.43 -5.992 1 89.94 204 ILE B N 1
ATOM 5694 C CA . ILE B 1 204 ? 5.047 -9.367 -4.898 1 89.94 204 ILE B CA 1
ATOM 5695 C C . ILE B 1 204 ? 5.777 -9.141 -3.576 1 89.94 204 ILE B C 1
ATOM 5697 O O . ILE B 1 204 ? 5.336 -8.336 -2.748 1 89.94 204 ILE B O 1
ATOM 5701 N N . LEU B 1 205 ? 6.859 -9.82 -3.449 1 91.88 205 LEU B N 1
ATOM 5702 C CA . LEU B 1 205 ? 7.664 -9.672 -2.242 1 91.88 205 LEU B CA 1
ATOM 5703 C C . LEU B 1 205 ? 8.25 -8.266 -2.145 1 91.88 205 LEU B C 1
ATOM 5705 O O . LEU B 1 205 ? 8.328 -7.699 -1.055 1 91.88 205 LEU B O 1
ATOM 5709 N N . GLU B 1 206 ? 8.625 -7.73 -3.227 1 93.06 206 GLU B N 1
ATOM 5710 C CA . GLU B 1 206 ? 9.148 -6.371 -3.268 1 93.06 206 GLU B CA 1
ATOM 5711 C C . GLU B 1 206 ? 8.109 -5.359 -2.801 1 93.06 206 GLU B C 1
ATOM 5713 O O . GLU B 1 206 ? 8.398 -4.496 -1.973 1 93.06 206 GLU B O 1
ATOM 5718 N N . VAL B 1 207 ? 6.934 -5.457 -3.311 1 92.06 207 VAL B N 1
ATOM 5719 C CA . VAL B 1 207 ? 5.855 -4.547 -2.932 1 92.06 207 VAL B CA 1
ATOM 5720 C C . VAL B 1 207 ? 5.57 -4.68 -1.438 1 92.06 207 VAL B C 1
ATOM 5722 O O . VAL B 1 207 ? 5.371 -3.678 -0.747 1 92.06 207 VAL B O 1
ATOM 5725 N N . ASN B 1 208 ? 5.531 -5.918 -1.017 1 91.19 208 ASN B N 1
ATOM 5726 C CA . ASN B 1 208 ? 5.293 -6.156 0.402 1 91.19 208 ASN B CA 1
ATOM 5727 C C . ASN B 1 208 ? 6.34 -5.469 1.271 1 91.19 208 ASN B C 1
ATOM 5729 O O . ASN B 1 208 ? 6.008 -4.852 2.283 1 91.19 208 ASN B O 1
ATOM 5733 N N . ASN B 1 209 ? 7.543 -5.562 0.909 1 91.81 209 ASN B N 1
ATOM 5734 C CA . ASN B 1 209 ? 8.625 -4.953 1.673 1 91.81 209 ASN B CA 1
ATOM 5735 C C . ASN B 1 209 ? 8.492 -3.434 1.714 1 91.81 209 ASN B C 1
ATOM 5737 O O . ASN B 1 209 ? 8.68 -2.818 2.766 1 91.81 209 ASN B O 1
ATOM 5741 N N . ILE B 1 210 ? 8.195 -2.902 0.641 1 92.12 210 ILE B N 1
ATOM 5742 C CA . ILE B 1 210 ? 8.07 -1.452 0.54 1 92.12 210 ILE B CA 1
ATOM 5743 C C . ILE B 1 210 ? 6.875 -0.976 1.358 1 92.12 210 ILE B C 1
ATOM 5745 O O . ILE B 1 210 ? 6.973 0 2.105 1 92.12 210 ILE B O 1
ATOM 5749 N N . ALA B 1 211 ? 5.793 -1.664 1.216 1 88.75 211 ALA B N 1
ATOM 5750 C CA . ALA B 1 211 ? 4.598 -1.323 1.984 1 88.75 211 ALA B CA 1
ATOM 5751 C C . ALA B 1 211 ? 4.867 -1.404 3.484 1 88.75 211 ALA B C 1
ATOM 5753 O O . ALA B 1 211 ? 4.418 -0.548 4.25 1 88.75 211 ALA B O 1
ATOM 5754 N N . ARG B 1 212 ? 5.605 -2.377 3.834 1 86.62 212 ARG B N 1
ATOM 5755 C CA . ARG B 1 212 ? 5.949 -2.547 5.242 1 86.62 212 ARG B CA 1
ATOM 5756 C C . ARG B 1 212 ? 6.816 -1.396 5.738 1 86.62 212 ARG B C 1
ATOM 5758 O O . ARG B 1 212 ? 6.648 -0.924 6.863 1 86.62 212 ARG B O 1
ATOM 5765 N N . ASN B 1 213 ? 7.73 -1.008 4.945 1 90.06 213 ASN B N 1
ATOM 5766 C CA . ASN B 1 213 ? 8.586 0.126 5.285 1 90.06 213 ASN B CA 1
ATOM 5767 C C . ASN B 1 213 ? 7.781 1.421 5.379 1 90.06 213 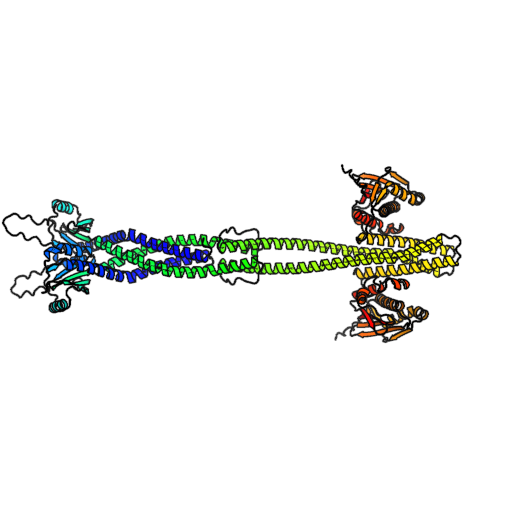ASN B C 1
ATOM 5769 O O . ASN B 1 213 ? 8.016 2.236 6.273 1 90.06 213 ASN B O 1
ATOM 5773 N N . MET B 1 214 ? 6.859 1.603 4.52 1 87.12 214 MET B N 1
ATOM 5774 C CA . MET B 1 214 ? 5.992 2.777 4.543 1 87.12 214 MET B CA 1
ATOM 5775 C C . MET B 1 214 ? 5.191 2.84 5.84 1 87.12 214 MET B C 1
ATOM 5777 O O . MET B 1 214 ? 4.988 3.92 6.395 1 87.12 214 MET B O 1
ATOM 5781 N N . ALA B 1 215 ? 4.773 1.669 6.234 1 81.25 215 ALA B N 1
ATOM 5782 C CA . ALA B 1 215 ? 4.023 1.587 7.484 1 81.25 215 ALA B CA 1
ATOM 5783 C C . ALA B 1 215 ? 4.875 2.045 8.664 1 81.25 215 ALA B C 1
ATOM 5785 O O . ALA B 1 215 ? 4.344 2.492 9.68 1 81.25 215 ALA B O 1
ATOM 5786 N N . LYS B 1 216 ? 6.18 1.958 8.477 1 82.69 216 LYS B N 1
ATOM 5787 C CA . LYS B 1 216 ? 7.109 2.428 9.5 1 82.69 216 LYS B CA 1
ATOM 5788 C C . LYS B 1 216 ? 7.594 3.844 9.188 1 82.69 216 LYS B C 1
ATOM 5790 O O . LYS B 1 216 ? 8.641 4.266 9.68 1 82.69 216 LYS B O 1
ATOM 5795 N N . PHE B 1 217 ? 7.027 4.438 8.25 1 81.69 217 PHE B N 1
ATOM 5796 C CA . PHE B 1 217 ? 7.23 5.832 7.879 1 81.69 217 PHE B CA 1
ATOM 5797 C C . PHE B 1 217 ? 8.547 6.008 7.137 1 81.69 217 PHE B C 1
ATOM 5799 O O . PHE B 1 217 ? 9.188 7.059 7.234 1 81.69 217 PHE B O 1
ATOM 5806 N N . ASP B 1 218 ? 8.938 4.984 6.531 1 87.88 218 ASP B N 1
ATOM 5807 C CA . ASP B 1 218 ? 10.078 5.043 5.617 1 87.88 218 ASP B CA 1
ATOM 5808 C C . ASP B 1 218 ? 9.617 5.074 4.164 1 87.88 218 ASP B C 1
ATOM 5810 O O . ASP B 1 218 ? 9.234 4.043 3.604 1 87.88 218 ASP B O 1
ATOM 5814 N N . PHE B 1 219 ? 9.727 6.195 3.531 1 89.56 219 PHE B N 1
ATOM 5815 C CA . PHE B 1 219 ? 9.234 6.383 2.17 1 89.56 219 PHE B CA 1
ATOM 5816 C C . PHE B 1 219 ? 10.398 6.48 1.185 1 89.56 219 PHE B C 1
ATOM 5818 O O . PHE B 1 219 ? 10.219 6.945 0.057 1 89.56 219 PHE B O 1
ATOM 5825 N N . SER B 1 220 ? 11.578 6.039 1.598 1 89.56 220 SER B N 1
ATOM 5826 C CA . SER B 1 220 ? 12.797 6.238 0.824 1 89.56 220 SER B CA 1
ATOM 5827 C C . SER B 1 220 ? 12.875 5.266 -0.346 1 89.56 220 SER B C 1
ATOM 5829 O O . SER B 1 220 ? 13.484 5.57 -1.376 1 89.56 220 SER B O 1
ATOM 5831 N N . GLN B 1 221 ? 12.203 4.18 -0.224 1 91.38 221 GLN B N 1
ATOM 5832 C CA . GLN B 1 221 ? 12.297 3.15 -1.255 1 91.38 221 GLN B CA 1
ATOM 5833 C C . GLN B 1 221 ? 11.062 3.166 -2.156 1 91.38 221 GLN B C 1
ATOM 5835 O O . GLN B 1 221 ? 9.953 3.414 -1.689 1 91.38 221 GLN B O 1
ATOM 5840 N N . LYS B 1 222 ? 11.359 2.865 -3.494 1 92.06 222 LYS B N 1
ATOM 5841 C CA . LYS B 1 222 ? 10.281 2.801 -4.477 1 92.06 222 LYS B CA 1
ATOM 5842 C C . LYS B 1 222 ? 10.258 1.448 -5.18 1 92.06 222 LYS B C 1
ATOM 5844 O O . LYS B 1 222 ? 11.289 0.787 -5.301 1 92.06 222 LYS B O 1
ATOM 5849 N N . CYS B 1 223 ? 9.008 1.024 -5.516 1 90.88 223 CYS B N 1
ATOM 5850 C CA . CYS B 1 223 ? 8.859 -0.214 -6.273 1 90.88 223 CYS B CA 1
ATOM 5851 C C . CYS B 1 223 ? 9.43 -0.066 -7.68 1 90.88 223 CYS B C 1
ATOM 5853 O O . CYS B 1 223 ? 9.109 0.893 -8.383 1 90.88 223 CYS B O 1
ATOM 5855 N N . SER B 1 224 ? 10.312 -0.978 -8.102 1 88.62 224 SER B N 1
ATOM 5856 C CA . SER B 1 224 ? 10.938 -0.97 -9.422 1 88.62 224 SER B CA 1
ATOM 5857 C C . SER B 1 224 ? 10.156 -1.84 -10.398 1 88.62 224 SER B C 1
ATOM 5859 O O . SER B 1 224 ? 10.625 -2.102 -11.508 1 88.62 224 SER B O 1
ATOM 5861 N N . ILE B 1 225 ? 8.938 -2.115 -10.117 1 82 225 ILE B N 1
ATOM 5862 C CA . ILE B 1 225 ? 8.164 -3.061 -10.914 1 82 225 ILE B CA 1
ATOM 5863 C C . ILE B 1 225 ? 7.559 -2.346 -12.117 1 82 225 ILE B C 1
ATOM 5865 O O . ILE B 1 225 ? 6.938 -1.289 -11.977 1 82 225 ILE B O 1
ATOM 5869 N N . SER B 1 226 ? 7.879 -2.764 -13.305 1 74.31 226 SER B N 1
ATOM 5870 C CA . SER B 1 226 ? 7.398 -2.123 -14.523 1 74.31 226 SER B CA 1
ATOM 5871 C C . SER B 1 226 ? 6.395 -3.012 -15.258 1 74.31 226 SER B C 1
ATOM 5873 O O . SER B 1 226 ? 6.062 -2.756 -16.422 1 74.31 226 SER B O 1
ATOM 5875 N N . GLY B 1 227 ? 5.75 -3.85 -14.664 1 76.75 227 GLY B N 1
ATOM 5876 C CA . GLY B 1 227 ? 4.82 -4.727 -15.359 1 76.75 227 GLY B CA 1
ATOM 5877 C C . GLY B 1 227 ? 3.473 -4.078 -15.617 1 76.75 227 GLY B C 1
ATOM 5878 O O . GLY B 1 227 ? 3.105 -3.107 -14.953 1 76.75 227 GLY B O 1
ATOM 5879 N N . SER B 1 228 ? 2.781 -4.504 -16.641 1 80.94 228 SER B N 1
ATOM 5880 C CA . SER B 1 228 ? 1.487 -3.938 -17 1 80.94 228 SER B CA 1
ATOM 5881 C C . SER B 1 228 ? 0.344 -4.715 -16.359 1 80.94 228 SER B C 1
ATOM 5883 O O . SER B 1 228 ? -0.828 -4.434 -16.625 1 80.94 228 SER B O 1
ATOM 5885 N N . ASP B 1 229 ? 0.7 -5.672 -15.5 1 87.31 229 ASP B N 1
ATOM 5886 C CA . ASP B 1 229 ? -0.352 -6.445 -14.852 1 87.31 229 ASP B CA 1
ATOM 5887 C C . ASP B 1 229 ? -0.739 -5.832 -13.508 1 87.31 229 ASP B C 1
ATOM 5889 O O . ASP B 1 229 ? -0.369 -4.695 -13.211 1 87.31 229 ASP B O 1
ATOM 5893 N N . GLU B 1 230 ? -1.523 -6.547 -12.734 1 88.31 230 GLU B N 1
ATOM 5894 C CA . GLU B 1 230 ? -2.061 -6.031 -11.477 1 88.31 230 GLU B CA 1
ATOM 5895 C C . GLU B 1 230 ? -0.954 -5.828 -10.445 1 88.31 230 GLU B C 1
ATOM 5897 O O . GLU B 1 230 ? -1.069 -4.973 -9.562 1 88.31 230 GLU B O 1
ATOM 5902 N N . ILE B 1 231 ? 0.123 -6.547 -10.602 1 89.25 231 ILE B N 1
ATOM 5903 C CA . ILE B 1 231 ? 1.245 -6.363 -9.688 1 89.25 231 ILE B CA 1
ATOM 5904 C C . ILE B 1 231 ? 1.959 -5.051 -10 1 89.25 231 ILE B C 1
ATOM 5906 O O . ILE B 1 231 ? 2.352 -4.316 -9.094 1 89.25 231 ILE B O 1
ATOM 5910 N N . GLY B 1 232 ? 2.098 -4.91 -11.281 1 90 232 GLY B N 1
ATOM 5911 C CA . GLY B 1 232 ? 2.65 -3.627 -11.688 1 90 232 GLY B CA 1
ATOM 5912 C C . GLY B 1 232 ? 1.815 -2.445 -11.234 1 90 232 GLY B C 1
ATOM 5913 O O . GLY B 1 232 ? 2.354 -1.45 -10.742 1 90 232 GLY B O 1
ATOM 5914 N N . GLN B 1 233 ? 0.555 -2.537 -11.383 1 88.12 233 GLN B N 1
ATOM 5915 C CA . GLN B 1 233 ? -0.359 -1.494 -10.922 1 88.12 233 GLN B CA 1
ATOM 5916 C C . GLN B 1 233 ? -0.25 -1.287 -9.414 1 88.12 233 GLN B C 1
ATOM 5918 O O . GLN B 1 233 ? -0.26 -0.151 -8.938 1 88.12 233 GLN B O 1
ATOM 5923 N N . LEU B 1 234 ? -0.192 -2.363 -8.758 1 89.31 234 LEU B N 1
ATOM 5924 C CA . LEU B 1 234 ? -0.038 -2.303 -7.309 1 89.31 234 LEU B CA 1
ATOM 5925 C C . LEU B 1 234 ? 1.234 -1.554 -6.926 1 89.31 234 LEU B C 1
ATOM 5927 O O . LEU B 1 234 ? 1.215 -0.698 -6.039 1 89.31 234 LEU B O 1
ATOM 5931 N N . GLY B 1 235 ? 2.309 -1.966 -7.602 1 91.75 235 GLY B N 1
ATOM 5932 C CA . GLY B 1 235 ? 3.562 -1.271 -7.359 1 91.75 235 GLY B CA 1
ATOM 5933 C C . GLY B 1 235 ? 3.473 0.224 -7.602 1 91.75 235 GLY B C 1
ATOM 5934 O O . GLY B 1 235 ? 3.98 1.019 -6.809 1 91.75 235 GLY B O 1
ATOM 5935 N N . GLN B 1 236 ? 2.816 0.625 -8.633 1 89.94 236 GLN B N 1
ATOM 5936 C CA . GLN B 1 236 ? 2.641 2.033 -8.969 1 89.94 236 GLN B CA 1
ATOM 5937 C C . GLN B 1 236 ? 1.789 2.746 -7.918 1 89.94 236 GLN B C 1
ATOM 5939 O O . GLN B 1 236 ? 2.082 3.881 -7.539 1 89.94 236 GLN B O 1
ATOM 5944 N N . SER B 1 237 ? 0.739 2.104 -7.551 1 87.19 237 SER B N 1
ATOM 5945 C CA . SER B 1 237 ? -0.13 2.68 -6.531 1 87.19 237 SER B CA 1
ATOM 5946 C C . SER B 1 237 ? 0.621 2.893 -5.223 1 87.19 237 SER B C 1
ATOM 5948 O O . SER B 1 237 ? 0.469 3.93 -4.574 1 87.19 237 SER B O 1
ATOM 5950 N N . VAL B 1 238 ? 1.387 1.984 -4.898 1 89.25 238 VAL B N 1
ATOM 5951 C CA . VAL B 1 238 ? 2.17 2.068 -3.67 1 89.25 238 VAL B CA 1
ATOM 5952 C C . VAL B 1 238 ? 3.182 3.205 -3.779 1 89.25 238 VAL B C 1
ATOM 5954 O O . VAL B 1 238 ? 3.363 3.977 -2.834 1 89.25 238 VAL B O 1
ATOM 5957 N N . ASN B 1 239 ? 3.814 3.27 -4.91 1 90.19 239 ASN B N 1
ATOM 5958 C CA . ASN B 1 239 ? 4.75 4.363 -5.133 1 90.19 239 ASN B CA 1
ATOM 5959 C C . ASN B 1 239 ? 4.059 5.723 -5.039 1 90.19 239 ASN B C 1
ATOM 5961 O O . ASN B 1 239 ? 4.602 6.66 -4.449 1 90.19 239 ASN B O 1
ATOM 5965 N N . TYR B 1 240 ? 2.979 5.848 -5.594 1 87.88 240 TYR B N 1
ATOM 5966 C CA . TYR B 1 240 ? 2.199 7.078 -5.559 1 87.88 240 TYR B CA 1
ATOM 5967 C C . TYR B 1 240 ? 1.837 7.453 -4.125 1 87.88 240 TYR B C 1
ATOM 5969 O O . TYR B 1 240 ? 1.989 8.609 -3.721 1 87.88 240 TYR B O 1
ATOM 5977 N N . LEU B 1 241 ? 1.331 6.516 -3.432 1 84.19 241 LEU B N 1
ATOM 5978 C CA . LEU B 1 241 ? 0.972 6.73 -2.033 1 84.19 241 LEU B CA 1
ATOM 5979 C C . LEU B 1 241 ? 2.186 7.168 -1.221 1 84.19 241 LEU B C 1
ATOM 5981 O O . LEU B 1 241 ? 2.082 8.055 -0.372 1 84.19 241 LEU B O 1
ATOM 5985 N N . SER B 1 242 ? 3.221 6.484 -1.517 1 87.06 242 SER B N 1
ATOM 5986 C CA . SER B 1 242 ? 4.465 6.82 -0.838 1 87.06 242 SER B CA 1
ATOM 5987 C C . SER B 1 242 ? 4.836 8.281 -1.06 1 87.06 242 SER B C 1
ATOM 5989 O O . SER B 1 242 ? 5.188 8.992 -0.112 1 87.06 242 SER B O 1
ATOM 5991 N N . GLU B 1 243 ? 4.773 8.719 -2.191 1 88 243 GLU B N 1
ATOM 5992 C CA . GLU B 1 243 ? 5.113 10.094 -2.553 1 88 243 GLU B CA 1
ATOM 5993 C C . GLU B 1 243 ? 4.141 11.086 -1.921 1 88 243 GLU B C 1
ATOM 5995 O O . GLU B 1 243 ? 4.555 12.109 -1.373 1 88 243 GLU B O 1
ATOM 6000 N N . GLU B 1 244 ? 2.924 10.805 -2.014 1 81.44 244 GLU B N 1
ATOM 6001 C CA . GLU B 1 244 ? 1.893 11.688 -1.473 1 81.44 244 GLU B CA 1
ATOM 6002 C C . GLU B 1 244 ? 1.999 11.789 0.046 1 81.44 244 GLU B C 1
ATOM 6004 O O . GLU B 1 244 ? 1.853 12.883 0.609 1 81.44 244 GLU B O 1
ATOM 6009 N N . LEU B 1 245 ? 2.191 10.688 0.593 1 80.81 245 LEU B N 1
ATOM 6010 C CA . LEU B 1 245 ? 2.307 10.664 2.047 1 80.81 245 LEU B CA 1
ATOM 6011 C C . LEU B 1 245 ? 3.555 11.414 2.506 1 80.81 245 LEU B C 1
ATOM 6013 O O . LEU B 1 245 ? 3.516 12.148 3.494 1 80.81 245 LEU B O 1
ATOM 6017 N N . ASP B 1 246 ? 4.562 11.172 1.816 1 83.81 246 ASP B N 1
ATOM 6018 C CA . ASP B 1 246 ? 5.801 11.883 2.121 1 83.81 246 ASP B CA 1
ATOM 6019 C C . ASP B 1 246 ? 5.605 13.391 2.023 1 83.81 246 ASP B C 1
ATOM 6021 O O . ASP B 1 246 ? 6.043 14.141 2.902 1 83.81 246 ASP B O 1
ATOM 6025 N N . THR B 1 247 ? 4.965 13.906 1.075 1 83.06 247 THR B N 1
ATOM 6026 C CA . THR B 1 247 ? 4.684 15.32 0.861 1 83.06 247 THR B CA 1
ATOM 6027 C C . THR B 1 247 ? 3.764 15.859 1.951 1 83.06 247 THR B C 1
ATOM 6029 O O . THR B 1 247 ? 4.02 16.922 2.516 1 83.06 247 THR B O 1
ATOM 6032 N N . ALA B 1 248 ? 2.711 15.078 2.193 1 74.5 248 ALA B N 1
ATOM 6033 C CA . ALA B 1 248 ? 1.741 15.508 3.197 1 74.5 248 ALA B CA 1
ATOM 6034 C C . ALA B 1 248 ? 2.395 15.633 4.57 1 74.5 248 ALA B C 1
ATOM 6036 O O . ALA B 1 248 ? 2.174 16.625 5.281 1 74.5 248 ALA B O 1
ATOM 6037 N N . ILE B 1 249 ? 3.178 14.734 4.875 1 77.31 249 ILE B N 1
ATOM 6038 C CA . ILE B 1 249 ? 3.844 14.727 6.176 1 77.31 249 ILE B CA 1
ATOM 6039 C C . ILE B 1 249 ? 4.848 15.875 6.246 1 77.31 249 ILE B C 1
ATOM 6041 O O . ILE B 1 249 ? 4.949 16.562 7.27 1 77.31 249 ILE B O 1
ATOM 6045 N N . THR B 1 250 ? 5.531 16.109 5.227 1 81.94 250 THR B N 1
ATOM 6046 C CA . THR B 1 250 ? 6.484 17.203 5.168 1 81.94 250 THR B CA 1
ATOM 6047 C C . THR B 1 250 ? 5.77 18.547 5.305 1 81.94 250 THR B C 1
ATOM 6049 O O . THR B 1 250 ? 6.203 19.422 6.066 1 81.94 250 THR B O 1
ATOM 6052 N N . GLU B 1 251 ? 4.684 18.688 4.66 1 77.38 251 GLU B N 1
ATOM 6053 C CA . GLU B 1 251 ? 3.887 19.906 4.742 1 77.38 251 GLU B CA 1
ATOM 6054 C C . GLU B 1 251 ? 3.328 20.109 6.145 1 77.38 251 GLU B C 1
ATOM 6056 O O . GLU B 1 251 ? 3.311 21.234 6.656 1 77.38 251 GLU B O 1
ATOM 6061 N N . LEU B 1 252 ? 2.879 19.016 6.625 1 74.94 252 LEU B N 1
ATOM 6062 C CA . LEU B 1 252 ? 2.367 19.078 7.988 1 74.94 252 LEU B CA 1
ATOM 6063 C C . LEU B 1 252 ? 3.457 19.516 8.961 1 74.94 252 LEU B C 1
ATOM 6065 O O . LEU B 1 252 ? 3.205 20.328 9.859 1 74.94 252 LEU B O 1
ATOM 6069 N N . ASN B 1 253 ? 4.566 19.062 8.773 1 79.31 253 ASN B N 1
ATOM 6070 C CA . ASN B 1 253 ? 5.688 19.422 9.633 1 79.31 253 ASN B CA 1
ATOM 6071 C C . ASN B 1 253 ? 6.066 20.891 9.477 1 79.31 253 ASN B C 1
ATOM 6073 O O . ASN B 1 253 ? 6.34 21.578 10.461 1 79.31 253 ASN B O 1
ATOM 6077 N N . ILE B 1 254 ? 6.027 21.422 8.305 1 81.19 254 ILE B N 1
ATOM 6078 C CA . ILE B 1 254 ? 6.344 22.812 8.023 1 81.19 254 ILE B CA 1
ATOM 6079 C C . ILE B 1 254 ? 5.281 23.719 8.641 1 81.19 254 ILE B C 1
ATOM 6081 O O . ILE B 1 254 ? 5.605 24.703 9.305 1 81.19 254 ILE B O 1
ATOM 6085 N N . LYS B 1 255 ? 4.086 23.297 8.43 1 76.38 255 LYS B N 1
ATOM 6086 C CA . LYS B 1 255 ? 2.986 24.094 8.969 1 76.38 255 LYS B CA 1
ATOM 6087 C C . LYS B 1 255 ? 3.004 24.094 10.492 1 76.38 255 LYS B C 1
ATOM 6089 O O . LYS B 1 255 ? 2.738 25.125 11.125 1 76.38 255 LYS B O 1
ATOM 6094 N N . ASN B 1 256 ? 3.311 22.969 10.992 1 75.88 256 ASN B N 1
ATOM 6095 C CA . ASN B 1 256 ? 3.408 22.875 12.445 1 75.88 256 ASN B CA 1
ATOM 6096 C C . ASN B 1 256 ? 4.523 23.75 12.992 1 75.88 256 ASN B C 1
ATOM 6098 O O . ASN B 1 256 ? 4.363 24.391 14.039 1 75.88 256 ASN B O 1
ATOM 6102 N N . LYS B 1 257 ? 5.555 23.828 12.359 1 81.31 257 LYS B N 1
ATOM 6103 C CA . LYS B 1 257 ? 6.664 24.688 12.773 1 81.31 257 LYS B CA 1
ATOM 6104 C C . LYS B 1 257 ? 6.297 26.156 12.672 1 81.31 257 LYS B C 1
ATOM 6106 O O . LYS B 1 257 ? 6.586 26.938 13.578 1 81.31 257 LYS B O 1
ATOM 6111 N N . LYS B 1 258 ? 5.645 26.5 11.633 1 80.06 258 LYS B N 1
ATOM 6112 C CA . LYS B 1 258 ? 5.191 27.875 11.453 1 80.06 258 LYS B CA 1
ATOM 6113 C C . LYS B 1 258 ? 4.188 28.281 12.523 1 80.06 258 LYS B C 1
ATOM 6115 O O . LYS B 1 258 ? 4.238 29.391 13.055 1 80.06 258 LYS B O 1
ATOM 6120 N N . LEU B 1 259 ? 3.359 27.359 12.812 1 76.81 259 LEU B N 1
ATOM 6121 C CA . LEU B 1 259 ? 2.367 27.609 13.852 1 76.81 259 LEU B CA 1
ATOM 6122 C C . LEU B 1 259 ? 3.039 27.828 15.203 1 76.81 259 LEU B C 1
ATOM 6124 O O . LEU B 1 259 ? 2.633 28.719 15.969 1 76.81 259 LEU B O 1
ATOM 6128 N N . GLU B 1 260 ? 3.953 27.094 15.445 1 78.19 260 GLU B N 1
ATOM 6129 C CA . GLU B 1 260 ? 4.699 27.25 16.688 1 78.19 260 GLU B CA 1
ATOM 6130 C C . GLU B 1 260 ? 5.383 28.609 16.766 1 78.19 260 GLU B C 1
ATOM 6132 O O . GLU B 1 260 ? 5.371 29.266 17.812 1 78.19 260 GLU B O 1
ATOM 6137 N N . GLU B 1 261 ? 5.906 29.047 15.695 1 81.06 261 GLU B N 1
ATOM 6138 C CA . GLU B 1 261 ? 6.562 30.344 15.625 1 81.06 261 GLU B CA 1
ATOM 6139 C C . GLU B 1 261 ? 5.555 31.484 15.805 1 81.06 261 GLU B C 1
ATOM 6141 O O . GLU B 1 261 ? 5.832 32.469 16.5 1 81.06 261 GLU B O 1
ATOM 6146 N N . ASP B 1 262 ? 4.445 31.297 15.211 1 75.19 262 ASP B N 1
ATOM 6147 C CA . ASP B 1 262 ? 3.406 32.312 15.297 1 75.19 262 ASP B CA 1
ATOM 6148 C C . ASP B 1 262 ? 2.865 32.438 16.719 1 75.19 262 ASP B C 1
ATOM 6150 O O . ASP B 1 262 ? 2.604 33.531 17.203 1 75.19 262 ASP B O 1
ATOM 6154 N N . ILE B 1 263 ? 2.775 31.344 17.328 1 74.31 263 ILE B N 1
ATOM 6155 C CA . ILE B 1 263 ? 2.297 31.312 18.703 1 74.31 263 ILE B CA 1
ATOM 6156 C C . ILE B 1 263 ? 3.307 32 19.609 1 74.31 263 ILE B C 1
ATOM 6158 O O . ILE B 1 263 ? 2.928 32.781 20.5 1 74.31 263 ILE B O 1
ATOM 6162 N N . GLU B 1 264 ? 4.488 31.766 19.312 1 77.69 264 GLU B N 1
ATOM 6163 C CA . GLU B 1 264 ? 5.539 32.406 20.109 1 77.69 264 GLU B CA 1
ATOM 6164 C C . GLU B 1 264 ? 5.543 33.906 19.891 1 77.69 264 GLU B C 1
ATOM 6166 O O . GLU B 1 264 ? 5.707 34.688 20.844 1 77.69 264 GLU B O 1
ATOM 6171 N N . LYS B 1 265 ? 5.324 34.375 18.766 1 74.5 265 LYS B N 1
ATOM 6172 C CA . LYS B 1 265 ? 5.254 35.781 18.438 1 74.5 265 LYS B CA 1
ATOM 6173 C C . LYS B 1 265 ? 4.055 36.469 19.109 1 74.5 265 LYS B C 1
ATOM 6175 O O . LYS B 1 265 ? 4.168 37.562 19.656 1 74.5 265 LYS B O 1
ATOM 6180 N N . GLU B 1 266 ? 2.99 35.75 19 1 69.81 266 GLU B N 1
ATOM 6181 C CA . GLU B 1 266 ? 1.781 36.25 19.641 1 69.81 266 GLU B CA 1
ATOM 6182 C C . GLU B 1 266 ? 1.972 36.406 21.141 1 69.81 266 GLU B C 1
ATOM 6184 O O . GLU B 1 266 ? 1.517 37.406 21.719 1 69.81 266 GLU B O 1
ATOM 6189 N N . ARG B 1 267 ? 2.611 35.438 21.641 1 72.19 267 ARG B N 1
ATOM 6190 C CA . ARG B 1 267 ? 2.893 35.5 23.078 1 72.19 267 ARG B CA 1
ATOM 6191 C C . ARG B 1 267 ? 3.768 36.688 23.406 1 72.19 267 ARG B C 1
ATOM 6193 O O . ARG B 1 267 ? 3.521 37.406 24.406 1 72.19 267 ARG B O 1
ATOM 6200 N N . LYS B 1 268 ? 4.695 37 22.625 1 71.12 268 LYS B N 1
ATOM 6201 C CA . LYS B 1 268 ? 5.598 38.125 22.844 1 71.12 268 LYS B CA 1
ATOM 6202 C C . LYS B 1 268 ? 4.863 39.469 22.703 1 71.12 268 LYS B C 1
ATOM 6204 O O . LYS B 1 268 ? 5.078 40.375 23.484 1 71.12 268 LYS B O 1
ATOM 6209 N N . ILE B 1 269 ? 4.004 39.531 21.781 1 65.94 269 ILE B N 1
ATOM 6210 C CA . ILE B 1 269 ? 3.213 40.719 21.547 1 65.94 269 ILE B CA 1
ATOM 6211 C C . ILE B 1 269 ? 2.293 40.969 22.734 1 65.94 269 ILE B C 1
ATOM 6213 O O . ILE B 1 269 ? 2.15 42.125 23.172 1 65.94 269 ILE B O 1
ATOM 6217 N N . ASP B 1 270 ? 1.756 39.875 23.172 1 63.41 270 ASP B N 1
ATOM 6218 C CA . ASP B 1 270 ? 0.87 40 24.328 1 63.41 270 ASP B CA 1
ATOM 6219 C C . ASP B 1 270 ? 1.623 40.531 25.547 1 63.41 270 ASP B C 1
ATOM 6221 O O . ASP B 1 270 ? 1.117 41.375 26.281 1 63.41 270 ASP B O 1
ATOM 6225 N N . GLU B 1 271 ? 2.787 40.062 25.672 1 68 271 GLU B N 1
ATOM 6226 C CA . GLU B 1 271 ? 3.621 40.5 26.781 1 68 271 GLU B CA 1
ATOM 6227 C C . GLU B 1 271 ? 3.986 42 26.656 1 68 271 GLU B C 1
ATOM 6229 O O . GLU B 1 271 ? 3.953 42.75 27.625 1 68 271 GLU B O 1
ATOM 6234 N N . MET B 1 272 ? 4.301 42.438 25.484 1 62.16 272 MET B N 1
ATOM 6235 C CA . MET B 1 272 ? 4.656 43.812 25.219 1 62.16 272 MET B CA 1
ATOM 6236 C C . MET B 1 272 ? 3.465 44.75 25.469 1 62.16 272 MET B C 1
ATOM 6238 O O . MET B 1 272 ? 3.623 45.844 25.984 1 62.16 272 MET B O 1
ATOM 6242 N N . ARG B 1 273 ? 2.408 44.188 25.031 1 63.91 273 ARG B N 1
ATOM 6243 C CA . ARG B 1 273 ? 1.183 44.938 25.234 1 63.91 273 ARG B CA 1
ATOM 6244 C C . ARG B 1 273 ? 0.923 45.156 26.734 1 63.91 273 ARG B C 1
ATOM 6246 O O . ARG B 1 273 ? 0.607 46.281 27.156 1 63.91 273 ARG B O 1
ATOM 6253 N N . LYS B 1 274 ? 1.091 44.125 27.406 1 62.56 274 LYS B N 1
ATOM 6254 C CA . LYS B 1 274 ? 0.889 44.188 28.859 1 62.56 274 LYS B CA 1
ATOM 6255 C C . LYS B 1 274 ? 1.859 45.188 29.5 1 62.56 274 LYS B C 1
ATOM 6257 O O . LYS B 1 274 ? 1.461 46 30.328 1 62.56 274 LYS B O 1
ATOM 6262 N N . GLU B 1 275 ? 3.059 45.125 29.031 1 64.06 275 GLU B N 1
ATOM 6263 C CA . GLU B 1 275 ? 4.086 46.031 29.547 1 64.06 275 GLU B CA 1
ATOM 6264 C C . GLU B 1 275 ? 3.811 47.469 29.172 1 64.06 275 GLU B C 1
ATOM 6266 O O . GLU B 1 275 ? 4.027 48.375 29.969 1 64.06 275 GLU B O 1
ATOM 6271 N N . PHE B 1 276 ? 3.307 47.688 27.984 1 64.19 276 PHE B N 1
ATOM 6272 C CA . PHE B 1 276 ? 2.986 49 27.484 1 64.19 276 PHE B CA 1
ATOM 6273 C C . PHE B 1 276 ? 1.882 49.656 28.312 1 64.19 276 PHE B C 1
ATOM 6275 O O . PHE B 1 276 ? 2.025 50.781 28.766 1 64.19 276 PHE B O 1
ATOM 6282 N N . ILE B 1 277 ? 0.92 48.906 28.469 1 62.31 277 ILE B N 1
ATOM 6283 C CA . ILE B 1 277 ? -0.235 49.438 29.203 1 62.31 277 ILE B CA 1
ATOM 6284 C C . ILE B 1 277 ? 0.163 49.75 30.641 1 62.31 277 ILE B C 1
ATOM 6286 O O . ILE B 1 277 ? -0.215 50.781 31.188 1 62.31 277 ILE B O 1
ATOM 6290 N N . SER B 1 278 ? 0.96 48.844 31.203 1 63.31 278 SER B N 1
ATOM 6291 C CA . SER B 1 278 ? 1.433 49.031 32.562 1 63.31 278 SER B CA 1
ATOM 6292 C C . SER B 1 278 ? 2.273 50.312 32.688 1 63.31 278 SER B C 1
ATOM 6294 O O . SER B 1 278 ? 2.105 51.094 33.625 1 63.31 278 SER B O 1
ATOM 6296 N N . SER B 1 279 ? 3.088 50.562 31.719 1 63.75 279 SER B N 1
ATOM 6297 C CA . SER B 1 279 ? 3.984 51.688 31.734 1 63.75 279 SER B CA 1
ATOM 6298 C C . SER B 1 279 ? 3.217 53 31.547 1 63.75 279 SER B C 1
ATOM 6300 O O . SER B 1 279 ? 3.477 54 32.219 1 63.75 279 SER B O 1
ATOM 6302 N N . VAL B 1 280 ? 2.309 53 30.609 1 67 280 VAL B N 1
ATOM 6303 C CA . VAL B 1 280 ? 1.484 54.188 30.344 1 67 280 VAL B CA 1
ATOM 6304 C C . VAL B 1 280 ? 0.712 54.562 31.594 1 67 280 VAL B C 1
ATOM 6306 O O . VAL B 1 280 ? 0.684 55.75 31.984 1 67 280 VAL B O 1
ATOM 6309 N N . SER B 1 281 ? 0.142 53.594 32.188 1 61.59 281 SER B N 1
ATOM 6310 C CA . SER B 1 281 ? -0.636 53.812 33.406 1 61.59 281 SER B CA 1
ATOM 6311 C C . SER B 1 281 ? 0.217 54.469 34.5 1 61.59 281 SER B C 1
ATOM 6313 O O . SER B 1 281 ? -0.207 55.438 35.125 1 61.59 281 SER B O 1
ATOM 6315 N N . HIS B 1 282 ? 1.355 53.969 34.688 1 65.56 282 HIS B N 1
ATOM 6316 C CA . HIS B 1 282 ? 2.262 54.469 35.75 1 65.56 282 HIS B CA 1
ATOM 6317 C C . HIS B 1 282 ? 2.703 55.906 35.469 1 65.56 282 HIS B C 1
ATOM 6319 O O . HIS B 1 282 ? 2.705 56.719 36.375 1 65.56 282 HIS B O 1
ATOM 6325 N N . GLU B 1 283 ? 3.018 56.188 34.219 1 69.56 283 GLU B N 1
ATOM 6326 C CA . GLU B 1 283 ? 3.57 57.5 33.844 1 69.56 283 GLU B CA 1
ATOM 6327 C C . GLU B 1 283 ? 2.496 58.594 33.875 1 69.56 283 GLU B C 1
ATOM 6329 O O . GLU B 1 283 ? 2.791 59.75 34.156 1 69.56 283 GLU B O 1
ATOM 6334 N N . LEU B 1 284 ? 1.316 58.188 33.625 1 68.69 284 LEU B N 1
ATOM 6335 C CA . LEU B 1 284 ? 0.228 59.156 33.656 1 68.69 284 LEU B CA 1
ATOM 6336 C C . LEU B 1 284 ? -0.247 59.375 35.094 1 68.69 284 LEU B C 1
ATOM 6338 O O . LEU B 1 284 ? -0.676 60.5 35.438 1 68.69 284 LEU B O 1
ATOM 6342 N N . ARG B 1 285 ? -0.017 58.5 36 1 66.44 285 ARG B N 1
ATOM 6343 C CA . ARG B 1 285 ? -0.478 58.594 37.375 1 66.44 285 ARG B CA 1
ATOM 6344 C C . ARG B 1 285 ? 0.297 59.656 38.156 1 66.44 285 ARG B C 1
ATOM 6346 O O . ARG B 1 285 ? -0.28 60.375 38.969 1 66.44 285 ARG B O 1
ATOM 6353 N N . THR B 1 286 ? 1.472 59.719 37.875 1 72.12 286 THR B N 1
ATOM 6354 C CA . THR B 1 286 ? 2.346 60.594 38.656 1 72.12 286 THR B CA 1
ATOM 6355 C C . THR B 1 286 ? 1.988 62.062 38.406 1 72.12 286 THR B C 1
ATOM 6357 O O . THR B 1 286 ? 1.724 62.812 39.344 1 72.12 286 THR B O 1
ATOM 6360 N N . PRO B 1 287 ? 1.972 62.5 37.156 1 72.31 287 PRO B N 1
ATOM 6361 C CA . PRO B 1 287 ? 1.607 63.906 36.969 1 72.31 287 PRO B CA 1
ATOM 6362 C C . PRO B 1 287 ? 0.171 64.188 37.375 1 72.31 287 PRO B C 1
ATOM 6364 O O . PRO B 1 287 ? -0.107 65.312 37.906 1 72.31 287 PRO B O 1
ATOM 6367 N N . LEU B 1 288 ? -0.606 63.312 37.25 1 68.88 288 LEU B N 1
ATOM 6368 C CA . LEU B 1 288 ? -2.004 63.5 37.625 1 68.88 288 LEU B CA 1
ATOM 6369 C C . LEU B 1 288 ? -2.15 63.688 39.125 1 68.88 288 LEU B C 1
ATOM 6371 O O . LEU B 1 288 ? -2.936 64.5 39.594 1 68.88 288 LEU B O 1
ATOM 6375 N N . SER B 1 289 ? -1.407 62.906 39.812 1 71.69 289 SER B N 1
ATOM 6376 C CA . SER B 1 289 ? -1.432 63.031 41.281 1 71.69 289 SER B CA 1
ATOM 6377 C C . SER B 1 289 ? -0.898 64.375 41.75 1 71.69 289 SER B C 1
ATOM 6379 O O . SER B 1 289 ? -1.416 64.938 42.688 1 71.69 289 SER B O 1
ATOM 6381 N N . LEU B 1 290 ? 0.072 64.875 41.094 1 73.25 290 LEU B N 1
ATOM 6382 C CA . LEU B 1 290 ? 0.648 66.125 41.438 1 73.25 290 LEU B CA 1
ATOM 6383 C C . LEU B 1 290 ? -0.337 67.25 41.125 1 73.25 290 LEU B C 1
ATOM 6385 O O . LEU B 1 290 ? -0.546 68.188 41.969 1 73.25 290 LEU B O 1
ATOM 6389 N N . ILE B 1 291 ? -0.882 67.188 40.031 1 69.44 291 ILE B N 1
ATOM 6390 C CA . ILE B 1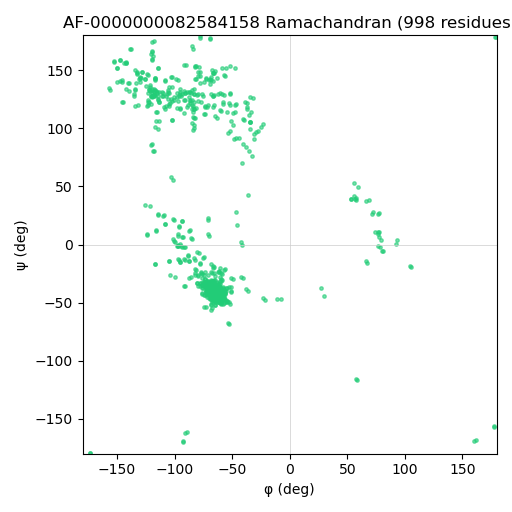 291 ? -1.858 68.188 39.625 1 69.44 291 ILE B CA 1
ATOM 6391 C C . ILE B 1 291 ? -3.018 68.188 40.625 1 69.44 291 ILE B C 1
ATOM 6393 O O . ILE B 1 291 ? -3.434 69.25 41.094 1 69.44 291 ILE B O 1
ATOM 6397 N N . GLN B 1 292 ? -3.426 67.062 40.969 1 67.94 292 GLN B N 1
ATOM 6398 C CA . GLN B 1 292 ? -4.527 66.938 41.906 1 67.94 292 GLN B CA 1
ATOM 6399 C C . GLN B 1 292 ? -4.137 67.5 43.281 1 67.94 292 GLN B C 1
ATOM 6401 O O . GLN B 1 292 ? -4.91 68.25 43.906 1 67.94 292 GLN B O 1
ATOM 6406 N N . GLY B 1 293 ? -3.07 67.125 43.719 1 70.5 293 GLY B N 1
ATOM 6407 C CA . GLY B 1 293 ? -2.598 67.625 45 1 70.5 293 GLY B CA 1
ATOM 6408 C C . GLY B 1 293 ? -2.48 69.125 45.094 1 70.5 293 GLY B C 1
ATOM 6409 O O . GLY B 1 293 ? -2.951 69.75 46.031 1 70.5 293 GLY B O 1
ATOM 6410 N N . TYR B 1 294 ? -1.948 69.625 44.062 1 70 294 TYR B N 1
ATOM 6411 C CA . TYR B 1 294 ? -1.735 71.125 44.062 1 70 294 TYR B CA 1
ATOM 6412 C C . TYR B 1 294 ? -3.043 71.812 43.812 1 70 294 TYR B C 1
ATOM 6414 O O . TYR B 1 294 ? -3.25 72.938 44.344 1 70 294 TYR B O 1
ATOM 6422 N N . ALA B 1 295 ? -3.844 71.25 43.031 1 68.06 295 ALA B N 1
ATOM 6423 C CA . ALA B 1 295 ? -5.172 71.875 42.844 1 68.06 295 ALA B CA 1
ATOM 6424 C C . ALA B 1 295 ? -5.969 71.875 44.125 1 68.06 295 ALA B C 1
ATOM 6426 O O . ALA B 1 295 ? -6.633 72.875 44.438 1 68.06 295 ALA B O 1
ATOM 6427 N N . GLU B 1 296 ? -5.836 70.75 44.844 1 69.69 296 GLU B N 1
ATOM 6428 C CA . GLU B 1 296 ? -6.48 70.688 46.156 1 69.69 296 GLU B CA 1
ATOM 6429 C C . GLU B 1 296 ? -5.902 71.75 47.094 1 69.69 296 GLU B C 1
ATOM 6431 O O . GLU B 1 296 ? -6.637 72.375 47.875 1 69.69 296 GLU B O 1
ATOM 6436 N N . GLY B 1 297 ? -4.707 71.938 46.969 1 69.5 297 GLY B N 1
ATOM 6437 C CA . GLY B 1 297 ? -4.055 72.938 47.75 1 69.5 297 GLY B CA 1
ATOM 6438 C C . GLY B 1 297 ? -4.527 74.375 47.438 1 69.5 297 GLY B C 1
ATOM 6439 O O . GLY B 1 297 ? -4.715 75.188 48.344 1 69.5 297 GLY B O 1
ATOM 6440 N N . LEU B 1 298 ? -4.754 74.562 46.219 1 69.5 298 LEU B N 1
ATOM 6441 C CA . LEU B 1 298 ? -5.215 75.875 45.75 1 69.5 298 LEU B CA 1
ATOM 6442 C C . LEU B 1 298 ? -6.629 76.125 46.25 1 69.5 298 LEU B C 1
ATOM 6444 O O . LEU B 1 298 ? -6.953 77.25 46.594 1 69.5 298 LEU B O 1
ATOM 6448 N N . ILE B 1 299 ? -7.398 75.125 46.156 1 64.38 299 ILE B N 1
ATOM 6449 C CA . ILE B 1 299 ? -8.789 75.312 46.562 1 64.38 299 ILE B CA 1
ATOM 6450 C C . ILE B 1 299 ? -8.875 75.438 48.094 1 64.38 299 ILE B C 1
ATOM 6452 O O . ILE B 1 299 ? -9.688 76.25 48.594 1 64.38 299 ILE B O 1
ATOM 6456 N N . SER B 1 300 ? -8.164 74.812 48.625 1 62.22 300 SER B N 1
ATOM 6457 C CA . SER B 1 300 ? -8.242 74.875 50.094 1 62.22 300 SER B CA 1
ATOM 6458 C C . SER B 1 300 ? -7.746 76.188 50.625 1 62.22 300 SER B C 1
ATOM 6460 O O . SER B 1 300 ? -7.984 76.562 51.781 1 62.22 300 SER B O 1
ATOM 6462 N N . ASN B 1 301 ? -7.684 77.438 49.844 1 55.38 301 ASN B N 1
ATOM 6463 C CA . ASN B 1 301 ? -7.566 78.875 49.906 1 55.38 301 ASN B CA 1
ATOM 6464 C C . ASN B 1 301 ? -6.766 79.312 51.125 1 55.38 301 ASN B C 1
ATOM 6466 O O . ASN B 1 301 ? -6.805 80.5 51.531 1 55.38 301 ASN B O 1
ATOM 6470 N N . VAL B 1 302 ? -6.863 78.875 52.312 1 55.12 302 VAL B N 1
ATOM 6471 C CA . VAL B 1 302 ? -7.094 79.688 53.469 1 55.12 302 VAL B CA 1
ATOM 6472 C C . VAL B 1 302 ? -6.039 80.812 53.531 1 55.12 302 VAL B C 1
ATOM 6474 O O . VAL B 1 302 ? -6.355 81.938 53.781 1 55.12 302 VAL B O 1
ATOM 6477 N N . ASN B 1 303 ? -4.809 80.562 53.75 1 52.62 303 ASN B N 1
ATOM 6478 C CA . ASN B 1 303 ? -3.836 81.562 54.125 1 52.62 303 ASN B CA 1
ATOM 6479 C C . ASN B 1 303 ? -2.648 81.562 53.188 1 52.62 303 ASN B C 1
ATOM 6481 O O . ASN B 1 303 ? -1.534 81.938 53.562 1 52.62 303 ASN B O 1
ATOM 6485 N N . GLU B 1 304 ? -2.947 81.25 51.844 1 61.47 304 GLU B N 1
ATOM 6486 C CA . GLU B 1 304 ? -1.734 81.188 51.031 1 61.47 304 GLU B CA 1
ATOM 6487 C C . GLU B 1 304 ? -1.42 82.562 50.375 1 61.47 304 GLU B C 1
ATOM 6489 O O . GLU B 1 304 ? -2.33 83.25 50 1 61.47 304 GLU B O 1
ATOM 6494 N N . SER B 1 305 ? -0.143 82.875 50.562 1 73.06 305 SER B N 1
ATOM 6495 C CA . SER B 1 305 ? 0.351 84.125 49.906 1 73.06 305 SER B CA 1
ATOM 6496 C C . SER B 1 305 ? 0.168 84.062 48.406 1 73.06 305 SER B C 1
ATOM 6498 O O . SER B 1 305 ? -0.067 82.938 47.844 1 73.06 305 SER B O 1
ATOM 6500 N N . GLU B 1 306 ? 0.037 85 47.906 1 69.94 306 GLU B N 1
ATOM 6501 C CA . GLU B 1 306 ? -0.034 85.125 46.438 1 69.94 306 GLU B CA 1
ATOM 6502 C C . GLU B 1 306 ? 1.109 84.375 45.781 1 69.94 306 GLU B C 1
ATOM 6504 O O . GLU B 1 306 ? 0.927 83.75 44.719 1 69.94 306 GLU B O 1
ATOM 6509 N N . GLU B 1 307 ? 2.184 84.312 46.5 1 75.25 307 GLU B N 1
ATOM 6510 C CA . GLU B 1 307 ? 3.361 83.625 46 1 75.25 307 GLU B CA 1
ATOM 6511 C C . GLU B 1 307 ? 3.146 82.125 46 1 75.25 307 GLU B C 1
ATOM 6513 O O . GLU B 1 307 ? 3.525 81.438 45.031 1 75.25 307 GLU B O 1
ATOM 6518 N N . ASP B 1 308 ? 2.439 81.688 47 1 75.31 308 ASP B N 1
ATOM 6519 C CA . ASP B 1 308 ? 2.162 80.25 47.094 1 75.31 308 ASP B CA 1
ATOM 6520 C C . ASP B 1 308 ? 1.153 79.812 46.031 1 75.31 308 ASP B C 1
ATOM 6522 O O . ASP B 1 308 ? 1.31 78.75 45.406 1 75.31 308 ASP B O 1
ATOM 6526 N N . ARG B 1 309 ? 0.289 80.562 45.906 1 70.06 309 ARG B N 1
ATOM 6527 C CA . ARG B 1 309 ? -0.737 80.312 44.906 1 70.06 309 ARG B CA 1
ATOM 6528 C C . ARG B 1 309 ? -0.139 80.25 43.5 1 70.06 309 ARG B C 1
ATOM 6530 O O . ARG B 1 309 ? -0.476 79.375 42.719 1 70.06 309 ARG B O 1
ATOM 6537 N N . ASN B 1 310 ? 0.731 81.188 43.344 1 70.5 310 ASN B N 1
ATOM 6538 C CA . ASN B 1 310 ? 1.406 81.25 42.062 1 70.5 310 ASN B CA 1
ATOM 6539 C C . ASN B 1 310 ? 2.283 80 41.844 1 70.5 310 ASN B C 1
ATOM 6541 O O . ASN B 1 310 ? 2.354 79.438 40.75 1 70.5 310 ASN B O 1
ATOM 6545 N N . PHE B 1 311 ? 2.791 79.625 42.906 1 73.69 311 PHE B N 1
ATOM 6546 C CA . PHE B 1 311 ? 3.631 78.375 42.844 1 73.69 311 PHE B CA 1
ATOM 6547 C C . PHE B 1 311 ? 2.801 77.188 42.531 1 73.69 311 PHE B C 1
ATOM 6549 O O . PHE B 1 311 ? 3.186 76.375 41.656 1 73.69 311 PHE B O 1
ATOM 6556 N N . TYR B 1 312 ? 1.71 77.125 43.156 1 70.81 312 TYR B N 1
ATOM 6557 C CA . TYR B 1 312 ? 0.832 75.938 42.906 1 70.81 312 TYR B CA 1
ATOM 6558 C C . TYR B 1 312 ? 0.344 75.938 41.469 1 70.81 312 TYR B C 1
ATOM 6560 O O . TYR B 1 312 ? 0.343 74.875 40.812 1 70.81 312 TYR B O 1
ATOM 6568 N N . CYS B 1 313 ? 0.049 77.062 41.062 1 67.25 313 CYS B N 1
ATOM 6569 C CA . CYS B 1 313 ? -0.433 77.188 39.688 1 67.25 313 CYS B CA 1
ATOM 6570 C C . CYS B 1 313 ? 0.663 76.812 38.688 1 67.25 313 CYS B C 1
ATOM 6572 O O . CYS B 1 313 ? 0.402 76.188 37.688 1 67.25 313 CYS B O 1
ATOM 6574 N N . ASP B 1 314 ? 1.791 77.188 39.094 1 71.38 314 ASP B N 1
ATOM 6575 C CA . ASP B 1 314 ? 2.928 76.938 38.219 1 71.38 314 ASP B CA 1
ATOM 6576 C C . ASP B 1 314 ? 3.211 75.438 38.156 1 71.38 314 ASP B C 1
ATOM 6578 O O . ASP B 1 314 ? 3.504 74.938 37.062 1 71.38 314 ASP B O 1
ATOM 6582 N N . VAL B 1 315 ? 3.1 74.812 39.188 1 74.38 315 VAL B N 1
ATOM 6583 C CA . VAL B 1 315 ? 3.35 73.375 39.25 1 74.38 315 VAL B CA 1
ATOM 6584 C C . VAL B 1 315 ? 2.289 72.625 38.438 1 74.38 315 VAL B C 1
ATOM 6586 O O . VAL B 1 315 ? 2.611 71.75 37.656 1 74.38 315 VAL B O 1
ATOM 6589 N N . ILE B 1 316 ? 1.134 73.062 38.656 1 69.62 316 ILE B N 1
ATOM 6590 C CA . ILE B 1 316 ? 0.027 72.438 37.938 1 69.62 316 ILE B CA 1
ATOM 6591 C C . ILE B 1 316 ? 0.215 72.625 36.438 1 69.62 316 ILE B C 1
ATOM 6593 O O . ILE B 1 316 ? 0.037 71.688 35.656 1 69.62 316 ILE B O 1
ATOM 6597 N N . MET B 1 317 ? 0.624 73.812 36.125 1 67.5 317 MET B N 1
ATOM 6598 C CA . MET B 1 317 ? 0.833 74.125 34.719 1 67.5 317 MET B CA 1
ATOM 6599 C C . MET B 1 317 ? 1.965 73.312 34.125 1 67.5 317 MET B C 1
ATOM 6601 O O . MET B 1 317 ? 1.831 72.75 33.062 1 67.5 317 MET B O 1
ATOM 6605 N N . GLN B 1 318 ? 2.963 73.188 34.844 1 71.12 318 GLN B N 1
ATOM 6606 C CA . GLN B 1 318 ? 4.121 72.438 34.375 1 71.12 318 GLN B CA 1
ATOM 6607 C C . GLN B 1 318 ? 3.781 70.938 34.219 1 71.12 318 GLN B C 1
ATOM 6609 O O . GLN B 1 318 ? 4.152 70.312 33.219 1 71.12 318 GLN B O 1
ATOM 6614 N N . GLU B 1 319 ? 3.053 70.5 35.125 1 73.75 319 GLU B N 1
ATOM 6615 C CA . GLU B 1 319 ? 2.686 69.062 35.062 1 73.75 319 GLU B CA 1
ATOM 6616 C C . GLU B 1 319 ? 1.691 68.812 33.938 1 73.75 319 GLU B C 1
ATOM 6618 O O . GLU B 1 319 ? 1.719 67.75 33.312 1 73.75 319 GLU B O 1
ATOM 6623 N N . THR B 1 320 ? 0.857 69.688 33.75 1 67.88 320 THR B N 1
ATOM 6624 C CA . THR B 1 320 ? -0.107 69.562 32.656 1 67.88 320 THR B CA 1
ATOM 6625 C C . THR B 1 320 ? 0.603 69.562 31.312 1 67.88 320 THR B C 1
ATOM 6627 O O . THR B 1 320 ? 0.25 68.75 30.422 1 67.88 320 THR B O 1
ATOM 6630 N N . ILE B 1 321 ? 1.561 70.375 31.234 1 67.88 321 ILE B N 1
ATOM 6631 C CA . ILE B 1 321 ? 2.332 70.438 30 1 67.88 321 ILE B CA 1
ATOM 6632 C C . ILE B 1 321 ? 3.062 69.125 29.781 1 67.88 321 ILE B C 1
ATOM 6634 O O . ILE B 1 321 ? 3.088 68.562 28.656 1 67.88 321 ILE B O 1
ATOM 6638 N N . LYS B 1 322 ? 3.516 68.625 30.812 1 71.06 322 LYS B N 1
ATOM 6639 C CA . LYS B 1 322 ? 4.211 67.312 30.75 1 71.06 322 LYS B CA 1
ATOM 6640 C C . LYS B 1 322 ? 3.266 66.188 30.328 1 71.06 322 LYS B C 1
ATOM 6642 O O . LYS B 1 322 ? 3.619 65.375 29.484 1 71.06 322 LYS B O 1
ATOM 6647 N N . MET B 1 323 ? 2.17 66.188 30.828 1 70.69 323 MET B N 1
ATOM 6648 C CA . MET B 1 323 ? 1.164 65.188 30.5 1 70.69 323 MET B CA 1
ATOM 6649 C C . MET B 1 323 ? 0.728 65.312 29.047 1 70.69 323 MET B C 1
ATOM 6651 O O . MET B 1 323 ? 0.531 64.25 28.375 1 70.69 323 MET B O 1
ATOM 6655 N N . ASN B 1 324 ? 0.557 66.438 28.672 1 65.19 324 ASN B N 1
ATOM 6656 C CA . ASN B 1 324 ? 0.186 66.688 27.281 1 65.19 324 ASN B CA 1
ATOM 6657 C C . ASN B 1 324 ? 1.23 66.125 26.328 1 65.19 324 ASN B C 1
ATOM 6659 O O . ASN B 1 324 ? 0.884 65.5 25.297 1 65.19 324 ASN B O 1
ATOM 6663 N N . LYS B 1 325 ? 2.404 66.375 26.719 1 70.12 325 LYS B N 1
ATOM 6664 C CA . LYS B 1 325 ? 3.49 65.812 25.906 1 70.12 325 LYS B CA 1
ATOM 6665 C C . LYS B 1 325 ? 3.471 64.312 25.891 1 70.12 325 LYS B C 1
ATOM 6667 O O . LYS B 1 325 ? 3.635 63.688 24.828 1 70.12 325 LYS B O 1
ATOM 6672 N N . LEU B 1 326 ? 3.287 63.719 26.984 1 71 326 LEU B N 1
ATOM 6673 C CA . LEU B 1 326 ? 3.244 62.281 27.125 1 71 326 LEU B CA 1
ATOM 6674 C C . LEU B 1 326 ? 2.105 61.688 26.297 1 71 326 LEU B C 1
ATOM 6676 O O . LEU B 1 326 ? 2.299 60.719 25.562 1 71 326 LEU B O 1
ATOM 6680 N N . VAL B 1 327 ? 0.94 62.219 26.438 1 67.56 327 VAL B N 1
ATOM 6681 C CA . VAL B 1 327 ? -0.243 61.719 25.734 1 67.56 327 VAL B CA 1
ATOM 6682 C C . VAL B 1 327 ? -0.033 61.875 24.219 1 67.56 327 VAL B C 1
ATOM 6684 O O . VAL B 1 327 ? -0.377 60.969 23.453 1 67.56 327 VAL B O 1
ATOM 6687 N N . ARG B 1 328 ? 0.534 63 23.859 1 64.44 328 ARG B N 1
ATOM 6688 C CA . ARG B 1 328 ? 0.829 63.219 22.453 1 64.44 328 ARG B CA 1
ATOM 6689 C C . ARG B 1 328 ? 1.805 62.156 21.938 1 64.44 328 ARG B C 1
ATOM 6691 O O . ARG B 1 328 ? 1.631 61.625 20.828 1 64.44 328 ARG B O 1
ATOM 6698 N N . ASP B 1 329 ? 2.791 61.938 22.734 1 70.06 329 ASP B N 1
ATOM 6699 C CA . ASP B 1 329 ? 3.787 60.969 22.328 1 70.06 329 ASP B CA 1
ATOM 6700 C C . ASP B 1 329 ? 3.168 59.562 22.234 1 70.06 329 ASP B C 1
ATOM 6702 O O . ASP B 1 329 ? 3.482 58.812 21.328 1 70.06 329 ASP B O 1
ATOM 6706 N N . LEU B 1 330 ? 2.342 59.312 23.094 1 69 330 LEU B N 1
ATOM 6707 C CA . LEU B 1 330 ? 1.656 58 23.109 1 69 330 LEU B CA 1
ATOM 6708 C C . LEU B 1 330 ? 0.738 57.875 21.891 1 69 330 LEU B C 1
ATOM 6710 O O . LEU B 1 330 ? 0.687 56.812 21.266 1 69 330 LEU B O 1
ATOM 6714 N N . LEU B 1 331 ? 0.059 58.875 21.641 1 61.72 331 LEU B N 1
ATOM 6715 C CA . LEU B 1 331 ? -0.829 58.906 20.484 1 61.72 331 LEU B CA 1
ATOM 6716 C C . LEU B 1 331 ? -0.039 58.75 19.188 1 61.72 331 LEU B C 1
ATOM 6718 O O . LEU B 1 331 ? -0.445 58 18.297 1 61.72 331 LEU B O 1
ATOM 6722 N N . ASN B 1 332 ? 0.968 59.5 19.203 1 64.38 332 ASN B N 1
ATOM 6723 C CA . ASN B 1 332 ? 1.832 59.406 18.031 1 64.38 332 ASN B CA 1
ATOM 6724 C C . ASN B 1 332 ? 2.357 58 17.828 1 64.38 332 ASN B C 1
ATOM 6726 O O . ASN B 1 332 ? 2.34 57.469 16.719 1 64.38 332 ASN B O 1
ATOM 6730 N N . LEU B 1 333 ? 2.754 57.438 18.859 1 67 333 LEU B N 1
ATOM 6731 C CA . LEU B 1 333 ? 3.283 56.094 18.812 1 67 333 LEU B CA 1
ATOM 6732 C C . LEU B 1 333 ? 2.203 55.094 18.391 1 67 333 LEU B C 1
ATOM 6734 O O . LEU B 1 333 ? 2.447 54.219 17.562 1 67 333 LEU B O 1
ATOM 6738 N N . SER B 1 334 ? 1.087 55.156 18.953 1 62.09 334 SER B N 1
ATOM 6739 C CA . SER B 1 334 ? -0.035 54.281 18.656 1 62.09 334 SER B CA 1
ATOM 6740 C C . SER B 1 334 ? -0.448 54.375 17.188 1 62.09 334 SER B C 1
ATOM 6742 O O . SER B 1 334 ? -0.742 53.375 16.531 1 62.09 334 SER B O 1
ATOM 6744 N N . GLN B 1 335 ? -0.471 55.594 16.766 1 60.5 335 GLN B N 1
ATOM 6745 C CA . GLN B 1 335 ? -0.841 55.844 15.375 1 60.5 335 GLN B CA 1
ATOM 6746 C C . GLN B 1 335 ? 0.186 55.25 14.422 1 60.5 335 GLN B C 1
ATOM 6748 O O . GLN B 1 335 ? -0.177 54.688 13.391 1 60.5 335 GLN B O 1
ATOM 6753 N N . ILE B 1 336 ? 1.353 55.406 14.773 1 62.53 336 ILE B N 1
ATOM 6754 C CA . ILE B 1 336 ? 2.432 54.906 13.938 1 62.53 336 ILE B CA 1
ATOM 6755 C C . ILE B 1 336 ? 2.398 53.375 13.93 1 62.53 336 ILE B C 1
ATOM 6757 O O . ILE B 1 336 ? 2.521 52.75 12.875 1 62.53 336 ILE B O 1
ATOM 6761 N N . GLU B 1 337 ? 2.072 52.875 15.023 1 60.69 337 GLU B N 1
ATOM 6762 C CA . GLU B 1 337 ? 2.115 51.406 15.172 1 60.69 337 GLU B CA 1
ATOM 6763 C C . GLU B 1 337 ? 0.877 50.75 14.57 1 60.69 337 GLU B C 1
ATOM 6765 O O . GLU B 1 337 ? 0.921 49.594 14.156 1 60.69 337 GLU B O 1
ATOM 6770 N N . SER B 1 338 ? -0.236 51.438 14.648 1 55.72 338 SER B N 1
ATOM 6771 C CA . SER B 1 338 ? -1.473 50.875 14.109 1 55.72 338 SER B CA 1
ATOM 6772 C C . SER B 1 338 ? -1.442 50.844 12.586 1 55.72 338 SER B C 1
ATOM 6774 O O . SER B 1 338 ? -2.32 50.25 11.961 1 55.72 338 SER B O 1
ATOM 6776 N N . GLY B 1 339 ? -0.34 51.125 11.969 1 56.84 339 GLY B N 1
ATOM 6777 C CA . GLY B 1 339 ? -0.229 51.094 10.516 1 56.84 339 GLY B CA 1
ATOM 6778 C C . GLY B 1 339 ? -1.068 52.156 9.836 1 56.84 339 GLY B C 1
ATOM 6779 O O . GLY B 1 339 ? -1.011 52.312 8.617 1 56.84 339 GLY B O 1
ATOM 6780 N N . TYR B 1 340 ? -1.979 52.75 10.578 1 50.25 340 TYR B N 1
ATOM 6781 C CA . TYR B 1 340 ? -2.9 53.719 9.992 1 50.25 340 TYR B CA 1
ATOM 6782 C C . TYR B 1 340 ? -2.203 55.062 9.734 1 50.25 340 TYR B C 1
ATOM 6784 O O . TYR B 1 340 ? -2.744 55.906 9.047 1 50.25 340 TYR B O 1
ATOM 6792 N N . PHE B 1 341 ? -1.079 55.125 10.289 1 56.34 341 PHE B N 1
ATOM 6793 C CA . PHE B 1 341 ? -0.418 56.406 10.102 1 56.34 341 PHE B CA 1
ATOM 6794 C C . PHE B 1 341 ? 0.309 56.469 8.766 1 56.34 341 PHE B C 1
ATOM 6796 O O . PHE B 1 341 ? 1.157 55.625 8.484 1 56.34 341 PHE B O 1
ATOM 6803 N N . GLN B 1 342 ? -0.349 57.125 7.812 1 70.81 342 GLN B N 1
ATOM 6804 C CA . GLN B 1 342 ? 0.299 57.375 6.531 1 70.81 342 GLN B CA 1
ATOM 6805 C C . GLN B 1 342 ? 1.186 58.625 6.59 1 70.81 342 GLN B C 1
ATOM 6807 O O . GLN B 1 342 ? 0.758 59.656 7.07 1 70.81 342 GLN B O 1
ATOM 6812 N N . ILE B 1 343 ? 2.51 58.438 6.391 1 76.81 343 ILE B N 1
ATOM 6813 C CA . ILE B 1 343 ? 3.42 59.594 6.387 1 76.81 343 ILE B CA 1
ATOM 6814 C C . ILE B 1 343 ? 3.289 60.344 5.07 1 76.81 343 ILE B C 1
ATOM 6816 O O . ILE B 1 343 ? 3.068 59.75 4.016 1 76.81 343 ILE B O 1
ATOM 6820 N N . GLU B 1 344 ? 3.092 61.656 5.098 1 82.56 344 GLU B N 1
ATOM 6821 C CA . GLU B 1 344 ? 3.078 62.5 3.92 1 82.56 344 GLU B CA 1
ATOM 6822 C C . GLU B 1 344 ? 4.492 62.938 3.525 1 82.56 344 GLU B C 1
ATOM 6824 O O . GLU B 1 344 ? 5.062 63.844 4.113 1 82.56 344 GLU B O 1
ATOM 6829 N N . LYS B 1 345 ? 4.973 62.312 2.482 1 89.94 345 LYS B N 1
ATOM 6830 C CA . LYS B 1 345 ? 6.352 62.562 2.074 1 89.94 345 LYS B CA 1
ATOM 6831 C C . LYS B 1 345 ? 6.434 63.719 1.105 1 89.94 345 LYS B C 1
ATOM 6833 O O . LYS B 1 345 ? 5.559 63.906 0.254 1 89.94 345 LYS B O 1
ATOM 6838 N N . SER B 1 346 ? 7.293 64.625 1.344 1 92.44 346 SER B N 1
ATOM 6839 C CA . SER B 1 346 ? 7.586 65.75 0.469 1 92.44 346 SER B CA 1
ATOM 6840 C C . SER B 1 346 ? 9.086 66 0.379 1 92.44 346 SER B C 1
ATOM 6842 O O . SER B 1 346 ? 9.875 65.375 1.088 1 92.44 346 SER B O 1
ATOM 6844 N N . GLU B 1 347 ? 9.43 66.875 -0.618 1 94.56 347 GLU B N 1
ATOM 6845 C CA . GLU B 1 347 ? 10.828 67.25 -0.741 1 94.56 347 GLU B CA 1
ATOM 6846 C C . GLU B 1 347 ? 11.148 68.438 0.175 1 94.56 347 GLU B C 1
ATOM 6848 O O . GLU B 1 347 ? 10.352 69.375 0.293 1 94.56 347 GLU B O 1
ATOM 6853 N N . PHE B 1 348 ? 12.18 68.312 0.899 1 94.56 348 PHE B N 1
ATOM 6854 C CA . PHE B 1 348 ? 12.617 69.375 1.746 1 94.56 348 PHE B CA 1
ATOM 6855 C C . PHE B 1 348 ? 14.117 69.312 1.987 1 94.56 348 PHE B C 1
ATOM 6857 O O . PHE B 1 348 ? 14.75 68.312 1.731 1 94.56 348 PHE B O 1
ATOM 6864 N N . ASP B 1 349 ? 14.672 70.5 2.342 1 95.31 349 ASP B N 1
ATOM 6865 C CA . ASP B 1 349 ? 16.094 70.562 2.658 1 95.31 349 ASP B CA 1
ATOM 6866 C C . ASP B 1 349 ? 16.359 70.188 4.109 1 95.31 349 ASP B C 1
ATOM 6868 O O . ASP B 1 349 ? 15.984 70.875 5.031 1 95.31 349 ASP B O 1
ATOM 6872 N N . ILE B 1 350 ? 17.125 69.062 4.262 1 95.44 350 ILE B N 1
ATOM 6873 C CA . ILE B 1 350 ? 17.328 68.5 5.598 1 95.44 350 ILE B CA 1
ATOM 6874 C C . ILE B 1 350 ? 18.25 69.438 6.402 1 95.44 350 ILE B C 1
ATOM 6876 O O . ILE B 1 350 ? 18.125 69.5 7.625 1 95.44 350 ILE B O 1
ATOM 6880 N N . ILE B 1 351 ? 19.156 70.125 5.797 1 95.38 351 ILE B N 1
ATOM 6881 C CA . ILE B 1 351 ? 20.094 71 6.484 1 95.38 351 ILE B CA 1
ATOM 6882 C C . ILE B 1 351 ? 19.344 72.188 7.035 1 95.38 351 ILE B C 1
ATOM 6884 O O . ILE B 1 351 ? 19.594 72.625 8.172 1 95.38 351 ILE B O 1
ATOM 6888 N N . HIS B 1 352 ? 18.453 72.688 6.25 1 95.12 352 HIS B N 1
ATOM 6889 C CA . HIS B 1 352 ? 17.625 73.75 6.707 1 95.12 352 HIS B CA 1
ATOM 6890 C C . HIS B 1 352 ? 16.766 73.375 7.906 1 95.12 352 HIS B C 1
ATOM 6892 O O . HIS B 1 352 ? 16.594 74.125 8.836 1 95.12 352 HIS B O 1
ATOM 6898 N N . LEU B 1 353 ? 16.297 72.188 7.785 1 95.75 353 LEU B N 1
ATOM 6899 C CA . LEU B 1 353 ? 15.477 71.688 8.891 1 95.75 353 LEU B CA 1
ATOM 6900 C C . LEU B 1 353 ? 16.297 71.562 10.164 1 95.75 353 LEU B C 1
ATOM 6902 O O . LEU B 1 353 ? 15.844 71.938 11.242 1 95.75 353 LEU B O 1
ATOM 6906 N N . ILE B 1 354 ? 17.484 71.062 10.086 1 96.38 354 ILE B N 1
ATOM 6907 C CA . ILE B 1 354 ? 18.375 70.938 11.234 1 96.38 354 ILE B CA 1
ATOM 6908 C C . ILE B 1 354 ? 18.672 72.25 11.867 1 96.38 354 ILE B C 1
ATOM 6910 O O . ILE B 1 354 ? 18.562 72.438 13.086 1 96.38 354 ILE B O 1
ATOM 6914 N N . LYS B 1 355 ? 19 73.188 11.07 1 94.56 355 LYS B N 1
ATOM 6915 C CA . LYS B 1 355 ? 19.312 74.562 11.539 1 94.56 355 LYS B CA 1
ATOM 6916 C C . LYS B 1 355 ? 18.109 75.188 12.234 1 94.56 355 LYS B C 1
ATOM 6918 O O . LYS B 1 355 ? 18.25 75.875 13.242 1 94.56 355 LYS B O 1
ATOM 6923 N N . TYR B 1 356 ? 17.016 75 11.594 1 93.75 356 TYR B N 1
ATOM 6924 C CA . TYR B 1 356 ? 15.781 75.5 12.164 1 93.75 356 TYR B CA 1
ATOM 6925 C C . TYR B 1 356 ? 15.562 74.938 13.57 1 93.75 356 TYR B C 1
ATOM 6927 O O . TYR B 1 356 ? 15.258 75.688 14.5 1 93.75 356 TYR B O 1
ATOM 6935 N N . VAL B 1 357 ? 15.742 73.625 13.742 1 94.19 357 VAL B N 1
ATOM 6936 C CA . VAL B 1 357 ? 15.539 72.938 15.031 1 94.19 357 VAL B CA 1
ATOM 6937 C C . VAL B 1 357 ? 16.578 73.438 16.031 1 94.19 357 VAL B C 1
ATOM 6939 O O . VAL B 1 357 ? 16.25 73.75 17.188 1 94.19 357 VAL B O 1
ATOM 6942 N N . LEU B 1 358 ? 17.766 73.625 15.672 1 94.56 358 LEU B N 1
ATOM 6943 C CA . LEU B 1 358 ? 18.828 74.125 16.547 1 94.56 358 LEU B CA 1
ATOM 6944 C C . LEU B 1 358 ? 18.562 75.5 17.031 1 94.56 358 LEU B C 1
ATOM 6946 O O . LEU B 1 358 ? 18.859 75.875 18.172 1 94.56 358 LEU B O 1
ATOM 6950 N N . THR B 1 359 ? 18.016 76.312 16.141 1 92.62 359 THR B N 1
ATOM 6951 C CA . THR B 1 359 ? 17.672 77.625 16.516 1 92.62 359 THR B CA 1
ATOM 6952 C C . THR B 1 359 ? 16.594 77.688 17.594 1 92.62 359 THR B C 1
ATOM 6954 O O . THR B 1 359 ? 16.641 78.5 18.5 1 92.62 359 THR B O 1
ATOM 6957 N N . LYS B 1 360 ? 15.711 76.812 17.422 1 89.62 360 LYS B N 1
ATOM 6958 C CA . LYS B 1 360 ? 14.641 76.688 18.406 1 89.62 360 LYS B CA 1
ATOM 6959 C C . LYS B 1 360 ? 15.188 76.375 19.797 1 89.62 360 LYS B C 1
ATOM 6961 O O . LYS B 1 360 ? 14.625 76.812 20.812 1 89.62 360 LYS B O 1
ATOM 6966 N N . TYR B 1 361 ? 16.312 75.688 19.891 1 92.19 361 TYR B N 1
ATOM 6967 C CA . TYR B 1 361 ? 16.859 75.188 21.141 1 92.19 361 TYR B CA 1
ATOM 6968 C C . TYR B 1 361 ? 18 76.125 21.625 1 92.19 361 TYR B C 1
ATOM 6970 O O . TYR B 1 361 ? 18.609 75.812 22.656 1 92.19 361 TYR B O 1
ATOM 6978 N N . LYS B 1 362 ? 18.234 77.125 20.984 1 92 362 LYS B N 1
ATOM 6979 C CA . LYS B 1 362 ? 19.375 77.938 21.266 1 92 362 LYS B CA 1
ATOM 6980 C C . LYS B 1 362 ? 19.328 78.5 22.703 1 92 362 LYS B C 1
ATOM 6982 O O . LYS B 1 362 ? 20.344 78.5 23.406 1 92 362 LYS B O 1
ATOM 6987 N N . SER B 1 363 ? 18.203 78.875 23.094 1 91.12 363 SER B N 1
ATOM 6988 C CA . SER B 1 363 ? 18.047 79.438 24.453 1 91.12 363 SER B CA 1
ATOM 6989 C C . SER B 1 363 ? 18.344 78.375 25.5 1 91.12 363 SER B C 1
ATOM 6991 O O . SER B 1 363 ? 18.969 78.688 26.531 1 91.12 363 SER B O 1
ATOM 6993 N N . ILE B 1 364 ? 18 77.25 25.219 1 91.31 364 ILE B N 1
ATOM 6994 C CA . ILE B 1 364 ? 18.203 76.125 26.156 1 91.31 364 ILE B CA 1
ATOM 6995 C C . ILE B 1 364 ? 19.672 75.75 26.203 1 91.31 364 ILE B C 1
ATOM 6997 O O . ILE B 1 364 ? 20.234 75.5 27.281 1 91.31 364 ILE B O 1
ATOM 7001 N N . PHE B 1 365 ? 20.359 75.812 25.109 1 94.12 365 PHE B N 1
ATOM 7002 C CA . PHE B 1 365 ? 21.781 75.5 25.047 1 94.12 365 PHE B CA 1
ATOM 7003 C C . PHE B 1 365 ? 22.578 76.5 25.875 1 94.12 365 PHE B C 1
ATOM 7005 O O . PHE B 1 365 ? 23.469 76.125 26.641 1 94.12 365 PHE B O 1
ATOM 7012 N N . THR B 1 366 ? 22.141 77.688 25.734 1 93 366 THR B N 1
ATOM 7013 C CA . THR B 1 366 ? 22.828 78.75 26.453 1 93 366 THR B CA 1
ATOM 7014 C C . THR B 1 366 ? 22.578 78.625 27.953 1 93 366 THR B C 1
ATOM 7016 O O . THR B 1 366 ? 23.516 78.75 28.75 1 93 366 THR B O 1
ATOM 7019 N N . GLU B 1 367 ? 21.406 78.438 28.203 1 91.56 367 GLU B N 1
ATOM 7020 C CA . GLU B 1 367 ? 21.016 78.312 29.609 1 91.56 367 GLU B CA 1
ATOM 7021 C C . GLU B 1 367 ? 21.734 77.188 30.297 1 91.56 367 GLU B C 1
ATOM 7023 O O . GLU B 1 367 ? 22.156 77.312 31.453 1 91.56 367 GLU B O 1
ATOM 7028 N N . LYS B 1 368 ? 21.953 76.188 29.656 1 92.44 368 LYS B N 1
ATOM 7029 C CA . LYS B 1 368 ? 22.531 75 30.25 1 92.44 368 LYS B CA 1
ATOM 7030 C C . LYS B 1 368 ? 24.031 74.938 30 1 92.44 368 LYS B C 1
ATOM 7032 O O . LYS B 1 368 ? 24.688 73.938 30.391 1 92.44 368 LYS B O 1
ATOM 7037 N N . GLY B 1 369 ? 24.5 75.875 29.328 1 94.75 369 GLY B N 1
ATOM 7038 C CA . GLY B 1 369 ? 25.922 75.938 29.047 1 94.75 369 GLY B CA 1
ATOM 7039 C C . GLY B 1 369 ? 26.406 74.875 28.109 1 94.75 369 GLY B C 1
ATOM 7040 O O . GLY B 1 369 ? 27.484 74.312 28.281 1 94.75 369 GLY B O 1
ATOM 7041 N N . ILE B 1 370 ? 25.625 74.562 27.141 1 96.44 370 ILE B N 1
ATOM 7042 C CA . ILE B 1 370 ? 25.938 73.5 26.203 1 96.44 370 ILE B CA 1
ATOM 7043 C C . ILE B 1 370 ? 26.594 74.062 24.953 1 96.44 370 ILE B C 1
ATOM 7045 O O . ILE B 1 370 ? 26.078 75 24.359 1 96.44 370 ILE B O 1
ATOM 7049 N N . GLU B 1 371 ? 27.719 73.5 24.562 1 96.88 371 GLU B N 1
ATOM 7050 C CA . GLU B 1 371 ? 28.391 73.875 23.312 1 96.88 371 GLU B CA 1
ATOM 7051 C C . GLU B 1 371 ? 27.906 73.062 22.141 1 96.88 371 GLU B C 1
ATOM 7053 O O . GLU B 1 371 ? 28.031 71.812 22.172 1 96.88 371 GLU B O 1
ATOM 7058 N N . VAL B 1 372 ? 27.328 73.688 21.156 1 97 372 VAL B N 1
ATOM 7059 C CA . VAL B 1 372 ? 26.812 72.938 20 1 97 372 VAL B CA 1
ATOM 7060 C C . VAL B 1 372 ? 27.766 73.125 18.812 1 97 372 VAL B C 1
ATOM 7062 O O . VAL B 1 372 ? 28.062 74.25 18.422 1 97 372 VAL B O 1
ATOM 7065 N N . GLN B 1 373 ? 28.281 72 18.297 1 96.5 373 GLN B N 1
ATOM 7066 C CA . GLN B 1 373 ? 29.141 72 17.109 1 96.5 373 GLN B CA 1
ATOM 7067 C C . GLN B 1 373 ? 28.438 71.375 15.922 1 96.5 373 GLN B C 1
ATOM 7069 O O . GLN B 1 373 ? 27.781 70.312 16.062 1 96.5 373 GLN B O 1
ATOM 7074 N N . THR B 1 374 ? 28.438 72 14.805 1 95.38 374 THR B N 1
ATOM 7075 C CA . THR B 1 374 ? 27.781 71.5 13.625 1 95.38 374 THR B CA 1
ATOM 7076 C C . THR B 1 374 ? 28.766 71.312 12.477 1 95.38 374 THR B C 1
ATOM 7078 O O . THR B 1 374 ? 29.672 72.125 12.297 1 95.38 374 THR B O 1
ATOM 7081 N N . GLN B 1 375 ? 28.812 70.188 11.867 1 93.5 375 GLN B N 1
ATOM 7082 C CA . GLN B 1 375 ? 29.5 69.875 10.602 1 93.5 375 GLN B CA 1
ATOM 7083 C C . GLN B 1 375 ? 28.5 69.438 9.539 1 93.5 375 GLN B C 1
ATOM 7085 O O . GLN B 1 375 ? 28.328 68.25 9.312 1 93.5 375 GLN B O 1
ATOM 7090 N N . LEU B 1 376 ? 27.859 70.438 8.93 1 91.56 376 LEU B N 1
ATOM 7091 C CA . LEU B 1 376 ? 26.781 70.188 7.984 1 91.56 376 LEU B CA 1
ATOM 7092 C C . LEU B 1 376 ? 27.141 70.688 6.598 1 91.56 376 LEU B C 1
ATOM 7094 O O . LEU B 1 376 ? 27.859 71.688 6.473 1 91.56 376 LEU B O 1
ATOM 7098 N N . ASP B 1 377 ? 26.75 70 5.656 1 83.94 377 ASP B N 1
ATOM 7099 C CA . ASP B 1 377 ? 26.891 70.438 4.285 1 83.94 377 ASP B CA 1
ATOM 7100 C C . ASP B 1 377 ? 25.953 71.625 4.004 1 83.94 377 ASP B C 1
ATOM 7102 O O . ASP B 1 377 ? 25.219 72.062 4.891 1 83.94 377 ASP B O 1
ATOM 7106 N N . GLU B 1 378 ? 26.062 72.125 2.816 1 78.88 378 GLU B N 1
ATOM 7107 C CA . GLU B 1 378 ? 25.281 73.312 2.494 1 78.88 378 GLU B CA 1
ATOM 7108 C C . GLU B 1 378 ? 23.797 73 2.332 1 78.88 378 GLU B C 1
ATOM 7110 O O . GLU B 1 378 ? 22.938 73.688 2.875 1 78.88 378 GLU B O 1
ATOM 7115 N N . SER B 1 379 ? 23.469 72.062 1.493 1 87.56 379 SER B N 1
ATOM 7116 C CA . SER B 1 379 ? 22.062 71.75 1.271 1 87.56 379 SER B CA 1
ATOM 7117 C C . SER B 1 379 ? 21.922 70.312 0.739 1 87.56 379 SER B C 1
ATOM 7119 O O . SER B 1 379 ? 22.734 69.875 -0.064 1 87.56 379 SER B O 1
ATOM 7121 N N . TYR B 1 380 ? 20.984 69.625 1.325 1 90.88 380 TYR B N 1
ATOM 7122 C CA . TYR B 1 380 ? 20.609 68.312 0.822 1 90.88 380 TYR B CA 1
ATOM 7123 C C . TYR B 1 380 ? 19.094 68.125 0.74 1 90.88 380 TYR B C 1
ATOM 7125 O O . TYR B 1 380 ? 18.406 68.25 1.756 1 90.88 380 TYR B O 1
ATOM 7133 N N . ILE B 1 381 ? 18.594 67.875 -0.5 1 92.69 381 ILE B N 1
ATOM 7134 C CA . ILE B 1 381 ? 17.172 67.688 -0.677 1 92.69 381 ILE B CA 1
ATOM 7135 C C . ILE B 1 381 ? 16.828 66.188 -0.438 1 92.69 381 ILE B C 1
ATOM 7137 O O . ILE B 1 381 ? 17.422 65.312 -1.046 1 92.69 381 ILE B O 1
ATOM 7141 N N . VAL B 1 382 ? 15.938 66 0.481 1 94.69 382 VAL B N 1
ATOM 7142 C CA . VAL B 1 382 ? 15.531 64.625 0.822 1 94.69 382 VAL B CA 1
ATOM 7143 C C . VAL B 1 382 ? 14.031 64.5 0.573 1 94.69 382 VAL B C 1
ATOM 7145 O O . VAL B 1 382 ? 13.328 65.438 0.319 1 94.69 382 VAL B O 1
ATOM 7148 N N . TYR B 1 383 ? 13.648 63.219 0.526 1 93.94 383 TYR B N 1
ATOM 7149 C CA . TYR B 1 383 ? 12.242 62.875 0.324 1 93.94 383 TYR B CA 1
ATOM 7150 C C . TYR B 1 383 ? 11.68 62.156 1.538 1 93.94 383 TYR B C 1
ATOM 7152 O O . TYR B 1 383 ? 12.023 61 1.788 1 93.94 383 TYR B O 1
ATOM 7160 N N . GLY B 1 384 ? 10.867 62.812 2.312 1 93.44 384 GLY B N 1
ATOM 7161 C CA . GLY B 1 384 ? 10.266 62.25 3.525 1 93.44 384 GLY B CA 1
ATOM 7162 C C . GLY B 1 384 ? 9.242 63.188 4.145 1 93.44 384 GLY B C 1
ATOM 7163 O O . GLY B 1 384 ? 8.875 64.188 3.553 1 93.44 384 GLY B O 1
ATOM 7164 N N . ASP B 1 385 ? 8.688 62.781 5.215 1 92.62 385 ASP B N 1
ATOM 7165 C CA . ASP B 1 385 ? 7.754 63.594 5.973 1 92.62 385 ASP B CA 1
ATOM 7166 C C . ASP B 1 385 ? 8.492 64.562 6.879 1 92.62 385 ASP B C 1
ATOM 7168 O O . ASP B 1 385 ? 9.055 64.188 7.902 1 92.62 385 ASP B O 1
ATOM 7172 N N . MET B 1 386 ? 8.438 65.812 6.539 1 92.75 386 MET B N 1
ATOM 7173 C CA . MET B 1 386 ? 9.234 66.875 7.207 1 92.75 386 MET B CA 1
ATOM 7174 C C . MET B 1 386 ? 8.836 67 8.672 1 92.75 386 MET B C 1
ATOM 7176 O O . MET B 1 386 ? 9.695 67.125 9.547 1 92.75 386 MET B O 1
ATOM 7180 N N . VAL B 1 387 ? 7.59 66.875 8.945 1 87.44 387 VAL B N 1
ATOM 7181 C CA . VAL B 1 387 ? 7.078 67.062 10.305 1 87.44 387 VAL B CA 1
ATOM 7182 C C . VAL B 1 387 ? 7.586 65.938 11.188 1 87.44 387 VAL B C 1
ATOM 7184 O O . VAL B 1 387 ? 8.008 66.188 12.328 1 87.44 387 VAL B O 1
ATOM 7187 N N . ARG B 1 388 ? 7.605 64.812 10.617 1 88.56 388 ARG B N 1
ATOM 7188 C CA . ARG B 1 388 ? 8.023 63.625 11.375 1 88.56 388 ARG B CA 1
ATOM 7189 C C . ARG B 1 388 ? 9.539 63.625 11.562 1 88.56 388 ARG B C 1
ATOM 7191 O O . ARG B 1 388 ? 10.031 63.219 12.617 1 88.56 388 ARG B O 1
ATOM 7198 N N . ILE B 1 389 ? 10.18 64.062 10.547 1 94.12 389 ILE B N 1
ATOM 7199 C CA . ILE B 1 389 ? 11.633 64.062 10.648 1 94.12 389 ILE B CA 1
ATOM 7200 C C . ILE B 1 389 ? 12.047 65.125 11.68 1 94.12 389 ILE B C 1
ATOM 7202 O O . ILE B 1 389 ? 13.016 64.938 12.414 1 94.12 389 ILE B O 1
ATOM 7206 N N . GLU B 1 390 ? 11.367 66.25 11.703 1 93.62 390 GLU B N 1
ATOM 7207 C CA . GLU B 1 390 ? 11.609 67.188 12.766 1 93.62 390 GLU B CA 1
ATOM 7208 C C . GLU B 1 390 ? 11.461 66.562 14.141 1 93.62 390 GLU B C 1
ATOM 7210 O O . GLU B 1 390 ? 12.227 66.875 15.055 1 93.62 390 GLU B O 1
ATOM 7215 N N . GLN B 1 391 ? 10.508 65.688 14.242 1 88.69 391 GLN B N 1
ATOM 7216 C CA . GLN B 1 391 ? 10.273 65 15.5 1 88.69 391 GLN B CA 1
ATOM 7217 C C . GLN B 1 391 ? 11.453 64.125 15.859 1 88.69 391 GLN B C 1
ATOM 7219 O O . GLN B 1 391 ? 11.836 64.062 17.031 1 88.69 391 GLN B O 1
ATOM 7224 N N . VAL B 1 392 ? 11.992 63.469 14.875 1 93.94 392 VAL B N 1
ATOM 7225 C CA . VAL B 1 392 ? 13.164 62.625 15.094 1 93.94 392 VAL B CA 1
ATOM 7226 C C . VAL B 1 392 ? 14.312 63.469 15.625 1 93.94 392 VAL B C 1
ATOM 7228 O O . VAL B 1 392 ? 14.93 63.125 16.641 1 93.94 392 VAL B O 1
ATOM 7231 N N . LEU B 1 393 ? 14.5 64.562 14.977 1 95.62 393 LEU B N 1
ATOM 7232 C CA . LEU B 1 393 ? 15.578 65.438 15.359 1 95.62 393 LEU B CA 1
ATOM 7233 C C . LEU B 1 393 ? 15.383 65.938 16.781 1 95.62 393 LEU B C 1
ATOM 7235 O O . LEU B 1 393 ? 16.328 65.938 17.594 1 95.62 393 LEU B O 1
ATOM 7239 N N . THR B 1 394 ? 14.188 66.375 17.094 1 92.56 394 THR B N 1
ATOM 7240 C CA . THR B 1 394 ? 13.875 66.875 18.406 1 92.56 394 THR B CA 1
ATOM 7241 C C . THR B 1 394 ? 14.086 65.875 19.484 1 92.56 394 THR B C 1
ATOM 7243 O O . THR B 1 394 ? 14.617 66.125 20.562 1 92.56 394 THR B O 1
ATOM 7246 N N . ASN B 1 395 ? 13.758 64.688 19.203 1 90 395 ASN B N 1
ATOM 7247 C CA . ASN B 1 395 ? 13.922 63.594 20.172 1 90 395 ASN B CA 1
ATOM 7248 C C . ASN B 1 395 ? 15.398 63.312 20.453 1 90 395 ASN B C 1
ATOM 7250 O O . ASN B 1 395 ? 15.789 63.125 21.594 1 90 395 ASN B O 1
ATOM 7254 N N . TYR B 1 396 ? 16.156 63.312 19.344 1 95.56 396 TYR B N 1
ATOM 7255 C CA . TYR B 1 396 ? 17.594 63.062 19.5 1 95.56 396 TYR B CA 1
ATOM 7256 C C . TYR B 1 396 ? 18.266 64.188 20.266 1 95.56 396 TYR B C 1
ATOM 7258 O O . TYR B 1 396 ? 19.109 63.969 21.125 1 95.56 396 TYR B O 1
ATOM 7266 N N . ILE B 1 397 ? 17.906 65.375 19.969 1 94.88 397 ILE B N 1
ATOM 7267 C CA . ILE B 1 397 ? 18.484 66.562 20.609 1 94.88 397 ILE B CA 1
ATOM 7268 C C . ILE B 1 397 ? 18.109 66.562 22.094 1 94.88 397 ILE B C 1
ATOM 7270 O O . ILE B 1 397 ? 18.969 66.75 22.953 1 94.88 397 ILE B O 1
ATOM 7274 N N . ASN B 1 398 ? 16.844 66.312 22.359 1 89.94 398 ASN B N 1
ATOM 7275 C CA . ASN B 1 398 ? 16.406 66.25 23.75 1 89.94 398 ASN B CA 1
ATOM 7276 C C . ASN B 1 398 ? 17.156 65.188 24.516 1 89.94 398 ASN B C 1
ATOM 7278 O O . ASN B 1 398 ? 17.547 65.375 25.656 1 89.94 398 ASN B O 1
ATOM 7282 N N . ASN B 1 399 ? 17.344 64.062 23.891 1 90.25 399 ASN B N 1
ATOM 7283 C CA . ASN B 1 399 ? 18.094 63 24.5 1 90.25 399 ASN B CA 1
ATOM 7284 C C . ASN B 1 399 ? 19.531 63.406 24.797 1 90.25 399 ASN B C 1
ATOM 7286 O O . ASN B 1 399 ? 20.062 63.094 25.859 1 90.25 399 ASN B O 1
ATOM 7290 N N . ALA B 1 400 ? 20.094 64.062 23.859 1 93.62 400 ALA B N 1
ATOM 7291 C CA . ALA B 1 400 ? 21.453 64.5 24.031 1 93.62 400 ALA B CA 1
ATOM 7292 C C . ALA B 1 400 ? 21.562 65.5 25.203 1 93.62 400 ALA B C 1
ATOM 7294 O O . ALA B 1 400 ? 22.484 65.375 26.016 1 93.62 400 ALA B O 1
ATOM 7295 N N . ILE B 1 401 ? 20.609 66.375 25.328 1 91.69 401 ILE B N 1
ATOM 7296 C CA . ILE B 1 401 ? 20.594 67.375 26.391 1 91.69 401 ILE B CA 1
ATOM 7297 C C . ILE B 1 401 ? 20.422 66.688 27.734 1 91.69 401 ILE B C 1
ATOM 7299 O O . ILE B 1 401 ? 21.094 67.062 28.719 1 91.69 401 ILE B O 1
ATOM 7303 N N . ASN B 1 402 ? 19.609 65.688 27.781 1 87.69 402 ASN B N 1
ATOM 7304 C CA . ASN B 1 402 ? 19.266 65 29.031 1 87.69 402 ASN B CA 1
ATOM 7305 C C . ASN B 1 402 ? 20.391 64.125 29.516 1 87.69 402 ASN B C 1
ATOM 7307 O O . ASN B 1 402 ? 20.516 63.875 30.719 1 87.69 402 ASN B O 1
ATOM 7311 N N . HIS B 1 403 ? 21.219 63.656 28.641 1 89.88 403 HIS B N 1
ATOM 7312 C CA . HIS B 1 403 ? 22.203 62.656 29.047 1 89.88 403 HIS B CA 1
ATOM 7313 C C . HIS B 1 403 ? 23.625 63.219 28.891 1 89.88 403 HIS B C 1
ATOM 7315 O O . HIS B 1 403 ? 24.594 62.469 28.984 1 89.88 403 HIS B O 1
ATOM 7321 N N . ILE B 1 404 ? 23.656 64.438 28.688 1 91.88 404 ILE B N 1
ATOM 7322 C CA . ILE B 1 404 ? 24.953 65.062 28.484 1 91.88 404 ILE B CA 1
ATOM 7323 C C . ILE B 1 404 ? 25.719 65.125 29.797 1 91.88 404 ILE B C 1
ATOM 7325 O O . ILE B 1 404 ? 25.141 65.25 30.875 1 91.88 404 ILE B O 1
ATOM 7329 N N . ASP B 1 405 ? 27 64.938 29.781 1 92.19 405 ASP B N 1
ATOM 7330 C CA . ASP B 1 405 ? 27.812 65 30.984 1 92.19 405 ASP B CA 1
ATOM 7331 C C . ASP B 1 405 ? 28.344 66.375 31.25 1 92.19 405 ASP B C 1
ATOM 7333 O O . ASP B 1 405 ? 27.75 67.375 30.797 1 92.19 405 ASP B O 1
ATOM 7337 N N . GLU B 1 406 ? 29.344 66.5 32.062 1 91.94 406 GLU B N 1
ATOM 7338 C CA . GLU B 1 406 ? 29.859 67.75 32.531 1 91.94 406 GLU B CA 1
ATOM 7339 C C . GLU B 1 406 ? 30.578 68.5 31.391 1 91.94 406 GLU B C 1
ATOM 7341 O O . GLU B 1 406 ? 30.719 69.75 31.438 1 91.94 406 GLU B O 1
ATOM 7346 N N . ASN B 1 407 ? 31.109 67.75 30.359 1 93.38 407 ASN B N 1
ATOM 7347 C CA . ASN B 1 407 ? 31.766 68.438 29.219 1 93.38 407 ASN B CA 1
ATOM 7348 C C . ASN B 1 407 ? 30.766 69.25 28.406 1 93.38 407 ASN B C 1
ATOM 7350 O O . ASN B 1 407 ? 31.141 70.25 27.766 1 93.38 407 ASN B O 1
ATOM 7354 N N . ARG B 1 408 ? 29.531 68.812 28.344 1 95.5 408 ARG B N 1
ATOM 7355 C CA . ARG B 1 408 ? 28.375 69.5 27.797 1 95.5 408 ARG B CA 1
ATOM 7356 C C . ARG B 1 408 ? 28.594 69.938 26.344 1 95.5 408 ARG B C 1
ATOM 7358 O O . ARG B 1 408 ? 28.422 71.062 25.969 1 95.5 408 ARG B O 1
ATOM 7365 N N . VAL B 1 409 ? 29 68.938 25.516 1 96.75 409 VAL B N 1
ATOM 7366 C CA . VAL B 1 409 ? 29.203 69.125 24.078 1 96.75 409 VAL B CA 1
ATOM 7367 C C . VAL B 1 409 ? 28.203 68.312 23.281 1 96.75 409 VAL B C 1
ATOM 7369 O O . VAL B 1 409 ? 28.016 67.125 23.578 1 96.75 409 VAL B O 1
ATOM 7372 N N . ILE B 1 410 ? 27.531 68.938 22.406 1 97.5 410 ILE B N 1
ATOM 7373 C CA . ILE B 1 410 ? 26.688 68.25 21.422 1 97.5 410 ILE B CA 1
ATOM 7374 C C . ILE B 1 410 ? 27.203 68.562 20.016 1 97.5 410 ILE B C 1
ATOM 7376 O O . ILE B 1 410 ? 27.469 69.688 19.656 1 97.5 410 ILE B O 1
ATOM 7380 N N . LYS B 1 411 ? 27.438 67.5 19.234 1 97.25 411 LYS B N 1
ATOM 7381 C CA . LYS B 1 411 ? 27.922 67.625 17.859 1 97.25 411 LYS B CA 1
ATOM 7382 C C . LYS B 1 411 ? 26.922 67.062 16.875 1 97.25 411 LYS B C 1
ATOM 7384 O O . LYS B 1 411 ? 26.422 65.938 17.047 1 97.25 411 LYS B O 1
ATOM 7389 N N . ILE B 1 412 ? 26.5 67.75 15.836 1 97.31 412 ILE B N 1
ATOM 7390 C CA . ILE B 1 412 ? 25.609 67.312 14.781 1 97.31 412 ILE B CA 1
ATOM 7391 C C . ILE B 1 412 ? 26.359 67.25 13.453 1 97.31 412 ILE B C 1
ATOM 7393 O O . ILE B 1 412 ? 26.984 68.188 13.031 1 97.31 412 ILE B O 1
ATOM 7397 N N . THR B 1 413 ? 26.359 66.062 12.844 1 95.88 413 THR B N 1
ATOM 7398 C CA . THR B 1 413 ? 27.062 65.875 11.586 1 95.88 413 THR B CA 1
ATOM 7399 C C . THR B 1 413 ? 26.141 65.25 10.547 1 95.88 413 THR B C 1
ATOM 7401 O O . THR B 1 413 ? 25.156 64.562 10.898 1 95.88 413 THR B O 1
ATOM 7404 N N . SER B 1 414 ? 26.328 65.562 9.344 1 94.12 414 SER B N 1
ATOM 7405 C CA . SER B 1 414 ? 25.625 64.938 8.234 1 94.12 414 SER B CA 1
ATOM 7406 C C . SER B 1 414 ? 26.594 64.312 7.223 1 94.12 414 SER B C 1
ATOM 7408 O O . SER B 1 414 ? 27.656 64.875 6.965 1 94.12 414 SER B O 1
ATOM 7410 N N . SER B 1 415 ? 26.297 63.125 6.836 1 90.94 415 SER B N 1
ATOM 7411 C CA . SER B 1 415 ? 27.094 62.469 5.809 1 90.94 415 SER B CA 1
ATOM 7412 C C . SER B 1 415 ? 26.219 61.844 4.734 1 90.94 415 SER B C 1
ATOM 7414 O O . SER B 1 415 ? 25.078 61.469 4.992 1 90.94 415 SER B O 1
ATOM 7416 N N . ILE B 1 416 ? 26.75 61.844 3.57 1 88.12 416 ILE B N 1
ATOM 7417 C CA . ILE B 1 416 ? 26.047 61.219 2.455 1 88.12 416 ILE B CA 1
ATOM 7418 C C . ILE B 1 416 ? 26.531 59.781 2.268 1 88.12 416 ILE B C 1
ATOM 7420 O O . ILE B 1 416 ? 27.75 59.531 2.215 1 88.12 416 ILE B O 1
ATOM 7424 N N . ASP B 1 417 ? 25.641 58.938 2.43 1 79.56 417 ASP B N 1
ATOM 7425 C CA . ASP B 1 417 ? 25.953 57.562 2.107 1 79.56 417 ASP B CA 1
ATOM 7426 C C . ASP B 1 417 ? 25.078 57.062 0.957 1 79.56 417 ASP B C 1
ATOM 7428 O O . ASP B 1 417 ? 23.953 56.625 1.171 1 79.56 417 ASP B O 1
ATOM 7432 N N . LYS B 1 418 ? 25.672 57.031 -0.247 1 80.06 418 LYS B N 1
ATOM 7433 C CA . LYS B 1 418 ? 24.969 56.594 -1.453 1 80.06 418 LYS B CA 1
ATOM 7434 C C . LYS B 1 418 ? 23.719 57.469 -1.691 1 80.06 418 LYS B C 1
ATOM 7436 O O . LYS B 1 418 ? 23.812 58.688 -1.836 1 80.06 418 LYS B O 1
ATOM 7441 N N . SER B 1 419 ? 22.438 56.688 -1.621 1 87.19 419 SER B N 1
ATOM 74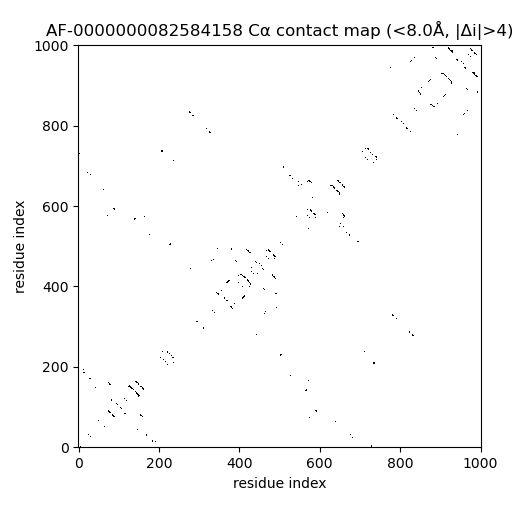42 C CA . SER B 1 419 ? 21.188 57.375 -1.92 1 87.19 419 SER B CA 1
ATOM 7443 C C . SER B 1 419 ? 20.5 57.844 -0.646 1 87.19 419 SER B C 1
ATOM 7445 O O . SER B 1 419 ? 19.359 58.312 -0.686 1 87.19 419 SER B O 1
ATOM 7447 N N . LYS B 1 420 ? 21.312 57.844 0.424 1 91.94 420 LYS B N 1
ATOM 7448 C CA . LYS B 1 420 ? 20.719 58.281 1.688 1 91.94 420 LYS B CA 1
ATOM 7449 C C . LYS B 1 420 ? 21.609 59.281 2.41 1 91.94 420 LYS B C 1
ATOM 7451 O O . LYS B 1 420 ? 22.828 59.312 2.201 1 91.94 420 LYS B O 1
ATOM 7456 N N . ILE B 1 421 ? 21.031 60.156 3.104 1 93.75 421 ILE B N 1
ATOM 7457 C CA . ILE B 1 421 ? 21.734 61.094 3.982 1 93.75 421 ILE B CA 1
ATOM 7458 C C . ILE B 1 421 ? 21.641 60.625 5.426 1 93.75 421 ILE B C 1
ATOM 7460 O O . ILE B 1 421 ? 20.562 60.25 5.895 1 93.75 421 ILE B O 1
ATOM 7464 N N . ARG B 1 422 ? 22.781 60.531 6.031 1 95.31 422 ARG B N 1
ATOM 7465 C CA . ARG B 1 422 ? 22.812 60.156 7.441 1 95.31 422 ARG B CA 1
ATOM 7466 C C . ARG B 1 422 ? 23.078 61.375 8.32 1 95.31 422 ARG B C 1
ATOM 7468 O O . ARG B 1 422 ? 24.016 62.125 8.078 1 95.31 422 ARG B O 1
ATOM 7475 N N . VAL B 1 423 ? 22.219 61.625 9.273 1 96.12 423 VAL B N 1
ATOM 7476 C CA . VAL B 1 423 ? 22.391 62.688 10.281 1 96.12 423 VAL B CA 1
ATOM 7477 C C . VAL B 1 423 ? 22.734 62.031 11.625 1 96.12 423 VAL B C 1
ATOM 7479 O O . VAL B 1 423 ? 22.062 61.125 12.078 1 96.12 423 VAL B O 1
ATOM 7482 N N . SER B 1 424 ? 23.812 62.5 12.219 1 96.69 424 SER B N 1
ATOM 7483 C CA . SER B 1 424 ? 24.266 61.969 13.5 1 96.69 424 SER B CA 1
ATOM 7484 C C . SER B 1 424 ? 24.281 63.062 14.57 1 96.69 424 SER B C 1
ATOM 7486 O O . SER B 1 424 ? 24.719 64.188 14.305 1 96.69 424 SER B O 1
ATOM 7488 N N . ILE B 1 425 ? 23.766 62.75 15.711 1 97.44 425 ILE B N 1
ATOM 7489 C CA . ILE B 1 425 ? 23.781 63.625 16.875 1 97.44 425 ILE B CA 1
ATOM 7490 C C . ILE B 1 425 ? 24.594 63 18 1 97.44 425 ILE B C 1
ATOM 7492 O O . ILE B 1 425 ? 24.203 61.969 18.562 1 97.44 425 ILE B O 1
ATOM 7496 N N . PHE B 1 426 ? 25.688 63.625 18.312 1 97 426 PHE B N 1
ATOM 7497 C CA . PHE B 1 426 ? 26.609 63.156 19.344 1 97 426 PHE B CA 1
ATOM 7498 C C . PHE B 1 426 ? 26.484 64 20.609 1 97 426 PHE B C 1
ATOM 7500 O O . PHE B 1 426 ? 26.328 65.25 20.531 1 97 426 PHE B O 1
ATOM 7507 N N . ASN B 1 427 ? 26.453 63.375 21.734 1 96.62 427 ASN B N 1
ATOM 7508 C CA . ASN B 1 427 ? 26.578 64.062 23 1 96.62 427 ASN B CA 1
ATOM 7509 C C . ASN B 1 427 ? 27.641 63.438 23.891 1 96.62 427 ASN B C 1
ATOM 7511 O O . ASN B 1 427 ? 27.797 62.219 23.891 1 96.62 427 ASN B O 1
ATOM 7515 N N . THR B 1 428 ? 28.359 64.25 24.625 1 95.75 428 THR B N 1
ATOM 7516 C CA . THR B 1 428 ? 29.266 63.75 25.641 1 95.75 428 THR B CA 1
ATOM 7517 C C . THR B 1 428 ? 28.5 63.094 26.766 1 95.75 428 THR B C 1
ATOM 7519 O O . THR B 1 428 ? 27.422 63.531 27.141 1 95.75 428 THR B O 1
ATOM 7522 N N . GLY B 1 429 ? 29.031 62 27.266 1 93.06 429 GLY B N 1
ATOM 7523 C CA . GLY B 1 429 ? 28.359 61.312 28.359 1 93.06 429 GLY B CA 1
ATOM 7524 C C . GLY B 1 429 ? 28.781 59.875 28.516 1 93.06 429 GLY B C 1
ATOM 7525 O O . GLY B 1 429 ? 29.766 59.438 27.906 1 93.06 429 GLY B O 1
ATOM 7526 N N . LYS B 1 430 ? 28.047 59.156 29.344 1 91.31 430 LYS B N 1
ATOM 7527 C CA . LYS B 1 430 ? 28.344 57.75 29.641 1 91.31 430 LYS B CA 1
ATOM 7528 C C . LYS B 1 430 ? 27.875 56.844 28.516 1 91.31 430 LYS B C 1
ATOM 7530 O O . LYS B 1 430 ? 26.828 57.094 27.891 1 91.31 430 LYS B O 1
ATOM 7535 N N . HIS B 1 431 ? 28.641 55.875 28.344 1 93.56 431 HIS B N 1
ATOM 7536 C CA . HIS B 1 431 ? 28.266 54.844 27.359 1 93.56 431 HIS B CA 1
ATOM 7537 C C . HIS B 1 431 ? 27.016 54.094 27.781 1 93.56 431 HIS B C 1
ATOM 7539 O O . HIS B 1 431 ? 26.766 53.906 28.969 1 93.56 431 HIS B O 1
ATOM 7545 N N . ILE B 1 432 ? 26.25 53.688 26.766 1 92.31 432 ILE B N 1
ATOM 7546 C CA . ILE B 1 432 ? 25.078 52.844 27 1 92.31 432 ILE B CA 1
ATOM 7547 C C . ILE B 1 432 ? 25.5 51.406 27.094 1 92.31 432 ILE B C 1
ATOM 7549 O O . ILE B 1 432 ? 26.25 50.906 26.234 1 92.31 432 ILE B O 1
ATOM 7553 N N . PRO B 1 433 ? 25.078 50.688 28.125 1 92.06 433 PRO B N 1
ATOM 7554 C CA . PRO B 1 433 ? 25.406 49.281 28.219 1 92.06 433 PRO B CA 1
ATOM 7555 C C . PRO B 1 433 ? 24.969 48.469 27 1 92.06 433 PRO B C 1
ATOM 7557 O O . PRO B 1 433 ? 23.891 48.75 26.438 1 92.06 433 PRO B O 1
ATOM 7560 N N . GLU B 1 434 ? 25.703 47.531 26.641 1 89.5 434 GLU B N 1
ATOM 7561 C CA . GLU B 1 434 ? 25.469 46.75 25.422 1 89.5 434 GLU B CA 1
ATOM 7562 C C . GLU B 1 434 ? 24.109 46.062 25.469 1 89.5 434 GLU B C 1
ATOM 7564 O O . GLU B 1 434 ? 23.406 46 24.469 1 89.5 434 GLU B O 1
ATOM 7569 N N . ASP B 1 435 ? 23.781 45.594 26.594 1 86.56 435 ASP B N 1
ATOM 7570 C CA . ASP B 1 435 ? 22.531 44.875 26.766 1 86.56 435 ASP B CA 1
ATOM 7571 C C . ASP B 1 435 ? 21.312 45.781 26.578 1 86.56 435 ASP B C 1
ATOM 7573 O O . ASP B 1 435 ? 20.219 45.312 26.281 1 86.56 435 ASP B O 1
ATOM 7577 N N . SER B 1 436 ? 21.531 47.062 26.672 1 87.75 436 SER B N 1
ATOM 7578 C CA . SER B 1 436 ? 20.438 48.031 26.625 1 87.75 436 SER B CA 1
ATOM 7579 C C . SER B 1 436 ? 20.266 48.594 25.219 1 87.75 436 SER B C 1
ATOM 7581 O O . SER B 1 436 ? 19.25 49.219 24.906 1 87.75 436 SER B O 1
ATOM 7583 N N . LEU B 1 437 ? 21.234 48.344 24.453 1 89.06 437 LEU B N 1
ATOM 7584 C CA . LEU B 1 437 ? 21.266 49 23.141 1 89.06 437 LEU B CA 1
ATOM 7585 C C . LEU B 1 437 ? 20.062 48.594 22.312 1 89.06 437 LEU B C 1
ATOM 7587 O O . LEU B 1 437 ? 19.453 49.406 21.625 1 89.06 437 LEU B O 1
ATOM 7591 N N . LYS B 1 438 ? 19.672 47.344 22.438 1 85.5 438 LYS B N 1
ATOM 7592 C CA . LYS B 1 438 ? 18.547 46.875 21.641 1 85.5 438 LYS B CA 1
ATOM 7593 C C . LYS B 1 438 ? 17.219 47.25 22.281 1 85.5 438 LYS B C 1
ATOM 7595 O O . LYS B 1 438 ? 16.234 47.5 21.578 1 85.5 438 LYS B O 1
ATOM 7600 N N . LYS B 1 439 ? 17.172 47.438 23.484 1 83 439 LYS B N 1
ATOM 7601 C CA . LYS B 1 439 ? 15.945 47.656 24.25 1 83 439 LYS B CA 1
ATOM 7602 C C . LYS B 1 439 ? 15.578 49.125 24.266 1 83 439 LYS B C 1
ATOM 7604 O O . LYS B 1 439 ? 14.438 49.5 24.562 1 83 439 LYS B O 1
ATOM 7609 N N . LEU B 1 440 ? 16.531 49.938 23.875 1 87.81 440 LEU B N 1
ATOM 7610 C CA . LEU B 1 440 ? 16.375 51.375 23.938 1 87.81 440 LEU B CA 1
ATOM 7611 C C . LEU B 1 440 ? 15.188 51.844 23.094 1 87.81 440 LEU B C 1
ATOM 7613 O O . LEU B 1 440 ? 14.578 52.875 23.359 1 87.81 440 LEU B O 1
ATOM 7617 N N . TRP B 1 441 ? 14.914 50.969 22.125 1 86.62 441 TRP B N 1
ATOM 7618 C CA . TRP B 1 441 ? 13.922 51.375 21.141 1 86.62 441 TRP B CA 1
ATOM 7619 C C . TRP B 1 441 ? 12.523 50.938 21.547 1 86.62 441 TRP B C 1
ATOM 7621 O O . TRP B 1 441 ? 11.539 51.281 20.875 1 86.62 441 TRP B O 1
ATOM 7631 N N . ASN B 1 442 ? 12.523 50.281 22.641 1 80.12 442 ASN B N 1
ATOM 7632 C CA . ASN B 1 442 ? 11.234 49.844 23.188 1 80.12 442 ASN B CA 1
ATOM 7633 C C . ASN B 1 442 ? 10.57 50.969 23.969 1 80.12 442 ASN B C 1
ATOM 7635 O O . ASN B 1 442 ? 11.25 51.75 24.641 1 80.12 442 ASN B O 1
ATOM 7639 N N . SER B 1 443 ? 9.25 51.031 23.844 1 74.56 443 SER B N 1
ATOM 7640 C CA . SER B 1 443 ? 8.492 52.062 24.578 1 74.56 443 SER B CA 1
ATOM 7641 C C . SER B 1 443 ? 8.711 51.938 26.078 1 74.56 443 SER B C 1
ATOM 7643 O O . SER B 1 443 ? 8.758 50.812 26.609 1 74.56 443 SER B O 1
ATOM 7645 N N . PHE B 1 444 ? 9.055 53.062 26.734 1 73.44 444 PHE B N 1
ATOM 7646 C CA . PHE B 1 444 ? 9.148 53.25 28.188 1 73.44 444 PHE B CA 1
ATOM 7647 C C . PHE B 1 444 ? 10.422 52.625 28.719 1 73.44 444 PHE B C 1
ATOM 7649 O O . PHE B 1 444 ? 10.555 52.406 29.938 1 73.44 444 PHE B O 1
ATOM 7656 N N . TYR B 1 445 ? 11.289 52.25 27.781 1 76.88 445 TYR B N 1
ATOM 7657 C CA . TYR B 1 445 ? 12.562 51.719 28.25 1 76.88 445 TYR B CA 1
ATOM 7658 C C . TYR B 1 445 ? 13.523 52.812 28.656 1 76.88 445 TYR B C 1
ATOM 7660 O O . TYR B 1 445 ? 13.656 53.812 27.953 1 76.88 445 TYR B O 1
ATOM 7668 N N . LYS B 1 446 ? 14.07 52.656 29.875 1 79.31 446 LYS B N 1
ATOM 7669 C CA . LYS B 1 446 ? 15.109 53.531 30.375 1 79.31 446 LYS B CA 1
ATOM 7670 C C . LYS B 1 446 ? 16.234 52.75 31.031 1 79.31 446 LYS B C 1
ATOM 7672 O O . LYS B 1 446 ? 16 51.75 31.703 1 79.31 446 LYS B O 1
ATOM 7677 N N . VAL B 1 447 ? 17.453 53 30.625 1 74.44 447 VAL B N 1
ATOM 7678 C CA . VAL B 1 447 ? 18.609 52.312 31.188 1 74.44 447 VAL B CA 1
ATOM 7679 C C . VAL B 1 447 ? 18.609 52.469 32.719 1 74.44 447 VAL B C 1
ATOM 7681 O O . VAL B 1 447 ? 18.812 51.5 33.438 1 74.44 447 VAL B O 1
ATOM 7684 N N . ASP B 1 448 ? 18.438 53.719 33.25 1 63.75 448 ASP B N 1
ATOM 7685 C CA . ASP B 1 448 ? 18.375 53.969 34.656 1 63.75 448 ASP B CA 1
ATOM 7686 C C . ASP B 1 448 ? 17.031 54.625 35.062 1 63.75 448 ASP B C 1
ATOM 7688 O O . ASP B 1 448 ? 16.828 55.812 34.812 1 63.75 448 ASP B O 1
ATOM 7692 N N . LYS B 1 449 ? 15.969 53.812 35.312 1 58.66 449 LYS B N 1
ATOM 7693 C CA . LYS B 1 449 ? 14.625 54.281 35.625 1 58.66 449 LYS B CA 1
ATOM 7694 C C . LYS B 1 449 ? 14.648 55.312 36.75 1 58.66 449 LYS B C 1
ATOM 7696 O O . LYS B 1 449 ? 13.891 56.312 36.688 1 58.66 449 LYS B O 1
ATOM 7701 N N . ALA B 1 450 ? 15.43 55.156 37.75 1 52.75 450 ALA B N 1
ATOM 7702 C CA . ALA B 1 450 ? 15.477 55.969 38.938 1 52.75 450 ALA B CA 1
ATOM 7703 C C . ALA B 1 450 ? 15.977 57.375 38.625 1 52.75 450 ALA B C 1
ATOM 7705 O O . ALA B 1 450 ? 15.414 58.375 39.125 1 52.75 450 ALA B O 1
ATOM 7706 N N . ARG B 1 451 ? 17.031 57.469 37.938 1 49 451 ARG B N 1
ATOM 7707 C CA . ARG B 1 451 ? 17.734 58.75 37.812 1 49 451 ARG B CA 1
ATOM 7708 C C . ARG B 1 451 ? 17.047 59.656 36.781 1 49 451 ARG B C 1
ATOM 7710 O O . ARG B 1 451 ? 17.094 60.875 36.906 1 49 451 ARG B O 1
ATOM 7717 N N . THR B 1 452 ? 16.391 59.062 35.875 1 51.84 452 THR B N 1
ATOM 7718 C CA . THR B 1 452 ? 15.977 59.906 34.719 1 51.84 452 THR B CA 1
ATOM 7719 C C . THR B 1 452 ? 14.57 60.469 34.938 1 51.84 452 THR B C 1
ATOM 7721 O O . THR B 1 452 ? 14.055 61.188 34.094 1 51.84 452 THR B O 1
ATOM 7724 N N . ARG B 1 453 ? 13.992 60.125 35.969 1 52.06 453 ARG B N 1
ATOM 7725 C CA . ARG B 1 453 ? 12.68 60.719 36.25 1 52.06 453 ARG B CA 1
ATOM 7726 C C . ARG B 1 453 ? 12.75 62.219 36.281 1 52.06 453 ARG B C 1
ATOM 7728 O O . ARG B 1 453 ? 11.766 62.906 35.969 1 52.06 453 ARG B O 1
ATOM 7735 N N . ALA B 1 454 ? 13.961 62.688 36.5 1 48.78 454 ALA B N 1
ATOM 7736 C CA . ALA B 1 454 ? 14.125 64.125 36.719 1 48.78 454 ALA B CA 1
ATOM 7737 C C . ALA B 1 454 ? 13.969 64.875 35.406 1 48.78 454 ALA B C 1
ATOM 7739 O O . ALA B 1 454 ? 13.539 66.062 35.406 1 48.78 454 ALA B O 1
ATOM 7740 N N . TYR B 1 455 ? 14.391 64.25 34.344 1 49.31 455 TYR B N 1
ATOM 7741 C CA . TYR B 1 455 ? 14.469 65.125 33.156 1 49.31 455 TYR B CA 1
ATOM 7742 C C . TYR B 1 455 ? 13.266 64.875 32.25 1 49.31 455 TYR B C 1
ATOM 7744 O O . TYR B 1 455 ? 13.203 65.375 31.141 1 49.31 455 TYR B O 1
ATOM 7752 N N . GLY B 1 456 ? 12.117 64.312 32.781 1 56.03 456 GLY B N 1
ATOM 7753 C CA . GLY B 1 456 ? 10.812 64.375 32.156 1 56.03 456 GLY B CA 1
ATOM 7754 C C . GLY B 1 456 ? 10.656 63.375 31.016 1 56.03 456 GLY B C 1
ATOM 7755 O O . GLY B 1 456 ? 9.664 63.406 30.297 1 56.03 456 GLY B O 1
ATOM 7756 N N . GLY B 1 457 ? 11.711 62.594 30.688 1 63.91 457 GLY B N 1
ATOM 7757 C CA . GLY B 1 457 ? 11.508 61.719 29.531 1 63.91 457 GLY B CA 1
ATOM 7758 C C . GLY B 1 457 ? 10.82 60.406 29.891 1 63.91 457 GLY B C 1
ATOM 7759 O O . GLY B 1 457 ? 11.117 59.812 30.922 1 63.91 457 GLY B O 1
ATOM 7760 N N . TYR B 1 458 ? 9.742 60.125 29.25 1 65.44 458 TYR B N 1
ATOM 7761 C CA . TYR B 1 458 ? 8.938 58.969 29.562 1 65.44 458 TYR B CA 1
ATOM 7762 C C . TYR B 1 458 ? 9.453 57.719 28.828 1 65.44 458 TYR B C 1
ATOM 7764 O O . TYR B 1 458 ? 8.891 56.656 28.953 1 65.44 458 TYR B O 1
ATOM 7772 N N . GLY B 1 459 ? 10.625 57.969 28.156 1 76.88 459 GLY B N 1
ATOM 7773 C CA . GLY B 1 459 ? 11.18 56.844 27.406 1 76.88 459 GLY B CA 1
ATOM 7774 C C . GLY B 1 459 ? 10.375 56.5 26.156 1 76.88 459 GLY B C 1
ATOM 7775 O O . GLY B 1 459 ? 10.32 55.344 25.75 1 76.88 459 GLY B O 1
ATOM 7776 N N . LEU B 1 460 ? 9.711 57.438 25.625 1 80.44 460 LEU B N 1
ATOM 7777 C CA . LEU B 1 460 ? 8.906 57.219 24.422 1 80.44 460 LEU B CA 1
ATOM 7778 C C . LEU B 1 460 ? 9.586 57.812 23.188 1 80.44 460 LEU B C 1
ATOM 7780 O O . LEU B 1 460 ? 9.234 57.469 22.062 1 80.44 460 LEU B O 1
ATOM 7784 N N . GLY B 1 461 ? 10.57 58.625 23.484 1 85.06 461 GLY B N 1
ATOM 7785 C CA . GLY B 1 461 ? 11.195 59.375 22.391 1 85.06 461 GLY B CA 1
ATOM 7786 C C . GLY B 1 461 ? 11.828 58.469 21.359 1 85.06 461 GLY B C 1
ATOM 7787 O O . GLY B 1 461 ? 11.562 58.594 20.156 1 85.06 461 GLY B O 1
ATOM 7788 N N . LEU B 1 462 ? 12.602 57.531 21.844 1 89.75 462 LEU B N 1
ATOM 7789 C CA . LEU B 1 462 ? 13.352 56.688 20.922 1 89.75 462 LEU B CA 1
ATOM 7790 C C . LEU B 1 462 ? 12.43 55.688 20.219 1 89.75 462 LEU B C 1
ATOM 7792 O O . LEU B 1 462 ? 12.688 55.281 19.094 1 89.75 462 LEU B O 1
ATOM 7796 N N . SER B 1 463 ? 11.398 55.25 20.906 1 86.88 463 SER B N 1
ATOM 7797 C CA . SER B 1 463 ? 10.43 54.344 20.266 1 86.88 463 SER B CA 1
ATOM 7798 C C . SER B 1 463 ? 9.688 55.062 19.141 1 86.88 463 SER B C 1
ATOM 7800 O O . SER B 1 463 ? 9.352 54.438 18.125 1 86.88 463 SER B O 1
ATOM 7802 N N . ILE B 1 464 ? 9.461 56.344 19.312 1 82.81 464 ILE B N 1
ATOM 7803 C CA . ILE B 1 464 ? 8.836 57.156 18.281 1 82.81 464 ILE B CA 1
ATOM 7804 C C . ILE B 1 464 ? 9.766 57.281 17.078 1 82.81 464 ILE B C 1
ATOM 7806 O O . ILE B 1 464 ? 9.336 57.125 15.93 1 82.81 464 ILE B O 1
ATOM 7810 N N . VAL B 1 465 ? 11.016 57.469 17.359 1 91.62 465 VAL B N 1
ATOM 7811 C CA . VAL B 1 465 ? 12.008 57.531 16.297 1 91.62 465 VAL B CA 1
ATOM 7812 C C . VAL B 1 465 ? 11.984 56.25 15.492 1 91.62 465 VAL B C 1
ATOM 7814 O O . VAL B 1 465 ? 11.961 56.281 14.266 1 91.62 465 VAL B O 1
ATOM 7817 N N . LYS B 1 466 ? 12.055 55.188 16.188 1 90.94 466 LYS B N 1
ATOM 7818 C CA . LYS B 1 466 ? 12 53.875 15.555 1 90.94 466 LYS B CA 1
ATOM 7819 C C . LYS B 1 466 ? 10.773 53.75 14.656 1 90.94 466 LYS B C 1
ATOM 7821 O O . LYS B 1 466 ? 10.883 53.344 13.5 1 90.94 466 LYS B O 1
ATOM 7826 N N . ALA B 1 467 ? 9.602 54.062 15.078 1 83.62 467 ALA B N 1
ATOM 7827 C CA . ALA B 1 467 ? 8.352 53.938 14.336 1 83.62 467 ALA B CA 1
ATOM 7828 C C . ALA B 1 467 ? 8.375 54.812 13.078 1 83.62 467 ALA B C 1
ATOM 7830 O O . ALA B 1 467 ? 7.945 54.375 12.008 1 83.62 467 ALA B O 1
ATOM 7831 N N . ILE B 1 468 ? 8.883 56.031 13.227 1 88 468 ILE B N 1
ATOM 7832 C CA . ILE B 1 468 ? 8.945 56.969 12.109 1 88 468 ILE B CA 1
ATOM 7833 C C . ILE B 1 468 ? 9.891 56.438 11.039 1 88 468 ILE B C 1
ATOM 7835 O O . ILE B 1 468 ? 9.57 56.438 9.852 1 88 468 ILE B O 1
ATOM 7839 N N . GLN B 1 469 ? 10.977 56 11.523 1 92.31 469 GLN B N 1
ATOM 7840 C CA . GLN B 1 469 ? 11.984 55.5 10.594 1 92.31 469 GLN B CA 1
ATOM 7841 C C . GLN B 1 469 ? 11.508 54.219 9.906 1 92.31 469 GLN B C 1
ATOM 7843 O O . GLN B 1 469 ? 11.789 54 8.727 1 92.31 469 GLN B O 1
ATOM 7848 N N . ASP B 1 470 ? 10.844 53.406 10.602 1 87.62 470 ASP B N 1
ATOM 7849 C CA . ASP B 1 470 ? 10.258 52.188 10.008 1 87.62 470 ASP B CA 1
ATOM 7850 C C . ASP B 1 470 ? 9.273 52.562 8.898 1 87.62 470 ASP B C 1
ATOM 7852 O O . ASP B 1 470 ? 9.25 51.906 7.848 1 87.62 470 ASP B O 1
ATOM 7856 N N . LEU B 1 471 ? 8.469 53.531 9.117 1 84.81 471 LEU B N 1
ATOM 7857 C CA . LEU B 1 471 ? 7.512 54 8.125 1 84.81 471 LEU B CA 1
ATOM 7858 C C . LEU B 1 471 ? 8.227 54.562 6.902 1 84.81 471 LEU B C 1
ATOM 7860 O O . LEU B 1 471 ? 7.73 54.438 5.777 1 84.81 471 LEU B O 1
ATOM 7864 N N . HIS B 1 472 ? 9.32 55.188 7.184 1 90.62 472 HIS B N 1
ATOM 7865 C CA . HIS B 1 472 ? 10.117 55.75 6.102 1 90.62 472 HIS B CA 1
ATOM 7866 C C . HIS B 1 472 ? 10.977 54.688 5.43 1 90.62 472 HIS B C 1
ATOM 7868 O O . HIS B 1 472 ? 11.625 54.969 4.418 1 90.62 472 HIS B O 1
ATOM 7874 N N . LYS B 1 473 ? 10.977 53.469 6.012 1 90.12 473 LYS B N 1
ATOM 7875 C CA . LYS B 1 473 ? 11.852 52.375 5.547 1 90.12 473 LYS B CA 1
ATOM 7876 C C . LYS B 1 473 ? 13.305 52.844 5.504 1 90.12 473 LYS B C 1
ATOM 7878 O O . LYS B 1 473 ? 14 52.625 4.508 1 90.12 473 LYS B O 1
ATOM 7883 N N . SER B 1 474 ? 13.672 53.625 6.52 1 92.94 474 SER B N 1
ATOM 7884 C CA . SER B 1 474 ? 15.016 54.156 6.633 1 92.94 474 SER B CA 1
ATOM 7885 C C . SER B 1 474 ? 15.695 53.688 7.914 1 92.94 474 SER B C 1
ATOM 7887 O O . SER B 1 474 ? 15.031 53.312 8.875 1 92.94 474 SER B O 1
ATOM 7889 N N . GLY B 1 475 ? 16.984 53.75 7.902 1 94.5 475 GLY B N 1
ATOM 7890 C CA . GLY B 1 475 ? 17.781 53.25 9.008 1 94.5 475 GLY B CA 1
ATOM 7891 C C . GLY B 1 475 ? 17.844 54.188 10.188 1 94.5 475 GLY B C 1
ATOM 7892 O O . GLY B 1 475 ? 17.656 55.406 10.023 1 94.5 475 GLY B O 1
ATOM 7893 N N . TYR B 1 476 ? 18.031 53.688 11.391 1 95.56 476 TYR B N 1
ATOM 7894 C CA . TYR B 1 476 ? 18.281 54.406 12.633 1 95.56 476 TYR B CA 1
ATOM 7895 C C . TYR B 1 476 ? 19.188 53.594 13.562 1 95.56 476 TYR B C 1
ATOM 7897 O O . TYR B 1 476 ? 19.344 52.375 13.383 1 95.56 476 TYR B O 1
ATOM 7905 N N . GLY B 1 477 ? 19.828 54.312 14.5 1 95.06 477 GLY B N 1
ATOM 7906 C CA . GLY B 1 477 ? 20.688 53.531 15.398 1 95.06 477 GLY B CA 1
ATOM 7907 C C . GLY B 1 477 ? 21.406 54.406 16.422 1 95.06 477 GLY B C 1
ATOM 7908 O O . GLY B 1 477 ? 21.156 55.625 16.5 1 95.06 477 GLY B O 1
ATOM 7909 N N . VAL B 1 478 ? 22.156 53.719 17.266 1 95.94 478 VAL B N 1
ATOM 7910 C CA . VAL B 1 478 ? 22.953 54.375 18.312 1 95.94 478 VAL B CA 1
ATOM 7911 C C . VAL B 1 478 ? 24.312 53.656 18.422 1 95.94 478 VAL B C 1
ATOM 7913 O O . VAL B 1 478 ? 24.422 52.469 18.188 1 95.94 478 VAL B O 1
ATOM 7916 N N . GLU B 1 479 ? 25.359 54.406 18.578 1 94.81 479 GLU B N 1
ATOM 7917 C CA . GLU B 1 479 ? 26.703 53.875 18.781 1 94.81 479 GLU B CA 1
ATOM 7918 C C . GLU B 1 479 ? 27.422 54.594 19.922 1 94.81 479 GLU B C 1
ATOM 7920 O O . GLU B 1 479 ? 27.297 55.781 20.078 1 94.81 479 GLU B O 1
ATOM 7925 N N . ASN B 1 480 ? 28.016 53.719 20.75 1 95.25 480 ASN B N 1
ATOM 7926 C CA . ASN B 1 480 ? 28.953 54.281 21.719 1 95.25 480 ASN B CA 1
ATOM 7927 C C . ASN B 1 480 ? 30.25 54.75 21.062 1 95.25 480 ASN B C 1
ATOM 7929 O O . ASN B 1 480 ? 30.891 53.969 20.359 1 95.25 480 ASN B O 1
ATOM 7933 N N . VAL B 1 481 ? 30.547 55.938 21.141 1 94.38 481 VAL B N 1
ATOM 7934 C CA . VAL B 1 481 ? 31.781 56.469 20.578 1 94.38 481 VAL B CA 1
ATOM 7935 C C . VAL B 1 481 ? 32.656 57.062 21.688 1 94.38 481 VAL B C 1
ATOM 7937 O O . VAL B 1 481 ? 32.25 57.094 22.844 1 94.38 481 VAL B O 1
ATOM 7940 N N . GLU B 1 482 ? 33.844 57.469 21.266 1 90.56 482 GLU B N 1
ATOM 7941 C CA . GLU B 1 482 ? 34.781 58 22.25 1 90.56 482 GLU B CA 1
ATOM 7942 C C . GLU B 1 482 ? 34.188 59.188 23 1 90.56 482 GLU B C 1
ATOM 7944 O O . GLU B 1 482 ? 33.719 60.156 22.375 1 90.56 482 GLU B O 1
ATOM 7949 N N . SER B 1 483 ? 34.094 59.156 24.234 1 91.31 483 SER B N 1
ATOM 7950 C CA . SER B 1 483 ? 33.719 60.188 25.172 1 91.31 483 SER B CA 1
ATOM 7951 C C . SER B 1 483 ? 32.219 60.469 25.141 1 91.31 483 SER B C 1
ATOM 7953 O O . SER B 1 483 ? 31.766 61.5 25.578 1 91.31 483 SER B O 1
ATOM 7955 N N . GLY B 1 484 ? 31.5 59.562 24.438 1 95.56 484 GLY B N 1
ATOM 7956 C CA . GLY B 1 484 ? 30.062 59.812 24.484 1 95.56 484 GLY B CA 1
ATOM 7957 C C . GLY B 1 484 ? 29.281 58.812 23.641 1 95.56 484 GLY B C 1
ATOM 7958 O O . GLY B 1 484 ? 29.672 57.656 23.5 1 95.56 484 GLY B O 1
ATOM 7959 N N . VAL B 1 485 ? 28.062 59.25 23.234 1 96.25 485 VAL B N 1
ATOM 7960 C CA . VAL B 1 485 ? 27.141 58.406 22.484 1 96.25 485 VAL B CA 1
ATOM 7961 C C . VAL B 1 485 ? 26.656 59.156 21.25 1 96.25 485 VAL B C 1
ATOM 7963 O O . VAL B 1 485 ? 26.469 60.375 21.297 1 96.25 485 VAL B O 1
ATOM 7966 N N . SER B 1 486 ? 26.484 58.438 20.203 1 96.94 486 SER B N 1
ATOM 7967 C CA . SER B 1 486 ? 26.016 59.031 18.953 1 96.94 486 SER B CA 1
ATOM 7968 C C . SER B 1 486 ? 24.75 58.344 18.453 1 96.94 486 SER B C 1
ATOM 7970 O O . SER B 1 486 ? 24.766 57.156 18.172 1 96.94 486 SER B O 1
ATOM 7972 N N . PHE B 1 487 ? 23.688 59.125 18.344 1 97.38 487 PHE B N 1
ATOM 7973 C CA . PHE B 1 487 ? 22.453 58.656 17.719 1 97.38 487 PHE B CA 1
ATOM 7974 C C . PHE B 1 487 ? 22.391 59.094 16.266 1 97.38 487 PHE B C 1
ATOM 7976 O O . PHE B 1 487 ? 22.781 60.219 15.938 1 97.38 487 PHE B O 1
ATOM 7983 N N . TRP B 1 488 ? 21.891 58.25 15.414 1 96.81 488 TRP B N 1
ATOM 7984 C CA . TRP B 1 488 ? 21.859 58.625 14.008 1 96.81 488 TRP B CA 1
ATOM 7985 C C . TRP B 1 488 ? 20.578 58.125 13.336 1 96.81 488 TRP B C 1
ATOM 7987 O O . TRP B 1 488 ? 19.938 57.188 13.812 1 96.81 488 TRP B O 1
ATOM 7997 N N . PHE B 1 489 ? 20.141 58.781 12.219 1 97.19 489 PHE B N 1
ATOM 7998 C CA . PHE B 1 489 ? 19.062 58.344 11.336 1 97.19 489 PHE B CA 1
ATOM 7999 C C . PHE B 1 489 ? 19.391 58.656 9.883 1 97.19 489 PHE B C 1
ATOM 8001 O O . PHE B 1 489 ? 20.234 59.5 9.594 1 97.19 489 PHE B O 1
ATOM 8008 N N . GLU B 1 490 ? 18.75 57.875 9.047 1 96.06 490 GLU B N 1
ATOM 8009 C CA . GLU B 1 490 ? 18.938 58.031 7.609 1 96.06 490 GLU B CA 1
ATOM 8010 C C . GLU B 1 490 ? 17.656 58.5 6.938 1 96.06 490 GLU B C 1
ATOM 8012 O O . GLU B 1 490 ? 16.562 58.25 7.434 1 96.06 490 GLU B O 1
ATOM 8017 N N . ILE B 1 491 ? 17.797 59.219 5.824 1 94.81 491 ILE B N 1
ATOM 8018 C CA . ILE B 1 491 ? 16.656 59.625 5.016 1 94.81 491 ILE B CA 1
ATOM 8019 C C . ILE B 1 491 ? 17.047 59.625 3.539 1 94.81 491 ILE B C 1
ATOM 8021 O O . ILE B 1 491 ? 18.172 59.969 3.186 1 94.81 491 ILE B O 1
ATOM 8025 N N . GLY B 1 492 ? 16.094 59.188 2.688 1 92.56 492 GLY B N 1
ATOM 8026 C CA . GLY B 1 492 ? 16.344 59.031 1.264 1 92.56 492 GLY B CA 1
ATOM 8027 C C . GLY B 1 492 ? 16.5 60.375 0.561 1 92.56 492 GLY B C 1
ATOM 8028 O O . GLY B 1 492 ? 15.773 61.344 0.862 1 92.56 492 GLY B O 1
ATOM 8029 N N . LYS B 1 493 ? 17.438 60.375 -0.375 1 88.19 493 LYS B N 1
ATOM 8030 C CA . LYS B 1 493 ? 17.641 61.562 -1.227 1 88.19 493 LYS B CA 1
ATOM 8031 C C . LYS B 1 493 ? 16.578 61.625 -2.326 1 88.19 493 LYS B C 1
ATOM 8033 O O . LYS B 1 493 ? 15.969 60.594 -2.666 1 88.19 493 LYS B O 1
ATOM 8038 N N . LYS B 1 494 ? 16.219 62.812 -2.711 1 79 494 LYS B N 1
ATOM 8039 C CA . LYS B 1 494 ? 15.367 62.969 -3.887 1 79 494 LYS B CA 1
ATOM 8040 C C . LYS B 1 494 ? 15.906 62.125 -5.055 1 79 494 LYS B C 1
ATOM 8042 O O . LYS B 1 494 ? 17.109 62.156 -5.332 1 79 494 LYS B O 1
ATOM 8047 N N . LYS B 1 495 ? 15.078 61.031 -5.488 1 58.09 495 LYS B N 1
ATOM 8048 C CA . LYS B 1 495 ? 15.484 60.344 -6.715 1 58.09 495 LYS B CA 1
ATOM 8049 C C . LYS B 1 495 ? 15.664 61.344 -7.859 1 58.09 495 LYS B C 1
ATOM 8051 O O . LYS B 1 495 ? 14.805 62.188 -8.102 1 58.09 495 LYS B O 1
ATOM 8056 N N . SER B 1 496 ? 16.781 61.75 -8.078 1 51.84 496 SER B N 1
ATOM 8057 C CA . SER B 1 496 ? 16.922 62.438 -9.359 1 51.84 496 SER B CA 1
ATOM 8058 C C . SER B 1 496 ? 16.125 61.719 -10.453 1 51.84 496 SER B C 1
ATOM 8060 O O . SER B 1 496 ? 16.078 60.5 -10.492 1 51.84 496 SER B O 1
ATOM 8062 N N . LYS B 1 497 ? 15 62.25 -10.93 1 42.12 497 LYS B N 1
ATOM 8063 C CA . LYS B 1 497 ? 14.414 61.75 -12.172 1 42.12 497 LYS B CA 1
ATOM 8064 C C . LYS B 1 497 ? 15.5 61.25 -13.117 1 42.12 497 LYS B C 1
ATOM 8066 O O . LYS B 1 497 ? 16.453 61.969 -13.43 1 42.12 497 LYS B O 1
ATOM 8071 N N . ASP B 1 498 ? 15.758 60.094 -13.117 1 38.47 498 ASP B N 1
ATOM 8072 C CA . ASP B 1 498 ? 16.453 59.688 -14.328 1 38.47 498 ASP B CA 1
ATOM 8073 C C . ASP B 1 498 ? 15.969 60.469 -15.539 1 38.47 498 ASP B C 1
ATOM 8075 O O . ASP B 1 498 ? 14.766 60.594 -15.773 1 38.47 498 ASP B O 1
ATOM 8079 N N . LEU B 1 499 ? 16.75 61.438 -16.062 1 33.16 499 LEU B N 1
ATOM 8080 C CA . LEU B 1 499 ? 16.609 61.812 -17.469 1 33.16 499 LEU B CA 1
ATOM 8081 C C . LEU B 1 499 ? 16.344 60.594 -18.344 1 33.16 499 LEU B C 1
ATOM 8083 O O . LEU B 1 499 ? 17.141 59.656 -18.359 1 33.16 499 LEU B O 1
ATOM 8087 N N . THR B 1 500 ? 15.117 60.094 -18.5 1 31.48 500 THR B N 1
ATOM 8088 C CA . THR B 1 500 ? 14.852 59.375 -19.75 1 31.48 500 THR B CA 1
ATOM 8089 C C . THR B 1 500 ? 15.641 59.969 -20.906 1 31.48 500 THR B C 1
ATOM 8091 O O . THR B 1 500 ? 15.438 61.125 -21.266 1 31.48 500 THR B O 1
ATOM 8094 N N . THR B 1 501 ? 16.969 59.656 -20.922 1 25.45 501 THR B N 1
ATOM 8095 C CA . THR B 1 501 ? 17.344 59.406 -22.312 1 25.45 501 THR B CA 1
ATOM 8096 C C . THR B 1 501 ? 16.625 58.188 -22.859 1 25.45 501 THR B C 1
ATOM 8098 O O . THR B 1 501 ? 16.469 57.188 -22.156 1 25.45 501 THR B O 1
#

pLDDT: mean 81.48, std 16.19, range [24.62, 97.5]